Protein AF-0000000083161778 (afdb_homodimer)

Solvent-accessible surface area (backbone atoms only — not comparable to full-atom values): 41349 Å² total; per-residue (Å²): 127,77,67,66,51,79,46,62,70,55,43,25,50,38,30,40,52,41,20,51,52,31,41,51,51,21,52,34,38,75,70,70,42,76,76,48,74,65,56,47,50,51,50,52,50,43,48,52,53,34,48,61,62,67,55,49,51,69,53,53,50,52,50,44,51,42,46,53,53,50,50,42,41,52,54,48,35,46,75,48,40,48,48,50,68,43,47,92,56,40,64,42,44,40,62,58,49,14,57,76,52,67,35,34,40,64,42,52,42,56,49,48,31,37,33,34,37,65,58,36,28,42,65,52,78,83,53,23,39,23,56,33,84,56,38,52,58,48,39,45,94,43,32,65,37,21,39,52,47,34,46,59,72,54,46,47,57,30,50,70,32,41,64,60,48,35,69,71,71,39,56,51,65,50,53,47,64,42,59,15,47,44,21,44,49,70,74,41,30,86,37,39,62,68,61,54,41,69,74,34,59,70,61,41,51,28,44,55,42,19,48,54,56,56,50,70,62,53,78,70,64,86,38,67,84,67,63,71,50,36,69,52,49,72,74,37,85,82,50,40,45,40,35,31,45,58,36,68,79,30,62,45,61,51,49,46,28,67,75,36,70,70,42,58,50,64,42,21,34,41,26,20,44,56,71,50,45,55,50,44,70,68,48,90,50,78,57,68,55,24,43,76,43,67,43,56,67,88,39,77,48,84,72,62,45,25,45,27,37,31,40,52,74,54,59,44,55,32,24,64,68,56,38,24,53,33,44,33,27,47,52,72,21,44,38,90,81,18,31,39,36,38,33,38,60,50,42,55,77,68,30,49,54,65,59,28,50,50,26,54,59,27,34,34,52,3,13,33,68,37,34,64,67,53,51,48,49,39,34,44,75,31,50,29,34,76,77,45,76,29,61,36,92,81,40,72,32,29,38,35,34,26,31,70,98,138,72,53,69,59,77,45,62,67,53,50,24,52,50,32,42,53,49,19,49,52,32,41,52,53,20,52,41,37,73,72,67,46,77,72,50,73,66,50,46,50,50,50,53,50,48,52,52,51,48,46,57,72,66,55,48,50,70,50,53,50,52,49,45,51,42,44,52,54,51,49,41,42,51,53,48,34,47,74,48,40,47,49,49,67,44,48,92,58,58,64,43,44,40,62,60,50,15,59,76,51,66,33,35,42,66,44,53,42,56,49,49,31,37,33,34,39,67,60,35,27,41,65,53,76,83,54,23,39,24,59,26,73,57,37,52,58,47,41,46,94,43,33,66,38,21,38,53,48,36,45,58,71,54,45,47,57,29,50,69,33,42,65,60,47,36,69,73,71,40,56,51,64,49,52,44,61,42,60,15,46,44,20,45,50,71,72,40,31,86,36,38,62,68,63,54,42,68,74,33,59,70,61,42,49,29,45,56,42,18,47,55,57,56,50,71,61,53,79,70,65,87,36,68,85,67,64,71,51,36,70,53,48,72,74,38,84,81,50,40,44,41,35,31,45,57,36,70,78,29,61,45,61,49,48,47,28,66,74,34,68,70,43,60,51,64,42,22,32,40,26,22,45,56,69,49,46,56,50,45,69,68,50,88,50,78,58,68,54,22,42,77,43,64,43,56,67,87,38,77,48,83,71,62,45,25,45,27,38,33,40,51,74,53,60,43,54,33,24,65,70,56,38,22,53,32,46,31,27,48,52,72,20,44,39,88,82,19,32,41,37,39,35,38,60,49,40,56,78,68,30,50,53,66,58,27,49,50,23,55,59,27,34,34,52,2,13,34,68,35,35,66,68,52,50,49,48,38,35,45,75,30,48,29,35,76,78,44,74,29,62,36,94,80,39,73,32,27,38,37,33,28,31,70,98

Organism: NCBI:txid41062

Nearest PDB structures (foldseek):
  7ww0-assembly1_A  TM=9.036E-01  e=4.838E-60  Aspergillus carbonarius ITEM 5010
  7wvs-assembly1_A  TM=8.943E-01  e=3.086E-59  Aspergillus carbonarius ITEM 5010
  7y3h-assembly1_A  TM=9.626E-01  e=9.425E-53  Apiospora montagnei NRRL 25634
  8gx4-assembly1_A  TM=9.604E-01  e=1.095E-51  Apiospora montagnei NRRL 25634
  8gzi-assembly1_A  TM=9.536E-01  e=8.111E-50  Apiospora montagnei NRRL 25634

Sequence (810 aa):
MGSYVETTPNVADKLELLAAKLMESAKKLREGISPSPQEHEELVITLKSTIDAVNLPRDDLADMQMGFVKAAAIRLLIKWKVFENMPDKGTIPYNELASKVGGDVVIITRLCWLLVATGFLVQEGTDRVGHTARTRPFASVNPLSAWWLMGYDEYVPILLAMPRYYDTYGIKEPTGRLHTIKAFAEGEPELTVAQIMSKHPERTANMMLSMSAMASQYPHTGFYDFSWVVPRASESVDRPLIVDVGGAKGWTLQAICKEVPGIPISRCVLEDLPGVIQMVKTVGDDIRSAKLVAMDFHKEQPVKGALVYMIRRCLRDFGDDECVSILKHVVDAMAPDSKLLIADTVTSNPPSWFPAMLDFFLSTIGGKERTEENFRDIAARAGLKVTGVHYSDKAEFAMIECGKAMGSYVETTPNVADKLELLAAKLMESAKKLREGISPSPQEHEELVITLKSTIDAVNLPRDDLADMQMGFVKAAAIRLLIKWKVFENMPDKGTIPYNELASKVGGDVVIITRLCWLLVATGFLVQEGTDRVGHTARTRPFASVNPLSAWWLMGYDEYVPILLAMPRYYDTYGIKEPTGRLHTIKAFAEGEPELTVAQIMSKHPERTANMMLSMSAMASQYPHTGFYDFSWVVPRASESVDRPLIVDVGGAKGWTLQAICKEVPGIPISRCVLEDLPGVIQMVKTVGDDIRSAKLVAMDFHKEQPVKGALVYMIRRCLRDFGDDECVSILKHVVDAMAPDSKLLIADTVTSNPPSWFPAMLDFFLSTIGGKERTEENFRDIAARAGLKVTGVHYSDKAEFAMIECGKA

Foldseek 3Di:
DDPPLVPPVNLVVLVVVLVVLVVVCVVCVVVVHHDDPVSVVVSVVSVVVNCVNPDDPVRVVVVVVLVVLLLVLLLVCLVLLLLLPADPDDKDFLVVSCVVSVHDSVVSVVSVVSCCVVVQWPDDDDGIIHGDPNCNVSSDDALVVLLSCCCVVQVPLLVVCVVVLCVVVNPDQQADQFQFSSCVSVVRRGDGPVVVVVVPVVNVVSVVRNVVVVVVLDDLDDQDDPQVLLVVCVVDVQAQAEEEAQCQLCPSVVVNCVVHVSRDQLSYEYEEAPVSLVVSCVVPDPNVSHHYYHDDLLDADPRAAYQEYEYEAPQQLGDLVSSLSSLLSVQVRHDQNHKYKYKDQAADVVGDDPQVVVQVSSSSRNGGHHHPVSVQVSQVSNQKHFDDWGADPSDSMIITMIGGD/DDDPPVPPVNLVVLVVVLVVLVVVVVVCVVVVHDDDPVNVVVNVVSVVVVCVSPDDPVRVVVVVVLVVLLLVLLLVCLVLLLLLPADPDDKDFLVVSCVVSVHDSVVSVVSQVSCCVVVQWPDDDDGIIHGDPNCNVSNDDALVVLLSCCCVVQPPLLVVCVVVLCVVVNPDQQADQFQFSSCVSVVRRGDGPVVVVVVPVVNVVSVVRNVVVVVVLDDLDDQDDPQVLLVVCVVDVQAQAEEEAQCQLCPSVVVNCVVHVSRDQLSYEYEEAPVSLVVSCVPPDPNVSHHYYHDDLLDADPRAAYQEYEYEAPQQLGDLVSSLSSLLSVQVRHDQNHKYKYKDQAADVVGDDVQVVVQVSSSSRNGGHHHPVSVQVSQVSNQKHFPDWGADPSDSMIITMIGGD

Secondary structure (DSSP, 8-state):
-------HHHHHHHHHHHHHHHHHHHHHHHTTPPPPHHHHHHHHHHHHHHHHHH--HHHHHHHHHHHHHHHHHHHHHHHTTTGGGS-SSS-EEHHHHHHHHT--HHHHHHHHHHHHHTTSEEEETTTEEEE-TTTGGGGS-SHHHHHHHIIIIIIHHHHHHHHHHHHHH-S----SSSS-HHHHHTT-TTS-HHHHHHT-HHHHHHHHHHHHHHHTTS-SSSSS--TTHHHHHHH-SSS--EEEET-TT-HHHHHHHHHSTTS-GGGEEEEE-HHHHHHHHHS-SGGGGSEEEE--TTS---S-S-SEEEEES-GGGS-HHHHHHHHHHHHHH--TT-EEEEEE-EE-SS--HHHHHHHHHHHTTT---EEHHHHHHHHHHTTEEEEEEEE-SSSS-EEEEEEE-/-------HHHHHHHHHHHHHHHHHHHHHHHTT-PPPHHHHHHHHHHHHHHHHHH--HHHHHHHHHHHHHHHHHHHHHHHTTTGGGS-SSS-EEHHHHHHHHT--HHHHHHHHHHHHHTTSEEEETTTEEEE-TTTGGGGS-SHHHHHHHIIIIIIHHHHHHHHHHHHHH-S----SSSS-HHHHHTT-TTS-HHHHHHT-HHHHHHHHHHHHHHHTTS-SSSSS--TTHHHHHTT-SSS--EEEET-TT-HHHHHHHHHSTTS-GGGEEEEE-HHHHHHHHHS-SGGGGSEEEE--TTS---S-S-SEEEEES-GGGS-HHHHHHHHHHHHHH--TT-EEEEEE-B--SS--HHHHHHHHHHHTTT---B-HHHHHHHHHHTTEEEEEEEE-SSSS-EEEEEEE-

Structure (mmCIF, N/CA/C/O backbone):
data_AF-0000000083161778-model_v1
#
loop_
_entity.id
_entity.type
_entity.pdbx_description
1 polymer 'S-adenosyl-L-methionine-dependent methyltransferase'
#
loop_
_atom_site.group_PDB
_atom_site.id
_atom_site.type_symbol
_atom_site.label_atom_id
_atom_site.label_alt_id
_atom_site.label_comp_id
_atom_site.label_asym_id
_atom_site.label_entity_id
_atom_site.label_seq_id
_atom_site.pdbx_PDB_ins_code
_atom_site.Cartn_x
_atom_site.Cartn_y
_atom_site.Cartn_z
_atom_site.occupancy
_atom_site.B_iso_or_equiv
_atom_site.auth_seq_id
_atom_site.auth_comp_id
_atom_site.auth_asym_id
_atom_site.auth_atom_id
_atom_site.pdbx_PDB_model_num
ATOM 1 N N . MET A 1 1 ? 34.562 0.541 7.395 1 19.47 1 MET A N 1
ATOM 2 C CA . MET A 1 1 ? 33.625 0.571 6.281 1 19.47 1 MET A CA 1
ATOM 3 C C . MET A 1 1 ? 32.25 0.044 6.711 1 19.47 1 MET A C 1
ATOM 5 O O . MET A 1 1 ? 31.938 -1.121 6.473 1 19.47 1 MET A O 1
ATOM 9 N N . GLY A 1 2 ? 31.656 0.359 7.863 1 25.8 2 GLY A N 1
ATOM 10 C CA . GLY A 1 2 ? 30.844 -0.408 8.797 1 25.8 2 GLY A CA 1
ATOM 11 C C . GLY A 1 2 ? 29.391 -0.505 8.383 1 25.8 2 GLY A C 1
ATOM 12 O O . GLY A 1 2 ? 28.719 0.514 8.18 1 25.8 2 GLY A O 1
ATOM 13 N N . SER A 1 3 ? 28.922 -1.41 7.453 1 32.25 3 SER A N 1
ATOM 14 C CA . SER A 1 3 ? 27.625 -1.861 6.945 1 32.25 3 SER A CA 1
ATOM 15 C C . SER A 1 3 ? 26.547 -1.769 8.016 1 32.25 3 SER A C 1
ATOM 17 O O . SER A 1 3 ? 26.688 -2.344 9.094 1 32.25 3 SER A O 1
ATOM 19 N N . TYR A 1 4 ? 25.922 -0.671 8.18 1 34.38 4 TYR A N 1
ATOM 20 C CA . TYR A 1 4 ? 24.969 -0.568 9.266 1 34.38 4 TYR A CA 1
ATOM 21 C C . TYR A 1 4 ? 23.953 -1.704 9.211 1 34.38 4 TYR A C 1
ATOM 23 O O . TYR A 1 4 ? 22.891 -1.567 8.586 1 34.38 4 TYR A O 1
ATOM 31 N N . VAL A 1 5 ? 24.344 -2.871 8.703 1 44.78 5 VAL A N 1
ATOM 32 C CA . VAL A 1 5 ? 23.516 -4.035 9.008 1 44.78 5 VAL A CA 1
ATOM 33 C C . VAL A 1 5 ? 23.203 -4.07 10.508 1 44.78 5 VAL A C 1
ATOM 35 O O . VAL A 1 5 ? 24.109 -3.947 11.336 1 44.78 5 VAL A O 1
ATOM 38 N N . GLU A 1 6 ? 21.969 -3.715 10.789 1 55.66 6 GLU A N 1
ATOM 39 C CA . GLU A 1 6 ? 21.703 -3.896 12.211 1 55.66 6 GLU A CA 1
ATOM 40 C C . GLU A 1 6 ? 22.422 -5.133 12.75 1 55.66 6 GLU A C 1
ATOM 42 O O . GLU A 1 6 ? 22.328 -6.211 12.156 1 55.66 6 GLU A O 1
ATOM 47 N N . THR A 1 7 ? 23.312 -4.867 13.57 1 58.06 7 THR A N 1
ATOM 48 C CA . THR A 1 7 ? 24.094 -5.961 14.148 1 58.06 7 THR A CA 1
ATOM 49 C C . THR A 1 7 ? 23.172 -6.957 14.852 1 58.06 7 THR A C 1
ATOM 51 O O . THR A 1 7 ? 22.094 -6.602 15.305 1 58.06 7 THR A O 1
ATOM 54 N N . THR A 1 8 ? 23.453 -8.141 14.688 1 61.81 8 THR A N 1
ATOM 55 C CA . THR A 1 8 ? 22.734 -9.242 15.32 1 61.81 8 THR A CA 1
ATOM 56 C C . THR A 1 8 ? 22.375 -8.891 16.766 1 61.81 8 THR A C 1
ATOM 58 O O . THR A 1 8 ? 21.234 -9.109 17.188 1 61.81 8 THR A O 1
ATOM 61 N N . PRO A 1 9 ? 23.266 -8.242 17.5 1 67.81 9 PRO A N 1
ATOM 62 C CA . PRO A 1 9 ? 22.891 -7.891 18.875 1 67.81 9 PRO A CA 1
ATOM 63 C C . PRO A 1 9 ? 21.766 -6.844 18.938 1 67.81 9 PRO A C 1
ATOM 65 O O . PRO A 1 9 ? 20.891 -6.914 19.797 1 67.81 9 PRO A O 1
ATOM 68 N N . ASN A 1 10 ? 21.719 -6.105 17.969 1 82.06 10 ASN A N 1
ATOM 69 C CA . ASN A 1 10 ? 20.703 -5.062 17.953 1 82.06 10 ASN A CA 1
ATOM 70 C C . ASN A 1 10 ? 19.328 -5.629 17.609 1 82.06 10 ASN A C 1
ATOM 72 O O . ASN A 1 10 ? 18.328 -5.246 18.234 1 82.06 10 ASN A O 1
ATOM 76 N N . VAL A 1 11 ? 19.359 -6.633 16.844 1 87.75 11 VAL A N 1
ATOM 77 C CA . VAL A 1 11 ? 18.094 -7.242 16.484 1 87.75 11 VAL A CA 1
ATOM 78 C C . VAL A 1 11 ? 17.516 -8.016 17.656 1 87.75 11 VAL A C 1
ATOM 80 O O . VAL A 1 11 ? 16.328 -7.906 17.969 1 87.75 11 VAL A O 1
ATOM 83 N N . ALA A 1 12 ? 18.375 -8.711 18.375 1 92.12 12 ALA A N 1
ATOM 84 C CA . ALA A 1 12 ? 17.938 -9.461 19.547 1 92.12 12 ALA A CA 1
ATOM 85 C C . ALA A 1 12 ? 17.344 -8.523 20.609 1 92.12 12 ALA A C 1
ATOM 87 O O . ALA A 1 12 ? 16.328 -8.836 21.219 1 92.12 12 ALA A O 1
ATOM 88 N N . ASP A 1 13 ? 18 -7.422 20.797 1 93.25 13 ASP A N 1
ATOM 89 C CA . ASP A 1 13 ? 17.516 -6.434 21.766 1 93.25 13 ASP A CA 1
ATOM 90 C C . ASP A 1 13 ? 16.109 -5.957 21.391 1 93.25 13 ASP A C 1
ATOM 92 O O . ASP A 1 13 ? 15.25 -5.812 22.266 1 93.25 13 ASP A O 1
ATOM 96 N N . LYS A 1 14 ? 15.906 -5.723 20.156 1 92.31 14 LYS A N 1
ATOM 97 C CA . LYS A 1 14 ? 14.617 -5.227 19.688 1 92.31 14 LYS A CA 1
ATOM 98 C C . LYS A 1 14 ? 13.531 -6.293 19.828 1 92.31 14 LYS A C 1
ATOM 100 O O . LYS A 1 14 ? 12.391 -5.98 20.156 1 92.31 14 LYS A O 1
ATOM 105 N N . LEU A 1 15 ? 13.883 -7.473 19.562 1 93.94 15 LEU A N 1
ATOM 106 C CA . LEU A 1 15 ? 12.93 -8.57 19.734 1 93.94 15 LEU A CA 1
ATOM 107 C C . LEU A 1 15 ? 12.523 -8.711 21.188 1 93.94 15 LEU A C 1
ATOM 109 O O . LEU A 1 15 ? 11.344 -8.875 21.5 1 93.94 15 LEU A O 1
ATOM 113 N N . GLU A 1 16 ? 13.508 -8.641 22.062 1 95.12 16 GLU A N 1
ATOM 114 C CA . GLU A 1 16 ? 13.25 -8.766 23.484 1 95.12 16 GLU A CA 1
ATOM 115 C C . GLU A 1 16 ? 12.414 -7.602 24 1 95.12 16 GLU A C 1
ATOM 117 O O . GLU A 1 16 ? 11.539 -7.785 24.844 1 95.12 16 GLU A O 1
ATOM 122 N N . LEU A 1 17 ? 12.773 -6.484 23.516 1 93.94 17 LEU A N 1
ATOM 123 C CA . LEU A 1 17 ? 12 -5.316 23.922 1 93.94 17 LEU A CA 1
ATOM 124 C C . LEU A 1 17 ? 10.539 -5.449 23.5 1 93.94 17 LEU A C 1
ATOM 126 O O . LEU A 1 17 ? 9.641 -5.16 24.297 1 93.94 17 LEU A O 1
ATOM 130 N N . LEU A 1 18 ? 10.32 -5.812 22.281 1 93.88 18 LEU A N 1
ATOM 131 C CA . LEU A 1 18 ? 8.953 -6.016 21.812 1 93.88 18 LEU A CA 1
ATOM 132 C C . LEU A 1 18 ? 8.25 -7.094 22.625 1 93.88 18 LEU A C 1
ATOM 134 O O . LEU A 1 18 ? 7.086 -6.93 23 1 93.88 18 LEU A O 1
ATOM 138 N N . ALA A 1 19 ? 8.961 -8.164 22.891 1 95.88 19 ALA A N 1
ATOM 139 C CA . ALA A 1 19 ? 8.383 -9.242 23.688 1 95.88 19 ALA A CA 1
ATOM 140 C C . ALA A 1 19 ? 7.961 -8.734 25.062 1 95.88 19 ALA A C 1
ATOM 142 O O . ALA A 1 19 ? 6.879 -9.07 25.547 1 95.88 19 ALA A O 1
ATOM 143 N N . ALA A 1 20 ? 8.781 -7.973 25.656 1 95 20 ALA A N 1
ATOM 144 C CA . ALA A 1 20 ? 8.492 -7.426 26.969 1 95 20 ALA A CA 1
ATOM 145 C C . ALA A 1 20 ? 7.246 -6.539 26.938 1 95 20 ALA A C 1
ATOM 147 O O . ALA A 1 20 ? 6.41 -6.594 27.844 1 95 20 ALA A O 1
ATOM 148 N N . LYS A 1 21 ? 7.152 -5.727 25.938 1 93.94 21 LYS A N 1
ATOM 149 C CA . LYS A 1 21 ? 6 -4.844 25.797 1 93.94 21 LYS A CA 1
ATOM 150 C C . LYS A 1 21 ? 4.715 -5.641 25.578 1 93.94 21 LYS A C 1
ATOM 152 O O . LYS A 1 21 ? 3.648 -5.25 26.062 1 93.94 21 LYS A O 1
ATOM 157 N N . LEU A 1 22 ? 4.812 -6.664 24.812 1 94.12 22 LEU A N 1
ATOM 158 C CA . LEU A 1 22 ? 3.658 -7.52 24.578 1 94.12 22 LEU A CA 1
ATOM 159 C C . LEU A 1 22 ? 3.197 -8.18 25.875 1 94.12 22 LEU A C 1
ATOM 161 O O . LEU A 1 22 ? 1.995 -8.25 26.141 1 94.12 22 LEU A O 1
ATOM 165 N N . MET A 1 23 ? 4.16 -8.609 26.672 1 94.56 23 MET A N 1
ATOM 166 C CA . MET A 1 23 ? 3.836 -9.25 27.953 1 94.56 23 MET A CA 1
ATOM 167 C C . MET A 1 23 ? 3.176 -8.258 28.906 1 94.56 23 MET A C 1
ATOM 169 O O . MET A 1 23 ? 2.234 -8.609 29.609 1 94.56 23 MET A O 1
ATOM 173 N N . GLU A 1 24 ? 3.709 -7.09 28.906 1 93.5 24 GLU A N 1
ATOM 174 C CA . GLU A 1 24 ? 3.119 -6.043 29.734 1 93.5 24 GLU A CA 1
ATOM 175 C C . GLU A 1 24 ? 1.68 -5.754 29.328 1 93.5 24 GLU A C 1
ATOM 177 O O . GLU A 1 24 ? 0.799 -5.605 30.172 1 93.5 24 GLU A O 1
ATOM 182 N N . SER A 1 25 ? 1.496 -5.656 28.047 1 90.94 25 SER A N 1
ATOM 183 C CA . SER A 1 25 ? 0.155 -5.402 27.531 1 90.94 25 SER A CA 1
ATOM 184 C C . SER A 1 25 ? -0.794 -6.543 27.875 1 90.94 25 SER A C 1
ATOM 186 O O . SER A 1 25 ? -1.951 -6.312 28.234 1 90.94 25 SER A O 1
ATOM 188 N N . ALA A 1 26 ? -0.318 -7.75 27.75 1 92.25 26 ALA A N 1
ATOM 189 C CA . ALA A 1 26 ? -1.126 -8.922 28.078 1 92.25 26 ALA A CA 1
ATOM 190 C C . ALA A 1 26 ? -1.523 -8.914 29.547 1 92.25 26 ALA A C 1
ATOM 192 O O . ALA A 1 26 ? -2.664 -9.227 29.891 1 92.25 26 ALA A O 1
ATOM 193 N N . LYS A 1 27 ? -0.615 -8.594 30.375 1 92.62 27 LYS A N 1
ATOM 194 C CA . LYS A 1 27 ? -0.872 -8.531 31.812 1 92.62 27 LYS A CA 1
ATOM 195 C C . LYS A 1 27 ? -1.957 -7.512 32.125 1 92.62 27 LYS A C 1
ATOM 197 O O . LYS A 1 27 ? -2.863 -7.785 32.938 1 92.62 27 LYS A O 1
ATOM 202 N N . LYS A 1 28 ? -1.846 -6.379 31.547 1 91 28 LYS A N 1
ATOM 203 C CA . LYS A 1 28 ? -2.84 -5.336 31.766 1 91 28 LYS A CA 1
ATOM 204 C C . LYS A 1 28 ? -4.223 -5.781 31.297 1 91 28 LYS A C 1
ATOM 206 O O . LYS A 1 28 ? -5.223 -5.543 31.984 1 91 28 LYS A O 1
ATOM 211 N N . LEU A 1 29 ? -4.254 -6.395 30.203 1 88.5 29 LEU A N 1
ATOM 212 C CA . LEU A 1 29 ? -5.523 -6.875 29.672 1 88.5 29 LEU A CA 1
ATOM 213 C C . LEU A 1 29 ? -6.156 -7.895 30.609 1 88.5 29 LEU A C 1
ATOM 215 O O . LEU A 1 29 ? -7.375 -7.902 30.797 1 88.5 29 LEU A O 1
ATOM 219 N N . ARG A 1 30 ? -5.367 -8.711 31.141 1 90.25 30 ARG A N 1
ATOM 220 C CA . ARG A 1 30 ? -5.871 -9.727 32.062 1 90.25 30 ARG A CA 1
ATOM 221 C C . ARG A 1 30 ? -6.398 -9.086 33.344 1 90.25 30 ARG A C 1
ATOM 223 O O . ARG A 1 30 ? -7.309 -9.625 33.969 1 90.25 30 ARG A O 1
ATOM 230 N N . GLU A 1 31 ? -5.887 -7.918 33.625 1 91.06 31 GLU A N 1
ATOM 231 C CA . GLU A 1 31 ? -6.34 -7.18 34.812 1 91.06 31 GLU A CA 1
ATOM 232 C C . GLU A 1 31 ? -7.535 -6.293 34.469 1 91.06 31 GLU A C 1
ATOM 234 O O . GLU A 1 31 ? -8.016 -5.543 35.312 1 91.06 31 GLU A O 1
ATOM 239 N N . GLY A 1 32 ? -7.887 -6.297 33.25 1 86.31 32 GLY A N 1
ATOM 240 C CA . GLY A 1 32 ? -9.047 -5.523 32.812 1 86.31 32 GLY A CA 1
ATOM 241 C C . GLY A 1 32 ? -8.719 -4.078 32.5 1 86.31 32 GLY A C 1
ATOM 242 O O . GLY A 1 32 ? -9.602 -3.217 32.531 1 86.31 32 GLY A O 1
ATOM 243 N N . ILE A 1 33 ? -7.477 -3.84 32.375 1 86.56 33 ILE A N 1
ATOM 244 C CA . ILE A 1 33 ? -7.043 -2.475 32.094 1 86.56 33 ILE A CA 1
ATOM 245 C C . ILE A 1 33 ? -6.777 -2.307 30.609 1 86.56 33 ILE A C 1
ATOM 247 O O . ILE A 1 33 ? -5.938 -3.006 30.047 1 86.56 33 ILE A O 1
ATOM 251 N N . SER A 1 34 ? -7.488 -1.382 30 1 83.44 34 SER A N 1
ATOM 252 C CA . SER A 1 34 ? -7.234 -1.064 28.594 1 83.44 34 SER A CA 1
ATOM 253 C C . SER A 1 34 ? -6.008 -0.169 28.438 1 83.44 34 SER A C 1
ATOM 255 O O . SER A 1 34 ? -5.793 0.736 29.25 1 83.44 34 SER A O 1
ATOM 257 N N . PRO A 1 35 ? -5.258 -0.498 27.453 1 84.5 35 PRO A N 1
ATOM 258 C CA . PRO A 1 35 ? -4.109 0.387 27.234 1 84.5 35 PRO A CA 1
ATOM 259 C C . PRO A 1 35 ? -4.523 1.823 26.922 1 84.5 35 PRO A C 1
ATOM 261 O O . PRO A 1 35 ? -5.523 2.047 26.234 1 84.5 35 PRO A O 1
ATOM 264 N N . SER A 1 36 ? -3.777 2.764 27.516 1 85.19 36 SER A N 1
ATOM 265 C CA . SER A 1 36 ? -3.957 4.164 27.141 1 85.19 36 SER A CA 1
ATOM 266 C C . SER A 1 36 ? -3.535 4.406 25.703 1 85.19 36 SER A C 1
ATOM 268 O O . SER A 1 36 ? -2.83 3.588 25.109 1 85.19 36 SER A O 1
ATOM 270 N N . PRO A 1 37 ? -3.99 5.477 25.094 1 82.62 37 PRO A N 1
ATOM 271 C CA . PRO A 1 37 ? -3.547 5.816 23.734 1 82.62 37 PRO A CA 1
ATOM 272 C C . PRO A 1 37 ? -2.027 5.914 23.625 1 82.62 37 PRO A C 1
ATOM 274 O O . PRO A 1 37 ? -1.452 5.504 22.609 1 82.62 37 PRO A O 1
ATOM 277 N N . GLN A 1 38 ? -1.43 6.398 24.609 1 83.12 38 GLN A N 1
ATOM 278 C CA . GLN A 1 38 ? 0.022 6.543 24.609 1 83.12 38 GLN A CA 1
ATOM 279 C C . GLN A 1 38 ? 0.71 5.18 24.656 1 83.12 38 GLN A C 1
ATOM 281 O O . GLN A 1 38 ? 1.701 4.957 23.953 1 83.12 38 GLN A O 1
ATOM 286 N N . GLU A 1 39 ? 0.166 4.379 25.5 1 86.38 39 GLU A N 1
ATOM 287 C CA . GLU A 1 39 ? 0.72 3.031 25.609 1 86.38 39 GLU A CA 1
ATOM 288 C C . GLU A 1 39 ? 0.564 2.27 24.297 1 86.38 39 GLU A C 1
ATOM 290 O O . GLU A 1 39 ? 1.472 1.546 23.875 1 86.38 39 GLU A O 1
ATOM 295 N N . HIS A 1 40 ? -0.587 2.461 23.719 1 89.94 40 HIS A N 1
ATOM 296 C CA . HIS A 1 40 ? -0.83 1.83 22.422 1 89.94 40 HIS A CA 1
ATOM 297 C C . HIS A 1 40 ? 0.155 2.332 21.375 1 89.94 40 HIS A C 1
ATOM 299 O O . HIS A 1 40 ? 0.742 1.538 20.625 1 89.94 40 HIS A O 1
ATOM 305 N N . GLU A 1 41 ? 0.324 3.586 21.312 1 87.19 41 GLU A N 1
ATOM 306 C CA . GLU A 1 41 ? 1.229 4.188 20.344 1 87.19 41 GLU A CA 1
ATOM 307 C C . GLU A 1 41 ? 2.656 3.682 20.531 1 87.19 41 GLU A C 1
ATOM 309 O O . GLU A 1 41 ? 3.357 3.41 19.547 1 87.19 41 GLU A O 1
ATOM 314 N N . GLU A 1 42 ? 3.076 3.592 21.719 1 87.62 42 GLU A N 1
ATOM 315 C CA . GLU A 1 42 ? 4.422 3.109 22.016 1 87.62 42 GLU A CA 1
ATOM 316 C C . GLU A 1 42 ? 4.602 1.664 21.562 1 87.62 42 GLU A C 1
ATOM 318 O O . GLU A 1 42 ? 5.66 1.294 21.062 1 87.62 42 GLU A O 1
ATOM 323 N N . LEU A 1 43 ? 3.605 0.909 21.828 1 91.81 43 LEU A N 1
ATOM 324 C CA . LEU A 1 43 ? 3.637 -0.488 21.406 1 91.81 43 LEU A CA 1
ATOM 325 C C . LEU A 1 43 ? 3.717 -0.595 19.891 1 91.81 43 LEU A C 1
ATOM 327 O O . LEU A 1 43 ? 4.504 -1.382 19.359 1 91.81 43 LEU A O 1
ATOM 331 N N . VAL A 1 44 ? 2.926 0.203 19.188 1 92.06 44 VAL A N 1
ATOM 332 C CA . VAL A 1 44 ? 2.908 0.21 17.734 1 92.06 44 VAL A CA 1
ATOM 333 C C . VAL A 1 44 ? 4.273 0.645 17.203 1 92.06 44 VAL A C 1
ATOM 335 O O . VAL A 1 44 ? 4.793 0.053 16.25 1 92.06 44 VAL A O 1
ATOM 338 N N . ILE A 1 45 ? 4.879 1.605 17.812 1 87.94 45 ILE A N 1
ATOM 339 C CA . ILE A 1 45 ? 6.18 2.109 17.391 1 87.94 45 ILE A CA 1
ATOM 340 C C . ILE A 1 45 ? 7.242 1.028 17.594 1 87.94 45 ILE A C 1
ATOM 342 O O . ILE A 1 45 ? 8.094 0.819 16.719 1 87.94 45 ILE A O 1
ATOM 346 N N . THR A 1 46 ? 7.168 0.348 18.734 1 90.44 46 THR A N 1
ATOM 347 C CA . THR A 1 46 ? 8.109 -0.728 19.016 1 90.44 46 THR A CA 1
ATOM 348 C C . THR A 1 46 ? 7.973 -1.853 18 1 90.44 46 THR A C 1
ATOM 350 O O . THR A 1 46 ? 8.977 -2.398 17.531 1 90.44 46 THR A O 1
ATOM 353 N N . LEU A 1 47 ? 6.773 -2.162 17.719 1 92.94 47 LEU A N 1
ATOM 354 C CA . LEU A 1 47 ? 6.488 -3.189 16.734 1 92.94 47 LEU A CA 1
ATOM 355 C C . LEU A 1 47 ? 7.062 -2.803 15.367 1 92.94 47 LEU A C 1
ATOM 357 O O . LEU A 1 47 ? 7.73 -3.611 14.719 1 92.94 47 LEU A O 1
ATOM 361 N N . LYS A 1 48 ? 6.867 -1.59 14.938 1 88.75 48 LYS A N 1
ATOM 362 C CA . LYS A 1 48 ? 7.383 -1.115 13.664 1 88.75 48 LYS A CA 1
ATOM 363 C C . LYS A 1 48 ? 8.906 -1.136 13.641 1 88.75 48 LYS A C 1
ATOM 365 O O . LYS A 1 48 ? 9.516 -1.512 12.633 1 88.75 48 LYS A O 1
ATOM 370 N N . SER A 1 49 ? 9.453 -0.716 14.703 1 87.31 49 SER A N 1
ATOM 371 C CA . SER A 1 49 ? 10.906 -0.723 14.812 1 87.31 49 SER A CA 1
ATOM 372 C C . SER A 1 49 ? 11.461 -2.139 14.711 1 87.31 49 SER A C 1
ATOM 374 O O . SER A 1 49 ? 12.531 -2.352 14.133 1 87.31 49 SER A O 1
ATOM 376 N N . THR A 1 50 ? 10.812 -3.094 15.305 1 91.19 50 THR A N 1
ATOM 377 C CA . THR A 1 50 ? 11.234 -4.488 15.258 1 91.19 50 THR A CA 1
ATOM 378 C C . THR A 1 50 ? 11.125 -5.043 13.844 1 91.19 50 THR A C 1
ATOM 380 O O . THR A 1 50 ? 12.023 -5.746 13.375 1 91.19 50 THR A O 1
ATOM 383 N N . ILE A 1 51 ? 10.078 -4.707 13.172 1 90.44 51 ILE A N 1
ATOM 384 C CA . ILE A 1 51 ? 9.891 -5.121 11.781 1 90.44 51 ILE A CA 1
ATOM 385 C C . ILE A 1 51 ? 11.023 -4.57 10.922 1 90.44 51 ILE A C 1
ATOM 387 O O . ILE A 1 51 ? 11.602 -5.293 10.109 1 90.44 51 ILE A O 1
ATOM 391 N N . ASP A 1 52 ? 11.352 -3.324 11.148 1 85.06 52 ASP A N 1
ATOM 392 C CA . ASP A 1 52 ? 12.43 -2.678 10.406 1 85.06 52 ASP A CA 1
ATOM 393 C C . ASP A 1 52 ? 13.75 -3.418 10.602 1 85.06 52 ASP A C 1
ATOM 395 O O . ASP A 1 52 ? 14.578 -3.471 9.688 1 85.06 52 ASP A O 1
ATOM 399 N N . ALA A 1 53 ? 13.891 -3.953 11.75 1 86.31 53 ALA A N 1
ATOM 400 C CA . ALA A 1 53 ? 15.148 -4.617 12.086 1 86.31 53 ALA A CA 1
ATOM 401 C C . ALA A 1 53 ? 15.195 -6.031 11.508 1 86.31 53 ALA A C 1
ATOM 403 O O . ALA A 1 53 ? 16.266 -6.547 11.203 1 86.31 53 ALA A O 1
ATOM 404 N N . VAL A 1 54 ? 14.07 -6.609 11.32 1 89.25 54 VAL A N 1
ATOM 405 C CA . VAL A 1 54 ? 14.008 -8.031 10.992 1 89.25 54 VAL A CA 1
ATOM 406 C C . VAL A 1 54 ? 13.859 -8.211 9.484 1 89.25 54 VAL A C 1
ATOM 408 O O . VAL A 1 54 ? 14.422 -9.141 8.906 1 89.25 54 VAL A O 1
ATOM 411 N N . ASN A 1 55 ? 13.102 -7.371 8.82 1 90.5 55 ASN A N 1
ATOM 412 C CA . ASN A 1 55 ? 12.711 -7.551 7.426 1 90.5 55 ASN A CA 1
ATOM 413 C C . ASN A 1 55 ? 13.922 -7.473 6.496 1 90.5 55 ASN A C 1
ATOM 415 O O . ASN A 1 55 ? 14.812 -6.645 6.699 1 90.5 55 ASN A O 1
ATOM 419 N N . LEU A 1 56 ? 13.898 -8.344 5.582 1 88 56 LEU A N 1
ATOM 420 C CA . LEU A 1 56 ? 14.766 -8.258 4.414 1 88 56 LEU A CA 1
ATOM 421 C C . LEU A 1 56 ? 14.07 -7.496 3.283 1 88 56 LEU A C 1
ATOM 423 O O . LEU A 1 56 ? 12.852 -7.332 3.295 1 88 56 LEU A O 1
ATOM 427 N N . PRO A 1 57 ? 14.852 -7.07 2.355 1 87.38 57 PRO A N 1
ATOM 428 C CA . PRO A 1 57 ? 14.25 -6.312 1.257 1 87.38 57 PRO A CA 1
ATOM 429 C C . PRO A 1 57 ? 13.086 -7.051 0.6 1 87.38 57 PRO A C 1
ATOM 431 O O . PRO A 1 57 ? 12.07 -6.434 0.257 1 87.38 57 PRO A O 1
ATOM 434 N N . ARG A 1 58 ? 13.195 -8.336 0.458 1 87.44 58 ARG A N 1
ATOM 435 C CA . ARG A 1 58 ? 12.125 -9.117 -0.161 1 87.44 58 ARG A CA 1
ATOM 436 C C . ARG A 1 58 ? 10.852 -9.055 0.671 1 87.44 58 ARG A C 1
ATOM 438 O O . ARG A 1 58 ? 9.75 -9.062 0.125 1 87.44 58 ARG A O 1
ATOM 445 N N . ASP A 1 59 ? 10.984 -9 2.01 1 91.19 59 ASP A N 1
ATOM 446 C CA . ASP A 1 59 ? 9.828 -8.898 2.896 1 91.19 59 ASP A CA 1
ATOM 447 C C . ASP A 1 59 ? 9.117 -7.555 2.727 1 91.19 59 ASP A C 1
ATOM 449 O O . ASP A 1 59 ? 7.891 -7.496 2.688 1 91.19 59 ASP A O 1
ATOM 453 N N . ASP A 1 60 ? 9.922 -6.512 2.57 1 91 60 ASP A N 1
ATOM 454 C CA . ASP A 1 60 ? 9.359 -5.176 2.385 1 91 60 ASP A CA 1
ATOM 455 C C . ASP A 1 60 ? 8.586 -5.082 1.073 1 91 60 ASP A C 1
ATOM 457 O O . ASP A 1 60 ? 7.539 -4.438 1.01 1 91 60 ASP A O 1
ATOM 461 N N . LEU A 1 61 ? 9.125 -5.703 0.125 1 89.88 61 LEU A N 1
ATOM 462 C CA . LEU A 1 61 ? 8.469 -5.707 -1.178 1 89.88 61 LEU A CA 1
ATOM 463 C C . LEU A 1 61 ? 7.141 -6.457 -1.114 1 89.88 61 LEU A C 1
ATOM 465 O O . LEU A 1 61 ? 6.137 -6.004 -1.667 1 89.88 61 LEU A O 1
ATOM 469 N N . ALA A 1 62 ? 7.18 -7.598 -0.509 1 90.81 62 ALA A N 1
ATOM 470 C CA . ALA A 1 62 ? 5.953 -8.375 -0.355 1 90.81 62 ALA A CA 1
ATOM 471 C C . ALA A 1 62 ? 4.902 -7.602 0.432 1 90.81 62 ALA A C 1
ATOM 473 O O . ALA A 1 62 ? 3.721 -7.621 0.085 1 90.81 62 ALA A O 1
ATOM 474 N N . ASP A 1 63 ? 5.348 -6.902 1.43 1 91.75 63 ASP A N 1
ATOM 475 C CA . ASP A 1 63 ? 4.434 -6.102 2.24 1 91.75 63 ASP A CA 1
ATOM 476 C C . ASP A 1 63 ? 3.82 -4.969 1.421 1 91.75 63 ASP A C 1
ATOM 478 O O . ASP A 1 63 ? 2.637 -4.664 1.567 1 91.75 63 ASP A O 1
ATOM 482 N N . MET A 1 64 ? 4.633 -4.371 0.664 1 90.88 64 MET A N 1
ATOM 483 C CA . MET A 1 64 ? 4.148 -3.285 -0.187 1 90.88 64 MET A CA 1
ATOM 484 C C . MET A 1 64 ? 3.096 -3.791 -1.167 1 90.88 64 MET A C 1
ATOM 486 O O . MET A 1 64 ? 2.035 -3.184 -1.312 1 90.88 64 MET A O 1
ATOM 490 N N . GLN A 1 65 ? 3.404 -4.863 -1.8 1 92.62 65 GLN A N 1
ATOM 491 C CA . GLN A 1 65 ? 2.477 -5.434 -2.773 1 92.62 65 GLN A CA 1
ATOM 492 C C . GLN A 1 65 ? 1.174 -5.859 -2.107 1 92.62 65 GLN A C 1
ATOM 494 O O . GLN A 1 65 ? 0.091 -5.656 -2.66 1 92.62 65 GLN A O 1
ATOM 499 N N . MET A 1 66 ? 1.325 -6.453 -0.938 1 93.94 66 MET A N 1
ATOM 500 C CA . MET A 1 66 ? 0.124 -6.82 -0.195 1 93.94 66 MET A CA 1
ATOM 501 C C . MET A 1 66 ? -0.704 -5.59 0.151 1 93.94 66 MET A C 1
ATOM 503 O O . MET A 1 66 ? -1.934 -5.625 0.094 1 93.94 66 MET A O 1
ATOM 507 N N . GLY A 1 67 ? -0.017 -4.57 0.535 1 92.75 67 GLY A N 1
ATOM 508 C CA . GLY A 1 67 ? -0.722 -3.332 0.83 1 92.75 67 GLY A CA 1
ATOM 509 C C . GLY A 1 67 ? -1.574 -2.842 -0.325 1 92.75 67 GLY A C 1
ATOM 510 O O . GLY A 1 67 ? -2.701 -2.387 -0.122 1 92.75 67 GLY A O 1
ATOM 511 N N . PHE A 1 68 ? -1.104 -2.975 -1.531 1 93.56 68 PHE A N 1
ATOM 512 C CA . PHE A 1 68 ? -1.821 -2.527 -2.721 1 93.56 68 PHE A CA 1
ATOM 513 C C . PHE A 1 68 ? -3.066 -3.375 -2.953 1 93.56 68 PHE A C 1
ATOM 515 O O . PHE A 1 68 ? -4.156 -2.842 -3.164 1 93.56 68 PHE A O 1
ATOM 522 N N . VAL A 1 69 ? -2.857 -4.633 -2.896 1 96 69 VAL A N 1
ATOM 523 C CA . VAL A 1 69 ? -3.982 -5.496 -3.238 1 96 69 VAL A CA 1
ATOM 524 C C . VAL A 1 69 ? -5.031 -5.445 -2.129 1 96 69 VAL A C 1
ATOM 526 O O . VAL A 1 69 ? -6.23 -5.523 -2.398 1 96 69 VAL A O 1
ATOM 529 N N . LYS A 1 70 ? -4.594 -5.348 -0.898 1 95.44 70 LYS A N 1
ATOM 530 C CA . LYS A 1 70 ? -5.523 -5.227 0.22 1 95.44 70 LYS A CA 1
ATOM 531 C C . LYS A 1 70 ? -6.352 -3.951 0.11 1 95.44 70 LYS A C 1
ATOM 533 O O . LYS A 1 70 ? -7.559 -3.965 0.36 1 95.44 70 LYS A O 1
ATOM 538 N N . ALA A 1 71 ? -5.703 -2.891 -0.258 1 95.06 71 ALA A N 1
ATOM 539 C CA . ALA A 1 71 ? -6.402 -1.62 -0.426 1 95.06 71 ALA A CA 1
ATOM 540 C C . ALA A 1 71 ? -7.469 -1.722 -1.512 1 95.06 71 ALA A C 1
ATOM 542 O O . ALA A 1 71 ? -8.594 -1.244 -1.333 1 95.06 71 ALA A O 1
ATOM 543 N N . ALA A 1 72 ? -7.137 -2.324 -2.602 1 96.81 72 ALA A N 1
ATOM 544 C CA . ALA A 1 72 ? -8.078 -2.496 -3.703 1 96.81 72 ALA A CA 1
ATOM 545 C C . ALA A 1 72 ? -9.258 -3.377 -3.285 1 96.81 72 ALA A C 1
ATOM 547 O O . ALA A 1 72 ? -10.406 -3.08 -3.609 1 96.81 72 ALA A O 1
ATOM 548 N N . ALA A 1 73 ? -8.945 -4.441 -2.568 1 97.75 73 ALA A N 1
ATOM 549 C CA . ALA A 1 73 ? -9.992 -5.348 -2.107 1 97.75 73 ALA A CA 1
ATOM 550 C C . ALA A 1 73 ? -10.969 -4.633 -1.176 1 97.75 73 ALA A C 1
ATOM 552 O O . ALA A 1 73 ? -12.18 -4.73 -1.347 1 97.75 73 ALA A O 1
ATOM 553 N N . ILE A 1 74 ? -10.461 -3.926 -0.226 1 97.06 74 ILE A N 1
ATOM 554 C CA . ILE A 1 74 ? -11.297 -3.219 0.74 1 97.06 74 ILE A CA 1
ATOM 555 C C . ILE A 1 74 ? -12.156 -2.184 0.019 1 97.06 74 ILE A C 1
ATOM 557 O O . ILE A 1 74 ? -13.352 -2.055 0.301 1 97.06 74 ILE A O 1
ATOM 561 N N 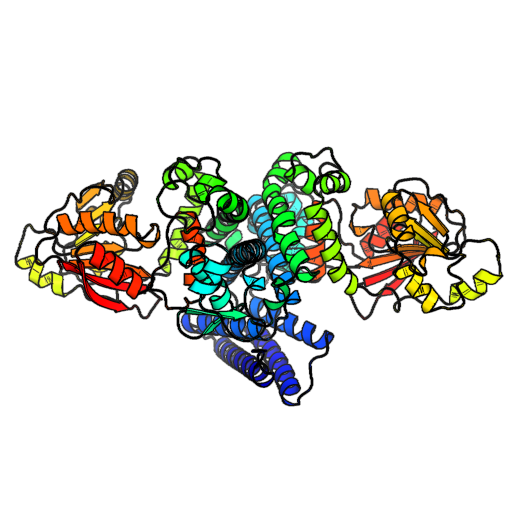. ARG A 1 75 ? -11.531 -1.46 -0.915 1 96.62 75 ARG A N 1
ATOM 562 C CA . ARG A 1 75 ? -12.281 -0.459 -1.67 1 96.62 75 ARG A CA 1
ATOM 563 C C . ARG A 1 75 ? -13.469 -1.091 -2.393 1 96.62 75 ARG A C 1
ATOM 565 O O . ARG A 1 75 ? -14.562 -0.532 -2.4 1 96.62 75 ARG A O 1
ATOM 572 N N . LEU A 1 76 ? -13.281 -2.193 -3.029 1 97.75 76 LEU A N 1
ATOM 573 C CA . LEU A 1 76 ? -14.344 -2.889 -3.752 1 97.75 76 LEU A CA 1
ATOM 574 C C . LEU A 1 76 ? -15.414 -3.387 -2.791 1 97.75 76 LEU A C 1
ATOM 576 O O . LEU A 1 76 ? -16.609 -3.244 -3.061 1 97.75 76 LEU A O 1
ATOM 580 N N . LEU A 1 77 ? -14.984 -3.949 -1.681 1 98.25 77 LEU A N 1
ATOM 581 C CA . LEU A 1 77 ? -15.922 -4.551 -0.735 1 98.25 77 LEU A CA 1
ATOM 582 C C . LEU A 1 77 ? -16.766 -3.479 -0.048 1 98.25 77 LEU A C 1
ATOM 584 O O . LEU A 1 77 ? -17.922 -3.717 0.291 1 98.25 77 LEU A O 1
ATOM 588 N N . ILE A 1 78 ? -16.188 -2.307 0.16 1 96.5 78 ILE A N 1
ATOM 589 C CA . ILE A 1 78 ? -16.984 -1.174 0.634 1 96.5 78 ILE A CA 1
ATOM 590 C C . ILE A 1 78 ? -18.016 -0.787 -0.421 1 96.5 78 ILE A C 1
ATOM 592 O O . ILE A 1 78 ? -19.203 -0.652 -0.115 1 96.5 78 ILE A O 1
ATOM 596 N N . LYS A 1 79 ? -17.562 -0.624 -1.646 1 95.62 79 LYS A N 1
ATOM 597 C CA . LYS A 1 79 ? -18.422 -0.216 -2.75 1 95.62 79 LYS A CA 1
ATOM 598 C C . LYS A 1 79 ? -19.594 -1.185 -2.918 1 95.62 79 LYS A C 1
ATOM 600 O O . LYS A 1 79 ? -20.719 -0.765 -3.191 1 95.62 79 LYS A O 1
ATOM 605 N N . TRP A 1 80 ? -19.312 -2.443 -2.732 1 97.88 80 TRP A N 1
ATOM 606 C CA . TRP A 1 80 ? -20.312 -3.484 -2.963 1 97.88 80 TRP A CA 1
ATOM 607 C C . TRP A 1 80 ? -21.141 -3.723 -1.712 1 97.88 80 TRP A C 1
ATOM 609 O O . TRP A 1 80 ? -22 -4.605 -1.694 1 97.88 80 TRP A O 1
ATOM 619 N N . LYS A 1 81 ? -20.844 -3.029 -0.607 1 97.56 81 LYS A N 1
ATOM 620 C CA . LYS A 1 81 ? -21.562 -3.104 0.66 1 97.56 81 LYS A CA 1
ATOM 621 C C . LYS A 1 81 ? -21.438 -4.492 1.284 1 97.56 81 LYS A C 1
ATOM 623 O O . LYS A 1 81 ? -22.375 -4.992 1.896 1 97.56 81 LYS A O 1
ATOM 628 N N . VAL A 1 82 ? -20.328 -5.086 1.03 1 98.56 82 VAL A N 1
ATOM 629 C CA . VAL A 1 82 ? -20.078 -6.414 1.589 1 98.56 82 VAL A CA 1
ATOM 630 C C . VAL A 1 82 ? -19.969 -6.32 3.109 1 98.56 82 VAL A C 1
ATOM 632 O O . VAL A 1 82 ? -20.609 -7.098 3.832 1 98.56 82 VAL A O 1
ATOM 635 N N . PHE A 1 83 ? -19.203 -5.363 3.607 1 98.12 83 PHE A N 1
ATOM 636 C CA . PHE A 1 83 ? -19.016 -5.211 5.043 1 98.12 83 PHE A CA 1
ATOM 637 C C . PHE A 1 83 ? -20.344 -4.898 5.734 1 98.12 83 PHE A C 1
ATOM 639 O O . PHE A 1 83 ? -20.609 -5.406 6.82 1 98.12 83 PHE A O 1
ATOM 646 N N . GLU A 1 84 ? -21.125 -4.109 5.078 1 97.25 84 GLU A N 1
ATOM 647 C CA . GLU A 1 84 ? -22.438 -3.721 5.613 1 97.25 84 GLU A CA 1
ATOM 648 C C . GLU A 1 84 ? -23.359 -4.926 5.73 1 97.25 84 GLU A C 1
ATOM 650 O O . GLU A 1 84 ? -24.25 -4.957 6.594 1 97.25 84 GLU A O 1
ATOM 655 N N . ASN A 1 85 ? -23.219 -5.848 4.891 1 98.19 85 ASN A N 1
ATOM 656 C CA . ASN A 1 85 ? -24.141 -6.98 4.832 1 98.19 85 ASN A CA 1
ATOM 657 C C . ASN A 1 85 ? -23.609 -8.164 5.637 1 98.19 85 ASN A C 1
ATOM 659 O O . ASN A 1 85 ? -24.234 -9.234 5.648 1 98.19 85 ASN A O 1
ATOM 663 N N . MET A 1 86 ? -22.469 -8 6.277 1 97.75 86 MET A N 1
ATOM 664 C CA . MET A 1 86 ? -22 -8.977 7.262 1 97.75 86 MET A CA 1
ATOM 665 C C . MET A 1 86 ? -22.594 -8.695 8.633 1 97.75 86 MET A C 1
ATOM 667 O O . MET A 1 86 ? -22.828 -7.535 8.992 1 97.75 86 MET A O 1
ATOM 671 N N . PRO A 1 87 ? -22.844 -9.711 9.336 1 96.5 87 PRO A N 1
ATOM 672 C CA . PRO A 1 87 ? -23.391 -9.461 10.68 1 96.5 87 PRO A CA 1
ATOM 673 C C . PRO A 1 87 ? -22.359 -8.828 11.617 1 96.5 87 PRO A C 1
ATOM 675 O O . PRO A 1 87 ? -21.172 -9.102 11.508 1 96.5 87 PRO A O 1
ATOM 678 N N . ASP A 1 88 ? -22.828 -8.062 12.539 1 91.88 88 ASP A N 1
ATOM 679 C CA . ASP A 1 88 ? -21.969 -7.426 13.531 1 91.88 88 ASP A CA 1
ATOM 680 C C . ASP A 1 88 ? -21.234 -8.469 14.375 1 91.88 88 ASP A C 1
ATOM 682 O O . ASP A 1 88 ? -20.062 -8.289 14.703 1 91.88 88 ASP A O 1
ATOM 686 N N . LYS A 1 89 ? -22.094 -9.453 14.719 1 91.31 89 LYS A N 1
ATOM 687 C CA . LYS A 1 89 ? -21.547 -10.586 15.461 1 91.31 89 LYS A CA 1
ATOM 688 C C . LYS A 1 89 ? -21.781 -11.898 14.719 1 91.31 89 LYS A C 1
ATOM 690 O O . LYS A 1 89 ? -22.859 -12.102 14.148 1 91.31 89 LYS A O 1
ATOM 695 N N . GLY A 1 90 ? -20.75 -12.688 14.633 1 95.12 90 GLY A N 1
ATOM 696 C CA . GLY A 1 90 ? -20.875 -13.969 13.969 1 95.12 90 GLY A CA 1
ATOM 697 C C . GLY A 1 90 ? -20.422 -13.938 12.516 1 95.12 90 GLY A C 1
ATOM 698 O O . GLY A 1 90 ? -19.641 -13.078 12.125 1 95.12 90 GLY A O 1
ATOM 699 N N . THR A 1 91 ? -20.828 -15.023 11.781 1 97.81 91 THR A N 1
ATOM 700 C CA . THR A 1 91 ? -20.359 -15.203 10.414 1 97.81 91 THR A CA 1
ATOM 701 C C . THR A 1 91 ? -21.547 -15.398 9.461 1 97.81 91 THR A C 1
ATOM 703 O O . THR A 1 91 ? -22.672 -15.586 9.906 1 97.81 91 THR A O 1
ATOM 706 N N . ILE A 1 92 ? -21.359 -15.266 8.25 1 98.56 92 ILE A N 1
ATOM 707 C CA . ILE A 1 92 ? -22.312 -15.477 7.176 1 98.56 92 ILE A CA 1
ATOM 708 C C . ILE A 1 92 ? -21.688 -16.328 6.074 1 98.56 92 ILE A C 1
ATOM 710 O O . ILE A 1 92 ? -20.516 -16.172 5.75 1 98.56 92 ILE A O 1
ATOM 714 N N . PRO A 1 93 ? -22.469 -17.234 5.496 1 98.75 93 PRO A N 1
ATOM 715 C CA . PRO A 1 93 ? -21.922 -18 4.363 1 98.75 93 PRO A CA 1
ATOM 716 C C . PRO A 1 93 ? -21.609 -17.109 3.158 1 98.75 93 PRO A C 1
ATOM 718 O O . PRO A 1 93 ? -22.359 -16.188 2.859 1 98.75 93 PRO A O 1
ATOM 721 N N . TYR A 1 94 ? -20.578 -17.438 2.438 1 98.44 94 TYR A N 1
ATOM 722 C CA . TYR A 1 94 ? -20.188 -16.672 1.266 1 98.44 94 TYR A CA 1
ATOM 723 C C . TYR A 1 94 ? -21.328 -16.609 0.251 1 98.44 94 TYR A C 1
ATOM 725 O O . TYR A 1 94 ? -21.547 -15.562 -0.374 1 98.44 94 TYR A O 1
ATOM 733 N N . ASN A 1 95 ? -22.031 -17.703 0.081 1 98.38 95 ASN A N 1
ATOM 734 C CA . ASN A 1 95 ? -23.109 -17.734 -0.906 1 98.38 95 ASN A CA 1
ATOM 735 C C . ASN A 1 95 ? -24.219 -16.766 -0.546 1 98.38 95 ASN A C 1
ATOM 737 O O . ASN A 1 95 ? -24.766 -16.078 -1.418 1 98.38 95 ASN A O 1
ATOM 741 N N . GLU A 1 96 ? -24.594 -16.703 0.663 1 98.62 96 GLU A N 1
ATOM 742 C CA . GLU A 1 96 ? -25.609 -15.773 1.117 1 98.62 96 GLU A CA 1
ATOM 743 C C . GLU A 1 96 ? -25.141 -14.328 0.984 1 98.62 96 GLU A C 1
ATOM 745 O O . GLU A 1 96 ? -25.891 -13.453 0.534 1 98.62 96 GLU A O 1
ATOM 750 N N . LEU A 1 97 ? -23.938 -14.102 1.398 1 98.62 97 LEU A N 1
ATOM 751 C CA . LEU A 1 97 ? -23.344 -12.773 1.305 1 98.62 97 LEU A CA 1
ATOM 752 C C . LEU A 1 97 ? -23.297 -12.297 -0.143 1 98.62 97 LEU A C 1
ATOM 754 O O . LEU A 1 97 ? -23.672 -11.156 -0.434 1 98.62 97 LEU A O 1
ATOM 758 N N . ALA A 1 98 ? -22.859 -13.172 -1.042 1 98.5 98 ALA A N 1
ATOM 759 C CA . ALA A 1 98 ? -22.797 -12.852 -2.465 1 98.5 98 ALA A CA 1
ATOM 760 C C . ALA A 1 98 ? -24.172 -12.5 -3.012 1 98.5 98 ALA A C 1
ATOM 762 O O . ALA A 1 98 ? -24.312 -11.547 -3.779 1 98.5 98 ALA A O 1
ATOM 763 N N . SER A 1 99 ? -25.141 -13.234 -2.572 1 98.25 99 SER A N 1
ATOM 764 C CA . SER A 1 99 ? -26.516 -12.984 -3.006 1 98.25 99 SER A CA 1
ATOM 765 C C . SER A 1 99 ? -27 -11.625 -2.527 1 98.25 99 SER A C 1
ATOM 767 O O . SER A 1 99 ? -27.656 -10.891 -3.279 1 98.25 99 SER A O 1
ATOM 769 N N . LYS A 1 100 ? -26.703 -11.281 -1.364 1 98.12 100 LYS A N 1
ATOM 770 C CA . LYS A 1 100 ? -27.156 -10.016 -0.779 1 98.12 100 LYS A CA 1
ATOM 771 C C . LYS A 1 100 ? -26.578 -8.828 -1.539 1 98.12 100 LYS A C 1
ATOM 773 O O . LYS A 1 100 ? -27.219 -7.781 -1.64 1 98.12 100 LYS A O 1
ATOM 778 N N . VAL A 1 101 ? -25.375 -9.039 -2.068 1 97.75 101 VAL A N 1
ATOM 779 C CA . VAL A 1 101 ? -24.734 -7.875 -2.668 1 97.75 101 VAL A CA 1
ATOM 780 C C . VAL A 1 101 ? -24.812 -7.969 -4.191 1 97.75 101 VAL A C 1
ATOM 782 O O . VAL A 1 101 ? -24.281 -7.105 -4.898 1 97.75 101 VAL A O 1
ATOM 785 N N . GLY A 1 102 ? -25.406 -9.031 -4.684 1 97.56 102 GLY A N 1
ATOM 786 C CA . GLY A 1 102 ? -25.609 -9.188 -6.117 1 97.56 102 GLY A CA 1
ATOM 787 C C . GLY A 1 102 ? -24.328 -9.547 -6.863 1 97.56 102 GLY A C 1
ATOM 788 O O . GLY A 1 102 ? -24.109 -9.07 -7.98 1 97.56 102 GLY A O 1
ATOM 789 N N . GLY A 1 103 ? -23.469 -10.305 -6.266 1 97.5 103 GLY A N 1
ATOM 790 C CA . GLY A 1 103 ? -22.219 -10.703 -6.898 1 97.5 103 GLY A CA 1
ATOM 791 C C . GLY A 1 103 ? -22.047 -12.211 -6.957 1 97.5 103 GLY A C 1
ATOM 792 O O . GLY A 1 103 ? -22.766 -12.953 -6.305 1 97.5 103 GLY A O 1
ATOM 793 N N . ASP A 1 104 ? -21.047 -12.617 -7.738 1 96.44 104 ASP A N 1
ATOM 794 C CA . ASP A 1 104 ? -20.656 -14.023 -7.797 1 96.44 104 ASP A CA 1
ATOM 795 C C . ASP A 1 104 ? -19.984 -14.453 -6.5 1 96.44 104 ASP A C 1
ATOM 797 O O . ASP A 1 104 ? -19.125 -13.75 -5.973 1 96.44 104 ASP A O 1
ATOM 801 N N . VAL A 1 105 ? -20.359 -15.625 -6.047 1 97.44 105 VAL A N 1
ATOM 802 C CA . VAL A 1 105 ? -19.828 -16.141 -4.797 1 97.44 105 VAL A CA 1
ATOM 803 C C . VAL A 1 105 ? -18.312 -16.328 -4.926 1 97.44 105 VAL A C 1
ATOM 805 O O . VAL A 1 105 ? -17.562 -16.109 -3.963 1 97.44 105 VAL A O 1
ATOM 808 N N . VAL A 1 106 ? -17.812 -16.609 -6.082 1 95.62 106 VAL A N 1
ATOM 809 C CA . VAL A 1 106 ? -16.391 -16.922 -6.289 1 95.62 106 VAL A CA 1
ATOM 810 C C . VAL A 1 106 ? -15.555 -15.664 -6.043 1 95.62 106 VAL A C 1
ATOM 812 O O . VAL A 1 106 ? -14.578 -15.703 -5.293 1 95.62 106 VAL A O 1
ATOM 815 N N . ILE A 1 107 ? -15.969 -14.562 -6.66 1 96.5 107 ILE A N 1
ATOM 816 C CA . ILE A 1 107 ? -15.164 -13.352 -6.559 1 96.5 107 ILE A CA 1
ATOM 817 C C . ILE A 1 107 ? -15.289 -12.766 -5.152 1 96.5 107 ILE A C 1
ATOM 819 O O . ILE A 1 107 ? -14.312 -12.25 -4.602 1 96.5 107 ILE A O 1
ATOM 823 N N . ILE A 1 108 ? -16.453 -12.82 -4.516 1 98.06 108 ILE A N 1
ATOM 824 C CA . ILE A 1 108 ? -16.641 -12.352 -3.146 1 98.06 108 ILE A CA 1
ATOM 825 C C . ILE A 1 108 ? -15.758 -13.156 -2.199 1 98.06 108 ILE A C 1
ATOM 827 O O . ILE A 1 108 ? -15.078 -12.586 -1.344 1 98.06 108 ILE A O 1
ATOM 831 N N . THR A 1 109 ? -15.742 -14.438 -2.422 1 97.88 109 THR A N 1
ATOM 832 C CA . THR A 1 109 ? -14.938 -15.328 -1.587 1 97.88 109 THR A CA 1
ATOM 833 C C . THR A 1 109 ? -13.453 -15.008 -1.733 1 97.88 109 THR A C 1
ATOM 835 O O . THR A 1 109 ? -12.742 -14.891 -0.736 1 97.88 109 THR A O 1
ATOM 838 N N . ARG A 1 110 ? -12.977 -14.875 -2.922 1 97.06 110 ARG A N 1
ATOM 839 C CA . ARG A 1 110 ? -11.555 -14.656 -3.197 1 97.06 110 ARG A CA 1
ATOM 840 C C . ARG A 1 110 ? -11.078 -13.336 -2.6 1 97.06 110 ARG A C 1
ATOM 842 O O . ARG A 1 110 ? -9.977 -13.25 -2.059 1 97.06 110 ARG A O 1
ATOM 849 N N . LEU A 1 111 ? -11.914 -12.297 -2.684 1 97.81 111 LEU A N 1
ATOM 850 C CA . LEU A 1 111 ? -11.555 -11.023 -2.078 1 97.81 111 LEU A CA 1
ATOM 851 C C . LEU A 1 111 ? -11.555 -11.125 -0.556 1 97.81 111 LEU A C 1
ATOM 853 O O . LEU A 1 111 ? -10.664 -10.586 0.107 1 97.81 111 LEU A O 1
ATOM 857 N N . CYS A 1 112 ? -12.547 -11.82 -0.021 1 98.44 112 CYS A N 1
ATOM 858 C CA . CYS A 1 112 ? -12.602 -12.008 1.424 1 98.44 112 CYS A CA 1
ATOM 859 C C . CYS A 1 112 ? -11.422 -12.852 1.908 1 98.44 112 CYS A C 1
ATOM 861 O O . CYS A 1 112 ? -10.906 -12.641 3.006 1 98.44 112 CYS A O 1
ATOM 863 N N . TRP A 1 113 ? -11.008 -13.82 1.095 1 98 113 TRP A N 1
ATOM 864 C CA . TRP A 1 113 ? -9.867 -14.672 1.422 1 98 113 TRP A CA 1
ATOM 865 C C . TRP A 1 113 ? -8.609 -13.844 1.643 1 98 113 TRP A C 1
ATOM 867 O O . TRP A 1 113 ? -7.797 -14.156 2.518 1 98 113 TRP A O 1
ATOM 877 N N . LEU A 1 114 ? -8.438 -12.852 0.812 1 97.31 114 LEU A N 1
ATOM 878 C CA . LEU A 1 114 ? -7.297 -11.961 0.991 1 97.31 114 LEU A CA 1
ATOM 879 C C . LEU A 1 114 ? -7.336 -11.297 2.365 1 97.31 114 LEU A C 1
ATOM 881 O O . LEU A 1 114 ? -6.305 -11.188 3.035 1 97.31 114 LEU A O 1
ATOM 885 N N . LEU A 1 115 ? -8.516 -10.867 2.791 1 97.31 115 LEU A N 1
ATOM 886 C CA . LEU A 1 115 ? -8.664 -10.188 4.074 1 97.31 115 LEU A CA 1
ATOM 887 C C . LEU A 1 115 ? -8.578 -11.18 5.227 1 97.31 115 LEU A C 1
ATOM 889 O O . LEU A 1 115 ? -8.102 -10.836 6.312 1 97.31 115 LEU A O 1
ATOM 893 N N . VAL A 1 116 ? -9.008 -12.414 4.996 1 96.5 116 VAL A N 1
ATOM 894 C CA . VAL A 1 116 ? -8.828 -13.453 6.008 1 96.5 116 VAL A CA 1
ATOM 895 C C . VAL A 1 116 ? -7.344 -13.742 6.191 1 96.5 116 VAL A C 1
ATOM 897 O O . VAL A 1 116 ? -6.855 -13.812 7.324 1 96.5 116 VAL A O 1
ATOM 900 N N . ALA A 1 117 ? -6.613 -13.828 5.09 1 94.38 117 ALA A N 1
ATOM 901 C CA . ALA A 1 117 ? -5.188 -14.148 5.109 1 94.38 117 ALA A CA 1
ATOM 902 C C . ALA A 1 117 ? -4.395 -13.047 5.809 1 94.38 117 ALA A C 1
ATOM 904 O O . ALA A 1 117 ? -3.273 -13.281 6.27 1 94.38 117 ALA A O 1
ATOM 905 N N . THR A 1 118 ? -4.934 -11.852 5.891 1 93.44 118 THR A N 1
ATOM 906 C CA . THR A 1 118 ? -4.219 -10.727 6.488 1 93.44 118 THR A CA 1
ATOM 907 C C . THR A 1 118 ? -4.832 -10.352 7.836 1 93.44 118 THR A C 1
ATOM 909 O O . THR A 1 118 ? -4.59 -9.258 8.344 1 93.44 118 THR A O 1
ATOM 912 N N . GLY A 1 119 ? -5.793 -11.133 8.305 1 91.62 119 GLY A N 1
ATOM 913 C CA . GLY A 1 119 ? -6.324 -10.977 9.648 1 91.62 119 GLY A CA 1
ATOM 914 C C . GLY A 1 119 ? -7.422 -9.93 9.734 1 91.62 119 GLY A C 1
ATOM 915 O O . GLY A 1 119 ? -7.84 -9.547 10.828 1 91.62 119 GLY A O 1
ATOM 916 N N . PHE A 1 120 ? -7.883 -9.438 8.656 1 94.81 120 PHE A N 1
ATOM 917 C CA . PHE A 1 120 ? -8.914 -8.406 8.656 1 94.81 120 PHE A CA 1
ATOM 918 C C . PHE A 1 120 ? -10.297 -9.023 8.812 1 94.81 120 PHE A C 1
ATOM 920 O O . PHE A 1 120 ? -11.203 -8.406 9.375 1 94.81 120 PHE A O 1
ATOM 927 N N . LEU A 1 121 ? -10.453 -10.18 8.25 1 96.62 121 LEU A N 1
ATOM 928 C CA . LEU A 1 121 ? -11.664 -10.984 8.422 1 96.62 121 LEU A CA 1
ATOM 929 C C . LEU A 1 121 ? -11.336 -12.344 9.031 1 96.62 121 LEU A C 1
ATOM 931 O O . LEU A 1 121 ? -10.164 -12.719 9.125 1 96.62 121 LEU A O 1
ATOM 935 N N . VAL A 1 122 ? -12.359 -12.992 9.477 1 95.38 122 VAL A N 1
ATOM 936 C CA . VAL A 1 122 ? -12.195 -14.352 9.977 1 95.38 122 VAL A CA 1
ATOM 937 C C . VAL A 1 122 ? -13.094 -15.297 9.188 1 95.38 122 VAL A C 1
ATOM 939 O O . VAL A 1 122 ? -14.195 -14.922 8.773 1 95.38 122 VAL A O 1
ATOM 942 N N . GLN A 1 123 ? -12.578 -16.391 8.898 1 97.31 123 GLN A N 1
ATOM 943 C CA . GLN A 1 123 ? -13.375 -17.422 8.266 1 97.31 123 GLN A CA 1
ATOM 944 C C . GLN A 1 123 ? -13.641 -18.578 9.234 1 97.31 123 GLN A C 1
ATOM 946 O O . GLN A 1 123 ? -12.727 -19.047 9.922 1 97.31 123 GLN A O 1
ATOM 951 N N . GLU A 1 124 ? -14.852 -18.922 9.43 1 96.88 124 GLU A N 1
ATOM 952 C CA . GLU A 1 124 ? -15.266 -20.109 10.156 1 96.88 124 GLU A CA 1
ATOM 953 C C . GLU A 1 124 ? -15.562 -21.266 9.211 1 96.88 124 GLU A C 1
ATOM 955 O O . GLU A 1 124 ? -16.359 -21.125 8.273 1 96.88 124 GLU A O 1
ATOM 960 N N . GLY A 1 125 ? -14.93 -22.344 9.531 1 95.38 125 GLY A N 1
ATOM 961 C CA . GLY A 1 125 ? -15.078 -23.453 8.594 1 95.38 125 GLY A CA 1
ATOM 962 C C . GLY A 1 125 ? -14.5 -23.141 7.219 1 95.38 125 GLY A C 1
ATOM 963 O O . GLY A 1 125 ? -13.43 -22.547 7.109 1 95.38 125 GLY A O 1
ATOM 964 N N . THR A 1 126 ? -15.234 -23.609 6.207 1 94.75 126 THR A N 1
ATOM 965 C CA . THR A 1 126 ? -14.68 -23.469 4.867 1 94.75 126 THR A CA 1
ATOM 966 C C . THR A 1 126 ? -15.453 -22.438 4.066 1 94.75 126 THR A C 1
ATOM 968 O O . THR A 1 126 ? -15.047 -22.062 2.965 1 94.75 126 THR A O 1
ATOM 971 N N . ASP A 1 127 ? -16.531 -21.891 4.691 1 96.88 127 ASP A N 1
ATOM 972 C CA . ASP A 1 127 ? -17.344 -21.141 3.754 1 96.88 127 ASP A CA 1
ATOM 973 C C . ASP A 1 127 ? -18.094 -20 4.465 1 96.88 127 ASP A C 1
ATOM 975 O O . ASP A 1 127 ? -19.094 -19.5 3.961 1 96.88 127 ASP A O 1
ATOM 979 N N . ARG A 1 128 ? -17.688 -19.656 5.668 1 98.31 128 ARG A N 1
ATOM 980 C CA . ARG A 1 128 ? -18.344 -18.578 6.383 1 98.31 128 ARG A CA 1
ATOM 981 C C . ARG A 1 128 ? -17.359 -17.484 6.758 1 98.31 128 ARG A C 1
ATOM 983 O O . ARG A 1 128 ? -16.219 -17.781 7.148 1 98.31 128 ARG A O 1
ATOM 990 N N . VAL A 1 129 ? -17.828 -16.281 6.715 1 98.25 129 VAL A N 1
ATOM 991 C CA . VAL A 1 129 ? -16.906 -15.164 6.945 1 98.25 129 VAL A CA 1
ATOM 992 C C . VAL A 1 129 ? -17.547 -14.156 7.898 1 98.25 129 VAL A C 1
ATOM 994 O O . VAL A 1 129 ? -18.766 -14.039 7.953 1 98.25 129 VAL A O 1
ATOM 997 N N . GLY A 1 130 ? -16.703 -13.539 8.703 1 97.81 130 GLY A N 1
ATOM 998 C CA . GLY A 1 130 ? -17.172 -12.516 9.625 1 97.81 130 GLY A CA 1
ATOM 999 C C . GLY A 1 130 ? -16.172 -11.406 9.844 1 97.81 130 GLY A C 1
ATOM 1000 O O . GLY A 1 130 ? -15.016 -11.5 9.406 1 97.81 130 GLY A O 1
ATOM 1001 N N . HIS A 1 131 ? -16.688 -10.367 10.562 1 95.94 131 HIS A N 1
ATOM 1002 C CA . HIS A 1 131 ? -15.883 -9.195 10.875 1 95.94 131 HIS A CA 1
ATOM 1003 C C . HIS A 1 131 ? -14.852 -9.5 11.953 1 95.94 131 HIS A C 1
ATOM 1005 O O . HIS A 1 131 ? -15.07 -10.383 12.797 1 95.94 131 HIS A O 1
ATOM 1011 N N . THR A 1 132 ? -13.711 -8.883 11.867 1 91.44 132 THR A N 1
ATOM 1012 C CA . THR A 1 132 ? -12.906 -8.586 13.047 1 91.44 132 THR A CA 1
ATOM 1013 C C . THR A 1 132 ? -13.07 -7.121 13.453 1 91.44 132 THR A C 1
ATOM 1015 O O . THR A 1 132 ? -13.789 -6.367 12.805 1 91.44 132 THR A O 1
ATOM 1018 N N . ALA A 1 133 ? -12.438 -6.707 14.516 1 87.75 133 ALA A N 1
ATOM 1019 C CA . ALA A 1 133 ? -12.492 -5.316 14.953 1 87.75 133 ALA A CA 1
ATOM 1020 C C . ALA A 1 133 ? -11.914 -4.387 13.883 1 87.75 133 ALA A C 1
ATOM 1022 O O . ALA A 1 133 ? -12.273 -3.207 13.82 1 87.75 133 ALA A O 1
ATOM 1023 N N . ARG A 1 134 ? -11.18 -4.91 13.008 1 90.56 134 ARG A N 1
ATOM 1024 C CA . ARG A 1 134 ? -10.438 -4.125 12.023 1 90.56 134 ARG A CA 1
ATOM 1025 C C . ARG A 1 134 ? -11.312 -3.785 10.82 1 90.56 134 ARG A C 1
ATOM 1027 O O . ARG A 1 134 ? -11.031 -2.834 10.094 1 90.56 134 ARG A O 1
ATOM 1034 N N . THR A 1 135 ? -12.359 -4.527 10.594 1 94.12 135 THR A N 1
ATOM 1035 C CA . THR A 1 135 ? -13.164 -4.266 9.406 1 94.12 135 THR A CA 1
ATOM 1036 C C . THR A 1 135 ? -14.531 -3.693 9.781 1 94.12 135 THR A C 1
ATOM 1038 O O . THR A 1 135 ? -15.258 -3.195 8.93 1 94.12 135 THR A O 1
ATOM 1041 N N . ARG A 1 136 ? -14.891 -3.66 11.023 1 92 136 ARG A N 1
ATOM 1042 C CA . ARG A 1 136 ? -16.188 -3.168 11.477 1 92 136 ARG A CA 1
ATOM 1043 C C . ARG A 1 136 ? -16.406 -1.725 11.039 1 92 136 ARG A C 1
ATOM 1045 O O . ARG A 1 136 ? -17.5 -1.361 10.617 1 92 136 ARG A O 1
ATOM 1052 N N . PRO A 1 137 ? -15.383 -0.951 11.078 1 90.81 137 PRO A N 1
ATOM 1053 C CA . PRO A 1 137 ? -15.594 0.444 10.688 1 90.81 137 PRO A CA 1
ATOM 1054 C C . PRO A 1 137 ? -15.977 0.589 9.219 1 90.81 137 PRO A C 1
ATOM 1056 O O . PRO A 1 137 ? -16.516 1.621 8.812 1 90.81 137 PRO A O 1
ATOM 1059 N N . PHE A 1 138 ? -15.766 -0.406 8.43 1 93.94 138 PHE A N 1
ATOM 1060 C CA . PHE A 1 138 ? -16.047 -0.295 7 1 93.94 138 PHE A CA 1
ATOM 1061 C C . PHE A 1 138 ? -17.5 -0.603 6.703 1 93.94 138 PHE A C 1
ATOM 1063 O O . PHE A 1 138 ? -17.969 -0.421 5.574 1 93.94 138 PHE A O 1
ATOM 1070 N N . ALA A 1 139 ? -18.266 -1.019 7.719 1 95.44 139 ALA A N 1
ATOM 1071 C CA . ALA A 1 139 ? -19.672 -1.402 7.539 1 95.44 139 ALA A CA 1
ATOM 1072 C C . ALA A 1 139 ? -20.578 -0.179 7.555 1 95.44 139 ALA A C 1
ATOM 1074 O O . ALA A 1 139 ? -21.797 -0.307 7.461 1 95.44 139 ALA A O 1
ATOM 1075 N N . SER A 1 140 ? -19.984 1.017 7.684 1 92.94 140 SER A N 1
ATOM 1076 C CA . SER A 1 140 ? -20.75 2.252 7.652 1 92.94 140 SER A CA 1
ATOM 1077 C C . SER A 1 140 ? -19.906 3.428 7.191 1 92.94 140 SER A C 1
ATOM 1079 O O . SER A 1 140 ? -18.672 3.34 7.172 1 92.94 140 SER A O 1
ATOM 1081 N N . VAL A 1 141 ? -20.641 4.445 6.828 1 89.94 141 VAL A N 1
ATOM 1082 C CA . VAL A 1 141 ? -19.953 5.68 6.469 1 89.94 141 VAL A CA 1
ATOM 1083 C C . VAL A 1 141 ? -19.5 6.406 7.73 1 89.94 141 VAL A C 1
ATOM 1085 O O . VAL A 1 141 ? -20.312 6.762 8.586 1 89.94 141 VAL A O 1
ATOM 1088 N N . ASN A 1 142 ? -18.266 6.547 7.902 1 90.62 142 ASN A N 1
ATOM 1089 C CA . ASN A 1 142 ? -17.641 7.23 9.031 1 90.62 142 ASN A CA 1
ATOM 1090 C C . ASN A 1 142 ? -16.266 7.77 8.656 1 90.62 142 ASN A C 1
ATOM 1092 O O . ASN A 1 142 ? -15.766 7.516 7.559 1 90.62 142 ASN A O 1
ATOM 1096 N N . PRO A 1 143 ? -15.602 8.5 9.477 1 87.12 143 PRO A N 1
ATOM 1097 C CA . PRO A 1 143 ? -14.328 9.133 9.133 1 87.12 143 PRO A CA 1
ATOM 1098 C C . PRO A 1 143 ? -13.258 8.117 8.734 1 87.12 143 PRO A C 1
ATOM 1100 O O . PRO A 1 143 ? -12.438 8.398 7.852 1 87.12 143 PRO A O 1
ATOM 1103 N N . LEU A 1 144 ? -13.305 7.008 9.289 1 88.31 144 LEU A N 1
ATOM 1104 C CA . LEU A 1 144 ? -12.281 6.008 8.992 1 88.31 144 LEU A CA 1
ATOM 1105 C C . LEU A 1 144 ? -12.492 5.414 7.602 1 88.31 144 LEU A C 1
ATOM 1107 O O . LEU A 1 144 ? -11.547 5.273 6.828 1 88.31 144 LEU A O 1
ATOM 1111 N N . SER A 1 145 ? -13.727 5.02 7.324 1 91.69 145 SER A N 1
ATOM 1112 C CA . SER A 1 145 ? -14.016 4.496 5.992 1 91.69 145 SER A CA 1
ATOM 1113 C C . SER A 1 145 ? -13.773 5.551 4.918 1 91.69 145 SER A C 1
ATOM 1115 O O . SER A 1 145 ? -13.281 5.234 3.832 1 91.69 145 SER A O 1
ATOM 1117 N N . ALA A 1 146 ? -14.062 6.789 5.242 1 91.44 146 ALA A N 1
ATOM 1118 C CA . ALA A 1 146 ? -13.812 7.887 4.316 1 91.44 146 ALA A CA 1
ATOM 1119 C C . ALA A 1 146 ? -12.312 8.07 4.074 1 91.44 146 ALA A C 1
ATOM 1121 O O . ALA A 1 146 ? -11.891 8.391 2.961 1 91.44 146 ALA A O 1
ATOM 1122 N N . TRP A 1 147 ? -11.562 7.918 5.102 1 90.12 147 TRP A N 1
ATOM 1123 C CA . TRP A 1 147 ? -10.117 8.039 4.988 1 90.12 147 TRP A CA 1
ATOM 1124 C C . TRP A 1 147 ? -9.547 6.961 4.078 1 90.12 147 TRP A C 1
ATOM 1126 O O . TRP A 1 147 ? -8.617 7.215 3.309 1 90.12 147 TRP A O 1
ATOM 1136 N N . TRP A 1 148 ? -10.109 5.777 4.168 1 89.88 148 TRP A N 1
ATOM 1137 C CA . TRP A 1 148 ? -9.695 4.695 3.279 1 89.88 148 TRP A CA 1
ATOM 1138 C C . TRP A 1 148 ? -9.992 5.047 1.825 1 89.88 148 TRP A C 1
ATOM 1140 O O . TRP A 1 148 ? -9.148 4.855 0.949 1 89.88 148 TRP A O 1
ATOM 1150 N N . LEU A 1 149 ? -11.148 5.574 1.607 1 91.88 149 LEU A N 1
ATOM 1151 C CA . LEU A 1 149 ? -11.578 5.914 0.256 1 91.88 149 LEU A CA 1
ATOM 1152 C C . LEU A 1 149 ? -10.75 7.066 -0.306 1 91.88 149 LEU A C 1
ATOM 1154 O O . LEU A 1 149 ? -10.406 7.066 -1.488 1 91.88 149 LEU A O 1
ATOM 1158 N N . MET A 1 150 ? -10.453 7.973 0.538 1 90.44 150 MET A N 1
ATOM 1159 C CA . MET A 1 150 ? -9.609 9.086 0.124 1 90.44 150 MET A CA 1
ATOM 1160 C C . MET A 1 150 ? -8.227 8.602 -0.307 1 90.44 150 MET A C 1
ATOM 1162 O O . MET A 1 150 ? -7.691 9.055 -1.319 1 90.44 150 MET A O 1
ATOM 1166 N N . GLY A 1 151 ? -7.684 7.727 0.516 1 90 151 GLY A N 1
ATOM 1167 C CA . GLY A 1 151 ? -6.383 7.168 0.187 1 90 151 GLY A CA 1
ATOM 1168 C C . GLY A 1 151 ? -6.344 6.508 -1.177 1 90 151 GLY A C 1
ATOM 1169 O O . GLY A 1 151 ? -5.449 6.773 -1.979 1 90 151 GLY A O 1
ATOM 1170 N N . TYR A 1 152 ? -7.34 5.742 -1.468 1 91.44 152 TYR A N 1
ATOM 1171 C CA . TYR A 1 152 ? -7.371 4.953 -2.691 1 91.44 152 TYR A CA 1
ATOM 1172 C C . TYR A 1 152 ? -7.785 5.805 -3.883 1 91.44 152 TYR A C 1
ATOM 1174 O O . TYR A 1 152 ? -7.109 5.816 -4.914 1 91.44 152 TYR A O 1
ATOM 1182 N N . ASP A 1 153 ? -8.859 6.586 -3.732 1 91.12 153 ASP A N 1
ATOM 1183 C CA . ASP A 1 153 ? -9.484 7.273 -4.855 1 91.12 153 ASP A CA 1
ATOM 1184 C C . ASP A 1 153 ? -8.797 8.609 -5.141 1 91.12 153 ASP A C 1
ATOM 1186 O O . ASP A 1 153 ? -8.797 9.078 -6.277 1 91.12 153 ASP A O 1
ATOM 1190 N N . GLU A 1 154 ? -8.242 9.18 -4.129 1 89.62 154 GLU A N 1
ATOM 1191 C CA . GLU A 1 154 ? -7.68 10.516 -4.293 1 89.62 154 GLU A CA 1
ATOM 1192 C C . GLU A 1 154 ? -6.16 10.469 -4.402 1 89.62 154 GLU A C 1
ATOM 1194 O O . GLU A 1 154 ? -5.578 11.023 -5.336 1 89.62 154 GLU A O 1
ATOM 1199 N N . TYR A 1 155 ? -5.52 9.773 -3.559 1 92 155 TYR A N 1
ATOM 1200 C CA . TYR A 1 155 ? -4.07 9.914 -3.441 1 92 155 TYR A CA 1
ATOM 1201 C C . TYR A 1 155 ? -3.352 8.992 -4.418 1 92 155 TYR A C 1
ATOM 1203 O O . TYR A 1 155 ? -2.357 9.383 -5.035 1 92 155 TYR A O 1
ATOM 1211 N N . VAL A 1 156 ? -3.807 7.793 -4.625 1 94.31 156 VAL A N 1
ATOM 1212 C CA . VAL A 1 156 ? -3.072 6.82 -5.43 1 94.31 156 VAL A CA 1
ATOM 1213 C C . VAL A 1 156 ? -2.939 7.328 -6.863 1 94.31 156 VAL A C 1
ATOM 1215 O O . VAL A 1 156 ? -1.852 7.293 -7.441 1 94.31 156 VAL A O 1
ATOM 1218 N N . PRO A 1 157 ? -4.008 7.91 -7.492 1 94.25 157 PRO A N 1
ATOM 1219 C CA . PRO A 1 157 ? -3.832 8.438 -8.852 1 94.25 157 PRO A CA 1
ATOM 1220 C C . PRO A 1 157 ? -2.793 9.555 -8.922 1 94.25 157 PRO A C 1
ATOM 1222 O O . PRO A 1 157 ? -2.057 9.648 -9.906 1 94.25 157 PRO A O 1
ATOM 1225 N N . ILE A 1 158 ? -2.719 10.336 -7.926 1 96.19 158 ILE A N 1
ATOM 1226 C CA . ILE A 1 158 ? -1.766 11.445 -7.883 1 96.19 158 ILE A CA 1
ATOM 1227 C C . ILE A 1 158 ? -0.344 10.891 -7.805 1 96.19 158 ILE A C 1
ATOM 1229 O O . ILE A 1 158 ? 0.55 11.359 -8.516 1 96.19 158 ILE A O 1
ATOM 1233 N N . LEU A 1 159 ? -0.149 9.898 -6.977 1 95.81 159 LEU A N 1
ATOM 1234 C CA . LEU A 1 159 ? 1.161 9.289 -6.789 1 95.81 159 LEU A CA 1
ATOM 1235 C C . LEU A 1 159 ? 1.646 8.641 -8.078 1 95.81 159 LEU A C 1
ATOM 1237 O O . LEU A 1 159 ? 2.824 8.742 -8.43 1 95.81 159 LEU A O 1
ATOM 1241 N N . LEU A 1 160 ? 0.741 8.07 -8.844 1 95 160 LEU A N 1
ATOM 1242 C CA . LEU A 1 160 ? 1.069 7.406 -10.102 1 95 160 LEU A CA 1
ATOM 1243 C C . LEU A 1 160 ? 1.481 8.43 -11.156 1 95 160 LEU A C 1
ATOM 1245 O O . LEU A 1 160 ? 2.221 8.102 -12.086 1 95 160 LEU A O 1
ATOM 1249 N N . ALA A 1 161 ? 1.046 9.656 -11.023 1 96.38 161 ALA A N 1
ATOM 1250 C CA . ALA A 1 161 ? 1.326 10.695 -12.008 1 96.38 161 ALA A CA 1
ATOM 1251 C C . ALA A 1 161 ? 2.684 11.344 -11.75 1 96.38 161 ALA A C 1
ATOM 1253 O O . ALA A 1 161 ? 3.211 12.055 -12.609 1 96.38 161 ALA A O 1
ATOM 1254 N N . MET A 1 162 ? 3.311 11.062 -10.688 1 97.38 162 MET A N 1
ATOM 1255 C CA . MET A 1 162 ? 4.477 11.805 -10.211 1 97.38 162 MET A CA 1
ATOM 1256 C C . MET A 1 162 ? 5.648 11.641 -11.18 1 97.38 162 MET A C 1
ATOM 1258 O O . MET A 1 162 ? 6.32 12.625 -11.516 1 97.38 162 MET A O 1
ATOM 1262 N N . PRO A 1 163 ? 5.934 10.398 -11.625 1 96.31 163 PRO A N 1
ATOM 1263 C CA . PRO A 1 163 ? 7.051 10.305 -12.562 1 96.31 163 PRO A CA 1
ATOM 1264 C C . PRO A 1 163 ? 6.863 11.188 -13.789 1 96.31 163 PRO A C 1
ATOM 1266 O O . PRO A 1 163 ? 7.793 11.891 -14.203 1 96.31 163 PRO A O 1
ATOM 1269 N N . ARG A 1 164 ? 5.703 11.219 -14.336 1 96.25 164 ARG A N 1
ATOM 1270 C CA . ARG A 1 164 ? 5.422 12.055 -15.5 1 96.25 164 ARG A CA 1
ATOM 1271 C C . ARG A 1 164 ? 5.453 13.531 -15.133 1 96.25 164 ARG A C 1
ATOM 1273 O O . ARG A 1 164 ? 5.883 14.367 -15.93 1 96.25 164 ARG A O 1
ATOM 1280 N N . TYR A 1 165 ? 4.953 13.828 -13.992 1 97.81 165 TYR A N 1
ATOM 1281 C CA . TYR A 1 165 ? 4.992 15.203 -13.508 1 97.81 165 TYR A CA 1
ATOM 1282 C C . TYR A 1 165 ? 6.418 15.734 -13.484 1 97.81 165 TYR A C 1
ATOM 1284 O O . TYR A 1 165 ? 6.695 16.812 -14.016 1 97.81 165 TYR A O 1
ATOM 1292 N N . TYR A 1 166 ? 7.328 14.961 -12.93 1 97.75 166 TYR A N 1
ATOM 1293 C CA . TYR A 1 166 ? 8.695 15.43 -12.766 1 97.75 166 TYR A CA 1
ATOM 1294 C C . TYR A 1 166 ? 9.461 15.359 -14.078 1 97.75 166 TYR A C 1
ATOM 1296 O O . TYR A 1 166 ? 10.469 16.047 -14.258 1 97.75 166 TYR A O 1
ATOM 1304 N N . ASP A 1 167 ? 8.984 14.5 -15.008 1 97.38 167 ASP A N 1
ATOM 1305 C CA . ASP A 1 167 ? 9.508 14.562 -16.375 1 97.38 167 ASP A CA 1
ATOM 1306 C C . ASP A 1 167 ? 9.164 15.898 -17.031 1 97.38 167 ASP A C 1
ATOM 1308 O O . ASP A 1 167 ? 9.953 16.438 -17.812 1 97.38 167 ASP A O 1
ATOM 1312 N N . THR A 1 168 ? 8.016 16.375 -16.703 1 97.06 168 THR A N 1
ATOM 1313 C CA . THR A 1 168 ? 7.469 17.562 -17.344 1 97.06 168 THR A CA 1
ATOM 1314 C C . THR A 1 168 ? 8.031 18.828 -16.688 1 97.06 168 THR A C 1
ATOM 1316 O O . THR A 1 168 ? 8.391 19.781 -17.391 1 97.06 168 THR A O 1
ATOM 1319 N N . TYR A 1 169 ? 8.148 18.828 -15.398 1 96.19 169 TYR A N 1
ATOM 1320 C CA . TYR A 1 169 ? 8.445 20.078 -14.703 1 96.19 169 TYR A CA 1
ATOM 1321 C C . TYR A 1 169 ? 9.82 20.016 -14.047 1 96.19 169 TYR A C 1
ATOM 1323 O O . TYR A 1 169 ? 10.281 21 -13.461 1 96.19 169 TYR A O 1
ATOM 1331 N N . GLY A 1 170 ? 10.523 18.875 -14.148 1 96.69 170 GLY A N 1
ATOM 1332 C CA . GLY A 1 170 ? 11.859 18.719 -13.578 1 96.69 170 GLY A CA 1
ATOM 1333 C C . GLY A 1 170 ? 11.844 18.281 -12.133 1 96.69 170 GLY A C 1
ATOM 1334 O O . GLY A 1 170 ? 10.789 18.25 -11.492 1 96.69 170 GLY A O 1
ATOM 1335 N N . ILE A 1 171 ? 12.984 17.875 -11.609 1 97.62 171 ILE A N 1
ATOM 1336 C CA . ILE A 1 171 ? 13.141 17.422 -10.234 1 97.62 171 ILE A CA 1
ATOM 1337 C C . ILE A 1 171 ? 13.25 18.625 -9.305 1 97.62 171 ILE A C 1
ATOM 1339 O O . ILE A 1 171 ? 14.32 18.906 -8.75 1 97.62 171 ILE A O 1
ATOM 1343 N N . LYS A 1 172 ? 12.086 19.266 -9.18 1 96.12 172 LYS A N 1
ATOM 1344 C CA . LYS A 1 172 ? 11.984 20.484 -8.383 1 96.12 172 LYS A CA 1
ATOM 1345 C C . LYS A 1 172 ? 10.828 20.406 -7.391 1 96.12 172 LYS A C 1
ATOM 1347 O O . LYS A 1 172 ? 9.836 19.719 -7.645 1 96.12 172 LYS A O 1
ATOM 1352 N N . GLU A 1 173 ? 10.992 21.094 -6.293 1 94.56 173 GLU A N 1
ATOM 1353 C CA . GLU A 1 173 ? 9.891 21.172 -5.336 1 94.56 173 GLU A CA 1
ATOM 1354 C C . GLU A 1 173 ? 8.648 21.781 -5.98 1 94.56 173 GLU A C 1
ATOM 1356 O O . GLU A 1 173 ? 8.719 22.844 -6.602 1 94.56 173 GLU A O 1
ATOM 1361 N N . PRO A 1 174 ? 7.598 21.031 -5.914 1 91.19 174 PRO A N 1
ATOM 1362 C CA . PRO A 1 174 ? 6.359 21.672 -6.371 1 91.19 174 PRO A CA 1
ATOM 1363 C C . PRO A 1 174 ? 5.871 22.766 -5.434 1 91.19 174 PRO A C 1
ATOM 1365 O O . PRO A 1 174 ? 5.648 22.516 -4.246 1 91.19 174 PRO A O 1
ATOM 1368 N N . THR A 1 175 ? 5.977 23.969 -5.945 1 86.88 175 THR A N 1
ATOM 1369 C CA . THR A 1 175 ? 5.551 25.094 -5.125 1 86.88 175 THR A CA 1
ATOM 1370 C C . THR A 1 175 ? 4.449 25.891 -5.82 1 86.88 175 THR A C 1
ATOM 1372 O O . THR A 1 175 ? 4.281 25.781 -7.039 1 86.88 175 THR A O 1
ATOM 1375 N N . GLY A 1 176 ? 3.549 26.453 -5.086 1 85.19 176 GLY A N 1
ATOM 1376 C CA . GLY A 1 176 ? 2.504 27.297 -5.645 1 85.19 176 GLY A CA 1
ATOM 1377 C C . GLY A 1 176 ? 1.144 26.625 -5.668 1 85.19 176 GLY A C 1
ATOM 1378 O O . GLY A 1 176 ? 1.02 25.438 -5.32 1 85.19 176 GLY A O 1
ATOM 1379 N N . ARG A 1 177 ? 0.197 27.297 -6.156 1 90.88 177 ARG A N 1
ATOM 1380 C CA . ARG A 1 177 ? -1.188 26.844 -6.117 1 90.88 177 ARG A CA 1
ATOM 1381 C C . ARG A 1 177 ? -1.6 26.234 -7.449 1 90.88 177 ARG A C 1
ATOM 1383 O O . ARG A 1 177 ? -2.637 25.562 -7.543 1 90.88 177 ARG A O 1
ATOM 1390 N N . LEU A 1 178 ? -0.691 26.5 -8.453 1 93.56 178 LEU A N 1
ATOM 1391 C CA . LEU A 1 178 ? -0.941 25.969 -9.789 1 93.56 178 LEU A CA 1
ATOM 1392 C C . LEU A 1 178 ? 0.128 24.938 -10.18 1 93.56 178 LEU A C 1
ATOM 1394 O O . LEU A 1 178 ? 1.16 24.844 -9.508 1 93.56 178 LEU A O 1
ATOM 1398 N N . HIS A 1 179 ? -0.185 24.172 -11.227 1 95.62 179 HIS A N 1
ATOM 1399 C CA . HIS A 1 179 ? 0.734 23.156 -11.711 1 95.62 179 HIS A CA 1
ATOM 1400 C C . HIS A 1 179 ? 1.179 22.219 -10.586 1 95.62 179 HIS A C 1
ATOM 1402 O O . HIS A 1 179 ? 2.346 21.828 -10.523 1 95.62 179 HIS A O 1
ATOM 1408 N N . THR A 1 180 ? 0.242 22.031 -9.672 1 96.75 180 THR A N 1
ATOM 1409 C CA . THR A 1 180 ? 0.512 21.047 -8.625 1 96.75 180 THR A CA 1
ATOM 1410 C C . THR A 1 180 ? 0.491 19.641 -9.188 1 96.75 180 THR A C 1
ATOM 1412 O O . THR A 1 180 ? -0.01 19.406 -10.289 1 96.75 180 THR A O 1
ATOM 1415 N N . ILE A 1 181 ? 1.036 18.703 -8.461 1 97.5 181 ILE A N 1
ATOM 1416 C CA . ILE A 1 181 ? 1.015 17.312 -8.891 1 97.5 181 ILE A CA 1
ATOM 1417 C C . ILE A 1 181 ? -0.43 16.828 -9.016 1 97.5 181 ILE A C 1
ATOM 1419 O O . ILE A 1 181 ? -0.772 16.109 -9.969 1 97.5 181 ILE A O 1
ATOM 1423 N N . LYS A 1 182 ? -1.275 17.234 -8.086 1 96.69 182 LYS A N 1
ATOM 1424 C CA . LYS A 1 182 ? -2.693 16.891 -8.117 1 96.69 182 LYS A CA 1
ATOM 1425 C C . LYS A 1 182 ? -3.359 17.422 -9.383 1 96.69 182 LYS A C 1
ATOM 1427 O O . LYS A 1 182 ? -4.051 16.688 -10.086 1 96.69 182 LYS A O 1
ATOM 1432 N N . ALA A 1 183 ? -3.143 18.688 -9.68 1 96.88 183 ALA A N 1
ATOM 1433 C CA . ALA A 1 183 ? -3.754 19.297 -10.852 1 96.88 183 ALA A CA 1
ATOM 1434 C C . ALA A 1 183 ? -3.26 18.625 -12.133 1 96.88 183 ALA A C 1
ATOM 1436 O O . ALA A 1 183 ? -4.039 18.406 -13.062 1 96.88 183 ALA A O 1
ATOM 1437 N N . PHE A 1 184 ? -2.01 18.359 -12.156 1 97.44 184 PHE A N 1
ATOM 1438 C CA . PHE A 1 184 ? -1.409 17.656 -13.289 1 97.44 184 PHE A CA 1
ATOM 1439 C C . PHE A 1 184 ? -2.037 16.281 -13.477 1 97.44 184 PHE A C 1
ATOM 1441 O O . PHE A 1 184 ? -2.385 15.898 -14.594 1 97.44 184 PHE A O 1
ATOM 1448 N N . ALA A 1 185 ? -2.172 15.562 -12.359 1 96.38 185 ALA A N 1
ATOM 1449 C CA . ALA A 1 185 ? -2.744 14.219 -12.391 1 96.38 185 ALA A CA 1
ATOM 1450 C C . ALA A 1 185 ? -4.172 14.242 -12.922 1 96.38 185 ALA A C 1
ATOM 1452 O O . ALA A 1 185 ? -4.613 13.297 -13.578 1 96.38 185 ALA A O 1
ATOM 1453 N N . GLU A 1 186 ? -4.859 15.336 -12.664 1 95.44 186 GLU A N 1
ATOM 1454 C CA . GLU A 1 186 ? -6.254 15.484 -13.078 1 95.44 186 GLU A CA 1
ATOM 1455 C C . GLU A 1 186 ? -6.348 16 -14.508 1 95.44 186 GLU A C 1
ATOM 1457 O O . GLU A 1 186 ? -7.441 16.094 -15.07 1 95.44 186 GLU A O 1
ATOM 1462 N N . GLY A 1 187 ? -5.207 16.375 -15.102 1 95.94 187 GLY A N 1
ATOM 1463 C CA . GLY A 1 187 ? -5.172 16.875 -16.469 1 95.94 187 GLY A CA 1
ATOM 1464 C C . GLY A 1 187 ? -5.555 18.328 -16.578 1 95.94 187 GLY A C 1
ATOM 1465 O O . GLY A 1 187 ? -5.922 18.812 -17.656 1 95.94 187 GLY A O 1
ATOM 1466 N N . GLU A 1 188 ? -5.523 19.031 -15.445 1 96.44 188 GLU A N 1
ATOM 1467 C CA . GLU A 1 188 ? -5.898 20.438 -15.391 1 96.44 188 GLU A CA 1
ATOM 1468 C C . GLU A 1 188 ? -4.879 21.25 -14.594 1 96.44 188 GLU A C 1
ATOM 1470 O O . GLU A 1 188 ? -5.234 21.906 -13.617 1 96.44 188 GLU A O 1
ATOM 1475 N N . PRO A 1 189 ? -3.646 21.25 -15.062 1 95.19 189 PRO A N 1
ATOM 1476 C CA . PRO A 1 189 ? -2.559 21.859 -14.289 1 95.19 189 PRO A CA 1
ATOM 1477 C C . PRO A 1 189 ? -2.775 23.344 -14.023 1 95.19 189 PRO A C 1
ATOM 1479 O O . PRO A 1 189 ? -2.141 23.906 -13.133 1 95.19 189 PRO A O 1
ATOM 1482 N N . GLU A 1 190 ? -3.691 24 -14.75 1 95.69 190 GLU A N 1
ATOM 1483 C CA . GLU A 1 190 ? -3.906 25.438 -14.633 1 95.69 190 GLU A CA 1
ATOM 1484 C C . GLU A 1 190 ? -4.941 25.75 -13.555 1 95.69 190 GLU A C 1
ATOM 1486 O O . GLU A 1 190 ? -5.207 26.922 -13.266 1 95.69 190 GLU A O 1
ATOM 1491 N N . LEU A 1 191 ? -5.5 24.766 -12.938 1 95.62 191 LEU A N 1
ATOM 1492 C CA . LEU A 1 191 ? -6.496 24.969 -11.891 1 95.62 191 LEU A CA 1
ATOM 1493 C C . LEU A 1 191 ? -5.883 24.766 -10.508 1 95.62 191 LEU A C 1
ATOM 1495 O O . LEU A 1 191 ? -4.93 24 -10.359 1 95.62 191 LEU A O 1
ATOM 1499 N N . THR A 1 192 ? -6.469 25.438 -9.539 1 92.62 192 THR A N 1
ATOM 1500 C CA . THR A 1 192 ? -6.105 25.172 -8.148 1 92.62 192 THR A CA 1
ATOM 1501 C C . THR A 1 192 ? -6.723 23.875 -7.656 1 92.62 192 THR A C 1
ATOM 1503 O O . THR A 1 192 ? -7.668 23.359 -8.258 1 92.62 192 THR A O 1
ATOM 1506 N N . VAL A 1 193 ? -6.195 23.375 -6.594 1 92 193 VAL A N 1
ATOM 1507 C CA . VAL A 1 193 ? -6.703 22.141 -5.992 1 92 193 VAL A CA 1
ATOM 1508 C C . VAL A 1 193 ? -8.156 22.328 -5.578 1 92 193 VAL A C 1
ATOM 1510 O O . VAL A 1 193 ? -8.984 21.438 -5.773 1 92 193 VAL A O 1
ATOM 1513 N N . ALA A 1 194 ? -8.461 23.484 -5 1 86.5 194 ALA A N 1
ATOM 1514 C CA . ALA A 1 194 ? -9.828 23.766 -4.574 1 86.5 194 ALA A CA 1
ATOM 1515 C C . ALA A 1 194 ? -10.789 23.734 -5.758 1 86.5 194 ALA A C 1
ATOM 1517 O O . ALA A 1 194 ? -11.898 23.219 -5.641 1 86.5 194 ALA A O 1
ATOM 1518 N N . GLN A 1 195 ? -10.398 24.297 -6.855 1 89.31 195 GLN A N 1
ATOM 1519 C CA . GLN A 1 195 ? -11.219 24.297 -8.062 1 89.31 195 GLN A CA 1
ATOM 1520 C C . GLN A 1 195 ? -11.453 22.875 -8.562 1 89.31 195 GLN A C 1
ATOM 1522 O O . GLN A 1 195 ? -12.562 22.531 -8.984 1 89.31 195 GLN A O 1
ATOM 1527 N N . ILE A 1 196 ? -10.469 22.078 -8.477 1 92.88 196 ILE A N 1
ATOM 1528 C CA . ILE A 1 196 ? -10.562 20.703 -8.938 1 92.88 196 ILE A CA 1
ATOM 1529 C C . ILE A 1 196 ? -11.508 19.922 -8.023 1 92.88 196 ILE A C 1
ATOM 1531 O O . ILE A 1 196 ? -12.375 19.188 -8.508 1 92.88 196 ILE A O 1
ATOM 1535 N N . MET A 1 197 ? -11.336 20.094 -6.75 1 88.31 197 MET A N 1
ATOM 1536 C CA . MET A 1 197 ? -12.164 19.375 -5.789 1 88.31 197 MET A CA 1
ATOM 1537 C C . MET A 1 197 ? -13.633 19.766 -5.934 1 88.31 197 MET A C 1
ATOM 1539 O O . MET A 1 197 ? -14.523 18.938 -5.73 1 88.31 197 MET A O 1
ATOM 1543 N N . SER A 1 198 ? -13.914 20.969 -6.266 1 87.19 198 SER A N 1
ATOM 1544 C CA . SER A 1 198 ? -15.281 21.438 -6.434 1 87.19 198 SER A CA 1
ATOM 1545 C C . SER A 1 198 ? -15.984 20.719 -7.574 1 87.19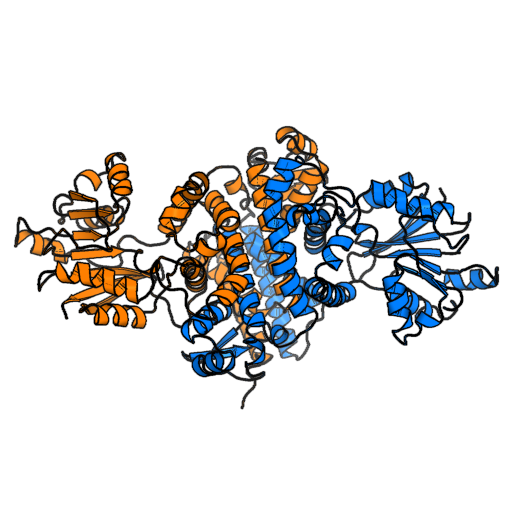 198 SER A C 1
ATOM 1547 O O . SER A 1 198 ? -17.219 20.641 -7.609 1 87.19 198 SER A O 1
ATOM 1549 N N . LYS A 1 199 ? -15.25 20.156 -8.438 1 91 199 LYS A N 1
ATOM 1550 C CA . LYS A 1 199 ? -15.797 19.406 -9.562 1 91 199 LYS A CA 1
ATOM 1551 C C . LYS A 1 199 ? -16.172 17.984 -9.141 1 91 199 LYS A C 1
ATOM 1553 O O . LYS A 1 199 ? -16.891 17.281 -9.867 1 91 199 LYS A O 1
ATOM 1558 N N . HIS A 1 200 ? -15.727 17.578 -7.98 1 89.5 200 HIS A N 1
ATOM 1559 C CA . HIS A 1 200 ? -15.938 16.219 -7.512 1 89.5 200 HIS A CA 1
ATOM 1560 C C . HIS A 1 200 ? -16.562 16.203 -6.125 1 89.5 200 HIS A C 1
ATOM 1562 O O . HIS A 1 200 ? -15.906 15.867 -5.137 1 89.5 200 HIS A O 1
ATOM 1568 N N . PRO A 1 201 ? -17.812 16.375 -6.016 1 87.25 201 PRO A N 1
ATOM 1569 C CA . PRO A 1 201 ? -18.484 16.531 -4.723 1 87.25 201 PRO A CA 1
ATOM 1570 C C . PRO A 1 201 ? -18.344 15.305 -3.832 1 87.25 201 PRO A C 1
ATOM 1572 O O . PRO A 1 201 ? -18.172 15.43 -2.617 1 87.25 201 PRO A O 1
ATOM 1575 N N . GLU A 1 202 ? -18.469 14.117 -4.445 1 85.56 202 GLU A N 1
ATOM 1576 C CA . GLU A 1 202 ? -18.359 12.898 -3.648 1 85.56 202 GLU A CA 1
ATOM 1577 C C . GLU A 1 202 ? -16.984 12.766 -3.023 1 85.56 202 GLU A C 1
ATOM 1579 O O . GLU A 1 202 ? -16.859 12.43 -1.845 1 85.56 202 GLU A O 1
ATOM 1584 N N . ARG A 1 203 ? -15.977 13.016 -3.816 1 86.25 203 ARG A N 1
ATOM 1585 C CA . ARG A 1 203 ? -14.609 12.969 -3.312 1 86.25 203 ARG A CA 1
ATOM 1586 C C . ARG A 1 203 ? -14.383 14.031 -2.24 1 86.25 203 ARG A C 1
ATOM 1588 O O . ARG A 1 203 ? -13.703 13.773 -1.243 1 86.25 203 ARG A O 1
ATOM 1595 N N . THR A 1 204 ? -14.945 15.156 -2.457 1 84.12 204 THR A N 1
ATOM 1596 C CA . THR A 1 204 ? -14.828 16.25 -1.502 1 84.12 204 THR A CA 1
ATOM 1597 C C . THR A 1 204 ? -15.492 15.891 -0.177 1 84.12 204 THR A C 1
ATOM 1599 O O . THR A 1 204 ? -14.953 16.172 0.894 1 84.12 204 THR A O 1
ATOM 1602 N N . ALA A 1 205 ? -16.625 15.266 -0.278 1 83.19 205 ALA A N 1
ATOM 1603 C CA . ALA A 1 205 ? -17.344 14.844 0.921 1 83.19 205 ALA A CA 1
ATOM 1604 C C . ALA A 1 205 ? -16.531 13.844 1.726 1 83.19 205 ALA A C 1
ATOM 1606 O O . ALA A 1 205 ? -16.453 13.93 2.953 1 83.19 205 ALA A O 1
ATOM 1607 N N . ASN A 1 206 ? -15.922 12.906 1.058 1 85.88 206 ASN A N 1
ATOM 1608 C CA . ASN A 1 206 ? -15.078 11.93 1.73 1 85.88 206 ASN A CA 1
ATOM 1609 C C . ASN A 1 206 ? -13.867 12.586 2.387 1 85.88 206 ASN A C 1
ATOM 1611 O O . ASN A 1 206 ? -13.477 12.211 3.492 1 85.88 206 ASN A O 1
ATOM 1615 N N . MET A 1 207 ? -13.328 13.492 1.672 1 84.56 207 MET A N 1
ATOM 1616 C CA . MET A 1 207 ? -12.164 14.195 2.211 1 84.56 207 MET A CA 1
ATOM 1617 C C . MET A 1 207 ? -12.539 14.961 3.479 1 84.56 207 MET A C 1
ATOM 1619 O O . MET A 1 207 ? -11.82 14.891 4.48 1 84.56 207 MET A O 1
ATOM 1623 N N . MET A 1 208 ? -13.633 15.633 3.457 1 79.19 208 MET A N 1
ATOM 1624 C CA . MET A 1 208 ? -14.086 16.422 4.602 1 79.19 208 MET A CA 1
ATOM 1625 C C . MET A 1 208 ? -14.367 15.523 5.801 1 79.19 208 MET A C 1
ATOM 1627 O O . MET A 1 208 ? -13.992 15.852 6.926 1 79.19 208 MET A O 1
ATOM 1631 N N . LEU A 1 209 ? -14.992 14.406 5.52 1 82.44 209 LEU A N 1
ATOM 1632 C CA . LEU A 1 209 ? -15.305 13.461 6.582 1 82.44 209 LEU A CA 1
ATOM 1633 C C . LEU A 1 209 ? -14.023 12.852 7.156 1 82.44 209 LEU A C 1
ATOM 1635 O O . LEU A 1 209 ? -13.922 12.656 8.367 1 82.44 209 LEU A O 1
ATOM 1639 N N . SER A 1 210 ? -13.133 12.57 6.297 1 84.44 210 SER A N 1
ATOM 1640 C CA . SER A 1 210 ? -11.852 11.992 6.711 1 84.44 210 SER A CA 1
ATOM 1641 C C . SER A 1 210 ? -11.055 12.977 7.566 1 84.44 210 SER A C 1
ATOM 1643 O O . SER A 1 210 ? -10.461 12.586 8.57 1 84.44 210 SER A O 1
ATOM 1645 N N . MET A 1 211 ? -11.008 14.18 7.164 1 79 211 MET A N 1
ATOM 1646 C CA . MET A 1 211 ? -10.219 15.195 7.852 1 79 211 MET A CA 1
ATOM 1647 C C . MET A 1 211 ? -10.75 15.445 9.258 1 79 211 MET A C 1
ATOM 1649 O O . MET A 1 211 ? -10 15.844 10.148 1 79 211 MET A O 1
ATOM 1653 N N . SER A 1 212 ? -11.984 15.164 9.445 1 72.62 212 SER A N 1
ATOM 1654 C CA . SER A 1 212 ? -12.539 15.273 10.789 1 72.62 212 SER A CA 1
ATOM 1655 C C . SER A 1 212 ? -11.867 14.297 11.75 1 72.62 212 SER A C 1
ATOM 1657 O O . SER A 1 212 ? -11.602 14.633 12.906 1 72.62 212 SER A O 1
ATOM 1659 N N . ALA A 1 213 ? -11.578 13.125 11.25 1 69.88 213 ALA A N 1
ATOM 1660 C CA . ALA A 1 213 ? -10.875 12.117 12.047 1 69.88 213 ALA A CA 1
ATOM 1661 C C . ALA A 1 213 ? -9.445 12.555 12.344 1 69.88 213 ALA A C 1
ATOM 1663 O O . ALA A 1 213 ? -8.953 12.359 13.461 1 69.88 213 ALA A O 1
ATOM 1664 N N . MET A 1 214 ? -8.867 13.18 11.391 1 72.5 214 MET A N 1
ATOM 1665 C CA . MET A 1 214 ? -7.469 13.594 11.547 1 72.5 214 MET A CA 1
ATOM 1666 C C . MET A 1 214 ? -7.355 14.805 12.461 1 72.5 214 MET A C 1
ATOM 1668 O O . MET A 1 214 ? -6.402 14.914 13.234 1 72.5 214 MET A O 1
ATOM 1672 N N . ALA A 1 215 ? -8.328 15.617 12.344 1 67.19 215 ALA A N 1
ATOM 1673 C CA . ALA A 1 215 ? -8.312 16.859 13.117 1 67.19 215 ALA A CA 1
ATOM 1674 C C . ALA A 1 215 ? -8.352 16.562 14.617 1 67.19 215 ALA A C 1
ATOM 1676 O O . ALA A 1 215 ? -7.758 17.297 15.414 1 67.19 215 ALA A O 1
ATOM 1677 N N . SER A 1 216 ? -8.906 15.477 14.93 1 68.31 216 SER A N 1
ATOM 1678 C CA . SER A 1 216 ? -9.055 15.148 16.344 1 68.31 216 SER A CA 1
ATOM 1679 C C . SER A 1 216 ? -7.723 14.766 16.969 1 68.31 216 SER A C 1
ATOM 1681 O O . SER A 1 216 ? -7.586 14.742 18.188 1 68.31 216 SER A O 1
ATOM 1683 N N . GLN A 1 217 ? -6.805 14.688 16.109 1 74.25 217 GLN A N 1
ATOM 1684 C CA . GLN A 1 217 ? -5.496 14.281 16.594 1 74.25 217 GLN A CA 1
ATOM 1685 C C . GLN A 1 217 ? -4.684 15.484 17.062 1 74.25 217 GLN A C 1
ATOM 1687 O O . GLN A 1 217 ? -3.695 15.328 17.781 1 74.25 217 GLN A O 1
ATOM 1692 N N . TYR A 1 218 ? -5.113 16.688 16.719 1 86.19 218 TYR A N 1
ATOM 1693 C CA . TYR A 1 218 ? -4.383 17.891 17.078 1 86.19 218 TYR A CA 1
ATOM 1694 C C . TYR A 1 218 ? -5.137 18.688 18.141 1 86.19 218 TYR A C 1
ATOM 1696 O O . TYR A 1 218 ? -6.332 18.953 17.984 1 86.19 218 TYR A O 1
ATOM 1704 N N . PRO A 1 219 ? -4.461 19 19.203 1 89.75 219 PRO A N 1
ATOM 1705 C CA . PRO A 1 219 ? -5.133 19.75 20.266 1 89.75 219 PRO A CA 1
ATOM 1706 C C . PRO A 1 219 ? -5.527 21.156 19.844 1 89.75 219 PRO A C 1
ATOM 1708 O O . PRO A 1 219 ? -4.785 21.812 19.125 1 89.75 219 PRO A O 1
ATOM 1711 N N . HIS A 1 220 ? -6.648 21.578 20.344 1 91.06 220 HIS A N 1
ATOM 1712 C CA . HIS A 1 220 ? -7.117 22.938 20.109 1 91.06 220 HIS A CA 1
ATOM 1713 C C . HIS A 1 220 ? -6.5 23.906 21.109 1 91.06 220 HIS A C 1
ATOM 1715 O O . HIS A 1 220 ? -6.23 25.062 20.766 1 91.06 220 HIS A O 1
ATOM 1721 N N . THR A 1 221 ? -6.402 23.453 22.312 1 93.5 221 THR A N 1
ATOM 1722 C CA . THR A 1 221 ? -5.855 24.266 23.391 1 93.5 221 THR A CA 1
ATOM 1723 C C . THR A 1 221 ? -4.949 23.438 24.297 1 93.5 221 THR A C 1
ATOM 1725 O O . THR A 1 221 ? -4.652 22.281 24 1 93.5 221 THR A O 1
ATOM 1728 N N . GLY A 1 222 ? -4.383 24.094 25.25 1 92.81 222 GLY A N 1
ATOM 1729 C CA . GLY A 1 222 ? -3.621 23.375 26.266 1 92.81 222 GLY A CA 1
ATOM 1730 C C . GLY A 1 222 ? -2.119 23.5 26.078 1 92.81 222 GLY A C 1
ATOM 1731 O O . GLY A 1 222 ? -1.346 23.031 26.906 1 92.81 222 GLY A O 1
ATOM 1732 N N . PHE A 1 223 ? -1.679 24.125 25.031 1 95.31 223 PHE A N 1
ATOM 1733 C CA . PHE A 1 223 ? -0.245 24.234 24.781 1 95.31 223 PHE A CA 1
ATOM 1734 C C . PHE A 1 223 ? 0.173 25.688 24.578 1 95.31 223 PHE A C 1
ATOM 1736 O O . PHE A 1 223 ? 1.335 25.969 24.281 1 95.31 223 PHE A O 1
ATOM 1743 N N . TYR A 1 224 ? -0.707 26.547 24.766 1 96.94 224 TYR A N 1
ATOM 1744 C CA . TYR A 1 224 ? -0.467 27.984 24.812 1 96.94 224 TYR A CA 1
ATOM 1745 C C . TYR A 1 224 ? -1.416 28.672 25.781 1 96.94 224 TYR A C 1
ATOM 1747 O O . TYR A 1 224 ? -2.607 28.359 25.828 1 96.94 224 TYR A O 1
ATOM 1755 N N . ASP A 1 225 ? -0.941 29.547 26.578 1 96.81 225 ASP A N 1
ATOM 1756 C CA . ASP A 1 225 ? -1.735 30.25 27.578 1 96.81 225 ASP A CA 1
ATOM 1757 C C . ASP A 1 225 ? -2.291 31.547 27.031 1 96.81 225 ASP A C 1
ATOM 1759 O O . ASP A 1 225 ? -1.544 32.5 26.828 1 96.81 225 ASP A O 1
ATOM 1763 N N . PHE A 1 226 ? -3.602 31.609 26.875 1 97.38 226 PHE A N 1
ATOM 1764 C CA . PHE A 1 226 ? -4.262 32.781 26.312 1 97.38 226 PHE A CA 1
ATOM 1765 C C . PHE A 1 226 ? -4.73 33.719 27.438 1 97.38 226 PHE A C 1
ATOM 1767 O O . PHE A 1 226 ? -5.328 34.75 27.156 1 97.38 226 PHE A O 1
ATOM 1774 N N . SER A 1 227 ? -4.43 33.438 28.656 1 96.12 227 SER A N 1
ATOM 1775 C CA . SER A 1 227 ? -4.977 34.188 29.781 1 96.12 227 SER A CA 1
ATOM 1776 C C . SER A 1 227 ? -4.52 35.656 29.75 1 96.12 227 SER A C 1
ATOM 1778 O O . SER A 1 227 ? -5.199 36.531 30.266 1 96.12 227 SER A O 1
ATOM 1780 N N . TRP A 1 228 ? -3.438 35.938 29.125 1 95.31 228 TRP A N 1
ATOM 1781 C CA . TRP A 1 228 ? -2.895 37.281 29.062 1 95.31 228 TRP A CA 1
ATOM 1782 C C . TRP A 1 228 ? -3.799 38.188 28.25 1 95.31 228 TRP A C 1
ATOM 1784 O O . TRP A 1 228 ? -3.695 39.406 28.344 1 95.31 228 TRP A O 1
ATOM 1794 N N . VAL A 1 229 ? -4.703 37.625 27.469 1 96.31 229 VAL A N 1
ATOM 1795 C CA . VAL A 1 229 ? -5.602 38.406 26.609 1 96.31 229 VAL A CA 1
ATOM 1796 C C . VAL A 1 229 ? -6.641 39.125 27.469 1 96.31 229 VAL A C 1
ATOM 1798 O O . VAL A 1 229 ? -7.098 40.219 27.125 1 96.31 229 VAL A O 1
ATOM 1801 N N . VAL A 1 230 ? -6.961 38.562 28.609 1 95 230 VAL A N 1
ATOM 1802 C CA . VAL A 1 230 ? -8.07 39.031 29.438 1 95 230 VAL A CA 1
ATOM 1803 C C . VAL A 1 230 ? -7.793 40.438 29.938 1 95 230 VAL A C 1
ATOM 1805 O O . VAL A 1 230 ? -8.609 41.344 29.75 1 95 230 VAL A O 1
ATOM 1808 N N . PRO A 1 231 ? -6.699 40.688 30.547 1 94.31 231 PRO A N 1
ATOM 1809 C CA . PRO A 1 231 ? -6.453 42.062 31 1 94.31 231 PRO A CA 1
ATOM 1810 C C . PRO A 1 231 ? -6.34 43.031 29.844 1 94.31 231 PRO A C 1
ATOM 1812 O O . PRO A 1 231 ? -6.688 44.219 30 1 94.31 231 PRO A O 1
ATOM 1815 N N . ARG A 1 232 ? -5.953 42.594 28.719 1 93.31 232 ARG A N 1
ATOM 1816 C CA . ARG A 1 232 ? -5.812 43.469 27.547 1 93.31 232 ARG A CA 1
ATOM 1817 C C . ARG A 1 232 ? -7.176 43.812 26.953 1 93.31 232 ARG A C 1
ATOM 1819 O O . ARG A 1 232 ? -7.332 44.875 26.328 1 93.31 232 ARG A O 1
ATOM 1826 N N . ALA A 1 233 ? -8.047 42.938 27.094 1 89.88 233 ALA A N 1
ATOM 1827 C CA . ALA A 1 233 ? -9.406 43.188 26.609 1 89.88 233 ALA A CA 1
ATOM 1828 C C . ALA A 1 233 ? -10.039 44.375 27.281 1 89.88 233 ALA A C 1
ATOM 1830 O O . ALA A 1 233 ? -10.828 45.094 26.656 1 89.88 233 ALA A O 1
ATOM 1831 N N . SER A 1 234 ? -9.656 44.594 28.469 1 87.19 234 SER A N 1
ATOM 1832 C CA . SER A 1 234 ? -10.234 45.688 29.234 1 87.19 234 SER A CA 1
ATOM 1833 C C . SER A 1 234 ? -9.609 47.031 28.859 1 87.19 234 SER A C 1
ATOM 1835 O O . SER A 1 234 ? -10.188 48.094 29.109 1 87.19 234 SER A O 1
ATOM 1837 N N . GLU A 1 235 ? -8.5 46.969 28.281 1 88.81 235 GLU A N 1
ATOM 1838 C CA . GLU A 1 235 ? -7.785 48.156 27.922 1 88.81 235 GLU A CA 1
ATOM 1839 C C . GLU A 1 235 ? -8.422 48.844 26.703 1 88.81 235 GLU A C 1
ATOM 1841 O O . GLU A 1 235 ? -8.328 50.062 26.547 1 88.81 235 GLU A O 1
ATOM 1846 N N . SER A 1 236 ? -8.938 48.031 25.859 1 85.06 236 SER A N 1
ATOM 1847 C CA . SER A 1 236 ? -9.594 48.562 24.656 1 85.06 236 SER A CA 1
ATOM 1848 C C . SER A 1 236 ? -10.914 47.844 24.406 1 85.06 236 SER A C 1
ATOM 1850 O O . SER A 1 236 ? -10.93 46.688 24 1 85.06 236 SER A O 1
ATOM 1852 N N . VAL A 1 237 ? -11.93 48.562 24.453 1 83.5 237 VAL A N 1
ATOM 1853 C CA . VAL A 1 237 ? -13.25 47.969 24.422 1 83.5 237 VAL A CA 1
ATOM 1854 C C . VAL A 1 237 ? -13.609 47.594 22.984 1 83.5 237 VAL A C 1
ATOM 1856 O O . VAL A 1 237 ? -14.32 46.594 22.75 1 83.5 237 VAL A O 1
ATOM 1859 N N . ASP A 1 238 ? -13.094 48.188 22.062 1 89.12 238 ASP A N 1
ATOM 1860 C CA . ASP A 1 238 ? -13.555 48 20.703 1 89.12 238 ASP A CA 1
ATOM 1861 C C . ASP A 1 238 ? -12.555 47.156 19.906 1 89.12 238 ASP A C 1
ATOM 1863 O O . ASP A 1 238 ? -12.859 46.688 18.812 1 89.12 238 ASP A O 1
ATOM 1867 N N . ARG A 1 239 ? -11.352 46.844 20.422 1 94.69 239 ARG A N 1
ATOM 1868 C CA . ARG A 1 239 ? -10.297 46.094 19.734 1 94.69 239 ARG A CA 1
ATOM 1869 C C . ARG A 1 239 ? -10.656 44.625 19.594 1 94.69 239 ARG A C 1
ATOM 1871 O O . ARG A 1 239 ? -11.008 43.969 20.594 1 94.69 239 ARG A O 1
ATOM 1878 N N . PRO A 1 240 ? -10.688 44.188 18.375 1 97.38 240 PRO A N 1
ATOM 1879 C CA . PRO A 1 240 ? -10.844 42.75 18.266 1 97.38 240 PRO A CA 1
ATOM 1880 C C . PRO A 1 240 ? -9.789 41.969 19.062 1 97.38 240 PRO A C 1
ATOM 1882 O O . PRO A 1 240 ? -8.617 42.375 19.078 1 97.38 240 PRO A O 1
ATOM 1885 N N . LEU A 1 241 ? -10.141 40.969 19.703 1 97.81 241 LEU A N 1
ATOM 1886 C CA . LEU A 1 241 ? -9.227 40.25 20.609 1 97.81 241 LEU A CA 1
ATOM 1887 C C . LEU A 1 241 ? -8.477 39.156 19.859 1 97.81 241 LEU A C 1
ATOM 1889 O O . LEU A 1 241 ? -7.246 39.125 19.844 1 97.81 241 LEU A O 1
ATOM 1893 N N . ILE A 1 242 ? -9.203 38.188 19.234 1 98.44 242 ILE A N 1
ATOM 1894 C CA . ILE A 1 242 ? -8.594 37.094 18.5 1 98.44 242 ILE A CA 1
ATOM 1895 C C . ILE A 1 242 ? -9.234 36.969 17.109 1 98.44 242 ILE A C 1
ATOM 1897 O O . ILE A 1 242 ? -10.453 36.844 17 1 98.44 242 ILE A O 1
ATOM 1901 N N . VAL A 1 243 ? -8.461 37.125 16.125 1 98.69 243 VAL A N 1
ATOM 1902 C CA . VAL A 1 243 ? -8.875 36.844 14.758 1 98.69 243 VAL A CA 1
ATOM 1903 C C . VAL A 1 243 ? -8.375 35.469 14.328 1 98.69 243 VAL A C 1
ATOM 1905 O O . VAL A 1 243 ? -7.172 35.25 14.172 1 98.69 243 VAL A O 1
ATOM 1908 N N . ASP A 1 244 ? -9.242 34.531 14.188 1 98.38 244 ASP A N 1
ATOM 1909 C CA . ASP A 1 244 ? -8.938 33.188 13.711 1 98.38 244 ASP A CA 1
ATOM 1910 C C . ASP A 1 244 ? -9 33.125 12.188 1 98.38 244 ASP A C 1
ATOM 1912 O O . ASP A 1 244 ? -10.07 32.906 11.609 1 98.38 244 ASP A O 1
ATOM 1916 N N . VAL A 1 245 ? -7.84 33.219 11.586 1 98.38 245 VAL A N 1
ATOM 1917 C CA . VAL A 1 245 ? -7.723 33.281 10.141 1 98.38 245 VAL A CA 1
ATOM 1918 C C . VAL A 1 245 ? -7.77 31.891 9.547 1 98.38 245 VAL A C 1
ATOM 1920 O O . VAL A 1 245 ? -6.91 31.047 9.844 1 98.38 245 VAL A O 1
ATOM 1923 N N . GLY A 1 246 ? -8.742 31.641 8.664 1 96.19 246 GLY A N 1
ATOM 1924 C CA . GLY A 1 246 ? -8.922 30.297 8.141 1 96.19 246 GLY A CA 1
ATOM 1925 C C . GLY A 1 246 ? -9.398 29.312 9.188 1 96.19 246 GLY A C 1
ATOM 1926 O O . GLY A 1 246 ? -8.906 28.188 9.25 1 96.19 246 GLY A O 1
ATOM 1927 N N . GLY A 1 247 ? -10.328 29.703 10 1 94 247 GLY A N 1
ATOM 1928 C CA . GLY A 1 247 ? -10.672 28.969 11.203 1 94 247 GLY A CA 1
ATOM 1929 C C . GLY A 1 247 ? -11.742 27.922 10.969 1 94 247 GLY A C 1
ATOM 1930 O O . GLY A 1 247 ? -12.133 27.203 11.898 1 94 247 GLY A O 1
ATOM 1931 N N . ALA A 1 248 ? -12.203 27.828 9.742 1 89.19 248 ALA A N 1
ATOM 1932 C CA . ALA A 1 248 ? -13.219 26.859 9.359 1 89.19 248 ALA A CA 1
ATOM 1933 C C . ALA A 1 248 ? -14.453 26.969 10.266 1 89.19 248 ALA A C 1
ATOM 1935 O O . ALA A 1 248 ? -15.086 28.016 10.344 1 89.19 248 ALA A O 1
ATOM 1936 N N . LYS A 1 249 ? -14.734 25.875 11.125 1 86.31 249 LYS A N 1
ATOM 1937 C CA . LYS A 1 249 ? -15.945 25.859 11.938 1 86.31 249 LYS A CA 1
ATOM 1938 C C . LYS A 1 249 ? -15.742 26.594 13.25 1 86.31 249 LYS A C 1
ATOM 1940 O O . LYS A 1 249 ? -16.688 26.766 14.031 1 86.31 249 LYS A O 1
ATOM 1945 N N . GLY A 1 250 ? -14.57 27.016 13.484 1 91.31 250 GLY A N 1
ATOM 1946 C CA . GLY A 1 250 ? -14.281 27.828 14.648 1 91.31 250 GLY A CA 1
ATOM 1947 C C . GLY A 1 250 ? -14.102 27.016 15.922 1 91.31 250 GLY A C 1
ATOM 1948 O O . GLY A 1 250 ? -14.258 27.547 17.031 1 91.31 250 GLY A O 1
ATOM 1949 N N . TRP A 1 251 ? -13.773 25.797 15.797 1 88.5 251 TRP A N 1
ATOM 1950 C CA . TRP A 1 251 ? -13.625 24.922 16.953 1 88.5 251 TRP A CA 1
ATOM 1951 C C . TRP A 1 251 ? -12.516 25.406 17.875 1 88.5 251 TRP A C 1
ATOM 1953 O O . TRP A 1 251 ? -12.664 25.422 19.094 1 88.5 251 TRP A O 1
ATOM 1963 N N . THR A 1 252 ? -11.453 25.828 17.312 1 93.62 252 THR A N 1
ATOM 1964 C CA . THR A 1 252 ? -10.32 26.281 18.109 1 93.62 252 THR A CA 1
ATOM 1965 C C . THR A 1 252 ? -10.656 27.578 18.844 1 93.62 252 THR A C 1
ATOM 1967 O O . THR A 1 252 ? -10.344 27.719 20.031 1 93.62 252 THR A O 1
ATOM 1970 N N . LEU A 1 253 ? -11.281 28.453 18.156 1 95.25 253 LEU A N 1
ATOM 1971 C CA . LEU A 1 253 ? -11.68 29.719 18.781 1 95.25 253 LEU A CA 1
ATOM 1972 C C . LEU A 1 253 ? -12.633 29.469 19.938 1 95.25 253 LEU A C 1
ATOM 1974 O O . LEU A 1 253 ? -12.477 30.078 21.016 1 95.25 253 LEU A O 1
ATOM 1978 N N . GLN A 1 254 ? -13.578 28.609 19.719 1 93.75 254 GLN A N 1
ATOM 1979 C CA . GLN A 1 254 ? -14.523 28.25 20.766 1 93.75 254 GLN A CA 1
ATOM 1980 C C . GLN A 1 254 ? -13.812 27.625 21.969 1 93.75 254 GLN A C 1
ATOM 1982 O O . GLN A 1 254 ? -14.109 27.938 23.109 1 93.75 254 GLN A O 1
ATOM 1987 N N . ALA A 1 255 ? -12.914 26.734 21.672 1 93.56 255 ALA A N 1
ATOM 1988 C CA . ALA A 1 255 ? -12.164 26.047 22.719 1 93.56 255 ALA A CA 1
ATOM 1989 C C . ALA A 1 255 ? -11.344 27.031 23.547 1 93.56 255 ALA A C 1
ATOM 1991 O O . ALA A 1 255 ? -11.258 26.906 24.766 1 93.56 255 ALA A O 1
ATOM 1992 N N . ILE A 1 256 ? -10.758 28.016 22.922 1 96.44 256 ILE A N 1
ATOM 1993 C CA . ILE A 1 256 ? -9.953 29.031 23.609 1 96.44 256 ILE A CA 1
ATOM 1994 C C . ILE A 1 256 ? -10.844 29.859 24.547 1 96.44 256 ILE A C 1
ATOM 1996 O O . ILE A 1 256 ? -10.5 30.062 25.703 1 96.44 256 ILE A O 1
ATOM 2000 N N . CYS A 1 257 ? -11.961 30.266 24.031 1 95.19 257 CYS A N 1
ATOM 2001 C CA . CYS A 1 257 ? -12.867 31.094 24.828 1 95.19 257 CYS A CA 1
ATOM 2002 C C . CYS A 1 257 ? -13.445 30.297 26 1 95.19 257 CYS A C 1
ATOM 2004 O O . CYS A 1 257 ? -13.703 30.859 27.062 1 95.19 257 CYS A O 1
ATOM 2006 N N . LYS A 1 258 ? -13.664 29.062 25.797 1 94.25 258 LYS A N 1
ATOM 2007 C CA . LYS A 1 258 ? -14.133 28.188 26.875 1 94.25 258 LYS A CA 1
ATOM 2008 C C . LYS A 1 258 ? 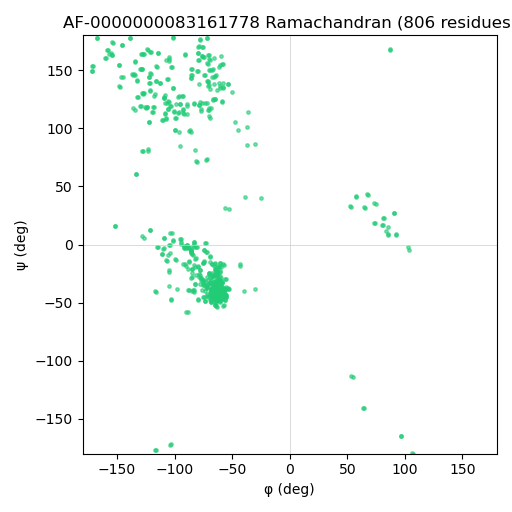-13.055 28.016 27.938 1 94.25 258 LYS A C 1
ATOM 2010 O O . LYS A 1 258 ? -13.359 27.984 29.125 1 94.25 258 LYS A O 1
ATOM 2015 N N . GLU A 1 259 ? -11.883 27.891 27.5 1 95.44 259 GLU A N 1
ATOM 2016 C CA . GLU A 1 259 ? -10.758 27.688 28.406 1 95.44 259 GLU A CA 1
ATOM 2017 C C . GLU A 1 259 ? -10.438 28.953 29.188 1 95.44 259 GLU A C 1
ATOM 2019 O O . GLU A 1 259 ? -9.992 28.891 30.344 1 95.44 259 GLU A O 1
ATOM 2024 N N . VAL A 1 260 ? -10.641 30.109 28.531 1 95.75 260 VAL A N 1
ATOM 2025 C CA . VAL A 1 260 ? -10.383 31.406 29.141 1 95.75 260 VAL A CA 1
ATOM 2026 C C . VAL A 1 260 ? -11.648 32.25 29.109 1 95.75 260 VAL A C 1
ATOM 2028 O O . VAL A 1 260 ? -11.766 33.188 28.312 1 95.75 260 VAL A O 1
ATOM 2031 N N . PRO A 1 261 ? -12.555 32.062 30.047 1 91.25 261 PRO A N 1
ATOM 2032 C CA . PRO A 1 261 ? -13.859 32.719 30.016 1 91.25 261 PRO A CA 1
ATOM 2033 C C . PRO A 1 261 ? -13.758 34.219 29.984 1 91.25 261 PRO A C 1
ATOM 2035 O O . PRO A 1 261 ? -14.703 34.906 29.562 1 91.25 261 PRO A O 1
ATOM 2038 N N . GLY A 1 262 ? -12.758 34.781 30.281 1 91.69 262 GLY A N 1
ATOM 2039 C CA . GLY A 1 262 ? -12.586 36.219 30.234 1 91.69 262 GLY A CA 1
ATOM 2040 C C . GLY A 1 262 ? -12.43 36.75 28.828 1 91.69 262 GLY A C 1
ATOM 2041 O O . GLY A 1 262 ? -12.5 37.969 28.609 1 91.69 262 GLY A O 1
ATOM 2042 N N . ILE A 1 263 ? -12.367 35.906 27.859 1 94.62 263 ILE A N 1
ATOM 2043 C CA . ILE A 1 263 ? -12.312 36.312 26.469 1 94.62 263 ILE A CA 1
ATOM 2044 C C . ILE A 1 263 ? -13.703 36.188 25.844 1 94.62 263 ILE A C 1
ATOM 2046 O O . ILE A 1 263 ? -14.102 35.094 25.406 1 94.62 263 ILE A O 1
ATOM 2050 N N . PRO A 1 264 ? -14.414 37.281 25.75 1 93 264 PRO A N 1
ATOM 2051 C CA . PRO A 1 264 ? -15.742 37.188 25.141 1 93 264 PRO A CA 1
ATOM 2052 C C . PRO A 1 264 ? -15.68 36.844 23.656 1 93 264 PRO A C 1
ATOM 2054 O O . PRO A 1 264 ? -15.047 37.594 22.891 1 93 264 PRO A O 1
ATOM 2057 N N . ILE A 1 265 ? -16.344 35.812 23.203 1 94.75 265 ILE A N 1
ATOM 2058 C CA . ILE A 1 265 ? -16.297 35.344 21.828 1 94.75 265 ILE A CA 1
ATOM 2059 C C . ILE A 1 265 ? -16.875 36.406 20.906 1 94.75 265 ILE A C 1
ATOM 2061 O O . ILE A 1 265 ? -16.516 36.469 19.719 1 94.75 265 ILE A O 1
ATOM 2065 N N . SER A 1 266 ? -17.703 37.312 21.422 1 94.25 266 SER A N 1
ATOM 2066 C CA . SER A 1 266 ? -18.312 38.406 20.641 1 94.25 266 SER A CA 1
ATOM 2067 C C . SER A 1 266 ? -17.25 39.406 20.188 1 94.25 266 SER A C 1
ATOM 2069 O O . SER A 1 266 ? -17.484 40.188 19.266 1 94.25 266 SER A O 1
ATOM 2071 N N . ARG A 1 267 ? -16.125 39.344 20.812 1 96.25 267 ARG A N 1
ATOM 2072 C CA . ARG A 1 267 ? -15.031 40.25 20.422 1 96.25 267 ARG A CA 1
ATOM 2073 C C . ARG A 1 267 ? -13.977 39.5 19.625 1 96.25 267 ARG A C 1
ATOM 2075 O O . ARG A 1 267 ? -12.883 40 19.391 1 96.25 267 ARG A O 1
ATOM 2082 N N . CYS A 1 268 ? -14.273 38.312 19.25 1 97.62 268 CYS A N 1
ATOM 2083 C CA . CYS A 1 268 ? -13.414 37.531 18.391 1 97.62 268 CYS A CA 1
ATOM 2084 C C . CYS A 1 268 ? -13.977 37.469 16.969 1 97.62 268 CYS A C 1
ATOM 2086 O O . CYS A 1 268 ? -15.125 37.812 16.734 1 97.62 268 CYS A O 1
ATOM 2088 N N . VAL A 1 269 ? -13.109 37.125 16.094 1 98.12 269 VAL A N 1
ATOM 2089 C CA . VAL A 1 269 ? -13.469 37.094 14.688 1 98.12 269 VAL A CA 1
ATOM 2090 C C . VAL A 1 269 ? -13.109 35.75 14.086 1 98.12 269 VAL A C 1
ATOM 2092 O O . VAL A 1 269 ? -12.023 35.219 14.344 1 98.12 269 VAL A O 1
ATOM 2095 N N . LEU A 1 270 ? -14.016 35.125 13.398 1 97.44 270 LEU A N 1
ATOM 2096 C CA . LEU A 1 270 ? -13.758 33.938 12.586 1 97.44 270 LEU A CA 1
ATOM 2097 C C . LEU A 1 270 ? -13.711 34.281 11.102 1 97.44 270 LEU A C 1
ATOM 2099 O O . LEU A 1 270 ? -14.68 34.844 10.562 1 97.44 270 LEU A O 1
ATOM 2103 N N . GLU A 1 271 ? -12.594 34.031 10.523 1 97.94 271 GLU A N 1
ATOM 2104 C CA . GLU A 1 271 ? -12.422 34.312 9.102 1 97.94 271 GLU A CA 1
ATOM 2105 C C . GLU A 1 271 ? -12.266 33.031 8.297 1 97.94 271 GLU A C 1
ATOM 2107 O O . GLU A 1 271 ? -11.578 32.094 8.727 1 97.94 271 GLU A O 1
ATOM 2112 N N . ASP A 1 272 ? -12.859 32.938 7.172 1 95.56 272 ASP A N 1
ATOM 2113 C CA . ASP A 1 272 ? -12.672 31.859 6.188 1 95.56 272 ASP A CA 1
ATOM 2114 C C . ASP A 1 272 ? -13.312 32.25 4.852 1 95.56 272 ASP A C 1
ATOM 2116 O O . ASP A 1 272 ? -13.844 33.344 4.699 1 95.56 272 ASP A O 1
ATOM 2120 N N . LEU A 1 273 ? -13.156 31.375 3.877 1 92.75 273 LEU A N 1
ATOM 2121 C CA . LEU A 1 273 ? -13.758 31.609 2.566 1 92.75 273 LEU A CA 1
ATOM 2122 C C . LEU A 1 273 ? -15.266 31.766 2.678 1 92.75 273 LEU A C 1
ATOM 2124 O O . LEU A 1 273 ? -15.883 31.25 3.615 1 92.75 273 LEU A O 1
ATOM 2128 N N . PRO A 1 274 ? -15.914 32.469 1.707 1 93.06 274 PRO A N 1
ATOM 2129 C CA . PRO A 1 274 ? -17.344 32.75 1.765 1 93.06 274 PRO A CA 1
ATOM 2130 C C . PRO A 1 274 ? -18.203 31.5 1.924 1 93.06 274 PRO A C 1
ATOM 2132 O O . PRO A 1 274 ? -19.156 31.5 2.715 1 93.06 274 PRO A O 1
ATOM 2135 N N . GLY A 1 275 ? -17.875 30.531 1.208 1 86.88 275 GLY A N 1
ATOM 2136 C CA . GLY A 1 275 ? -18.641 29.297 1.3 1 86.88 275 GLY A CA 1
ATOM 2137 C C . GLY A 1 275 ? -18.594 28.672 2.68 1 86.88 275 GLY A C 1
ATOM 2138 O O . GLY A 1 275 ? -19.609 28.125 3.154 1 86.88 275 GLY A O 1
ATOM 2139 N N . VAL A 1 276 ? -17.5 28.734 3.332 1 87.12 276 VAL A N 1
ATOM 2140 C CA . VAL A 1 276 ? -17.328 28.156 4.668 1 87.12 276 VAL A CA 1
ATOM 2141 C C . VAL A 1 276 ? -18.094 28.984 5.688 1 87.12 276 VAL A C 1
ATOM 2143 O O . VAL A 1 276 ? -18.781 28.438 6.562 1 87.12 276 VAL A O 1
ATOM 2146 N N . ILE A 1 277 ? -18.031 30.266 5.594 1 92.31 277 ILE A N 1
ATOM 2147 C CA . ILE A 1 277 ? -18.719 31.156 6.516 1 92.31 277 ILE A CA 1
ATOM 2148 C C . ILE A 1 277 ? -20.234 30.953 6.398 1 92.31 277 ILE A C 1
ATOM 2150 O O . ILE A 1 277 ? -20.938 30.953 7.402 1 92.31 277 ILE A O 1
ATOM 2154 N N . GLN A 1 278 ? -20.672 30.766 5.168 1 89.88 278 GLN A N 1
ATOM 2155 C CA . GLN A 1 278 ? -22.094 30.484 4.965 1 89.88 278 GLN A CA 1
ATOM 2156 C C . GLN A 1 278 ? -22.516 29.188 5.664 1 89.88 278 GLN A C 1
ATOM 2158 O O . GLN A 1 278 ? -23.578 29.125 6.277 1 89.88 278 GLN A O 1
ATOM 2163 N N . MET A 1 279 ? -21.656 28.266 5.543 1 84 279 MET A N 1
ATOM 2164 C CA . MET A 1 279 ? -21.922 26.984 6.203 1 84 279 MET A CA 1
ATOM 2165 C C . MET A 1 279 ? -21.953 27.156 7.719 1 84 279 MET A C 1
ATOM 2167 O O . MET A 1 279 ? -22.828 26.594 8.391 1 84 279 MET A O 1
ATOM 2171 N N . VAL A 1 280 ? -21.047 27.828 8.312 1 87.44 280 VAL A N 1
ATOM 2172 C CA . VAL A 1 280 ? -20.938 28.062 9.75 1 87.44 280 VAL A CA 1
ATOM 2173 C C . VAL A 1 280 ? -22.203 28.766 10.258 1 87.44 280 VAL A C 1
ATOM 2175 O O . VAL A 1 280 ? -22.688 28.469 11.352 1 87.44 280 VAL A O 1
ATOM 2178 N N . LYS A 1 281 ? -22.719 29.609 9.477 1 87.75 281 LYS A N 1
ATOM 2179 C CA . LYS A 1 281 ? -23.922 30.344 9.852 1 87.75 281 LYS A CA 1
ATOM 2180 C C . LYS A 1 281 ? -25.125 29.422 9.984 1 87.75 281 LYS A C 1
ATOM 2182 O O . LYS A 1 281 ? -26.047 29.703 10.758 1 87.75 281 LYS A O 1
ATOM 2187 N N . THR A 1 282 ? -24.984 28.391 9.258 1 82.56 282 THR A N 1
ATOM 2188 C CA . THR A 1 282 ? -26.125 27.484 9.234 1 82.56 282 THR A CA 1
ATOM 2189 C C . THR A 1 282 ? -26 26.438 10.352 1 82.56 282 THR A C 1
ATOM 2191 O O . THR A 1 282 ? -26.984 25.812 10.742 1 82.56 282 THR A O 1
ATOM 2194 N N . VAL A 1 283 ? -24.766 26.328 10.828 1 73.06 283 VAL A N 1
ATOM 2195 C CA . VAL A 1 283 ? -24.562 25.281 11.828 1 73.06 283 VAL A CA 1
ATOM 2196 C C . VAL A 1 283 ? -24.656 25.875 13.234 1 73.06 283 VAL A C 1
ATOM 2198 O O . VAL A 1 283 ? -24.297 27.031 13.445 1 73.06 283 VAL A O 1
ATOM 2201 N N . GLY A 1 284 ? -25.734 25.875 14.023 1 61.62 284 GLY A N 1
ATOM 2202 C CA . GLY A 1 284 ? -26.219 26.375 15.297 1 61.62 284 GLY A CA 1
ATOM 2203 C C . GLY A 1 284 ? -25.156 26.328 16.391 1 61.62 284 GLY A C 1
ATOM 2204 O O . GLY A 1 284 ? -25.484 26.359 17.578 1 61.62 284 GLY A O 1
ATOM 2205 N N . ASP A 1 285 ? -23.953 26.641 16.141 1 67.69 285 ASP A N 1
ATOM 2206 C CA . ASP A 1 285 ? -23.031 26.484 17.266 1 67.69 285 ASP A CA 1
ATOM 2207 C C . ASP A 1 285 ? -22.625 27.844 17.828 1 67.69 285 ASP A C 1
ATOM 2209 O O . ASP A 1 285 ? -22.969 28.875 17.266 1 67.69 285 ASP A O 1
ATOM 2213 N N . ASP A 1 286 ? -22.172 28.016 19 1 76.31 286 ASP A N 1
ATOM 2214 C CA . ASP A 1 286 ? -21.703 29.188 19.75 1 76.31 286 ASP A CA 1
ATOM 2215 C C . ASP A 1 286 ? -20.828 30.062 18.875 1 76.31 286 ASP A C 1
ATOM 2217 O O . ASP A 1 286 ? -20.719 31.281 19.109 1 76.31 286 ASP A O 1
ATOM 2221 N N . ILE A 1 287 ? -20.344 29.562 17.844 1 82.75 287 ILE A N 1
ATOM 2222 C CA . ILE A 1 287 ? -19.406 30.312 17.016 1 82.75 287 ILE A CA 1
ATOM 2223 C C . ILE A 1 287 ? -20.141 31.469 16.328 1 82.75 287 ILE A C 1
ATOM 2225 O O . ILE A 1 287 ? -19.531 32.438 15.922 1 82.75 287 ILE A O 1
ATOM 2229 N N . ARG A 1 288 ? -21.469 31.469 16.406 1 78.88 288 ARG A N 1
ATOM 2230 C CA . ARG A 1 288 ? -22.297 32.469 15.734 1 78.88 288 ARG A CA 1
ATOM 2231 C C . ARG A 1 288 ? -22.234 33.812 16.469 1 78.88 288 ARG A C 1
ATOM 2233 O O . ARG A 1 288 ? -22.531 34.844 15.875 1 78.88 288 ARG A O 1
ATOM 2240 N N . SER A 1 289 ? -21.766 33.719 17.656 1 90.25 289 SER A N 1
ATOM 2241 C CA . SER A 1 289 ? -21.641 34.938 18.422 1 90.25 289 SER A CA 1
ATOM 2242 C C . SER A 1 289 ? -20.359 35.688 18.078 1 90.25 289 SER A C 1
ATOM 2244 O O . SER A 1 289 ? -20.203 36.844 18.406 1 90.25 289 SER A O 1
ATOM 2246 N N . ALA A 1 290 ? -19.422 35.031 17.5 1 95.25 290 ALA A N 1
ATOM 2247 C CA . ALA A 1 290 ? -18.219 35.688 16.984 1 95.25 290 ALA A CA 1
ATOM 2248 C C . ALA A 1 290 ? -18.531 36.531 15.742 1 95.25 290 ALA A C 1
ATOM 2250 O O . ALA A 1 290 ? -19.578 36.312 15.109 1 95.25 290 ALA A O 1
ATOM 2251 N N . LYS A 1 291 ? -17.766 37.5 15.469 1 96.25 291 LYS A N 1
ATOM 2252 C CA . LYS A 1 291 ? -17.859 38.156 14.18 1 96.25 291 LYS A CA 1
ATOM 2253 C C . LYS A 1 291 ? -17.391 37.25 13.047 1 96.25 291 LYS A C 1
ATOM 2255 O O . LYS A 1 291 ? -16.25 36.812 13.039 1 96.25 291 LYS A O 1
ATOM 2260 N N . LEU A 1 292 ? -18.297 36.938 12.141 1 96.38 292 LEU A N 1
ATOM 2261 C CA . LEU A 1 292 ? -17.984 36.062 11.008 1 96.38 292 LEU A CA 1
ATOM 2262 C C . LEU A 1 292 ? -17.609 36.875 9.781 1 96.38 292 LEU A C 1
ATOM 2264 O O . LEU A 1 292 ? -18.391 37.719 9.328 1 96.38 292 LEU A O 1
ATOM 2268 N N . VAL A 1 293 ? -16.453 36.688 9.266 1 97.5 293 VAL A N 1
ATOM 2269 C CA . VAL A 1 293 ? -15.969 37.469 8.141 1 97.5 293 VAL A CA 1
ATOM 2270 C C . VAL A 1 293 ? -15.562 36.562 6.992 1 97.5 293 VAL A C 1
ATOM 2272 O O . VAL A 1 293 ? -14.656 35.75 7.141 1 97.5 293 VAL A O 1
ATOM 2275 N N . ALA A 1 294 ? -16.219 36.688 5.836 1 96.69 294 ALA A N 1
ATOM 2276 C CA . ALA A 1 294 ? -15.828 35.969 4.621 1 96.69 294 ALA A CA 1
ATOM 2277 C C . ALA A 1 294 ? -14.641 36.656 3.945 1 96.69 294 ALA A C 1
ATOM 2279 O O . ALA A 1 294 ? -14.711 37.844 3.594 1 96.69 294 ALA A O 1
ATOM 2280 N N . MET A 1 295 ? -13.547 35.875 3.824 1 96.5 295 MET A N 1
ATOM 2281 C CA . MET A 1 295 ? -12.359 36.469 3.223 1 96.5 295 MET A CA 1
ATOM 2282 C C . MET A 1 295 ? -11.414 35.375 2.711 1 96.5 295 MET A C 1
ATOM 2284 O O . MET A 1 295 ? -11.586 34.219 3.021 1 96.5 295 MET A O 1
ATOM 2288 N N . ASP A 1 296 ? -10.516 35.75 1.816 1 95 296 ASP A N 1
ATOM 2289 C CA . ASP A 1 296 ? -9.406 34.969 1.298 1 95 296 ASP A CA 1
ATOM 2290 C C . ASP A 1 296 ? -8.07 35.438 1.872 1 95 296 ASP A C 1
ATOM 2292 O O . ASP A 1 296 ? -7.637 36.531 1.61 1 95 296 ASP A O 1
ATOM 2296 N N . PHE A 1 297 ? -7.402 34.562 2.617 1 96.19 297 PHE A N 1
ATOM 2297 C CA . PHE A 1 297 ? -6.223 35.031 3.334 1 96.19 297 PHE A CA 1
ATOM 2298 C C . PHE A 1 297 ? -5.062 35.25 2.375 1 96.19 297 PHE A C 1
ATOM 2300 O O . PHE A 1 297 ? -3.988 35.688 2.785 1 96.19 297 PHE A O 1
ATOM 2307 N N . HIS A 1 298 ? -5.266 35.031 1.093 1 94.75 298 HIS A N 1
ATOM 2308 C CA . HIS A 1 298 ? -4.305 35.438 0.073 1 94.75 298 HIS A CA 1
ATOM 2309 C C . HIS A 1 298 ? -4.496 36.906 -0.316 1 94.75 298 HIS A C 1
ATOM 2311 O O . HIS A 1 298 ? -3.73 37.438 -1.119 1 94.75 298 HIS A O 1
ATOM 2317 N N . LYS A 1 299 ? -5.41 37.469 0.259 1 96.56 299 LYS A N 1
ATOM 2318 C CA . LYS A 1 299 ? -5.703 38.875 0.046 1 96.56 299 LYS A CA 1
ATOM 2319 C C . LYS A 1 299 ? -5.531 39.688 1.335 1 96.56 299 LYS A C 1
ATOM 2321 O O . LYS A 1 299 ? -5.184 39.125 2.377 1 96.56 299 LYS A O 1
ATOM 2326 N N . GLU A 1 300 ? -5.863 40.938 1.168 1 97.81 300 GLU A N 1
ATOM 2327 C CA . GLU A 1 300 ? -5.664 41.844 2.291 1 97.81 300 GLU A CA 1
ATOM 2328 C C . GLU A 1 300 ? -6.484 41.406 3.504 1 97.81 300 GLU A C 1
ATOM 2330 O O . GLU A 1 300 ? -7.645 41.031 3.369 1 97.81 300 GLU A O 1
ATOM 2335 N N . GLN A 1 301 ? -5.867 41.438 4.699 1 98.44 301 GLN A N 1
ATOM 2336 C CA . GLN A 1 301 ? -6.543 41.188 5.969 1 98.44 301 GLN A CA 1
ATOM 2337 C C . GLN A 1 301 ? -7.484 42.344 6.336 1 98.44 301 GLN A C 1
ATOM 2339 O O . GLN A 1 301 ? -7.039 43.438 6.598 1 98.44 301 GLN A O 1
ATOM 2344 N N . PRO A 1 302 ? -8.75 42.031 6.387 1 98.25 302 PRO A N 1
ATOM 2345 C CA . PRO A 1 302 ? -9.719 43.125 6.574 1 98.25 302 PRO A CA 1
ATOM 2346 C C . PRO A 1 302 ? -9.805 43.594 8.023 1 98.25 302 PRO A C 1
ATOM 2348 O O . PRO A 1 302 ? -10.211 44.719 8.281 1 98.25 302 PRO A O 1
ATOM 2351 N N . VAL A 1 303 ? -9.539 42.781 8.977 1 98.44 303 VAL A N 1
ATOM 2352 C CA . VAL A 1 303 ? -9.617 43.156 10.383 1 98.44 303 VAL A CA 1
ATOM 2353 C C . VAL A 1 303 ? -8.273 43.719 10.844 1 98.44 303 VAL A C 1
ATOM 2355 O O . VAL A 1 303 ? -7.262 43 10.828 1 98.44 303 VAL A O 1
ATOM 2358 N N . LYS A 1 304 ? -8.32 44.969 11.305 1 97.88 304 LYS A N 1
ATOM 2359 C CA . LYS A 1 304 ? -7.078 45.656 11.633 1 97.88 304 LYS A CA 1
ATOM 2360 C C . LYS A 1 304 ? -6.898 45.781 13.141 1 97.88 304 LYS A C 1
ATOM 2362 O O . LYS A 1 304 ? -7.879 45.844 13.883 1 97.88 304 LYS A O 1
ATOM 2367 N N . GLY A 1 305 ? -5.617 45.625 13.547 1 97.5 305 GLY A N 1
ATOM 2368 C CA . GLY A 1 305 ? -5.211 46 14.891 1 97.5 305 GLY A CA 1
ATOM 2369 C C . GLY A 1 305 ? -5.691 45.031 15.953 1 97.5 305 GLY A C 1
ATOM 2370 O O . GLY A 1 305 ? -5.805 45.406 17.125 1 97.5 305 GLY A O 1
ATOM 2371 N N . ALA A 1 306 ? -6.055 43.875 15.617 1 98.19 306 ALA A N 1
ATOM 2372 C CA . ALA A 1 306 ? -6.465 42.875 16.609 1 98.19 306 ALA A CA 1
ATOM 2373 C C . ALA A 1 306 ? -5.32 42.562 17.578 1 98.19 306 ALA A C 1
ATOM 2375 O O . ALA A 1 306 ? -4.148 42.781 17.25 1 98.19 306 ALA A O 1
ATOM 2376 N N . LEU A 1 307 ? -5.691 42.125 18.766 1 97.88 307 LEU A N 1
ATOM 2377 C CA . LEU A 1 307 ? -4.676 41.75 19.75 1 97.88 307 LEU A CA 1
ATOM 2378 C C . LEU A 1 307 ? -3.928 40.5 19.297 1 97.88 307 LEU A C 1
ATOM 2380 O O . LEU A 1 307 ? -2.711 40.406 19.469 1 97.88 307 LEU A O 1
ATOM 2384 N N . VAL A 1 308 ? -4.66 39.5 18.781 1 98.5 308 VAL A N 1
ATOM 2385 C CA . VAL A 1 308 ? -4.086 38.219 18.328 1 98.5 308 VAL A CA 1
ATOM 2386 C C . VAL A 1 308 ? -4.629 37.875 16.953 1 98.5 308 VAL A C 1
ATOM 2388 O O . VAL A 1 308 ? -5.836 37.969 16.703 1 98.5 308 VAL A O 1
ATOM 2391 N N . TYR A 1 309 ? -3.781 37.625 16.047 1 98.81 309 TYR A N 1
ATOM 2392 C CA . TYR A 1 309 ? -4.109 36.875 14.844 1 98.81 309 TYR A CA 1
ATOM 2393 C C . TYR A 1 309 ? -3.629 35.438 14.953 1 98.81 309 TYR A C 1
ATOM 2395 O O . TYR A 1 309 ? -2.521 35.156 15.43 1 98.81 309 TYR A O 1
ATOM 2403 N N . MET A 1 310 ? -4.449 34.5 14.586 1 98.81 310 MET A N 1
ATOM 2404 C CA . MET A 1 310 ? -4.086 33.094 14.68 1 98.81 310 MET A CA 1
ATOM 2405 C C . MET A 1 310 ? -4.301 32.375 13.352 1 98.81 310 MET A C 1
ATOM 2407 O O . MET A 1 310 ? -5.332 32.562 12.703 1 98.81 310 MET A O 1
ATOM 2411 N N . ILE A 1 311 ? -3.336 31.688 12.898 1 98.38 311 ILE A N 1
ATOM 2412 C CA . ILE A 1 311 ? -3.422 30.797 11.742 1 98.38 311 ILE A CA 1
ATOM 2413 C C . ILE A 1 311 ? -3.1 29.375 12.164 1 98.38 311 ILE A C 1
ATOM 2415 O O . ILE A 1 311 ? -1.979 29.078 12.594 1 98.38 311 ILE A O 1
ATOM 2419 N N . ARG A 1 312 ? -4.062 28.547 12.078 1 96.5 312 ARG A N 1
ATOM 2420 C CA . ARG A 1 312 ? -3.9 27.188 12.539 1 96.5 312 ARG A CA 1
ATOM 2421 C C . ARG A 1 312 ? -4.074 26.188 11.398 1 96.5 312 ARG A C 1
ATOM 2423 O O . ARG A 1 312 ? -5.125 26.156 10.75 1 96.5 312 ARG A O 1
ATOM 2430 N N . ARG A 1 313 ? -2.982 25.391 11.094 1 93.62 313 ARG A N 1
ATOM 2431 C CA . ARG A 1 313 ? -3.006 24.281 10.141 1 93.62 313 ARG A CA 1
ATOM 2432 C C . ARG A 1 313 ? -3.459 24.75 8.766 1 93.62 313 ARG A C 1
ATOM 2434 O O . ARG A 1 313 ? -4.32 24.125 8.141 1 93.62 313 ARG A O 1
ATOM 2441 N N . CYS A 1 314 ? -2.98 25.906 8.344 1 95.25 314 CYS A N 1
ATOM 2442 C CA . CYS A 1 314 ? -3.252 26.438 7.016 1 95.25 314 CYS A CA 1
ATOM 2443 C C . CYS A 1 314 ? -1.968 26.562 6.203 1 95.25 314 CYS A C 1
ATOM 2445 O O . CYS A 1 314 ? -1.947 26.234 5.016 1 95.25 314 CYS A O 1
ATOM 2447 N N . LEU A 1 315 ? -0.922 26.984 6.859 1 97.19 315 LEU A N 1
ATOM 2448 C CA . LEU A 1 315 ? 0.302 27.328 6.141 1 97.19 315 LEU A CA 1
ATOM 2449 C C . LEU A 1 315 ? 0.93 26.078 5.523 1 97.19 315 LEU A C 1
ATOM 2451 O O . LEU A 1 315 ? 1.606 26.172 4.496 1 97.19 315 LEU A O 1
ATOM 2455 N N . ARG A 1 316 ? 0.708 24.938 6.105 1 95.62 316 ARG A N 1
ATOM 2456 C CA . ARG A 1 316 ? 1.268 23.672 5.625 1 95.62 316 ARG A CA 1
ATOM 2457 C C . ARG A 1 316 ? 0.776 23.359 4.215 1 95.62 316 ARG A C 1
ATOM 2459 O O . ARG A 1 316 ? 1.407 22.594 3.486 1 95.62 316 ARG A O 1
ATOM 2466 N N . ASP A 1 317 ? -0.293 23.953 3.77 1 94.62 317 ASP A N 1
ATOM 2467 C CA . ASP A 1 317 ? -0.892 23.672 2.469 1 94.62 317 ASP A CA 1
ATOM 2468 C C . ASP A 1 317 ? -0.168 24.422 1.356 1 94.62 317 ASP A C 1
ATOM 2470 O O . ASP A 1 317 ? -0.435 24.203 0.173 1 94.62 317 ASP A O 1
ATOM 2474 N N . PHE A 1 318 ? 0.843 25.234 1.771 1 95.88 318 PHE A N 1
ATOM 2475 C CA . PHE A 1 318 ? 1.455 26.125 0.795 1 95.88 318 PHE A CA 1
ATOM 2476 C C . PHE A 1 318 ? 2.975 26.078 0.892 1 95.88 318 PHE A C 1
ATOM 2478 O O . PHE A 1 318 ? 3.523 25.672 1.922 1 95.88 318 PHE A O 1
ATOM 2485 N N . GLY A 1 319 ? 3.6 26.469 -0.209 1 95.19 319 GLY A N 1
ATOM 2486 C CA . GLY A 1 319 ? 5.043 26.656 -0.2 1 95.19 319 GLY A CA 1
ATOM 2487 C C . GLY A 1 319 ? 5.492 27.875 0.567 1 95.19 319 GLY A C 1
ATOM 2488 O O . GLY A 1 319 ? 4.66 28.672 1.013 1 95.19 319 GLY A O 1
ATOM 2489 N N . ASP A 1 320 ? 6.762 28.094 0.656 1 96.56 320 ASP A N 1
ATOM 2490 C CA . ASP A 1 320 ? 7.324 29.125 1.513 1 96.56 320 ASP A CA 1
ATOM 2491 C C . ASP A 1 320 ? 6.953 30.516 1.003 1 96.56 320 ASP A C 1
ATOM 2493 O O . ASP A 1 320 ? 6.574 31.391 1.786 1 96.56 320 ASP A O 1
ATOM 2497 N N . ASP A 1 321 ? 7.062 30.688 -0.27 1 96.31 321 ASP A N 1
ATOM 2498 C CA . ASP A 1 321 ? 6.789 32.031 -0.817 1 96.31 321 ASP A CA 1
ATOM 2499 C C . ASP A 1 321 ? 5.324 32.406 -0.62 1 96.31 321 ASP A C 1
ATOM 2501 O O . ASP A 1 321 ? 5.016 33.562 -0.313 1 96.31 321 ASP A O 1
ATOM 2505 N N . GLU A 1 322 ? 4.469 31.453 -0.8 1 95.38 322 GLU A N 1
ATOM 2506 C CA . GLU A 1 322 ? 3.049 31.703 -0.567 1 95.38 322 GLU A CA 1
ATOM 2507 C C . GLU A 1 322 ? 2.771 31.984 0.908 1 95.38 322 GLU A C 1
ATOM 2509 O O . GLU A 1 322 ? 1.952 32.844 1.241 1 95.38 322 GLU A O 1
ATOM 2514 N N . CYS A 1 323 ? 3.379 31.281 1.771 1 97.69 323 CYS A N 1
ATOM 2515 C CA . CYS A 1 323 ? 3.227 31.484 3.205 1 97.69 323 CYS A CA 1
ATOM 2516 C C . CYS A 1 323 ? 3.672 32.906 3.594 1 97.69 323 CYS A C 1
ATOM 2518 O O . CYS A 1 323 ? 3.002 33.562 4.379 1 97.69 323 CYS A O 1
ATOM 2520 N N . VAL A 1 324 ? 4.793 33.344 3.066 1 98.38 324 VAL A N 1
ATOM 2521 C CA . VAL A 1 324 ? 5.297 34.688 3.336 1 98.38 324 VAL A CA 1
ATOM 2522 C C . VAL A 1 324 ? 4.27 35.719 2.893 1 98.38 324 VAL A C 1
ATOM 2524 O O . VAL A 1 324 ? 4.008 36.688 3.607 1 98.38 324 VAL A O 1
ATOM 2527 N N . SER A 1 325 ? 3.717 35.438 1.711 1 97.75 325 SER A N 1
ATOM 2528 C CA . SER A 1 325 ? 2.701 36.375 1.201 1 97.75 325 SER A CA 1
ATOM 2529 C C . SER A 1 325 ? 1.498 36.438 2.137 1 97.75 325 SER A C 1
ATOM 2531 O O . SER A 1 325 ? 1.003 37.531 2.445 1 97.75 325 SER A O 1
ATOM 2533 N N . ILE A 1 326 ? 1.004 35.312 2.619 1 98 326 ILE A N 1
ATOM 2534 C CA . ILE A 1 326 ? -0.12 35.25 3.545 1 98 326 ILE A CA 1
ATOM 2535 C C . ILE A 1 326 ? 0.224 36 4.832 1 98 326 ILE A C 1
ATOM 2537 O O . ILE A 1 326 ? -0.571 36.781 5.32 1 98 326 ILE A O 1
ATOM 2541 N N . LEU A 1 327 ? 1.391 35.75 5.34 1 98.75 327 LEU A N 1
ATOM 2542 C CA . LEU A 1 327 ? 1.828 36.344 6.598 1 98.75 327 LEU A CA 1
ATOM 2543 C C . LEU A 1 327 ? 1.975 37.875 6.453 1 98.75 327 LEU A C 1
ATOM 2545 O O . LEU A 1 327 ? 1.675 38.625 7.387 1 98.75 327 LEU A O 1
ATOM 2549 N N . LYS A 1 328 ? 2.41 38.344 5.316 1 98.69 328 LYS A N 1
ATOM 2550 C CA . LYS A 1 328 ? 2.562 39.75 5.086 1 98.69 328 LYS A CA 1
ATOM 2551 C C . LYS A 1 328 ? 1.217 40.469 5.164 1 98.69 328 LYS A C 1
ATOM 2553 O O . LYS A 1 328 ? 1.136 41.594 5.656 1 98.69 328 LYS A O 1
ATOM 2558 N N . HIS A 1 329 ? 0.199 39.844 4.617 1 98.56 329 HIS A N 1
ATOM 2559 C CA . HIS A 1 329 ? -1.136 40.406 4.73 1 98.56 329 HIS A CA 1
ATOM 2560 C C . HIS A 1 329 ? -1.545 40.562 6.191 1 98.56 329 HIS A C 1
ATOM 2562 O O . HIS A 1 329 ? -2.188 41.562 6.555 1 98.56 329 HIS A O 1
ATOM 2568 N N . VAL A 1 330 ? -1.178 39.656 7.023 1 98.69 330 VAL A N 1
ATOM 2569 C CA . VAL A 1 330 ? -1.491 39.719 8.445 1 98.69 330 VAL A CA 1
ATOM 2570 C C . VAL A 1 330 ? -0.653 40.812 9.102 1 98.69 330 VAL A C 1
ATOM 2572 O O . VAL A 1 330 ? -1.168 41.594 9.891 1 98.69 330 VAL A O 1
ATOM 2575 N N . VAL A 1 331 ? 0.604 40.875 8.781 1 98.69 331 VAL A N 1
ATOM 2576 C CA . VAL A 1 331 ? 1.521 41.844 9.352 1 98.69 331 VAL A CA 1
ATOM 2577 C C . VAL A 1 331 ? 1.009 43.281 9.062 1 98.69 331 VAL A C 1
ATOM 2579 O O . VAL A 1 331 ? 1.048 44.125 9.938 1 98.69 331 VAL A O 1
ATOM 2582 N N . ASP A 1 332 ? 0.565 43.406 7.859 1 98.38 332 ASP A N 1
ATOM 2583 C CA . ASP A 1 332 ? 0.05 44.719 7.457 1 98.38 332 ASP A CA 1
ATOM 2584 C C . ASP A 1 332 ? -1.134 45.125 8.328 1 98.38 332 ASP A C 1
ATOM 2586 O O . ASP A 1 332 ? -1.387 46.312 8.508 1 98.38 332 ASP A O 1
ATOM 2590 N N . ALA A 1 333 ? -1.861 44.219 8.859 1 98.5 333 ALA A N 1
ATOM 2591 C CA . ALA A 1 333 ? -3.053 44.5 9.656 1 98.5 333 ALA A CA 1
ATOM 2592 C C . ALA A 1 333 ? -2.709 44.594 11.133 1 98.5 333 ALA A C 1
ATOM 2594 O O . ALA A 1 333 ? -3.494 45.125 11.922 1 98.5 333 ALA A O 1
ATOM 2595 N N . MET A 1 334 ? -1.594 44.125 11.578 1 98.38 334 MET A N 1
ATOM 2596 C CA . MET A 1 334 ? -1.181 44.062 12.977 1 98.38 334 MET A CA 1
ATOM 2597 C C . MET A 1 334 ? -0.873 45.469 13.516 1 98.38 334 MET A C 1
ATOM 2599 O O . MET A 1 334 ? -0.302 46.281 12.812 1 98.38 334 MET A O 1
ATOM 2603 N N . ALA A 1 335 ? -1.244 45.719 14.711 1 97.25 335 ALA A N 1
ATOM 2604 C CA . ALA A 1 335 ? -0.723 46.812 15.5 1 97.25 335 ALA A CA 1
ATOM 2605 C C . ALA A 1 335 ? 0.639 46.469 16.094 1 97.25 335 ALA A C 1
ATOM 2607 O O . ALA A 1 335 ? 1.067 45.312 16.062 1 97.25 335 ALA A O 1
ATOM 2608 N N . PRO A 1 336 ? 1.359 47.469 16.578 1 96.56 336 PRO A N 1
ATOM 2609 C CA . PRO A 1 336 ? 2.686 47.219 17.141 1 96.56 336 PRO A CA 1
ATOM 2610 C C . PRO A 1 336 ? 2.658 46.188 18.266 1 96.56 336 PRO A C 1
ATOM 2612 O O . PRO A 1 336 ? 3.627 45.438 18.453 1 96.56 336 PRO A O 1
ATOM 2615 N N . ASP A 1 337 ? 1.54 46.094 19 1 96.06 337 ASP A N 1
ATOM 2616 C CA . ASP A 1 337 ? 1.466 45.219 20.141 1 96.06 337 ASP A CA 1
ATOM 2617 C C . ASP A 1 337 ? 0.703 43.938 19.781 1 96.06 337 ASP A C 1
ATOM 2619 O O . ASP A 1 337 ? 0.442 43.094 20.656 1 96.06 337 ASP A O 1
ATOM 2623 N N . SER A 1 338 ? 0.306 43.781 18.547 1 97.88 338 SER A N 1
ATOM 2624 C CA . SER A 1 338 ? -0.374 42.562 18.094 1 97.88 338 SER A CA 1
ATOM 2625 C C . SER A 1 338 ? 0.564 41.375 18.141 1 97.88 338 SER A C 1
ATOM 2627 O O . SER A 1 338 ? 1.781 41.531 18 1 97.88 338 SER A O 1
ATOM 2629 N N . LYS A 1 339 ? 0.005 40.188 18.344 1 98.19 339 LYS A N 1
ATOM 2630 C CA . LYS A 1 339 ? 0.728 38.906 18.188 1 98.19 339 LYS A CA 1
ATOM 2631 C C . LYS A 1 339 ? 0.122 38.062 17.062 1 98.19 339 LYS A C 1
ATOM 2633 O O . LYS A 1 339 ? -1.093 38.094 16.859 1 98.19 339 LYS A O 1
ATOM 2638 N N . LEU A 1 340 ? 0.967 37.469 16.375 1 98.81 340 LEU A N 1
ATOM 2639 C CA . LEU A 1 340 ? 0.54 36.406 15.461 1 98.81 340 LEU A CA 1
ATOM 2640 C C . LEU A 1 340 ? 0.896 35.031 16 1 98.81 340 LEU A C 1
ATOM 2642 O O . LEU A 1 340 ? 2.053 34.781 16.359 1 98.81 340 LEU A O 1
ATOM 2646 N N . LEU A 1 341 ? -0.078 34.188 16.141 1 98.81 341 LEU A N 1
ATOM 2647 C CA . LEU A 1 341 ? 0.099 32.812 16.609 1 98.81 341 LEU A CA 1
ATOM 2648 C C . LEU A 1 341 ? -0.103 31.828 15.453 1 98.81 341 LEU A C 1
ATOM 2650 O O . LEU A 1 341 ? -1.155 31.828 14.812 1 98.81 341 LEU A O 1
ATOM 2654 N N . ILE A 1 342 ? 0.911 31.047 15.195 1 98.69 342 ILE A N 1
ATOM 2655 C CA . ILE A 1 342 ? 0.835 29.984 14.188 1 98.69 342 ILE A CA 1
ATOM 2656 C C . ILE A 1 342 ? 0.805 28.625 14.875 1 98.69 342 ILE A C 1
ATOM 2658 O O . ILE A 1 342 ? 1.775 28.219 15.523 1 98.69 342 ILE A O 1
ATOM 2662 N N . ALA A 1 343 ? -0.297 27.969 14.766 1 97.38 343 ALA A N 1
ATOM 2663 C CA . ALA A 1 343 ? -0.39 26.594 15.281 1 97.38 343 ALA A CA 1
ATOM 2664 C C . ALA A 1 343 ? -0.252 25.578 14.164 1 97.38 343 ALA A C 1
ATOM 2666 O O . ALA A 1 343 ? -1.098 25.5 13.266 1 97.38 343 ALA A O 1
ATOM 2667 N N . ASP A 1 344 ? 0.783 24.812 14.203 1 96.62 344 ASP A N 1
ATOM 2668 C CA . ASP A 1 344 ? 1.056 23.859 13.141 1 96.62 344 ASP A CA 1
ATOM 2669 C C . ASP A 1 344 ? 1.984 22.75 13.625 1 96.62 344 ASP A C 1
ATOM 2671 O O . ASP A 1 344 ? 2.512 22.812 14.742 1 96.62 344 ASP A O 1
ATOM 2675 N N . THR A 1 345 ? 2.07 21.703 12.812 1 95.88 345 THR A N 1
ATOM 2676 C CA . THR A 1 345 ? 3.074 20.688 13.055 1 95.88 345 THR A CA 1
ATOM 2677 C C . THR A 1 345 ? 4.48 21.25 12.883 1 95.88 345 THR A C 1
ATOM 2679 O O . THR A 1 345 ? 4.777 21.891 11.875 1 95.88 345 THR A O 1
ATOM 2682 N N . VAL A 1 346 ? 5.293 21.109 13.883 1 96.81 346 VAL A N 1
ATOM 2683 C CA . VAL A 1 346 ? 6.715 21.438 13.797 1 96.81 346 VAL A CA 1
ATOM 2684 C C . VAL A 1 346 ? 7.539 20.156 13.773 1 96.81 346 VAL A C 1
ATOM 2686 O O . VAL A 1 346 ? 7.715 19.5 14.805 1 96.81 346 VAL A O 1
ATOM 2689 N N . THR A 1 347 ? 8.07 19.875 12.656 1 95.69 347 THR A N 1
ATOM 2690 C CA . THR A 1 347 ? 8.711 18.578 12.477 1 95.69 347 THR A CA 1
ATOM 2691 C C . THR A 1 347 ? 10.156 18.609 12.969 1 95.69 347 THR A C 1
ATOM 2693 O O . THR A 1 347 ? 10.789 19.672 12.969 1 95.69 347 THR A O 1
ATOM 2696 N N . SER A 1 348 ? 10.641 17.469 13.414 1 95.19 348 SER A N 1
ATOM 2697 C CA . SER A 1 348 ? 12.062 17.281 13.664 1 95.19 348 SER A CA 1
ATOM 2698 C C . SER A 1 348 ? 12.836 17.109 12.367 1 95.19 348 SER A C 1
ATOM 2700 O O . SER A 1 348 ? 12.242 17.047 11.289 1 95.19 348 SER A O 1
ATOM 2702 N N . ASN A 1 349 ? 14.133 17.141 12.445 1 95.44 349 ASN A N 1
ATOM 2703 C CA . ASN A 1 349 ? 15.031 16.828 11.344 1 95.44 349 ASN A CA 1
ATOM 2704 C C . ASN A 1 349 ? 15.984 15.688 11.703 1 95.44 349 ASN A C 1
ATOM 2706 O O . ASN A 1 349 ? 16.938 15.883 12.461 1 95.44 349 ASN A O 1
ATOM 2710 N N . PRO A 1 350 ? 15.773 14.508 11.188 1 94.44 350 PRO A N 1
ATOM 2711 C CA . PRO A 1 350 ? 14.711 14.164 10.234 1 94.44 350 PRO A CA 1
ATOM 2712 C C . PRO A 1 350 ? 13.344 14.062 10.898 1 94.44 350 PRO A C 1
ATOM 2714 O O . PRO A 1 350 ? 13.25 13.945 12.125 1 94.44 350 PRO A O 1
ATOM 2717 N N . PRO A 1 351 ? 12.312 14.141 10.062 1 95.44 351 PRO A N 1
ATOM 2718 C CA . PRO A 1 351 ? 10.961 14.047 10.625 1 95.44 351 PRO A CA 1
ATOM 2719 C C . PRO A 1 351 ? 10.633 12.648 11.148 1 95.44 351 PRO A C 1
ATOM 2721 O O . PRO A 1 351 ? 11.25 11.664 10.719 1 95.44 351 PRO A O 1
ATOM 2724 N N . SER A 1 352 ? 9.641 12.672 12.023 1 92.75 352 SER A N 1
ATOM 2725 C CA . SER A 1 352 ? 9.094 11.406 12.492 1 92.75 352 SER A CA 1
ATOM 2726 C C . SER A 1 352 ? 8.164 10.789 11.453 1 92.75 352 SER A C 1
ATOM 2728 O O . SER A 1 352 ? 7.906 11.391 10.406 1 92.75 352 SER A O 1
ATOM 2730 N N . TRP A 1 353 ? 7.684 9.609 11.742 1 91.62 353 TRP A N 1
ATOM 2731 C CA . TRP A 1 353 ? 6.969 8.734 10.82 1 91.62 353 TRP A CA 1
ATOM 2732 C C . TRP A 1 353 ? 5.746 9.438 10.242 1 91.62 353 TRP A C 1
ATOM 2734 O O . TRP A 1 353 ? 5.613 9.555 9.023 1 91.62 353 TRP A O 1
ATOM 2744 N N . PHE A 1 354 ? 4.84 10.023 11.039 1 90.56 354 PHE A N 1
ATOM 2745 C CA . PHE A 1 354 ? 3.568 10.562 10.578 1 90.56 354 PHE A CA 1
ATOM 2746 C C . PHE A 1 354 ? 3.777 11.891 9.852 1 90.56 354 PHE A C 1
ATOM 2748 O O . PHE A 1 354 ? 3.262 12.086 8.75 1 90.56 354 PHE A O 1
ATOM 2755 N N . PRO A 1 355 ? 4.602 12.805 10.398 1 93.69 355 PRO A N 1
ATOM 2756 C CA . PRO A 1 355 ? 4.871 14.055 9.68 1 93.69 355 PRO A CA 1
ATOM 2757 C C . PRO A 1 355 ? 5.535 13.828 8.328 1 93.69 355 PRO A C 1
ATOM 2759 O O . PRO A 1 355 ? 5.289 14.578 7.375 1 93.69 355 PRO A O 1
ATOM 2762 N N . ALA A 1 356 ? 6.387 12.844 8.227 1 96.19 356 ALA A N 1
ATOM 2763 C CA . ALA A 1 356 ? 7.012 12.547 6.941 1 96.19 356 ALA A CA 1
ATOM 2764 C C . ALA A 1 356 ? 5.969 12.133 5.906 1 96.19 356 ALA A C 1
ATOM 2766 O O . ALA A 1 356 ? 6.035 12.555 4.75 1 96.19 356 ALA A O 1
ATOM 2767 N N . MET A 1 357 ? 5.059 11.305 6.332 1 95.12 357 MET A N 1
ATOM 2768 C CA . MET A 1 357 ? 3.975 10.875 5.453 1 95.12 357 MET A CA 1
ATOM 2769 C C . MET A 1 357 ? 3.129 12.062 5.008 1 95.12 357 MET A C 1
ATOM 2771 O O . MET A 1 357 ? 2.852 12.227 3.818 1 95.12 357 MET A O 1
ATOM 2775 N N . LEU A 1 358 ? 2.752 12.922 5.965 1 93.44 358 LEU A N 1
ATOM 2776 C CA . LEU A 1 358 ? 1.901 14.07 5.664 1 93.44 358 LEU A CA 1
ATOM 2777 C C . LEU A 1 358 ? 2.609 15.039 4.727 1 93.44 358 LEU A C 1
ATOM 2779 O O . LEU A 1 358 ? 1.982 15.625 3.838 1 93.44 358 LEU A O 1
ATOM 2783 N N . ASP A 1 359 ? 3.906 15.164 4.992 1 96.5 359 ASP A N 1
ATOM 2784 C CA . ASP A 1 359 ? 4.676 16.047 4.121 1 96.5 359 ASP A CA 1
ATOM 2785 C C . ASP A 1 359 ? 4.605 15.586 2.668 1 96.5 359 ASP A C 1
ATOM 2787 O O . ASP A 1 359 ? 4.52 16.406 1.753 1 96.5 359 ASP A O 1
ATOM 2791 N N . PHE A 1 360 ? 4.73 14.359 2.449 1 96.75 360 PHE A N 1
ATOM 2792 C CA . PHE A 1 360 ? 4.656 13.82 1.096 1 96.75 360 PHE A CA 1
ATOM 2793 C C . PHE A 1 360 ? 3.307 14.133 0.461 1 96.75 360 PHE A C 1
ATOM 2795 O O . PHE A 1 360 ? 3.244 14.586 -0.684 1 96.75 360 PHE A O 1
ATOM 2802 N N . PHE A 1 361 ? 2.256 13.922 1.169 1 94.12 361 PHE A N 1
ATOM 2803 C CA . PHE A 1 361 ? 0.924 14.219 0.655 1 94.12 361 PHE A CA 1
ATOM 2804 C C . PHE A 1 361 ? 0.773 15.703 0.371 1 94.12 361 PHE A C 1
ATOM 2806 O O . PHE A 1 361 ? 0.203 16.094 -0.651 1 94.12 361 PHE A O 1
ATOM 2813 N N . LEU A 1 362 ? 1.278 16.5 1.271 1 95.25 362 LEU A N 1
ATOM 2814 C CA . LEU A 1 362 ? 1.174 17.953 1.103 1 95.25 362 LEU A CA 1
ATOM 2815 C C . LEU A 1 362 ? 1.937 18.406 -0.135 1 95.25 362 LEU A C 1
ATOM 2817 O O . LEU A 1 362 ? 1.529 19.359 -0.803 1 95.25 362 LEU A O 1
ATOM 2821 N N . SER A 1 363 ? 3.01 17.734 -0.445 1 96.06 363 SER A N 1
ATOM 2822 C CA . SER A 1 363 ? 3.789 18.094 -1.624 1 96.06 363 SER A CA 1
ATOM 2823 C C . SER A 1 363 ? 2.959 17.969 -2.896 1 96.06 363 SER A C 1
ATOM 2825 O O . SER A 1 363 ? 3.238 18.625 -3.895 1 96.06 363 SER A O 1
ATOM 2827 N N . THR A 1 364 ? 1.913 17.156 -2.871 1 95.94 364 THR A N 1
ATOM 2828 C CA . THR A 1 364 ? 1.1 16.938 -4.059 1 95.94 364 THR A CA 1
ATOM 2829 C C . THR A 1 364 ? 0.212 18.141 -4.344 1 95.94 364 THR A C 1
ATOM 2831 O O . THR A 1 364 ? -0.338 18.266 -5.441 1 95.94 364 THR A O 1
ATOM 2834 N N . ILE A 1 365 ? 0.1 19.047 -3.301 1 94.81 365 ILE A N 1
ATOM 2835 C CA . ILE A 1 365 ? -0.763 20.203 -3.484 1 94.81 365 ILE A CA 1
ATOM 2836 C C . ILE A 1 365 ? 0.051 21.484 -3.307 1 94.81 365 ILE A C 1
ATOM 2838 O O . ILE A 1 365 ? -0.512 22.562 -3.096 1 94.81 365 ILE A O 1
ATOM 2842 N N . GLY A 1 366 ? 1.366 21.344 -3.289 1 94.56 366 GLY A N 1
ATOM 2843 C CA . GLY A 1 366 ? 2.234 22.5 -3.252 1 94.56 366 GLY A CA 1
ATOM 2844 C C . GLY A 1 366 ? 2.609 22.922 -1.843 1 94.56 366 GLY A C 1
ATOM 2845 O O . GLY A 1 366 ? 3.219 23.984 -1.646 1 94.56 366 GLY A O 1
ATOM 2846 N N . GLY A 1 367 ? 2.266 22.109 -0.876 1 96.25 367 GLY A N 1
ATOM 2847 C CA . GLY A 1 367 ? 2.549 22.422 0.516 1 96.25 367 GLY A CA 1
ATOM 2848 C C . GLY A 1 367 ? 3.723 21.656 1.076 1 96.25 367 GLY A C 1
ATOM 2849 O O . GLY A 1 367 ? 4.48 21.031 0.325 1 96.25 367 GLY A O 1
ATOM 2850 N N . LYS A 1 368 ? 3.928 21.781 2.434 1 96.06 368 LYS A N 1
ATOM 2851 C CA . LYS A 1 368 ? 4.996 21.062 3.111 1 96.06 368 LYS A CA 1
ATOM 2852 C C . LYS A 1 368 ? 4.895 21.203 4.625 1 96.06 368 LYS A C 1
ATOM 2854 O O . LYS A 1 368 ? 4.281 22.156 5.117 1 96.06 368 LYS A O 1
ATOM 2859 N N . GLU A 1 369 ? 5.418 20.234 5.297 1 96.69 369 GLU A N 1
ATOM 2860 C CA . GLU A 1 369 ? 5.684 20.391 6.727 1 96.69 369 GLU A CA 1
ATOM 2861 C C . GLU A 1 369 ? 6.973 21.172 6.961 1 96.69 369 GLU A C 1
ATOM 2863 O O . GLU A 1 369 ? 7.816 21.266 6.062 1 96.69 369 GLU A O 1
ATOM 2868 N N . ARG A 1 370 ? 7.062 21.719 8.141 1 97.5 370 ARG A N 1
ATOM 2869 C CA . ARG A 1 370 ? 8.188 22.609 8.375 1 97.5 370 ARG A CA 1
ATOM 2870 C C . ARG A 1 370 ? 8.812 22.359 9.742 1 97.5 370 ARG A C 1
ATOM 2872 O O . ARG A 1 370 ? 8.117 22.016 10.703 1 97.5 370 ARG A O 1
ATOM 2879 N N . THR A 1 371 ? 10.133 22.547 9.766 1 96.5 371 THR A N 1
ATOM 2880 C CA . THR A 1 371 ? 10.867 22.594 11.031 1 96.5 371 THR A CA 1
ATOM 2881 C C . THR A 1 371 ? 10.719 23.953 11.695 1 96.5 371 THR A C 1
ATOM 2883 O O . THR A 1 371 ? 10.172 24.891 11.102 1 96.5 371 THR A O 1
ATOM 2886 N N . GLU A 1 372 ? 11.188 23.984 12.922 1 97.06 372 GLU A N 1
ATOM 2887 C CA . GLU A 1 372 ? 11.203 25.281 13.609 1 97.06 372 GLU A CA 1
ATOM 2888 C C . GLU A 1 372 ? 12.008 26.312 12.82 1 97.06 372 GLU A C 1
ATOM 2890 O O . GLU A 1 372 ? 11.594 27.469 12.703 1 97.06 372 GLU A O 1
ATOM 2895 N N . GLU A 1 373 ? 13.125 25.906 12.273 1 96.5 373 GLU A N 1
ATOM 2896 C CA . GLU A 1 373 ? 13.977 26.797 11.492 1 96.5 373 GLU A CA 1
ATOM 2897 C C . GLU A 1 373 ? 13.242 27.297 10.25 1 96.5 373 GLU A C 1
ATOM 2899 O O . GLU A 1 373 ? 13.383 28.469 9.883 1 96.5 373 GLU A O 1
ATOM 2904 N N . ASN A 1 374 ? 12.516 26.422 9.625 1 96.88 374 ASN A N 1
ATOM 2905 C CA . ASN A 1 374 ? 11.734 26.828 8.461 1 96.88 374 ASN A CA 1
ATOM 2906 C C . ASN A 1 374 ? 10.688 27.875 8.812 1 96.88 374 ASN A C 1
ATOM 2908 O O . ASN A 1 374 ? 10.484 28.844 8.07 1 96.88 374 ASN A O 1
ATOM 2912 N N . PHE A 1 375 ? 10.008 27.703 9.953 1 98.25 375 PHE A N 1
ATOM 2913 C CA . PHE A 1 375 ? 9.016 28.672 10.391 1 98.25 375 PHE A CA 1
ATOM 2914 C C . PHE A 1 375 ? 9.664 30.016 10.711 1 98.25 375 PHE A C 1
ATOM 2916 O O . PHE A 1 375 ? 9.117 31.078 10.391 1 98.25 375 PHE A O 1
ATOM 2923 N N . ARG A 1 376 ? 10.789 29.984 11.344 1 98.25 376 ARG A N 1
ATOM 2924 C CA . ARG A 1 376 ? 11.516 31.219 11.641 1 98.25 376 ARG A CA 1
ATOM 2925 C C . ARG A 1 376 ? 11.898 31.953 10.352 1 98.25 376 ARG A C 1
ATOM 2927 O O . ARG A 1 376 ? 11.844 33.188 10.297 1 98.25 376 ARG A O 1
ATOM 2934 N N . ASP A 1 377 ? 12.25 31.156 9.375 1 98.12 377 ASP A N 1
ATOM 2935 C CA . ASP A 1 377 ? 12.641 31.734 8.086 1 98.12 377 ASP A CA 1
ATOM 2936 C C . ASP A 1 377 ? 11.453 32.438 7.43 1 98.12 377 ASP A C 1
ATOM 2938 O O . ASP A 1 377 ? 11.562 33.594 7.027 1 98.12 377 ASP A O 1
ATOM 2942 N N . ILE A 1 378 ? 10.305 31.75 7.301 1 98.38 378 ILE A N 1
ATOM 2943 C CA . ILE A 1 378 ? 9.18 32.375 6.617 1 98.38 378 ILE A CA 1
ATOM 2944 C C . ILE A 1 378 ? 8.648 33.531 7.449 1 98.38 378 ILE A C 1
ATOM 2946 O O . ILE A 1 378 ? 8.18 34.531 6.898 1 98.38 378 ILE A O 1
ATOM 2950 N N . ALA A 1 379 ? 8.742 33.469 8.773 1 98.69 379 ALA A N 1
ATOM 2951 C CA . ALA A 1 379 ? 8.352 34.562 9.633 1 98.69 379 ALA A CA 1
ATOM 2952 C C . ALA A 1 379 ? 9.234 35.781 9.391 1 98.69 379 ALA A C 1
ATOM 2954 O O . ALA A 1 379 ? 8.734 36.906 9.195 1 98.69 379 ALA A O 1
ATOM 2955 N N . ALA A 1 380 ? 10.492 35.562 9.367 1 98.62 380 ALA A N 1
ATOM 2956 C CA . ALA A 1 380 ? 11.445 36.656 9.164 1 98.62 380 ALA A CA 1
ATOM 2957 C C . ALA A 1 380 ? 11.234 37.312 7.805 1 98.62 380 ALA A C 1
ATOM 2959 O O . ALA A 1 380 ? 11.25 38.562 7.703 1 98.62 380 ALA A O 1
ATOM 2960 N N . ARG A 1 381 ? 11.039 36.531 6.816 1 98.62 381 ARG A N 1
ATOM 2961 C CA . ARG A 1 381 ? 10.812 37.031 5.469 1 98.62 381 ARG A CA 1
ATOM 2962 C C . ARG A 1 381 ? 9.539 37.875 5.406 1 98.62 381 ARG A C 1
ATOM 2964 O O . ARG A 1 381 ? 9.414 38.75 4.566 1 98.62 381 ARG A O 1
ATOM 2971 N N . ALA A 1 382 ? 8.633 37.594 6.309 1 98.69 382 ALA A N 1
ATOM 2972 C CA . ALA A 1 382 ? 7.355 38.312 6.309 1 98.69 382 ALA A CA 1
ATOM 2973 C C . ALA A 1 382 ? 7.41 39.531 7.211 1 98.69 382 ALA A C 1
ATOM 2975 O O . ALA A 1 382 ? 6.434 40.281 7.316 1 98.69 382 ALA A O 1
ATOM 2976 N N . GLY A 1 383 ? 8.508 39.75 7.879 1 98.38 383 GLY A N 1
ATOM 2977 C CA . GLY A 1 383 ? 8.633 40.906 8.781 1 98.38 383 GLY A CA 1
ATOM 2978 C C . GLY A 1 383 ? 8.195 40.562 10.203 1 98.38 383 GLY A C 1
ATOM 2979 O O . GLY A 1 383 ? 7.742 41.469 10.93 1 98.38 383 GLY A O 1
ATOM 2980 N N . LEU A 1 384 ? 8.289 39.375 10.586 1 98.75 384 LEU A N 1
ATOM 2981 C CA . LEU A 1 384 ? 7.93 38.906 11.922 1 98.75 384 LEU A CA 1
ATOM 2982 C C . LEU A 1 384 ? 9.156 38.375 12.664 1 98.75 384 LEU A C 1
ATOM 2984 O O . LEU A 1 384 ? 10.133 37.969 12.039 1 98.75 384 LEU A O 1
ATOM 2988 N N . LYS A 1 385 ? 9.102 38.438 13.922 1 98.25 385 LYS A N 1
ATOM 2989 C CA . LYS A 1 385 ? 10.07 37.812 14.797 1 98.25 385 LYS A CA 1
ATOM 2990 C C . LYS A 1 385 ? 9.406 36.75 15.672 1 98.25 385 LYS A C 1
ATOM 2992 O O . LYS A 1 385 ? 8.398 37.031 16.344 1 98.25 385 LYS A O 1
ATOM 2997 N N . VAL A 1 386 ? 9.984 35.594 15.672 1 98.5 386 VAL A N 1
ATOM 2998 C CA . VAL A 1 386 ? 9.477 34.531 16.547 1 98.5 386 VAL A CA 1
ATOM 2999 C C . VAL A 1 386 ? 9.938 34.781 17.969 1 98.5 386 VAL A C 1
ATOM 3001 O O . VAL A 1 386 ? 11.141 34.844 18.25 1 98.5 386 VAL A O 1
ATOM 3004 N N . THR A 1 387 ? 9 34.875 18.844 1 97.88 387 THR A N 1
ATOM 3005 C CA . THR A 1 387 ? 9.312 35.219 20.219 1 97.88 387 THR A CA 1
ATOM 3006 C C . THR A 1 387 ? 9.164 34.031 21.125 1 97.88 387 THR A C 1
ATOM 3008 O O . THR A 1 387 ? 9.633 34.031 22.281 1 97.88 387 THR A O 1
ATOM 3011 N N . GLY A 1 388 ? 8.555 33 20.672 1 97.81 388 GLY A N 1
ATOM 3012 C CA . GLY A 1 388 ? 8.383 31.766 21.438 1 97.81 388 GLY A CA 1
ATOM 3013 C C . GLY A 1 388 ? 7.809 30.625 20.641 1 97.81 388 GLY A C 1
ATOM 3014 O O . GLY A 1 388 ? 7.039 30.844 19.703 1 97.81 388 GLY A O 1
ATOM 3015 N N . VAL A 1 389 ? 8.148 29.453 20.969 1 98.12 389 VAL A N 1
ATOM 3016 C CA . VAL A 1 389 ? 7.562 28.234 20.422 1 98.12 389 VAL A CA 1
ATOM 3017 C C . VAL A 1 389 ? 7.047 27.344 21.547 1 98.12 389 VAL A C 1
ATOM 3019 O O . VAL A 1 389 ? 7.824 26.875 22.391 1 98.12 389 VAL A O 1
ATOM 3022 N N . HIS A 1 390 ? 5.758 27.109 21.562 1 98.06 390 HIS A N 1
ATOM 3023 C CA . HIS A 1 390 ? 5.098 26.359 22.625 1 98.06 390 HIS A CA 1
ATOM 3024 C C . HIS A 1 390 ? 4.629 25 22.125 1 98.06 390 HIS A C 1
ATOM 3026 O O . HIS A 1 390 ? 3.578 24.891 21.484 1 98.06 390 HIS A O 1
ATOM 3032 N N . TYR A 1 391 ? 5.312 24 22.547 1 96.12 391 TYR A N 1
ATOM 3033 C CA . TYR A 1 391 ? 5.059 22.656 22.047 1 96.12 391 TYR A CA 1
ATOM 3034 C C . TYR A 1 391 ? 3.947 21.984 22.828 1 96.12 391 TYR A C 1
ATOM 3036 O O . TYR A 1 391 ? 3.84 22.156 24.047 1 96.12 391 TYR A O 1
ATOM 3044 N N . SER A 1 392 ? 3.158 21.219 22.109 1 93.94 392 SER A N 1
ATOM 3045 C CA . SER A 1 392 ? 2.154 20.375 22.75 1 93.94 392 SER A CA 1
ATOM 3046 C C . SER A 1 392 ? 2.777 19.094 23.297 1 93.94 392 SER A C 1
ATOM 3048 O O . SER A 1 392 ? 3.725 18.562 22.719 1 93.94 392 SER A O 1
ATOM 3050 N N . ASP A 1 393 ? 2.217 18.609 24.344 1 86.38 393 ASP A N 1
ATOM 3051 C CA . ASP A 1 393 ? 2.646 17.328 24.906 1 86.38 393 ASP A CA 1
ATOM 3052 C C . ASP A 1 393 ? 1.838 16.172 24.312 1 86.38 393 ASP A C 1
ATOM 3054 O O . ASP A 1 393 ? 2.121 15.008 24.594 1 86.38 393 ASP A O 1
ATOM 3058 N N . LYS A 1 394 ? 0.887 16.578 23.469 1 78.81 394 LYS A N 1
ATOM 3059 C CA . LYS A 1 394 ? -0.052 15.562 23.016 1 78.81 394 LYS A CA 1
ATOM 3060 C C . LYS A 1 394 ? 0.25 15.141 21.578 1 78.81 394 LYS A C 1
ATOM 3062 O O . LYS A 1 394 ? -0.176 14.07 21.141 1 78.81 394 LYS A O 1
ATOM 3067 N N . ALA A 1 395 ? 0.912 16 20.906 1 82.06 395 ALA A N 1
ATOM 3068 C CA . ALA A 1 395 ? 1.211 15.75 19.5 1 82.06 395 ALA A CA 1
ATOM 3069 C C . ALA A 1 395 ? 2.436 16.547 19.047 1 82.06 395 ALA A C 1
ATOM 3071 O O . ALA A 1 395 ? 2.926 17.406 19.781 1 82.06 395 ALA A O 1
ATOM 3072 N N . GLU A 1 396 ? 2.969 16.141 17.922 1 87.88 396 GLU A N 1
ATOM 3073 C CA . GLU A 1 396 ? 4 16.969 17.297 1 87.88 396 GLU A CA 1
ATOM 3074 C C . GLU A 1 396 ? 3.402 18.234 16.703 1 87.88 396 GLU A C 1
ATOM 3076 O O . GLU A 1 396 ? 3.242 18.344 15.484 1 87.88 396 GLU A O 1
ATOM 3081 N N . PHE A 1 397 ? 3.066 19.094 17.562 1 93.62 397 PHE A N 1
ATOM 3082 C CA . PHE A 1 397 ? 2.307 20.312 17.297 1 93.62 397 PHE A CA 1
ATOM 3083 C C . PHE A 1 397 ? 2.752 21.438 18.219 1 93.62 397 PHE A C 1
ATOM 3085 O O . PHE A 1 397 ? 3.15 21.203 19.359 1 93.62 397 PHE A O 1
ATOM 3092 N N . ALA A 1 398 ? 2.762 22.656 17.703 1 97.19 398 ALA A N 1
ATOM 3093 C CA . ALA A 1 398 ? 3.201 23.781 18.516 1 97.19 398 ALA A CA 1
ATOM 3094 C C . ALA A 1 398 ? 2.471 25.062 18.141 1 97.19 398 ALA A C 1
ATOM 3096 O O . ALA A 1 398 ? 1.896 25.156 17.047 1 97.19 398 ALA A O 1
ATOM 3097 N N . MET A 1 399 ? 2.41 25.906 19.078 1 98.25 399 MET A N 1
ATOM 3098 C CA . MET A 1 399 ? 2.035 27.297 18.828 1 98.25 399 MET A CA 1
ATOM 3099 C C . MET A 1 399 ? 3.273 28.172 18.688 1 98.25 399 MET A C 1
ATOM 3101 O O . MET A 1 399 ? 4.016 28.375 19.656 1 98.25 399 MET A O 1
ATOM 3105 N N . ILE A 1 400 ? 3.514 28.703 17.547 1 98.62 400 ILE A N 1
ATOM 3106 C CA . ILE A 1 400 ? 4.617 29.625 17.297 1 98.62 400 ILE A CA 1
ATOM 3107 C C . ILE A 1 400 ? 4.145 31.062 17.484 1 98.62 400 ILE A C 1
ATOM 3109 O O . ILE A 1 400 ? 3.246 31.516 16.781 1 98.62 400 ILE A O 1
ATOM 3113 N N . GLU A 1 401 ? 4.719 31.703 18.453 1 98.75 401 GLU A N 1
ATOM 3114 C CA . GLU A 1 401 ? 4.371 33.094 18.766 1 98.75 401 GLU A CA 1
ATOM 3115 C C . GLU A 1 401 ? 5.285 34.062 18.031 1 98.75 401 GLU A C 1
ATOM 3117 O O . GLU A 1 401 ? 6.512 33.938 18.109 1 98.75 401 GLU A O 1
ATOM 3122 N N . CYS A 1 402 ? 4.605 35 17.344 1 98.62 402 CYS A N 1
ATOM 3123 C CA . CYS A 1 402 ? 5.355 36 16.594 1 98.62 402 CYS A CA 1
ATOM 3124 C C . CYS A 1 402 ? 4.898 37.406 16.938 1 98.62 402 CYS A C 1
ATOM 3126 O O . CYS A 1 402 ? 3.744 37.625 17.312 1 98.62 402 CYS A O 1
ATOM 3128 N N . GLY A 1 403 ? 5.82 38.344 16.812 1 98.19 403 GLY A N 1
ATOM 3129 C CA . GLY A 1 403 ? 5.562 39.781 16.812 1 98.19 403 GLY A CA 1
ATOM 3130 C C . GLY A 1 403 ? 6.176 40.5 15.633 1 98.19 403 GLY A C 1
ATOM 3131 O O . GLY A 1 403 ? 6.973 39.906 14.891 1 98.19 403 GLY A O 1
ATOM 3132 N N . LYS A 1 404 ? 5.672 41.688 15.461 1 96.75 404 LYS A N 1
ATOM 3133 C CA . LYS A 1 404 ? 6.305 42.5 14.414 1 96.75 404 LYS A CA 1
ATOM 3134 C C . LYS A 1 404 ? 7.793 42.688 14.68 1 96.75 404 LYS A C 1
ATOM 3136 O O . LYS A 1 404 ? 8.203 42.875 15.82 1 96.75 404 LYS A O 1
ATOM 3141 N N . ALA A 1 405 ? 8.578 42.5 13.617 1 90.69 405 ALA A N 1
ATOM 3142 C CA . ALA A 1 405 ? 10.016 42.688 13.758 1 90.69 405 ALA A CA 1
ATOM 3143 C C . ALA A 1 405 ? 10.375 44.156 13.875 1 90.69 405 ALA A C 1
ATOM 3145 O O . ALA A 1 405 ? 9.664 45 13.359 1 90.69 405 ALA A O 1
ATOM 3146 N N . MET B 1 1 ? -25.391 -17.359 20.672 1 17.53 1 MET B N 1
ATOM 3147 C CA . MET B 1 1 ? -25.266 -16.516 19.5 1 17.53 1 MET B CA 1
ATOM 3148 C C . MET B 1 1 ? -23.984 -15.688 19.562 1 17.53 1 MET B C 1
ATOM 3150 O O . MET B 1 1 ? -24.016 -14.508 19.906 1 17.53 1 MET B O 1
ATOM 3154 N N . GLY B 1 2 ? -22.766 -16.188 19.891 1 24 2 GLY B N 1
ATOM 3155 C CA . GLY B 1 2 ? -21.656 -15.68 20.672 1 24 2 GLY B CA 1
ATOM 3156 C C . GLY B 1 2 ? -20.703 -14.82 19.875 1 24 2 GLY B C 1
ATOM 3157 O O . GLY B 1 2 ? -20.328 -15.188 18.75 1 24 2 GLY B O 1
ATOM 3158 N N . SER B 1 3 ? -20.734 -13.492 19.844 1 28.91 3 SER B N 1
ATOM 3159 C CA . SER B 1 3 ? -20.031 -12.344 19.281 1 28.91 3 SER B CA 1
ATOM 3160 C C . SER B 1 3 ? -18.531 -12.586 19.25 1 28.91 3 SER B C 1
ATOM 3162 O O . SER B 1 3 ? -17.922 -12.852 20.281 1 28.91 3 SER B O 1
ATOM 3164 N N . TYR B 1 4 ? -17.953 -13.195 18.297 1 27.66 4 TYR B N 1
ATOM 3165 C CA . TYR B 1 4 ? -16.531 -13.539 18.344 1 27.66 4 TYR B CA 1
ATOM 3166 C C . TYR B 1 4 ? -15.68 -12.297 18.578 1 27.66 4 TYR B C 1
ATOM 3168 O O . TYR B 1 4 ? -15.188 -11.688 17.625 1 27.66 4 TYR B O 1
ATOM 3176 N N . VAL B 1 5 ? -16.078 -11.266 19.266 1 37.03 5 VAL B N 1
ATOM 3177 C CA . VAL B 1 5 ? -15.164 -10.289 19.844 1 37.03 5 VAL B CA 1
ATOM 3178 C C . VAL B 1 5 ? -14 -11.016 20.531 1 37.03 5 VAL B C 1
ATOM 3180 O O . VAL B 1 5 ? -14.219 -11.836 21.422 1 37.03 5 VAL B O 1
ATOM 3183 N N . GLU B 1 6 ? -12.875 -11.086 19.75 1 48.97 6 GLU B N 1
ATOM 3184 C CA . GLU B 1 6 ? -11.812 -11.734 20.516 1 48.97 6 GLU B CA 1
ATOM 3185 C C . GLU B 1 6 ? -11.852 -11.32 21.984 1 48.97 6 GLU B C 1
ATOM 3187 O O . GLU B 1 6 ? -11.852 -10.125 22.297 1 48.97 6 GLU B O 1
ATOM 3192 N N . THR B 1 7 ? -12.359 -12.141 22.688 1 51.34 7 THR B N 1
ATOM 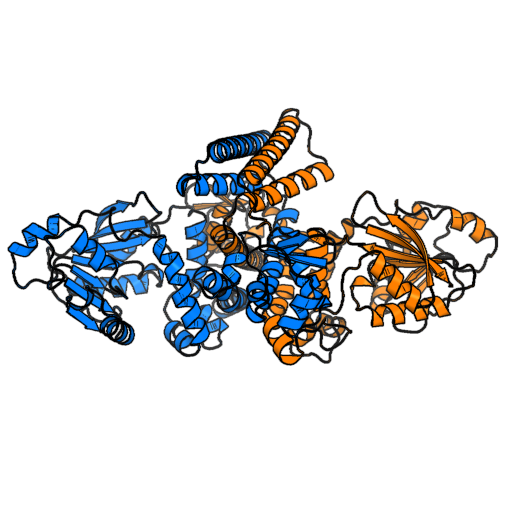3193 C CA . THR B 1 7 ? -12.453 -11.883 24.125 1 51.34 7 THR B CA 1
ATOM 3194 C C . THR B 1 7 ? -11.094 -11.461 24.688 1 51.34 7 THR B C 1
ATOM 3196 O O . THR B 1 7 ? -10.055 -11.82 24.141 1 51.34 7 THR B O 1
ATOM 3199 N N . THR B 1 8 ? -11.141 -10.383 25.438 1 54.06 8 THR B N 1
ATOM 3200 C CA . THR B 1 8 ? -9.961 -9.883 26.141 1 54.06 8 THR B CA 1
ATOM 3201 C C . THR B 1 8 ? -9.023 -11.031 26.516 1 54.06 8 THR B C 1
ATOM 3203 O O . THR B 1 8 ? -7.812 -10.938 26.312 1 54.06 8 THR B O 1
ATOM 3206 N N . PRO B 1 9 ? -9.539 -12.172 26.922 1 57.81 9 PRO B N 1
ATOM 3207 C CA . PRO B 1 9 ? -8.625 -13.273 27.25 1 57.81 9 PRO B CA 1
ATOM 3208 C C . PRO B 1 9 ? -7.93 -13.852 26.016 1 57.81 9 PRO B C 1
ATOM 3210 O O . PRO B 1 9 ? -6.75 -14.195 26.078 1 57.81 9 PRO B O 1
ATOM 3213 N N . ASN B 1 10 ? -8.562 -13.75 24.953 1 78.62 10 ASN B N 1
ATOM 3214 C CA . ASN B 1 10 ? -7.988 -14.312 23.75 1 78.62 10 ASN B CA 1
ATOM 3215 C C . ASN B 1 10 ? -6.883 -13.43 23.188 1 78.62 10 ASN B C 1
ATOM 3217 O O . ASN B 1 10 ? -5.832 -13.93 22.766 1 78.62 10 ASN B O 1
ATOM 3221 N N . VAL B 1 11 ? -7.059 -12.227 23.469 1 83.38 11 VAL B N 1
ATOM 3222 C CA . VAL B 1 11 ? -6.047 -11.297 22.969 1 83.38 11 VAL B CA 1
ATOM 3223 C C . VAL B 1 11 ? -4.789 -11.391 23.828 1 83.38 11 VAL B C 1
ATOM 3225 O O . VAL B 1 11 ? -3.672 -11.414 23.312 1 83.38 11 VAL B O 1
ATOM 3228 N N . ALA B 1 12 ? -4.996 -11.531 25.109 1 90 12 ALA B N 1
ATOM 3229 C CA . ALA B 1 12 ? -3.861 -11.656 26.016 1 90 12 ALA B CA 1
ATOM 3230 C C . ALA B 1 12 ? -3.059 -12.922 25.734 1 90 12 ALA B C 1
ATOM 3232 O O . ALA B 1 12 ? -1.826 -12.891 25.703 1 90 12 ALA B O 1
ATOM 3233 N N . ASP B 1 13 ? -3.75 -13.969 25.516 1 90.88 13 ASP B N 1
ATOM 3234 C CA . ASP B 1 13 ? -3.092 -15.227 25.172 1 90.88 13 ASP B CA 1
ATOM 3235 C C . ASP B 1 13 ? -2.254 -15.086 23.906 1 90.88 13 ASP B C 1
ATOM 3237 O O . ASP B 1 13 ? -1.127 -15.578 23.844 1 90.88 13 ASP B O 1
ATOM 3241 N N . LYS B 1 14 ? -2.852 -14.438 22.984 1 89.69 14 LYS B N 1
ATOM 3242 C CA . LYS B 1 14 ? -2.164 -14.234 21.719 1 89.69 14 LYS B CA 1
ATOM 3243 C C . LYS B 1 14 ? -0.913 -13.383 21.891 1 89.69 14 LYS B C 1
ATOM 3245 O O . LYS B 1 14 ? 0.133 -13.672 21.312 1 89.69 14 LYS B O 1
ATOM 3250 N N . LEU B 1 15 ? -1.011 -12.398 22.641 1 92.25 15 LEU B N 1
ATOM 3251 C CA . LEU B 1 15 ? 0.131 -11.523 22.875 1 92.25 15 LEU B CA 1
ATOM 3252 C C . LEU B 1 15 ? 1.259 -12.273 23.578 1 92.25 15 LEU B C 1
ATOM 3254 O O . LEU B 1 15 ? 2.43 -12.109 23.219 1 92.25 15 LEU B O 1
ATOM 3258 N N . GLU B 1 16 ? 0.893 -13.109 24.516 1 93.81 16 GLU B N 1
ATOM 3259 C CA . GLU B 1 16 ? 1.882 -13.883 25.266 1 93.81 16 GLU B CA 1
ATOM 3260 C C . GLU B 1 16 ? 2.562 -14.914 24.359 1 93.81 16 GLU B C 1
ATOM 3262 O O . GLU B 1 16 ? 3.771 -15.125 24.469 1 93.81 16 GLU B O 1
ATOM 3267 N N . LEU B 1 17 ? 1.751 -15.508 23.578 1 92.69 17 LEU B N 1
ATOM 3268 C CA . LEU B 1 17 ? 2.311 -16.469 22.641 1 92.69 17 LEU B CA 1
ATOM 3269 C C . LEU B 1 17 ? 3.299 -15.805 21.703 1 92.69 17 LEU B C 1
ATOM 3271 O O . LEU B 1 17 ? 4.375 -16.344 21.422 1 92.69 17 LEU B O 1
ATOM 3275 N N . LEU B 1 18 ? 2.928 -14.695 21.188 1 91.88 18 LEU B N 1
ATOM 3276 C CA . LEU B 1 18 ? 3.791 -13.953 20.281 1 91.88 18 LEU B CA 1
ATOM 3277 C C . LEU B 1 18 ? 5.059 -13.492 20.984 1 91.88 18 LEU B C 1
ATOM 3279 O O . LEU B 1 18 ? 6.152 -13.555 20.422 1 91.88 18 LEU B O 1
ATOM 3283 N N . ALA B 1 19 ? 4.914 -13.094 22.219 1 95.38 19 ALA B N 1
ATOM 3284 C CA . ALA B 1 19 ? 6.07 -12.688 23.016 1 95.38 19 ALA B CA 1
ATOM 3285 C C . ALA B 1 19 ? 7.047 -13.844 23.188 1 95.38 19 ALA B C 1
ATOM 3287 O O . ALA B 1 19 ? 8.266 -13.664 23.078 1 95.38 19 ALA B O 1
ATOM 3288 N N . ALA B 1 20 ? 6.52 -14.969 23.422 1 94.56 20 ALA B N 1
ATOM 3289 C CA . ALA B 1 20 ? 7.352 -16.156 23.625 1 94.56 20 ALA B CA 1
ATOM 3290 C C . ALA B 1 20 ? 8.141 -16.484 22.359 1 94.56 20 ALA B C 1
ATOM 3292 O O . ALA B 1 20 ? 9.32 -16.828 22.422 1 94.56 20 ALA B O 1
ATOM 3293 N N . LYS B 1 21 ? 7.496 -16.391 21.25 1 93.19 21 LYS B N 1
ATOM 3294 C CA . LYS B 1 21 ? 8.164 -16.656 19.969 1 93.19 21 LYS B CA 1
ATOM 3295 C C . LYS B 1 21 ? 9.273 -15.648 19.719 1 93.19 21 LYS B C 1
ATOM 3297 O O . LYS B 1 21 ? 10.336 -16 19.203 1 93.19 21 LYS B O 1
ATOM 3302 N N . LEU B 1 22 ? 9.023 -14.453 20 1 94.44 22 LEU B N 1
ATOM 3303 C CA . LEU B 1 22 ? 10.016 -13.398 19.812 1 94.44 22 LEU B CA 1
ATOM 3304 C C . LEU B 1 22 ? 11.227 -13.625 20.719 1 94.44 22 LEU B C 1
ATOM 3306 O O . LEU B 1 22 ? 12.367 -13.445 20.297 1 94.44 22 LEU B O 1
ATOM 3310 N N . MET B 1 23 ? 10.969 -14.086 21.969 1 94.69 23 MET B N 1
ATOM 3311 C CA . MET B 1 23 ? 12.047 -14.352 22.906 1 94.69 23 MET B CA 1
ATOM 3312 C C . MET B 1 23 ? 12.906 -15.523 22.453 1 94.69 23 MET B C 1
ATOM 3314 O O . MET B 1 23 ? 14.125 -15.5 22.594 1 94.69 23 MET B O 1
ATOM 3318 N N . GLU B 1 24 ? 12.25 -16.5 21.938 1 93.38 24 GLU B N 1
ATOM 3319 C CA . GLU B 1 24 ? 12.977 -17.641 21.422 1 93.38 24 GLU B CA 1
ATOM 3320 C C . GLU B 1 24 ? 13.906 -17.234 20.281 1 93.38 24 GLU B C 1
ATOM 3322 O O . GLU B 1 24 ? 15.055 -17.688 20.219 1 93.38 24 GLU B O 1
ATOM 3327 N N . SER B 1 25 ? 13.367 -16.438 19.391 1 91.81 25 SER B N 1
ATOM 3328 C CA . SER B 1 25 ? 14.18 -15.969 18.266 1 91.81 25 SER B CA 1
ATOM 3329 C C . SER B 1 25 ? 15.352 -15.125 18.75 1 91.81 25 SER B C 1
ATOM 3331 O O . SER B 1 25 ? 16.453 -15.234 18.219 1 91.81 25 SER B O 1
ATOM 3333 N N . ALA B 1 26 ? 15.125 -14.305 19.719 1 93.31 26 ALA B N 1
ATOM 3334 C CA . ALA B 1 26 ? 16.188 -13.469 20.281 1 93.31 26 ALA B CA 1
ATOM 3335 C C . ALA B 1 26 ? 17.281 -14.328 20.891 1 93.31 26 ALA B C 1
ATOM 3337 O O . ALA B 1 26 ? 18.469 -14.023 20.75 1 93.31 26 ALA B O 1
ATOM 3338 N N . LYS B 1 27 ? 16.906 -15.344 21.594 1 92.69 27 LYS B N 1
ATOM 3339 C CA . LYS B 1 27 ? 17.844 -16.25 22.234 1 92.69 27 LYS B CA 1
ATOM 3340 C C . LYS B 1 27 ? 18.766 -16.906 21.203 1 92.69 27 LYS B C 1
ATOM 3342 O O . LYS B 1 27 ? 19.969 -16.984 21.406 1 92.69 27 LYS B O 1
ATOM 3347 N N . LYS B 1 28 ? 18.172 -17.344 20.141 1 90.69 28 LYS B N 1
ATOM 3348 C CA . LYS B 1 28 ? 18.953 -17.969 19.078 1 90.69 28 LYS B CA 1
ATOM 3349 C C . LYS B 1 28 ? 19.969 -17 18.484 1 90.69 28 LYS B C 1
ATOM 3351 O O . LYS B 1 28 ? 21.109 -17.359 18.219 1 90.69 28 LYS B O 1
ATOM 3356 N N . LEU B 1 29 ? 19.547 -15.805 18.297 1 88.62 29 LEU B N 1
ATOM 3357 C CA . LEU B 1 29 ? 20.422 -14.781 17.75 1 88.62 29 LEU B CA 1
ATOM 3358 C C . LEU B 1 29 ? 21.578 -14.492 18.688 1 88.62 29 LEU B C 1
ATOM 3360 O O . LEU B 1 29 ? 22.719 -14.297 18.234 1 88.62 29 LEU B O 1
ATOM 3364 N N . ARG B 1 30 ? 21.328 -14.477 19.922 1 90.19 30 ARG B N 1
ATOM 3365 C CA . ARG B 1 30 ? 22.359 -14.195 20.906 1 90.19 30 ARG B CA 1
ATOM 3366 C C . ARG B 1 30 ? 23.359 -15.344 20.984 1 90.19 30 ARG B C 1
ATOM 3368 O O . ARG B 1 30 ? 24.531 -15.125 21.312 1 90.19 30 ARG B O 1
ATOM 3375 N N . GLU B 1 31 ? 22.922 -16.484 20.625 1 90.31 31 GLU B N 1
ATOM 3376 C CA . GLU B 1 31 ? 23.797 -17.656 20.609 1 90.31 31 GLU B CA 1
ATOM 3377 C C . GLU B 1 31 ? 24.609 -17.719 19.328 1 90.31 31 GLU B C 1
ATOM 3379 O O . GLU B 1 31 ? 25.375 -18.656 19.109 1 90.31 31 GLU B O 1
ATOM 3384 N N . GLY B 1 32 ? 24.406 -16.734 18.469 1 84.62 32 GLY B N 1
ATOM 3385 C CA . GLY B 1 32 ? 25.188 -16.641 17.25 1 84.62 32 GLY B CA 1
ATOM 3386 C C . GLY B 1 32 ? 24.641 -17.5 16.125 1 84.62 32 GLY B C 1
ATOM 3387 O O . GLY B 1 32 ? 25.344 -17.797 15.164 1 84.62 32 GLY B O 1
ATOM 3388 N N . ILE B 1 33 ? 23.516 -17.969 16.312 1 83.56 33 ILE B N 1
ATOM 3389 C CA . ILE B 1 33 ? 22.891 -18.812 15.281 1 83.56 33 ILE B CA 1
ATOM 3390 C C . ILE B 1 33 ? 22.094 -17.938 14.312 1 83.56 33 ILE B C 1
ATOM 3392 O O . ILE B 1 33 ? 21.125 -17.297 14.711 1 83.56 33 ILE B O 1
ATOM 3396 N N . SER B 1 34 ? 22.562 -17.859 13.102 1 82.25 34 SER B N 1
ATOM 3397 C CA . SER B 1 34 ? 21.797 -17.156 12.086 1 82.25 34 SER B CA 1
ATOM 3398 C C . SER B 1 34 ? 20.531 -17.922 11.727 1 82.25 34 SER B C 1
ATOM 3400 O O . SER B 1 34 ? 20.562 -19.156 11.586 1 82.25 34 SER B O 1
ATOM 3402 N N . PRO B 1 35 ? 19.484 -17.172 11.672 1 84.06 35 PRO B N 1
ATOM 3403 C CA . PRO B 1 35 ? 18.25 -17.891 11.32 1 84.06 35 PRO B CA 1
ATOM 3404 C C . PRO B 1 35 ? 18.297 -18.5 9.914 1 84.06 35 PRO B C 1
ATOM 3406 O O . PRO B 1 35 ? 18.828 -17.859 8.992 1 84.06 35 PRO B O 1
ATOM 3409 N N . SER B 1 36 ? 17.906 -19.734 9.836 1 84.94 36 SER B N 1
ATOM 3410 C CA . SER B 1 36 ? 17.641 -20.312 8.523 1 84.94 36 SER B CA 1
ATOM 3411 C C . SER B 1 36 ? 16.547 -19.547 7.785 1 84.94 36 SER B C 1
ATOM 3413 O O . SER B 1 36 ? 15.836 -18.75 8.383 1 84.94 36 SER B O 1
ATOM 3415 N N . PRO B 1 37 ? 16.422 -19.688 6.488 1 82.44 37 PRO B N 1
ATOM 3416 C CA . PRO B 1 37 ? 15.336 -19.047 5.75 1 82.44 37 PRO B CA 1
ATOM 3417 C C . PRO B 1 37 ? 13.961 -19.375 6.332 1 82.44 37 PRO B C 1
ATOM 3419 O O . PRO B 1 37 ? 13.086 -18.516 6.383 1 82.44 37 PRO B O 1
ATOM 3422 N N . GLN B 1 38 ? 13.812 -20.547 6.762 1 82.56 38 GLN B N 1
ATOM 3423 C CA . GLN B 1 38 ? 12.547 -20.969 7.355 1 82.56 38 GLN B CA 1
ATOM 3424 C C . GLN B 1 38 ? 12.297 -20.25 8.68 1 82.56 38 GLN B C 1
ATOM 3426 O O . GLN B 1 38 ? 11.172 -19.828 8.969 1 82.56 38 GLN B O 1
ATOM 3431 N N . GLU B 1 39 ? 13.352 -20.172 9.414 1 85.88 39 GLU B N 1
ATOM 3432 C CA . GLU B 1 39 ? 13.234 -19.484 10.695 1 85.88 39 GLU B CA 1
ATOM 3433 C C . GLU B 1 39 ? 12.938 -18 10.508 1 85.88 39 GLU B C 1
ATOM 3435 O O . GLU B 1 39 ? 12.172 -17.406 11.266 1 85.88 39 GLU B O 1
ATOM 3440 N N . HIS B 1 40 ? 13.602 -17.469 9.492 1 89.69 40 HIS B N 1
ATOM 3441 C CA . HIS B 1 40 ? 13.32 -16.062 9.172 1 89.69 40 HIS B CA 1
ATOM 3442 C C . HIS B 1 40 ? 11.859 -15.883 8.789 1 89.69 40 HIS B C 1
ATOM 3444 O O . HIS B 1 40 ? 11.195 -14.953 9.266 1 89.69 40 HIS B O 1
ATOM 3450 N N . GLU B 1 41 ? 11.391 -16.703 7.977 1 87.44 41 GLU B N 1
ATOM 3451 C CA . GLU B 1 41 ? 10 -16.625 7.543 1 87.44 41 GLU B CA 1
ATOM 3452 C C . GLU B 1 41 ? 9.047 -16.75 8.727 1 87.44 41 GLU B C 1
ATOM 3454 O O . GLU B 1 41 ? 8.031 -16.047 8.789 1 87.44 41 GLU B O 1
ATOM 3459 N N . GLU B 1 42 ? 9.328 -17.625 9.609 1 87.75 42 GLU B N 1
ATOM 3460 C CA . GLU B 1 42 ? 8.492 -17.797 10.797 1 87.75 42 GLU B CA 1
ATOM 3461 C C . GLU B 1 42 ? 8.484 -16.547 11.664 1 87.75 42 GLU B C 1
ATOM 3463 O O . GLU B 1 42 ? 7.449 -16.188 12.227 1 87.75 42 GLU B O 1
ATOM 3468 N N . LEU B 1 43 ? 9.641 -15.984 11.789 1 91.56 43 LEU B N 1
ATOM 3469 C CA . LEU B 1 43 ? 9.75 -14.75 12.555 1 91.56 43 LEU B CA 1
ATOM 3470 C C . LEU B 1 43 ? 8.938 -13.633 11.906 1 91.56 43 LEU B C 1
ATOM 3472 O O . LEU B 1 43 ? 8.227 -12.898 12.594 1 91.56 43 LEU B O 1
ATOM 3476 N N . VAL B 1 44 ? 9.031 -13.523 10.594 1 92.19 44 VAL B N 1
ATOM 3477 C CA . VAL B 1 44 ? 8.281 -12.516 9.844 1 92.19 44 VAL B CA 1
ATOM 3478 C C . VAL B 1 44 ? 6.785 -12.75 10.016 1 92.19 44 VAL B C 1
ATOM 3480 O O . VAL B 1 44 ? 6.02 -11.805 10.219 1 92.19 44 VAL B O 1
ATOM 3483 N N . ILE B 1 45 ? 6.363 -13.961 10.016 1 88.81 45 ILE B N 1
ATOM 3484 C CA . ILE B 1 45 ? 4.957 -14.305 10.188 1 88.81 45 ILE B CA 1
ATOM 3485 C C . ILE B 1 45 ? 4.508 -13.938 11.602 1 88.81 45 ILE B C 1
ATOM 3487 O O . ILE B 1 45 ? 3.402 -13.43 11.797 1 88.81 45 ILE B O 1
ATOM 3491 N N . THR B 1 46 ? 5.383 -14.227 12.539 1 91.19 46 THR B N 1
ATOM 3492 C CA . THR B 1 46 ? 5.078 -13.867 13.922 1 91.19 46 THR B CA 1
ATOM 3493 C C . THR B 1 46 ? 4.887 -12.359 14.062 1 91.19 46 THR B C 1
ATOM 3495 O O . THR B 1 46 ? 3.949 -11.906 14.727 1 91.19 46 THR B O 1
ATOM 3498 N N . LEU B 1 47 ? 5.738 -11.633 13.461 1 92.94 47 LEU B N 1
ATOM 3499 C CA . LEU B 1 47 ? 5.645 -10.18 13.516 1 92.94 47 LEU B CA 1
ATOM 3500 C C . LEU B 1 47 ? 4.371 -9.688 12.836 1 92.94 47 LEU B C 1
ATOM 3502 O O . LEU B 1 47 ? 3.713 -8.766 13.328 1 92.94 47 LEU B O 1
ATOM 3506 N N . LYS B 1 48 ? 3.986 -10.289 11.734 1 89.75 48 LYS B N 1
ATOM 3507 C CA . LYS B 1 48 ? 2.742 -9.93 11.062 1 89.75 48 LYS B CA 1
ATOM 3508 C C . LYS B 1 48 ? 1.531 -10.25 11.93 1 89.75 48 LYS B C 1
ATOM 3510 O O . LYS B 1 48 ? 0.573 -9.477 11.977 1 89.75 48 LYS B O 1
ATOM 3515 N N . SER B 1 49 ? 1.591 -11.352 12.57 1 88.5 49 SER B N 1
ATOM 3516 C CA . SER B 1 49 ? 0.513 -11.727 13.484 1 88.5 49 SER B CA 1
ATOM 3517 C C . SER B 1 49 ? 0.42 -10.75 14.656 1 88.5 49 SER B C 1
ATOM 3519 O O . SER B 1 49 ? -0.671 -10.492 15.164 1 88.5 49 SER B O 1
ATOM 3521 N N . THR B 1 50 ? 1.561 -10.297 15.102 1 90.69 50 THR B N 1
ATOM 3522 C CA . THR B 1 50 ? 1.581 -9.312 16.188 1 90.69 50 THR B CA 1
ATOM 3523 C C . THR B 1 50 ? 0.904 -8.016 15.742 1 90.69 50 THR B C 1
ATOM 3525 O O . THR B 1 50 ? 0.155 -7.41 16.516 1 90.69 50 THR B O 1
ATOM 3528 N N . ILE B 1 51 ? 1.141 -7.594 14.539 1 89.75 51 ILE B N 1
ATOM 3529 C CA . ILE B 1 51 ? 0.473 -6.422 13.984 1 89.75 51 ILE B CA 1
ATOM 3530 C C . ILE B 1 51 ? -1.04 -6.621 14.023 1 89.75 51 ILE B C 1
ATOM 3532 O O . ILE B 1 51 ? -1.775 -5.742 14.477 1 89.75 51 ILE B O 1
ATOM 3536 N N . ASP B 1 52 ? -1.448 -7.785 13.617 1 85.81 52 ASP B N 1
ATOM 3537 C CA . ASP B 1 52 ? -2.871 -8.109 13.57 1 85.81 52 ASP B CA 1
ATOM 3538 C C . ASP B 1 52 ? -3.502 -8.016 14.953 1 85.81 52 ASP B C 1
ATOM 3540 O O . ASP B 1 52 ? -4.664 -7.633 15.094 1 85.81 52 ASP B O 1
ATOM 3544 N N . ALA B 1 53 ? -2.713 -8.336 15.922 1 86.25 53 ALA B N 1
ATOM 3545 C CA . ALA B 1 53 ? -3.229 -8.398 17.281 1 86.25 53 ALA B CA 1
ATOM 3546 C C . ALA B 1 53 ? -3.213 -7.016 17.938 1 86.25 53 ALA B C 1
ATOM 3548 O O . ALA B 1 53 ? -4.039 -6.723 18.797 1 86.25 53 ALA B O 1
ATOM 3549 N N . VAL B 1 54 ? -2.354 -6.16 17.469 1 89.19 54 VAL B N 1
ATOM 3550 C CA . VAL B 1 54 ? -2.08 -4.93 18.203 1 89.19 54 VAL B CA 1
ATOM 3551 C C . VAL B 1 54 ? -2.762 -3.752 17.5 1 89.19 54 VAL B C 1
ATOM 3553 O O . VAL B 1 54 ? -3.262 -2.838 18.172 1 89.19 54 VAL B O 1
ATOM 3556 N N . ASN B 1 55 ? -2.836 -3.74 16.219 1 90.25 55 ASN B N 1
ATOM 3557 C CA . ASN B 1 55 ? -3.256 -2.568 15.453 1 90.25 55 ASN B CA 1
ATOM 3558 C C . ASN B 1 55 ? -4.746 -2.295 15.625 1 90.25 55 ASN B C 1
ATOM 3560 O O . ASN B 1 55 ? -5.555 -3.225 15.664 1 90.25 55 ASN B O 1
ATOM 3564 N N . LEU B 1 56 ? -5.027 -1.077 15.734 1 88 56 LEU B N 1
ATOM 3565 C CA . LEU B 1 56 ? -6.383 -0.568 15.562 1 88 56 LEU B CA 1
ATOM 3566 C C . LEU B 1 56 ? -6.641 -0.18 14.109 1 88 56 LEU B C 1
ATOM 3568 O O . LEU B 1 56 ? -5.699 -0.012 13.328 1 88 56 LEU B O 1
ATOM 3572 N N . PRO B 1 57 ? -7.879 -0.035 13.797 1 87.38 57 PRO B N 1
ATOM 3573 C CA . PRO B 1 57 ? -8.188 0.313 12.406 1 87.38 57 PRO B CA 1
ATOM 3574 C C . PRO B 1 57 ? -7.438 1.555 11.93 1 87.38 57 PRO B C 1
ATOM 3576 O O . PRO B 1 57 ? -6.973 1.6 10.789 1 87.38 57 PRO B O 1
ATOM 3579 N N . ARG B 1 58 ? -7.293 2.535 12.773 1 87.44 58 ARG B N 1
ATOM 3580 C CA . ARG B 1 58 ? -6.59 3.758 12.398 1 87.44 58 ARG B CA 1
ATOM 3581 C C . ARG B 1 58 ? -5.129 3.469 12.07 1 87.44 58 ARG B C 1
ATOM 3583 O O . ARG B 1 58 ? -4.543 4.109 11.195 1 87.44 58 ARG B O 1
ATOM 3590 N N . ASP B 1 59 ? -4.496 2.494 12.773 1 91.19 59 ASP B N 1
ATOM 3591 C CA . ASP B 1 59 ? -3.111 2.115 12.508 1 91.19 59 ASP B CA 1
ATOM 3592 C C . ASP B 1 59 ? -2.973 1.461 11.141 1 91.19 59 ASP B C 1
ATOM 3594 O O . ASP B 1 59 ? -2.027 1.748 10.398 1 91.19 59 ASP B O 1
ATOM 3598 N N . ASP B 1 60 ? -3.951 0.627 10.82 1 91.19 60 ASP B N 1
ATOM 3599 C CA . ASP B 1 60 ? -3.934 -0.051 9.531 1 91.19 60 ASP B CA 1
ATOM 3600 C C . ASP B 1 60 ? -4.055 0.95 8.383 1 91.19 60 ASP B C 1
ATOM 3602 O O . ASP B 1 60 ? -3.412 0.793 7.344 1 91.19 60 ASP B O 1
ATOM 3606 N N . LEU B 1 61 ? -4.852 1.891 8.609 1 90.06 61 LEU B N 1
ATOM 3607 C CA . LEU B 1 61 ? -5.039 2.924 7.598 1 90.06 61 LEU B CA 1
ATOM 3608 C C . LEU B 1 61 ? -3.762 3.734 7.402 1 90.06 61 LEU B C 1
ATOM 3610 O O . LEU B 1 61 ? -3.373 4.027 6.27 1 90.06 61 LEU B O 1
ATOM 3614 N N . ALA B 1 62 ? -3.189 4.133 8.492 1 90.88 62 ALA B N 1
ATOM 3615 C CA . ALA B 1 62 ? -1.935 4.875 8.422 1 90.88 62 ALA B CA 1
ATOM 3616 C C . ALA B 1 62 ? -0.854 4.059 7.723 1 90.88 62 ALA B C 1
ATOM 3618 O O . ALA B 1 62 ? -0.091 4.586 6.91 1 90.88 62 ALA B O 1
ATOM 3619 N N . ASP B 1 63 ? -0.83 2.791 7.996 1 91.81 63 ASP B N 1
ATOM 3620 C CA . ASP B 1 63 ? 0.151 1.909 7.371 1 91.81 63 ASP B CA 1
ATOM 3621 C C . ASP B 1 63 ? -0.085 1.809 5.867 1 91.81 63 ASP B C 1
ATOM 3623 O O . ASP B 1 63 ? 0.867 1.778 5.082 1 91.81 63 ASP B O 1
ATOM 3627 N N . MET B 1 64 ? -1.299 1.698 5.535 1 91 64 MET B N 1
ATOM 3628 C CA . MET B 1 64 ? -1.645 1.622 4.121 1 91 64 MET B CA 1
ATOM 3629 C C . MET B 1 64 ? -1.22 2.891 3.387 1 91 64 MET B C 1
ATOM 3631 O O . MET B 1 64 ? -0.607 2.82 2.32 1 91 64 MET B O 1
ATOM 3635 N N . GLN B 1 65 ? -1.558 3.996 3.955 1 92.69 65 GLN B N 1
ATOM 3636 C CA . GLN B 1 65 ? -1.209 5.273 3.342 1 92.69 65 GLN B CA 1
ATOM 3637 C C . GLN B 1 65 ? 0.304 5.441 3.24 1 92.69 65 GLN B C 1
ATOM 3639 O O . GLN B 1 65 ? 0.815 5.926 2.229 1 92.69 65 GLN B O 1
ATOM 3644 N N . MET B 1 66 ? 0.968 5.035 4.297 1 93.94 66 MET B N 1
ATOM 3645 C CA . MET B 1 66 ? 2.428 5.09 4.258 1 93.94 66 MET B CA 1
ATOM 3646 C C . MET B 1 66 ? 2.975 4.191 3.152 1 93.94 66 MET B C 1
ATOM 3648 O O . MET B 1 66 ? 3.938 4.555 2.475 1 93.94 66 MET B O 1
ATOM 3652 N N . GLY B 1 67 ? 2.385 3.049 3.035 1 92.75 67 GLY B N 1
ATOM 3653 C CA . GLY B 1 67 ? 2.805 2.154 1.968 1 92.75 67 GLY B CA 1
ATOM 3654 C C . GLY B 1 67 ? 2.734 2.791 0.593 1 92.75 67 GLY B C 1
ATOM 3655 O O . GLY B 1 67 ? 3.639 2.611 -0.227 1 92.75 67 GLY B O 1
ATOM 3656 N N . PHE B 1 68 ? 1.735 3.586 0.335 1 93.62 68 PHE B N 1
ATOM 3657 C CA . PHE B 1 68 ? 1.55 4.242 -0.954 1 93.62 68 PHE B CA 1
ATOM 3658 C C . PHE B 1 68 ? 2.617 5.305 -1.18 1 93.62 68 PHE B C 1
ATOM 3660 O O . PHE B 1 68 ? 3.24 5.352 -2.242 1 93.62 68 PHE B O 1
ATOM 3667 N N . VAL B 1 69 ? 2.789 6.098 -0.19 1 96.06 69 VAL B N 1
ATOM 3668 C CA . VAL B 1 69 ? 3.709 7.211 -0.392 1 96.06 69 VAL B CA 1
ATOM 3669 C C . VAL B 1 69 ? 5.145 6.695 -0.449 1 96.06 69 VAL B C 1
ATOM 3671 O O . VA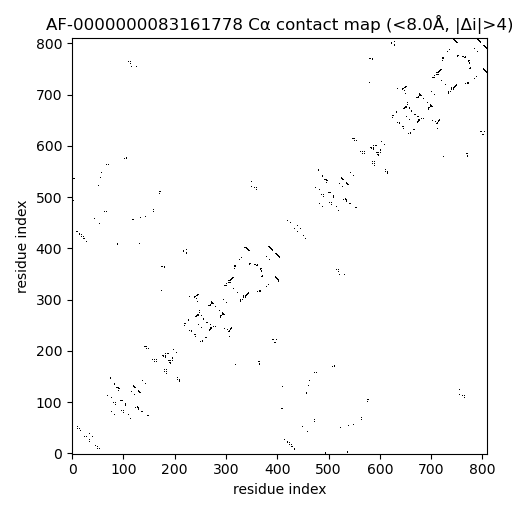L B 1 69 ? 5.98 7.242 -1.169 1 96.06 69 VAL B O 1
ATOM 3674 N N . LYS B 1 70 ? 5.441 5.695 0.34 1 95.44 70 LYS B N 1
ATOM 3675 C CA . LYS B 1 70 ? 6.773 5.094 0.309 1 95.44 70 LYS B CA 1
ATOM 3676 C C . LYS B 1 70 ? 7.066 4.477 -1.056 1 95.44 70 LYS B C 1
ATOM 3678 O O . LYS B 1 70 ? 8.172 4.613 -1.58 1 95.44 70 LYS B O 1
ATOM 3683 N N . ALA B 1 71 ? 6.086 3.826 -1.6 1 95.19 71 ALA B N 1
ATOM 3684 C CA . ALA B 1 71 ? 6.242 3.223 -2.92 1 95.19 71 ALA B CA 1
ATOM 3685 C C . ALA B 1 71 ? 6.523 4.285 -3.979 1 95.19 71 ALA B C 1
ATOM 3687 O O . ALA B 1 71 ? 7.398 4.109 -4.828 1 95.19 71 ALA B O 1
ATOM 3688 N N . ALA B 1 72 ? 5.809 5.355 -3.936 1 96.94 72 ALA B N 1
ATOM 3689 C CA . ALA B 1 72 ? 6 6.445 -4.887 1 96.94 72 ALA B CA 1
ATOM 3690 C C . ALA B 1 72 ? 7.383 7.074 -4.73 1 96.94 72 ALA B C 1
ATOM 3692 O O . ALA B 1 72 ? 8.055 7.367 -5.723 1 96.94 72 ALA B O 1
ATOM 3693 N N . ALA B 1 73 ? 7.789 7.254 -3.496 1 97.75 73 ALA B N 1
ATOM 3694 C CA . ALA B 1 73 ? 9.102 7.836 -3.23 1 97.75 73 ALA B CA 1
ATOM 3695 C C . ALA B 1 73 ? 10.219 6.953 -3.779 1 97.75 73 ALA B C 1
ATOM 3697 O O . ALA B 1 73 ? 11.117 7.438 -4.465 1 97.75 73 ALA B O 1
ATOM 3698 N N . ILE B 1 74 ? 10.156 5.699 -3.5 1 97.06 74 ILE B N 1
ATOM 3699 C CA . ILE B 1 74 ? 11.188 4.762 -3.947 1 97.06 74 ILE B CA 1
ATOM 3700 C C . ILE B 1 74 ? 11.227 4.73 -5.473 1 97.06 74 ILE B C 1
ATOM 3702 O O . ILE B 1 74 ? 12.305 4.742 -6.074 1 97.06 74 ILE B O 1
ATOM 3706 N N . ARG B 1 75 ? 10.039 4.695 -6.082 1 96.62 75 ARG B N 1
ATOM 3707 C CA . ARG B 1 75 ? 9.977 4.684 -7.539 1 96.62 75 ARG B CA 1
ATOM 3708 C C . ARG B 1 75 ? 10.68 5.902 -8.125 1 96.62 75 ARG B C 1
ATOM 3710 O O . ARG B 1 75 ? 11.414 5.785 -9.109 1 96.62 75 ARG B O 1
ATOM 3717 N N . LEU B 1 76 ? 10.453 7.062 -7.609 1 97.81 76 LEU B N 1
ATOM 3718 C CA . LEU B 1 76 ? 11.078 8.289 -8.086 1 97.81 76 LEU B CA 1
ATOM 3719 C C . LEU B 1 76 ? 12.586 8.258 -7.859 1 97.81 76 LEU B C 1
ATOM 3721 O O . LEU B 1 76 ? 13.359 8.633 -8.75 1 97.81 76 LEU B O 1
ATOM 3725 N N . LEU B 1 77 ? 12.984 7.805 -6.691 1 98.25 77 LEU B N 1
ATOM 3726 C CA . LEU B 1 77 ? 14.398 7.816 -6.328 1 98.25 77 LEU B CA 1
ATOM 3727 C C . LEU B 1 77 ? 15.188 6.816 -7.164 1 98.25 77 LEU B C 1
ATOM 3729 O O . LEU B 1 77 ? 16.359 7.043 -7.477 1 98.25 77 LEU B O 1
ATOM 3733 N N . ILE B 1 78 ? 14.562 5.715 -7.531 1 96.56 78 ILE B N 1
ATOM 3734 C CA . ILE B 1 78 ? 15.172 4.793 -8.484 1 96.56 78 ILE B CA 1
ATOM 3735 C C . ILE B 1 78 ? 15.328 5.484 -9.836 1 96.56 78 ILE B C 1
ATOM 3737 O O . ILE B 1 78 ? 16.406 5.477 -10.43 1 96.56 78 ILE B O 1
ATOM 3741 N N . LYS B 1 79 ? 14.25 6.086 -10.312 1 95.56 79 LYS B N 1
ATOM 3742 C CA . LYS B 1 79 ? 14.242 6.754 -11.617 1 95.56 79 LYS B CA 1
ATOM 3743 C C . LYS B 1 79 ? 15.312 7.832 -11.688 1 95.56 79 LYS B C 1
ATOM 3745 O O . LYS B 1 79 ? 15.961 8 -12.719 1 95.56 79 LYS B O 1
ATOM 3750 N N . TRP B 1 80 ? 15.508 8.523 -10.586 1 97.88 80 TRP B N 1
ATOM 3751 C CA . TRP B 1 80 ? 16.422 9.656 -10.547 1 97.88 80 TRP B CA 1
ATOM 3752 C C . TRP B 1 80 ? 17.844 9.188 -10.227 1 97.88 80 TRP B C 1
ATOM 3754 O O . TRP B 1 80 ? 18.766 10.008 -10.094 1 97.88 80 TRP B O 1
ATOM 3764 N N . LYS B 1 81 ? 18.047 7.887 -9.977 1 97.56 81 LYS B N 1
ATOM 3765 C CA . LYS B 1 81 ? 19.328 7.266 -9.695 1 97.56 81 LYS B CA 1
ATOM 3766 C C . LYS B 1 81 ? 19.906 7.781 -8.375 1 97.56 81 LYS B C 1
ATOM 3768 O O . LYS B 1 81 ? 21.125 7.953 -8.25 1 97.56 81 LYS B O 1
ATOM 3773 N N . VAL B 1 82 ? 19.016 8.094 -7.5 1 98.56 82 VAL B N 1
ATOM 3774 C CA . VAL B 1 82 ? 19.453 8.586 -6.195 1 98.56 82 VAL B CA 1
ATOM 3775 C C . VAL B 1 82 ? 20.172 7.473 -5.438 1 98.56 82 VAL B C 1
ATOM 3777 O O . VAL B 1 82 ? 21.266 7.688 -4.902 1 98.56 82 VAL B O 1
ATOM 3780 N N . PHE B 1 83 ? 19.609 6.273 -5.414 1 98.06 83 PHE B N 1
ATOM 3781 C CA . PHE B 1 83 ? 20.219 5.156 -4.695 1 98.06 83 PHE B CA 1
ATOM 3782 C C . PHE B 1 83 ? 21.578 4.801 -5.289 1 98.06 83 PHE B C 1
ATOM 3784 O O . PHE B 1 83 ? 22.516 4.488 -4.559 1 98.06 83 PHE B O 1
ATOM 3791 N N . GLU B 1 84 ? 21.656 4.891 -6.59 1 97.25 84 GLU B N 1
ATOM 3792 C CA . GLU B 1 84 ? 22.891 4.582 -7.297 1 97.25 84 GLU B CA 1
ATOM 3793 C C . GLU B 1 84 ? 23.984 5.574 -6.938 1 97.25 84 GLU B C 1
ATOM 3795 O O . GLU B 1 84 ? 25.172 5.234 -6.973 1 97.25 84 GLU B O 1
ATOM 3800 N N . ASN B 1 85 ? 23.641 6.746 -6.652 1 98.19 85 ASN B N 1
ATOM 3801 C CA . ASN B 1 85 ? 24.609 7.801 -6.422 1 98.19 85 ASN B CA 1
ATOM 3802 C C . ASN B 1 85 ? 24.938 7.961 -4.938 1 98.19 85 ASN B C 1
ATOM 3804 O O . ASN B 1 85 ? 25.703 8.852 -4.555 1 98.19 85 ASN B O 1
ATOM 3808 N N . MET B 1 86 ? 24.328 7.133 -4.105 1 97.75 86 MET B N 1
ATOM 3809 C CA . MET B 1 86 ? 24.734 7.039 -2.707 1 97.75 86 MET B CA 1
ATOM 3810 C C . MET B 1 86 ? 25.906 6.066 -2.541 1 97.75 86 MET B C 1
ATOM 3812 O O . MET B 1 86 ? 25.984 5.066 -3.26 1 97.75 86 MET B O 1
ATOM 3816 N N . PRO B 1 87 ? 26.734 6.363 -1.64 1 96.5 87 PRO B N 1
ATOM 3817 C CA . PRO B 1 87 ? 27.844 5.422 -1.434 1 96.5 87 PRO B CA 1
ATOM 3818 C C . PRO B 1 87 ? 27.375 4.102 -0.819 1 96.5 87 PRO B C 1
ATOM 3820 O O . PRO B 1 87 ? 26.438 4.082 -0.027 1 96.5 87 PRO B O 1
ATOM 3823 N N . ASP B 1 88 ? 28.062 3.053 -1.129 1 91.88 88 ASP B N 1
ATOM 3824 C CA . ASP B 1 88 ? 27.75 1.734 -0.585 1 91.88 88 ASP B CA 1
ATOM 3825 C C . ASP B 1 88 ? 27.891 1.719 0.935 1 91.88 88 ASP B C 1
ATOM 3827 O O . ASP B 1 88 ? 27.094 1.087 1.633 1 91.88 88 ASP B O 1
ATOM 3831 N N . LYS B 1 89 ? 29.016 2.389 1.289 1 91.38 89 LYS B N 1
ATOM 3832 C CA . LYS B 1 89 ? 29.281 2.547 2.717 1 91.38 89 LYS B CA 1
ATOM 3833 C C . LYS B 1 89 ? 29.391 4.023 3.094 1 91.38 89 LYS B C 1
ATOM 3835 O O . LYS B 1 89 ? 29.984 4.812 2.361 1 91.38 89 LYS B O 1
ATOM 3840 N N . GLY B 1 90 ? 28.703 4.371 4.148 1 95.12 90 GLY B N 1
ATOM 3841 C CA . GLY B 1 90 ? 28.75 5.754 4.602 1 95.12 90 GLY B CA 1
ATOM 3842 C C . GLY B 1 90 ? 27.594 6.59 4.109 1 95.12 90 GLY B C 1
ATOM 3843 O O . GLY B 1 90 ? 26.531 6.055 3.777 1 95.12 90 GLY B O 1
ATOM 3844 N N . THR B 1 91 ? 27.766 7.938 4.242 1 97.81 91 THR B N 1
ATOM 3845 C CA . THR B 1 91 ? 26.688 8.867 3.938 1 97.81 91 THR B CA 1
ATOM 3846 C C . THR B 1 91 ? 27.156 9.938 2.951 1 97.81 91 THR B C 1
ATOM 3848 O O . THR B 1 91 ? 28.359 10.047 2.67 1 97.81 91 THR B O 1
ATOM 3851 N N . ILE B 1 92 ? 26.312 10.617 2.365 1 98.56 92 ILE B N 1
ATOM 3852 C CA . ILE B 1 92 ? 26.547 11.719 1.436 1 98.56 92 ILE B CA 1
ATOM 3853 C C . ILE B 1 92 ? 25.656 12.906 1.808 1 98.56 92 ILE B C 1
ATOM 3855 O O . ILE B 1 92 ? 24.5 12.719 2.193 1 98.56 92 ILE B O 1
ATOM 3859 N N . PRO B 1 93 ? 26.172 14.117 1.691 1 98.75 93 PRO B N 1
ATOM 3860 C CA . PRO B 1 93 ? 25.312 15.273 1.932 1 98.75 93 PRO B CA 1
ATOM 3861 C C . PRO B 1 93 ? 24.188 15.391 0.911 1 98.75 93 PRO B C 1
ATOM 3863 O O . PRO B 1 93 ? 24.391 15.125 -0.276 1 98.75 93 PRO B O 1
ATOM 3866 N N . TYR B 1 94 ? 23.047 15.859 1.345 1 98.44 94 TYR B N 1
ATOM 3867 C CA . TYR B 1 94 ? 21.906 16 0.459 1 98.44 94 TYR B CA 1
ATOM 3868 C C . TYR B 1 94 ? 22.234 16.922 -0.714 1 98.44 94 TYR B C 1
ATOM 3870 O O . TYR B 1 94 ? 21.812 16.672 -1.845 1 98.44 94 TYR B O 1
ATOM 3878 N N . ASN B 1 95 ? 22.969 17.984 -0.443 1 98.38 95 ASN B N 1
ATOM 3879 C CA . ASN B 1 95 ? 23.297 18.922 -1.503 1 98.38 95 ASN B CA 1
ATOM 3880 C C . ASN B 1 95 ? 24.141 18.281 -2.594 1 98.38 95 ASN B C 1
ATOM 3882 O O . ASN B 1 95 ? 23.922 18.516 -3.781 1 98.38 95 ASN B O 1
ATOM 3886 N N . GLU B 1 96 ? 25.094 17.516 -2.234 1 98.62 96 GLU B N 1
ATOM 3887 C CA . GLU B 1 96 ? 25.922 16.812 -3.201 1 98.62 96 GLU B CA 1
ATOM 3888 C C . GLU B 1 96 ? 25.109 15.773 -3.971 1 98.62 96 GLU B C 1
ATOM 3890 O O . GLU B 1 96 ? 25.25 15.648 -5.188 1 98.62 96 GLU B O 1
ATOM 3895 N N . LEU B 1 97 ? 24.328 15.039 -3.25 1 98.62 97 LEU B N 1
ATOM 3896 C CA . LEU B 1 97 ? 23.469 14.023 -3.861 1 98.62 97 LEU B CA 1
ATOM 3897 C C . LEU B 1 97 ? 22.531 14.656 -4.883 1 98.62 97 LEU B C 1
ATOM 3899 O O . LEU B 1 97 ? 22.375 14.141 -5.996 1 98.62 97 LEU B O 1
ATOM 3903 N N . ALA B 1 98 ? 21.906 15.758 -4.492 1 98.5 98 ALA B N 1
ATOM 3904 C CA . ALA B 1 98 ? 20.984 16.469 -5.379 1 98.5 98 ALA B CA 1
ATOM 3905 C C . ALA B 1 98 ? 21.703 16.938 -6.648 1 98.5 98 ALA B C 1
ATOM 3907 O O . ALA B 1 98 ? 21.172 16.812 -7.75 1 98.5 98 ALA B O 1
ATOM 3908 N N . SER B 1 99 ? 22.906 17.406 -6.48 1 98.25 99 SER B N 1
ATOM 3909 C CA . SER B 1 99 ? 23.703 17.844 -7.617 1 98.25 99 SER B CA 1
ATOM 3910 C C . SER B 1 99 ? 24.016 16.703 -8.562 1 98.25 99 SER B C 1
ATOM 3912 O O . SER B 1 99 ? 23.938 16.844 -9.781 1 98.25 99 SER B O 1
ATOM 3914 N N . LYS B 1 100 ? 24.328 15.602 -8.055 1 98.12 100 LYS B N 1
ATOM 3915 C CA . LYS B 1 100 ? 24.703 14.438 -8.852 1 98.12 100 LYS B CA 1
ATOM 3916 C C . LYS B 1 100 ? 23.531 13.977 -9.719 1 98.12 100 LYS B C 1
ATOM 3918 O O . LYS B 1 100 ? 23.734 13.469 -10.82 1 98.12 100 LYS B O 1
ATOM 3923 N N . VAL B 1 101 ? 22.328 14.18 -9.172 1 97.75 101 VAL B N 1
ATOM 3924 C CA . VAL B 1 101 ? 21.203 13.609 -9.891 1 97.75 101 VAL B CA 1
ATOM 3925 C C . VAL B 1 101 ? 20.453 14.719 -10.625 1 97.75 101 VAL B C 1
ATOM 3927 O O . VAL B 1 101 ? 19.422 14.453 -11.273 1 97.75 101 VAL B O 1
ATOM 3930 N N . GLY B 1 102 ? 20.922 15.938 -10.492 1 97.56 102 GLY B N 1
ATOM 3931 C CA . GLY B 1 102 ? 20.328 17.062 -11.203 1 97.56 102 GLY B CA 1
ATOM 3932 C C . GLY B 1 102 ? 18.984 17.484 -10.633 1 97.56 102 GLY B C 1
ATOM 3933 O O . GLY B 1 102 ? 18.078 17.859 -11.383 1 97.56 102 GLY B O 1
ATOM 3934 N N . GLY B 1 103 ? 18.812 17.406 -9.359 1 97.44 103 GLY B N 1
ATOM 3935 C CA . GLY B 1 103 ? 17.578 17.797 -8.711 1 97.44 103 GLY B CA 1
ATOM 3936 C C . GLY B 1 103 ? 17.766 18.859 -7.637 1 97.44 103 GLY B C 1
ATOM 3937 O O . GLY B 1 103 ? 18.891 19.125 -7.219 1 97.44 103 GLY B O 1
ATOM 3938 N N . ASP B 1 104 ? 16.641 19.406 -7.219 1 96.38 104 ASP B N 1
ATOM 3939 C CA . ASP B 1 104 ? 16.625 20.344 -6.094 1 96.38 104 ASP B CA 1
ATOM 3940 C C . ASP B 1 104 ? 16.906 19.609 -4.777 1 96.38 104 ASP B C 1
ATOM 3942 O O . ASP B 1 104 ? 16.344 18.547 -4.523 1 96.38 104 ASP B O 1
ATOM 3946 N N . VAL B 1 105 ? 17.75 20.234 -3.965 1 97.44 105 VAL B N 1
ATOM 3947 C CA . VAL B 1 105 ? 18.141 19.625 -2.695 1 97.44 105 VAL B CA 1
ATOM 3948 C C . VAL B 1 105 ? 16.906 19.469 -1.806 1 97.44 105 VAL B C 1
ATOM 3950 O O . VAL B 1 105 ? 16.797 18.484 -1.059 1 97.44 105 VAL B O 1
ATOM 3953 N N . VAL B 1 106 ? 15.938 20.312 -1.928 1 95.62 106 VAL B N 1
ATOM 3954 C CA . VAL B 1 106 ? 14.766 20.312 -1.052 1 95.62 106 VAL B CA 1
ATOM 3955 C C . VAL B 1 106 ? 13.93 19.062 -1.313 1 95.62 106 VAL B C 1
ATOM 3957 O O . VAL B 1 106 ? 13.57 18.344 -0.38 1 95.62 106 VAL B O 1
ATOM 3960 N N . ILE B 1 107 ? 13.656 18.812 -2.584 1 96.62 107 ILE B N 1
ATOM 3961 C CA . ILE B 1 107 ? 12.773 17.703 -2.908 1 96.62 107 ILE B CA 1
ATOM 3962 C C . ILE B 1 107 ? 13.5 16.375 -2.662 1 96.62 107 ILE B C 1
ATOM 3964 O O . ILE B 1 107 ? 12.898 15.406 -2.191 1 96.62 107 ILE B O 1
ATOM 3968 N N . ILE B 1 108 ? 14.805 16.266 -2.947 1 98.12 108 ILE B N 1
ATOM 3969 C CA . ILE B 1 108 ? 15.578 15.07 -2.682 1 98.12 108 ILE B CA 1
ATOM 3970 C C . ILE B 1 108 ? 15.594 14.781 -1.183 1 98.12 108 ILE B C 1
ATOM 3972 O O . ILE B 1 108 ? 15.375 13.641 -0.761 1 98.12 108 ILE B O 1
ATOM 3976 N N . THR B 1 109 ? 15.766 15.828 -0.423 1 97.88 109 THR B N 1
ATOM 3977 C CA . THR B 1 109 ? 15.797 15.688 1.029 1 97.88 109 THR B CA 1
ATOM 3978 C C . THR B 1 109 ? 14.445 15.195 1.555 1 97.88 109 THR B C 1
ATOM 3980 O O . THR B 1 109 ? 14.391 14.266 2.363 1 97.88 109 THR B O 1
ATOM 3983 N N . ARG B 1 110 ? 13.375 15.781 1.131 1 97.06 110 ARG B N 1
ATOM 3984 C CA . ARG B 1 110 ? 12.039 15.461 1.618 1 97.06 110 ARG B CA 1
ATOM 3985 C C . ARG B 1 110 ? 11.664 14.016 1.292 1 97.06 110 ARG B C 1
ATOM 3987 O O . ARG B 1 110 ? 11.062 13.328 2.113 1 97.06 110 ARG B O 1
ATOM 3994 N N . LEU B 1 111 ? 12.039 13.562 0.101 1 97.81 111 LEU B N 1
ATOM 3995 C CA . LEU B 1 111 ? 11.766 12.172 -0.251 1 97.81 111 LEU B CA 1
ATOM 3996 C C . LEU B 1 111 ? 12.625 11.219 0.576 1 97.81 111 LEU B C 1
ATOM 3998 O O . LEU B 1 111 ? 12.141 10.18 1.033 1 97.81 111 LEU B O 1
ATOM 4002 N N . CYS B 1 112 ? 13.883 11.594 0.766 1 98.44 112 CYS B N 1
ATOM 4003 C CA . CYS B 1 112 ? 14.766 10.773 1.584 1 98.44 112 CYS B CA 1
ATOM 4004 C C . CYS B 1 112 ? 14.297 10.742 3.035 1 98.44 112 CYS B C 1
ATOM 4006 O O . CYS B 1 112 ? 14.43 9.727 3.717 1 98.44 112 CYS B O 1
ATOM 4008 N N . TRP B 1 113 ? 13.75 11.867 3.51 1 97.94 113 TRP B N 1
ATOM 4009 C CA . TRP B 1 113 ? 13.227 11.961 4.867 1 97.94 113 TRP B CA 1
ATOM 4010 C C . TRP B 1 113 ? 12.141 10.922 5.105 1 97.94 113 TRP B C 1
ATOM 4012 O O . TRP B 1 113 ? 12.047 10.352 6.195 1 97.94 113 TRP B O 1
ATOM 4022 N N . LEU B 1 114 ? 11.312 10.734 4.125 1 97.25 114 LEU B N 1
ATOM 4023 C CA . LEU B 1 114 ? 10.281 9.711 4.242 1 97.25 114 LEU B CA 1
ATOM 4024 C C . LEU B 1 114 ? 10.898 8.336 4.465 1 97.25 114 LEU B C 1
ATOM 4026 O O . LEU B 1 114 ? 10.414 7.559 5.293 1 97.25 114 LEU B O 1
ATOM 4030 N N . LEU B 1 115 ? 11.969 8.023 3.734 1 97.19 115 LEU B N 1
ATOM 4031 C CA . LEU B 1 115 ? 12.625 6.727 3.836 1 97.19 115 LEU B CA 1
ATOM 4032 C C . LEU B 1 115 ? 13.422 6.625 5.129 1 97.19 115 LEU B C 1
ATOM 4034 O O . LEU B 1 115 ? 13.547 5.539 5.699 1 97.19 115 LEU B O 1
ATOM 4038 N N . VAL B 1 116 ? 13.945 7.758 5.605 1 96.31 116 VAL B N 1
ATOM 4039 C CA . VAL B 1 116 ? 14.617 7.758 6.902 1 96.31 116 VAL B CA 1
ATOM 4040 C C . VAL B 1 116 ? 13.602 7.473 8.008 1 96.31 116 VAL B C 1
ATOM 4042 O O . VAL B 1 116 ? 13.844 6.641 8.883 1 96.31 116 VAL B O 1
ATOM 4045 N N . ALA B 1 117 ? 12.438 8.094 7.914 1 94 117 ALA B N 1
ATOM 4046 C CA . ALA B 1 117 ? 11.383 7.949 8.922 1 94 117 ALA B CA 1
ATOM 4047 C C . ALA B 1 117 ? 10.859 6.52 8.969 1 94 117 ALA B C 1
ATOM 4049 O O . ALA B 1 117 ? 10.273 6.098 9.969 1 94 117 ALA B O 1
ATOM 4050 N N . THR B 1 118 ? 11.047 5.766 7.914 1 93 118 THR B N 1
ATOM 4051 C CA . THR B 1 118 ? 10.531 4.406 7.852 1 93 118 THR B CA 1
ATOM 4052 C C . THR B 1 118 ? 11.664 3.389 7.938 1 93 118 THR B C 1
ATOM 4054 O O . THR B 1 118 ? 11.484 2.219 7.59 1 93 118 THR B O 1
ATOM 4057 N N . GLY B 1 119 ? 12.883 3.846 8.164 1 91.06 119 GLY B N 1
ATOM 4058 C CA . GLY B 1 119 ? 14.008 2.963 8.438 1 91.06 119 GLY B CA 1
ATOM 4059 C C . GLY B 1 119 ? 14.68 2.449 7.172 1 91.06 119 GLY B C 1
ATOM 4060 O O . GLY B 1 119 ? 15.523 1.555 7.234 1 91.06 119 GLY B O 1
ATOM 4061 N N . PHE B 1 120 ? 14.328 2.943 6.047 1 94.38 120 PHE B N 1
ATOM 4062 C CA . PHE B 1 120 ? 14.898 2.477 4.789 1 94.38 120 PHE B CA 1
ATOM 4063 C C . PHE B 1 120 ? 16.234 3.146 4.523 1 94.38 120 PHE B C 1
ATOM 4065 O O . PHE B 1 120 ? 17.125 2.557 3.895 1 94.38 120 PHE B O 1
ATOM 4072 N N . LEU B 1 121 ? 16.344 4.379 4.938 1 96.38 121 LEU B N 1
ATOM 4073 C CA . LEU B 1 121 ? 17.594 5.125 4.898 1 96.38 121 LEU B CA 1
ATOM 4074 C C . LEU B 1 121 ? 18 5.586 6.297 1 96.38 121 LEU B C 1
ATOM 4076 O O . LEU B 1 121 ? 17.219 5.492 7.238 1 96.38 121 LEU B O 1
ATOM 4080 N N . VAL B 1 122 ? 19.219 5.988 6.391 1 95.25 122 VAL B N 1
ATOM 4081 C CA . VAL B 1 122 ? 19.703 6.566 7.641 1 95.25 122 VAL B CA 1
ATOM 4082 C C . VAL B 1 122 ? 20.219 7.98 7.391 1 95.25 122 VAL B C 1
ATOM 4084 O O . VAL B 1 122 ? 20.781 8.266 6.324 1 95.25 122 VAL B O 1
ATOM 4087 N N . GLN B 1 123 ? 19.922 8.805 8.258 1 97.25 123 GLN B N 1
ATOM 4088 C CA . GLN B 1 123 ? 20.469 10.156 8.203 1 97.25 123 GLN B CA 1
ATOM 4089 C C . GLN B 1 123 ? 21.5 10.375 9.312 1 97.25 123 GLN B C 1
ATOM 4091 O O . GLN B 1 123 ? 21.25 10.016 10.469 1 97.25 123 GLN B O 1
ATOM 4096 N N . GLU B 1 124 ? 22.656 10.789 8.969 1 96.81 124 GLU B N 1
ATOM 4097 C CA . GLU B 1 124 ? 23.688 11.234 9.906 1 96.81 124 GLU B CA 1
ATOM 4098 C C . GLU B 1 124 ? 23.688 12.75 10.039 1 96.81 124 GLU B C 1
ATOM 4100 O O . GLU B 1 124 ? 23.766 13.469 9.039 1 96.81 124 GLU B O 1
ATOM 4105 N N . GLY B 1 125 ? 23.609 13.141 11.281 1 95.25 125 GLY B N 1
ATOM 4106 C CA . GLY B 1 125 ? 23.484 14.578 11.469 1 95.25 125 GLY B CA 1
ATOM 4107 C C . GLY B 1 125 ? 22.203 15.141 10.898 1 95.25 125 GLY B C 1
ATOM 4108 O O . GLY B 1 125 ? 21.141 14.531 11.031 1 95.25 125 GLY B O 1
ATOM 4109 N N . THR B 1 126 ? 22.344 16.312 10.305 1 94.75 126 THR B N 1
ATOM 4110 C CA . THR B 1 126 ? 21.125 16.984 9.844 1 94.75 126 THR B CA 1
ATOM 4111 C C . THR B 1 126 ? 21.047 16.984 8.32 1 94.75 126 THR B C 1
ATOM 4113 O O . THR B 1 126 ? 20.031 17.344 7.746 1 94.75 126 THR B O 1
ATOM 4116 N N . ASP B 1 127 ? 22.109 16.453 7.691 1 96.81 127 ASP B N 1
ATOM 4117 C CA . ASP B 1 127 ? 22.062 16.75 6.262 1 96.81 127 ASP B CA 1
ATOM 4118 C C . ASP B 1 127 ? 22.781 15.672 5.453 1 96.81 127 ASP B C 1
ATOM 4120 O O . ASP B 1 127 ? 23.188 15.914 4.312 1 96.81 127 ASP B O 1
ATOM 4124 N N . ARG B 1 128 ? 23.047 14.523 6.039 1 98.31 128 ARG B N 1
ATOM 4125 C CA . ARG B 1 128 ? 23.703 13.445 5.305 1 98.31 128 ARG B CA 1
ATOM 4126 C C . ARG B 1 128 ? 22.844 12.188 5.305 1 98.31 128 ARG B C 1
ATOM 4128 O O . ARG B 1 128 ? 22.219 11.852 6.316 1 98.31 128 ARG B O 1
ATOM 4135 N N . VAL B 1 129 ? 22.891 11.492 4.219 1 98.31 129 VAL B N 1
ATOM 4136 C CA . VAL B 1 129 ? 22.016 10.336 4.09 1 98.31 129 VAL B CA 1
ATOM 4137 C C . VAL B 1 129 ? 22.797 9.148 3.537 1 98.31 129 VAL B C 1
ATOM 4139 O O . VAL B 1 129 ? 23.781 9.328 2.811 1 98.31 129 VAL B O 1
ATOM 4142 N N . GLY B 1 130 ? 22.422 7.977 3.984 1 97.75 130 GLY B N 1
ATOM 4143 C CA . GLY B 1 130 ? 23.062 6.754 3.508 1 97.75 130 GLY B CA 1
ATOM 4144 C C . GLY B 1 130 ? 22.094 5.582 3.42 1 97.75 130 GLY B C 1
ATOM 4145 O O . GLY B 1 130 ? 20.969 5.664 3.896 1 97.75 130 GLY B O 1
ATOM 4146 N N . HIS B 1 131 ? 22.656 4.492 2.807 1 95.88 131 HIS B N 1
ATOM 4147 C CA . HIS B 1 131 ? 21.891 3.264 2.619 1 95.88 131 HIS B CA 1
ATOM 4148 C C . HIS B 1 131 ? 21.734 2.502 3.932 1 95.88 131 HIS B C 1
ATOM 4150 O O . HIS B 1 131 ? 22.594 2.604 4.816 1 95.88 131 HIS B O 1
ATOM 4156 N N . THR B 1 132 ? 20.625 1.853 4.094 1 91.38 132 THR B N 1
ATOM 4157 C CA . THR B 1 132 ? 20.562 0.652 4.918 1 91.38 132 THR B CA 1
ATOM 4158 C C . THR B 1 132 ? 20.547 -0.603 4.051 1 91.38 132 THR B C 1
ATOM 4160 O O . THR B 1 132 ? 20.578 -0.513 2.82 1 91.38 132 THR B O 1
ATOM 4163 N N . ALA B 1 133 ? 20.531 -1.764 4.648 1 87.62 133 ALA B N 1
ATOM 4164 C CA . ALA B 1 133 ? 20.453 -3.016 3.898 1 87.62 133 ALA B CA 1
ATOM 4165 C C . ALA B 1 133 ? 19.188 -3.086 3.057 1 87.62 133 ALA B C 1
ATOM 4167 O O . ALA B 1 133 ? 19.156 -3.779 2.037 1 87.62 133 ALA B O 1
ATOM 4168 N N . ARG B 1 134 ? 18.25 -2.312 3.373 1 90.62 134 ARG B N 1
ATOM 4169 C CA . ARG B 1 134 ? 16.922 -2.387 2.764 1 90.62 134 ARG B CA 1
ATOM 4170 C C . ARG B 1 134 ? 16.875 -1.605 1.454 1 90.62 134 ARG B C 1
ATOM 4172 O O . ARG B 1 134 ? 16.016 -1.851 0.607 1 90.62 134 ARG B O 1
ATOM 4179 N N . THR B 1 135 ? 17.781 -0.675 1.27 1 94.06 135 THR B N 1
ATOM 4180 C CA . THR B 1 135 ? 17.688 0.138 0.06 1 94.06 135 THR B CA 1
ATOM 4181 C C . THR B 1 135 ? 18.844 -0.183 -0.886 1 94.06 135 THR B C 1
ATOM 4183 O O . THR B 1 135 ? 18.828 0.22 -2.051 1 94.06 135 THR B O 1
ATOM 4186 N N . ARG B 1 136 ? 19.812 -0.944 -0.503 1 92 136 ARG B N 1
ATOM 4187 C CA . ARG B 1 136 ? 20.984 -1.275 -1.322 1 92 136 ARG B CA 1
ATOM 4188 C C . ARG B 1 136 ? 20.547 -1.938 -2.629 1 92 136 ARG B C 1
ATOM 4190 O O . ARG B 1 136 ? 21.109 -1.64 -3.689 1 92 136 ARG B O 1
ATOM 4197 N N . PRO B 1 137 ? 19.562 -2.766 -2.553 1 90.81 137 PRO B N 1
ATOM 4198 C CA . PRO B 1 137 ? 19.172 -3.428 -3.799 1 90.81 137 PRO B CA 1
ATOM 4199 C C . PRO B 1 137 ? 18.625 -2.449 -4.84 1 90.81 137 PRO B C 1
ATOM 4201 O O . PRO B 1 137 ? 18.594 -2.766 -6.031 1 90.81 137 PRO B O 1
ATOM 4204 N N . PHE B 1 138 ? 18.281 -1.274 -4.441 1 93.88 138 PHE B N 1
ATOM 4205 C CA . PHE B 1 138 ? 17.672 -0.329 -5.379 1 93.88 138 PHE B CA 1
ATOM 4206 C C . PHE B 1 138 ? 18.75 0.442 -6.133 1 93.88 138 PHE B C 1
ATOM 4208 O O . PHE B 1 138 ? 18.453 1.184 -7.07 1 93.88 138 PHE B O 1
ATOM 4215 N N . ALA B 1 139 ? 20.031 0.245 -5.773 1 95.44 139 ALA B N 1
ATOM 4216 C CA . ALA B 1 139 ? 21.141 0.977 -6.379 1 95.44 139 ALA B CA 1
ATOM 4217 C C . ALA B 1 139 ? 21.578 0.328 -7.688 1 95.44 139 ALA B C 1
ATOM 4219 O O . ALA B 1 139 ? 22.531 0.781 -8.328 1 95.44 139 ALA B O 1
ATOM 4220 N N . SER B 1 140 ? 20.875 -0.741 -8.094 1 92.94 140 SER B N 1
ATOM 4221 C CA . SER B 1 140 ? 21.188 -1.4 -9.359 1 92.94 140 SER B CA 1
ATOM 4222 C C . SER B 1 140 ? 19.953 -2.119 -9.914 1 92.94 140 SER B C 1
ATOM 4224 O O . SER B 1 140 ? 18.984 -2.342 -9.195 1 92.94 140 SER B O 1
ATOM 4226 N N . VAL B 1 141 ? 20.109 -2.404 -11.172 1 90 141 VAL B N 1
ATOM 4227 C CA . VAL B 1 141 ? 19.062 -3.195 -11.812 1 90 141 VAL B CA 1
ATOM 4228 C C . VAL B 1 141 ? 19.203 -4.664 -11.422 1 90 141 VAL B C 1
ATOM 4230 O O . VAL B 1 141 ? 20.234 -5.281 -11.688 1 90 141 VAL B O 1
ATOM 4233 N N . ASN B 1 142 ? 18.281 -5.184 -10.742 1 90.62 142 ASN B N 1
ATOM 4234 C CA . ASN B 1 142 ? 18.234 -6.57 -10.289 1 90.62 142 ASN B CA 1
ATOM 4235 C C . ASN B 1 142 ? 16.797 -7.039 -10.078 1 90.62 142 ASN B C 1
ATOM 4237 O O . ASN B 1 142 ? 15.859 -6.246 -10.18 1 90.62 142 ASN B O 1
ATOM 4241 N N . PRO B 1 143 ? 16.547 -8.258 -9.805 1 87 143 PRO B N 1
ATOM 4242 C CA . PRO B 1 143 ? 15.18 -8.789 -9.695 1 87 143 PRO B CA 1
ATOM 4243 C C . PRO B 1 143 ? 14.352 -8.078 -8.625 1 87 143 PRO B C 1
ATOM 4245 O O . PRO B 1 143 ? 13.148 -7.883 -8.805 1 87 143 PRO B O 1
ATOM 4248 N N . LEU B 1 144 ? 14.969 -7.66 -7.629 1 88.44 144 LEU B N 1
ATOM 4249 C CA . LEU B 1 144 ? 14.242 -7.012 -6.547 1 88.44 144 LEU B CA 1
ATOM 4250 C C . LEU B 1 144 ? 13.789 -5.613 -6.957 1 88.44 144 LEU B C 1
ATOM 4252 O O . LEU B 1 144 ? 12.641 -5.23 -6.719 1 88.44 144 LEU B O 1
ATOM 4256 N N . SER B 1 145 ? 14.719 -4.852 -7.512 1 91.75 145 SER B N 1
ATOM 4257 C CA . SER B 1 145 ? 14.344 -3.52 -7.977 1 91.75 145 SER B CA 1
ATOM 4258 C C . SER B 1 145 ? 13.297 -3.598 -9.086 1 91.75 145 SER B C 1
ATOM 4260 O O . SER B 1 145 ? 12.391 -2.768 -9.148 1 91.75 145 SER B O 1
ATOM 4262 N N . ALA B 1 146 ? 13.406 -4.609 -9.914 1 91.44 146 ALA B N 1
ATOM 4263 C CA . ALA B 1 146 ? 12.422 -4.82 -10.977 1 91.44 146 ALA B CA 1
ATOM 4264 C C . ALA B 1 146 ? 11.055 -5.156 -10.391 1 91.44 146 ALA B C 1
ATOM 4266 O O . ALA B 1 146 ? 10.023 -4.734 -10.922 1 91.44 146 ALA B O 1
ATOM 4267 N N . TRP B 1 147 ? 11.062 -5.922 -9.359 1 90.12 147 TRP B N 1
ATOM 4268 C CA . TRP B 1 147 ? 9.812 -6.289 -8.695 1 90.12 147 TRP B CA 1
ATOM 4269 C C . TRP B 1 147 ? 9.117 -5.059 -8.117 1 90.12 147 TRP B C 1
ATOM 4271 O O . TRP B 1 147 ? 7.895 -4.945 -8.172 1 90.12 147 TRP B O 1
ATOM 4281 N N . TRP B 1 148 ? 9.914 -4.164 -7.602 1 90 148 TRP B N 1
ATOM 4282 C CA . TRP B 1 148 ? 9.359 -2.914 -7.09 1 90 148 TRP B CA 1
ATOM 4283 C C . TRP B 1 148 ? 8.719 -2.104 -8.211 1 90 148 TRP B C 1
ATOM 4285 O O . TRP B 1 148 ? 7.609 -1.588 -8.055 1 90 148 TRP B O 1
ATOM 4295 N N . LEU B 1 149 ? 9.391 -2.025 -9.305 1 91.81 149 LEU B N 1
ATOM 4296 C CA . LEU B 1 149 ? 8.906 -1.252 -10.445 1 91.81 149 LEU B CA 1
ATOM 4297 C C . LEU B 1 149 ? 7.656 -1.883 -11.039 1 91.81 149 LEU B C 1
ATOM 4299 O O . LEU B 1 149 ? 6.727 -1.174 -11.43 1 91.81 149 LEU B O 1
ATOM 4303 N N . MET B 1 150 ? 7.648 -3.158 -11.055 1 90.38 150 MET B N 1
ATOM 4304 C CA . MET B 1 150 ? 6.469 -3.869 -11.547 1 90.38 150 MET B CA 1
ATOM 4305 C C . MET B 1 150 ? 5.254 -3.572 -10.672 1 90.38 150 MET B C 1
ATOM 4307 O O . MET B 1 150 ? 4.156 -3.344 -11.18 1 90.38 150 MET B O 1
ATOM 4311 N N . GLY B 1 151 ? 5.488 -3.645 -9.383 1 89.88 151 GLY B N 1
ATOM 4312 C CA . GLY B 1 151 ? 4.406 -3.352 -8.453 1 89.88 151 GLY B CA 1
ATOM 4313 C C . GLY B 1 151 ? 3.787 -1.984 -8.68 1 89.88 151 GLY B C 1
ATOM 4314 O O . GLY B 1 151 ? 2.564 -1.857 -8.766 1 89.88 151 GLY B O 1
ATOM 4315 N N . TYR B 1 152 ? 4.609 -1.014 -8.852 1 91.31 152 TYR B N 1
ATOM 4316 C CA . TYR B 1 152 ? 4.152 0.368 -8.945 1 91.31 152 TYR B CA 1
ATOM 4317 C C . TYR B 1 152 ? 3.621 0.667 -10.344 1 91.31 152 TYR B C 1
ATOM 4319 O O . TYR B 1 152 ? 2.512 1.187 -10.492 1 91.31 152 TYR B O 1
ATOM 4327 N N . ASP B 1 153 ? 4.371 0.27 -11.383 1 91.06 153 ASP B N 1
ATOM 4328 C CA . ASP B 1 153 ? 4.086 0.695 -12.75 1 91.06 153 ASP B CA 1
ATOM 4329 C C . ASP B 1 153 ? 3.053 -0.218 -13.406 1 91.06 153 ASP B C 1
ATOM 4331 O O . ASP B 1 153 ? 2.309 0.211 -14.289 1 91.06 153 ASP B O 1
ATOM 4335 N N . GLU B 1 154 ? 3.027 -1.434 -12.984 1 89.62 154 GLU B N 1
ATOM 4336 C CA . GLU B 1 154 ? 2.158 -2.396 -13.656 1 89.62 154 GLU B CA 1
ATOM 4337 C C . GLU B 1 154 ? 0.895 -2.66 -12.844 1 89.62 154 GLU B C 1
ATOM 4339 O O . GLU B 1 154 ? -0.218 -2.57 -13.367 1 89.62 154 GLU B O 1
ATOM 4344 N N . TYR B 1 155 ? 1.012 -2.881 -11.594 1 92.06 155 TYR B N 1
ATOM 4345 C CA . TYR B 1 155 ? -0.117 -3.41 -10.836 1 92.06 155 TYR B CA 1
ATOM 4346 C C . TYR B 1 155 ? -0.995 -2.283 -10.305 1 92.06 155 TYR B C 1
ATOM 4348 O O . TYR B 1 155 ? -2.223 -2.385 -10.32 1 92.06 155 TYR B O 1
ATOM 4356 N N . VAL B 1 156 ? -0.451 -1.197 -9.852 1 94.38 156 VAL B N 1
ATOM 4357 C CA . VAL B 1 156 ? -1.238 -0.16 -9.195 1 94.38 156 VAL B CA 1
ATOM 4358 C C . VAL B 1 156 ? -2.256 0.417 -10.18 1 94.38 156 VAL B C 1
ATOM 4360 O O . VAL B 1 156 ? -3.434 0.566 -9.844 1 94.38 156 VAL B O 1
ATOM 4363 N N . PRO B 1 157 ? -1.889 0.698 -11.469 1 94.25 157 PRO B N 1
ATOM 4364 C CA . PRO B 1 157 ? -2.902 1.199 -12.398 1 94.25 157 PRO B CA 1
ATOM 4365 C C . PRO B 1 157 ? -4.047 0.212 -12.609 1 94.25 157 PRO B C 1
ATOM 4367 O O . PRO B 1 157 ? -5.199 0.623 -12.766 1 94.25 157 PRO B O 1
ATOM 4370 N N . ILE B 1 158 ? -3.754 -1.024 -12.609 1 96.12 158 ILE B N 1
ATOM 4371 C CA . ILE B 1 158 ? -4.766 -2.059 -12.805 1 96.12 158 ILE B CA 1
ATOM 4372 C C . ILE B 1 158 ? -5.723 -2.072 -11.617 1 96.12 158 ILE B C 1
ATOM 4374 O O . ILE B 1 158 ? -6.941 -2.141 -11.797 1 96.12 158 ILE B O 1
ATOM 4378 N N . LEU B 1 159 ? -5.184 -1.981 -10.43 1 95.75 159 LEU B N 1
ATOM 4379 C CA . LEU B 1 159 ? -5.977 -1.995 -9.203 1 95.75 159 LEU B CA 1
ATOM 4380 C C . LEU B 1 159 ? -6.914 -0.794 -9.148 1 95.75 159 LEU B C 1
ATOM 4382 O O . LEU B 1 159 ? -8.07 -0.923 -8.75 1 95.75 159 LEU B O 1
ATOM 4386 N N . LEU B 1 160 ? -6.461 0.339 -9.641 1 94.94 160 LEU B N 1
ATOM 4387 C CA . LEU B 1 160 ? -7.258 1.563 -9.648 1 94.94 160 LEU B CA 1
ATOM 4388 C C . LEU B 1 160 ? -8.414 1.453 -10.633 1 94.94 160 LEU B C 1
ATOM 4390 O O . LEU B 1 160 ? -9.438 2.123 -10.477 1 94.94 160 LEU B O 1
ATOM 4394 N N . ALA B 1 161 ? -8.289 0.613 -11.633 1 96.38 161 ALA B N 1
ATOM 4395 C CA . ALA B 1 161 ? -9.312 0.476 -12.664 1 96.38 161 ALA B CA 1
ATOM 4396 C C . ALA B 1 161 ?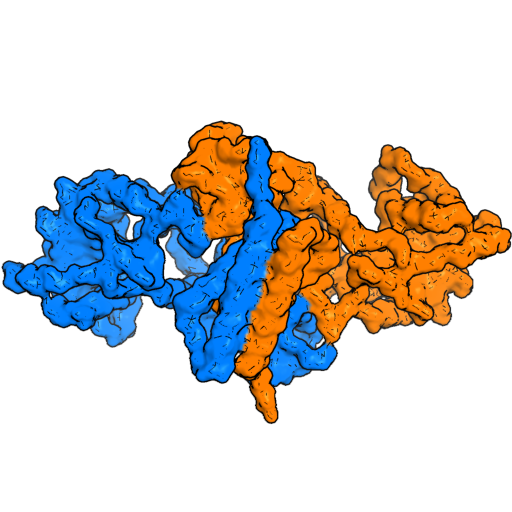 -10.414 -0.487 -12.227 1 96.38 161 ALA B C 1
ATOM 4398 O O . ALA B 1 161 ? -11.477 -0.541 -12.844 1 96.38 161 ALA B O 1
ATOM 4399 N N . MET B 1 162 ? -10.258 -1.167 -11.172 1 97.31 162 MET B N 1
ATOM 4400 C CA . MET B 1 162 ? -11.109 -2.291 -10.797 1 97.31 162 MET B CA 1
ATOM 4401 C C . MET B 1 162 ? -12.539 -1.826 -10.523 1 97.31 162 MET B C 1
ATOM 4403 O O . MET B 1 162 ? -13.492 -2.449 -10.984 1 97.31 162 MET B O 1
ATOM 4407 N N . PRO B 1 163 ? -12.703 -0.728 -9.742 1 96.38 163 PRO B N 1
ATOM 4408 C CA . PRO B 1 163 ? -14.086 -0.309 -9.531 1 96.38 163 PRO B CA 1
ATOM 4409 C C . PRO B 1 163 ? -14.828 -0.055 -10.844 1 96.38 163 PRO B C 1
ATOM 4411 O O . PRO B 1 163 ? -15.969 -0.498 -11.008 1 96.38 163 PRO B O 1
ATOM 4414 N N . ARG B 1 164 ? -14.211 0.588 -11.773 1 96.25 164 ARG B N 1
ATOM 4415 C CA . ARG B 1 164 ? -14.828 0.856 -13.062 1 96.25 164 ARG B CA 1
ATOM 4416 C C . ARG B 1 164 ? -15.016 -0.431 -13.859 1 96.25 164 ARG B C 1
ATOM 4418 O O . ARG B 1 164 ? -16 -0.583 -14.586 1 96.25 164 ARG B O 1
ATOM 4425 N N . TYR B 1 165 ? -14.055 -1.288 -13.766 1 97.81 165 TYR B N 1
ATOM 4426 C CA . TYR B 1 165 ? -14.156 -2.584 -14.43 1 97.81 165 TYR B CA 1
ATOM 4427 C C . TYR B 1 165 ? -15.414 -3.324 -13.992 1 97.81 165 TYR B C 1
ATOM 4429 O O . TYR B 1 165 ? -16.188 -3.783 -14.828 1 97.81 165 TYR B O 1
ATOM 4437 N N . TYR B 1 166 ? -15.641 -3.379 -12.695 1 97.75 166 TYR B N 1
ATOM 4438 C CA . TYR B 1 166 ? -16.766 -4.156 -12.18 1 97.75 166 TYR B CA 1
ATOM 4439 C C . TYR B 1 166 ? -18.078 -3.41 -12.367 1 97.75 166 TYR B C 1
ATOM 4441 O O . TYR B 1 166 ? -19.156 -4.02 -12.375 1 97.75 166 TYR B O 1
ATOM 4449 N N . ASP B 1 167 ? -18 -2.062 -12.508 1 97.38 167 ASP B N 1
ATOM 4450 C CA . ASP B 1 167 ? -19.188 -1.324 -12.945 1 97.38 167 ASP B CA 1
ATOM 4451 C C . ASP B 1 167 ? -19.594 -1.731 -14.359 1 97.38 167 ASP B C 1
ATOM 4453 O O . ASP B 1 167 ? -20.781 -1.774 -14.672 1 97.38 167 ASP B O 1
ATOM 4457 N N . THR B 1 168 ? -18.609 -1.998 -15.148 1 97.12 168 THR B N 1
ATOM 4458 C CA . THR B 1 168 ? -18.828 -2.266 -16.578 1 97.12 168 THR B CA 1
ATOM 4459 C C . THR B 1 168 ? -19.219 -3.721 -16.797 1 97.12 168 THR B C 1
ATOM 4461 O O . THR B 1 168 ? -20.125 -4.008 -17.578 1 97.12 168 THR B O 1
ATOM 4464 N N . TYR B 1 169 ? -18.609 -4.617 -16.078 1 96.19 169 TYR B N 1
ATOM 4465 C CA . TYR B 1 169 ? -18.766 -6.027 -16.422 1 96.19 169 TYR B CA 1
ATOM 4466 C C . TYR B 1 169 ? -19.5 -6.766 -15.297 1 96.19 169 TYR B C 1
ATOM 4468 O O . TYR B 1 169 ? -19.781 -7.961 -15.422 1 96.19 169 TYR B O 1
ATOM 4476 N N . GLY B 1 170 ? -19.844 -6.07 -14.18 1 96.69 170 GLY B N 1
ATOM 4477 C CA . GLY B 1 170 ? -20.562 -6.672 -13.07 1 96.69 170 GLY B CA 1
ATOM 4478 C C . GLY B 1 170 ? -19.641 -7.332 -12.055 1 96.69 170 GLY B C 1
ATOM 4479 O O . GLY B 1 170 ? -18.438 -7.488 -12.305 1 96.69 170 GLY B O 1
ATOM 4480 N N . ILE B 1 171 ? -20.172 -7.691 -10.906 1 97.62 171 ILE B N 1
ATOM 4481 C CA . ILE B 1 171 ? -19.422 -8.336 -9.836 1 97.62 171 ILE B CA 1
ATOM 4482 C C . ILE B 1 171 ? -19.297 -9.828 -10.117 1 97.62 171 ILE B C 1
ATOM 4484 O O . ILE B 1 171 ? -19.906 -10.648 -9.438 1 97.62 171 ILE B O 1
ATOM 4488 N N . LYS B 1 172 ? -18.453 -10.078 -11.125 1 96.12 172 LYS B N 1
ATOM 4489 C CA . LYS B 1 172 ? -18.234 -11.438 -11.602 1 96.12 172 LYS B CA 1
ATOM 4490 C C . LYS B 1 172 ? -16.75 -11.758 -11.68 1 96.12 172 LYS B C 1
ATOM 4492 O O . LYS B 1 172 ? -15.922 -10.859 -11.859 1 96.12 172 LYS B O 1
ATOM 4497 N N . GLU B 1 173 ? -16.438 -13.016 -11.508 1 94.56 173 GLU B N 1
ATOM 4498 C CA . GLU B 1 173 ? -15.062 -13.445 -11.695 1 94.56 173 GLU B CA 1
ATOM 4499 C C . GLU B 1 173 ? -14.562 -13.133 -13.102 1 94.56 173 GLU B C 1
ATOM 4501 O O . GLU B 1 173 ? -15.219 -13.477 -14.086 1 94.56 173 GLU B O 1
ATOM 4506 N N . PRO B 1 174 ? -13.5 -12.391 -13.141 1 91.12 174 PRO B N 1
ATOM 4507 C CA . PRO B 1 174 ? -12.914 -12.211 -14.469 1 91.12 174 PRO B CA 1
ATOM 4508 C C . PRO B 1 174 ? -12.273 -13.484 -15.016 1 91.12 174 PRO B C 1
ATOM 4510 O O . PRO B 1 174 ? -11.367 -14.039 -14.391 1 91.12 174 PRO B O 1
ATOM 4513 N N . THR B 1 175 ? -12.945 -14.016 -16 1 86.94 175 THR B N 1
ATOM 4514 C CA . THR B 1 175 ? -12.422 -15.25 -16.578 1 86.94 175 THR B CA 1
ATOM 4515 C C . THR B 1 175 ? -12.125 -15.062 -18.062 1 86.94 175 THR B C 1
ATOM 4517 O O . THR B 1 175 ? -12.633 -14.133 -18.688 1 86.94 175 THR B O 1
ATOM 4520 N N . GLY B 1 176 ? -11.125 -15.711 -18.578 1 85.19 176 GLY B N 1
ATOM 4521 C CA . GLY B 1 176 ? -10.812 -15.672 -20 1 85.19 176 GLY B CA 1
ATOM 4522 C C . GLY B 1 176 ? -9.57 -14.852 -20.312 1 85.19 176 GLY B C 1
ATOM 4523 O O . GLY B 1 176 ? -8.992 -14.227 -19.422 1 85.19 176 GLY B O 1
ATOM 4524 N N . ARG B 1 177 ? -9.242 -14.773 -21.531 1 90.81 177 ARG B N 1
ATOM 4525 C CA . ARG B 1 177 ? -8.008 -14.141 -21.969 1 90.81 177 ARG B CA 1
ATOM 4526 C C . ARG B 1 177 ? -8.258 -12.711 -22.438 1 90.81 177 ARG B C 1
ATOM 4528 O O . ARG B 1 177 ? -7.32 -11.93 -22.609 1 90.81 177 ARG B O 1
ATOM 4535 N N . LEU B 1 178 ? -9.602 -12.445 -22.625 1 93.5 178 LEU B N 1
ATOM 4536 C CA . LEU B 1 178 ? -10.008 -11.117 -23.062 1 93.5 178 LEU B CA 1
ATOM 4537 C C . LEU B 1 178 ? -10.82 -10.414 -21.984 1 93.5 178 LEU B C 1
ATOM 4539 O O . LEU B 1 178 ? -11.25 -11.039 -21.016 1 93.5 178 LEU B O 1
ATOM 4543 N N . HIS B 1 179 ? -10.969 -9.102 -22.141 1 95.69 179 HIS B N 1
ATOM 4544 C CA . HIS B 1 179 ? -11.719 -8.289 -21.203 1 95.69 179 HIS B CA 1
ATOM 4545 C C . HIS B 1 179 ? -11.227 -8.508 -19.766 1 95.69 179 HIS B C 1
ATOM 4547 O O . HIS B 1 179 ? -12.023 -8.57 -18.828 1 95.69 179 HIS B O 1
ATOM 4553 N N . THR B 1 180 ? -9.922 -8.75 -19.703 1 96.75 180 THR B N 1
ATOM 4554 C CA . THR B 1 180 ? -9.32 -8.836 -18.375 1 96.75 180 THR B CA 1
ATOM 4555 C C . THR B 1 180 ? -9.273 -7.461 -17.719 1 96.75 180 THR B C 1
ATOM 4557 O O . THR B 1 180 ? -9.422 -6.438 -18.391 1 96.75 180 THR B O 1
ATOM 4560 N N . ILE B 1 181 ? -9.078 -7.426 -16.438 1 97.5 181 ILE B N 1
ATOM 4561 C CA . ILE B 1 181 ? -8.961 -6.16 -15.727 1 97.5 181 ILE B CA 1
ATOM 4562 C C . ILE B 1 181 ? -7.762 -5.379 -16.266 1 97.5 181 ILE B C 1
ATOM 4564 O O . ILE B 1 181 ? -7.836 -4.16 -16.438 1 97.5 181 ILE B O 1
ATOM 4568 N N . LYS B 1 182 ? -6.668 -6.09 -16.531 1 96.69 182 LYS B N 1
ATOM 4569 C CA . LYS B 1 182 ? -5.473 -5.469 -17.094 1 96.69 182 LYS B CA 1
ATOM 4570 C C . LYS B 1 182 ? -5.766 -4.832 -18.453 1 96.69 182 LYS B C 1
ATOM 4572 O O . LYS B 1 182 ? -5.422 -3.672 -18.688 1 96.69 182 LYS B O 1
ATOM 4577 N N . ALA B 1 183 ? -6.402 -5.562 -19.312 1 96.88 183 ALA B N 1
ATOM 4578 C CA . ALA B 1 183 ? -6.715 -5.047 -20.656 1 96.88 183 ALA B CA 1
ATOM 4579 C C . ALA B 1 183 ? -7.648 -3.844 -20.562 1 96.88 183 ALA B C 1
ATOM 4581 O O . ALA B 1 183 ? -7.48 -2.869 -21.297 1 96.88 183 ALA B O 1
ATOM 4582 N N . PHE B 1 184 ? -8.586 -3.943 -19.703 1 97.44 184 PHE B N 1
ATOM 4583 C CA . PHE B 1 184 ? -9.516 -2.844 -19.469 1 97.44 184 PHE B CA 1
ATOM 4584 C C . PHE B 1 184 ? -8.773 -1.605 -18.984 1 97.44 184 PHE B C 1
ATOM 4586 O O . PHE B 1 184 ? -9.016 -0.499 -19.469 1 97.44 184 PHE B O 1
ATOM 4593 N N . ALA B 1 185 ? -7.879 -1.82 -18.016 1 96.44 185 ALA B N 1
ATOM 4594 C CA . ALA B 1 185 ? -7.109 -0.72 -17.453 1 96.44 185 ALA B CA 1
ATOM 4595 C C . ALA B 1 185 ? -6.266 -0.029 -18.516 1 96.44 185 ALA B C 1
ATOM 4597 O O . ALA B 1 185 ? -6.035 1.181 -18.453 1 96.44 185 ALA B O 1
ATOM 4598 N N . GLU B 1 186 ? -5.848 -0.806 -19.5 1 95.44 186 GLU B N 1
ATOM 4599 C CA . GLU B 1 186 ? -5 -0.291 -20.562 1 95.44 186 GLU B CA 1
ATOM 4600 C C . GLU B 1 186 ? -5.832 0.337 -21.688 1 95.44 186 GLU B C 1
ATOM 4602 O O . GLU B 1 186 ? -5.289 0.916 -22.625 1 95.44 186 GLU B O 1
ATOM 4607 N N . GLY B 1 187 ? -7.16 0.203 -21.609 1 95.94 187 GLY B N 1
ATOM 4608 C CA . GLY B 1 187 ? -8.062 0.762 -22.594 1 95.94 187 GLY B CA 1
ATOM 4609 C C . GLY B 1 187 ? -8.172 -0.093 -23.844 1 95.94 187 GLY B C 1
ATOM 4610 O O . GLY B 1 187 ? -8.586 0.393 -24.906 1 95.94 187 GLY B O 1
ATOM 4611 N N . GLU B 1 188 ? -7.75 -1.333 -23.734 1 96.44 188 GLU B N 1
ATOM 4612 C CA . GLU B 1 188 ? -7.773 -2.266 -24.844 1 96.44 188 GLU B CA 1
ATOM 4613 C C . GLU B 1 188 ? -8.352 -3.617 -24.438 1 96.44 188 GLU B C 1
ATOM 4615 O O . GLU B 1 188 ? -7.695 -4.652 -24.594 1 96.44 188 GLU B O 1
ATOM 4620 N N . PRO B 1 189 ? -9.594 -3.617 -24 1 95.25 189 PRO B N 1
ATOM 4621 C CA . PRO B 1 189 ? -10.188 -4.824 -23.422 1 95.25 189 PRO B CA 1
ATOM 4622 C C . PRO B 1 189 ? -10.234 -5.992 -24.406 1 95.25 189 PRO B C 1
ATOM 4624 O O . PRO B 1 189 ? -10.398 -7.145 -23.984 1 95.25 189 PRO B O 1
ATOM 4627 N N . GLU B 1 190 ? -10.055 -5.73 -25.719 1 95.69 190 GLU B N 1
ATOM 4628 C CA . GLU B 1 190 ? -10.172 -6.766 -26.734 1 95.69 190 GLU B CA 1
ATOM 4629 C C . GLU B 1 190 ? -8.836 -7.449 -26.984 1 95.69 190 GLU B C 1
ATOM 4631 O O . GLU B 1 190 ? -8.75 -8.391 -27.781 1 95.69 190 GLU B O 1
ATOM 4636 N N . LEU B 1 191 ? -7.809 -7.043 -26.328 1 95.62 191 LEU B N 1
ATOM 4637 C CA . LEU B 1 191 ? -6.488 -7.645 -26.5 1 95.62 191 LEU B CA 1
ATOM 4638 C C . LEU B 1 191 ? -6.168 -8.578 -25.328 1 95.62 191 LEU B C 1
ATOM 4640 O O . LEU B 1 191 ? -6.652 -8.375 -24.219 1 95.62 191 LEU B O 1
ATOM 4644 N N . THR B 1 192 ? -5.34 -9.555 -25.609 1 92.62 192 THR B N 1
ATOM 4645 C CA . THR B 1 192 ? -4.809 -10.398 -24.547 1 92.62 192 THR B CA 1
ATOM 4646 C C . THR B 1 192 ? -3.721 -9.664 -23.781 1 92.62 192 THR B C 1
ATOM 4648 O O . THR B 1 192 ? -3.17 -8.672 -24.25 1 92.62 192 THR B O 1
ATOM 4651 N N . VAL B 1 193 ? -3.436 -10.156 -22.625 1 91.94 193 VAL B N 1
ATOM 4652 C CA . VAL B 1 193 ? -2.396 -9.57 -21.781 1 91.94 193 VAL B CA 1
ATOM 4653 C C . VAL B 1 193 ? -1.052 -9.633 -22.5 1 91.94 193 VAL B C 1
ATOM 4655 O O . VAL B 1 193 ? -0.276 -8.672 -22.453 1 91.94 193 VAL B O 1
ATOM 4658 N N . ALA B 1 194 ? -0.776 -10.75 -23.141 1 86.38 194 ALA B N 1
ATOM 4659 C CA . ALA B 1 194 ? 0.477 -10.906 -23.875 1 86.38 194 ALA B CA 1
ATOM 4660 C C . ALA B 1 194 ? 0.608 -9.852 -24.969 1 86.38 194 ALA B C 1
ATOM 4662 O O . ALA B 1 194 ? 1.688 -9.297 -25.172 1 86.38 194 ALA B O 1
ATOM 4663 N N . GLN B 1 195 ? -0.445 -9.602 -25.672 1 89.12 195 GLN B N 1
ATOM 4664 C CA . GLN B 1 195 ? -0.448 -8.594 -26.734 1 89.12 195 GLN B CA 1
ATOM 4665 C C . GLN B 1 195 ? -0.183 -7.199 -26.156 1 89.12 195 GLN B C 1
ATOM 4667 O O . GLN B 1 195 ? 0.556 -6.41 -26.75 1 89.12 195 GLN B O 1
ATOM 4672 N N . ILE B 1 196 ? -0.73 -6.941 -25.047 1 92.81 196 ILE B N 1
ATOM 4673 C CA . ILE B 1 196 ? -0.562 -5.645 -24.391 1 92.81 196 ILE B CA 1
ATOM 4674 C C . ILE B 1 196 ? 0.887 -5.48 -23.938 1 92.81 196 ILE B C 1
ATOM 4676 O O . ILE B 1 196 ? 1.5 -4.438 -24.172 1 92.81 196 ILE B O 1
ATOM 4680 N N . MET B 1 197 ? 1.398 -6.504 -23.328 1 88.25 197 MET B N 1
ATOM 4681 C CA . MET B 1 197 ? 2.766 -6.438 -22.812 1 88.25 197 MET B CA 1
ATOM 4682 C C . MET B 1 197 ? 3.764 -6.262 -23.953 1 88.25 197 MET B C 1
ATOM 4684 O O . MET B 1 197 ? 4.793 -5.605 -23.797 1 88.25 197 MET B O 1
ATOM 4688 N N . SER B 1 198 ? 3.516 -6.809 -25.094 1 87.12 198 SER B N 1
ATOM 4689 C CA . SER B 1 198 ? 4.398 -6.699 -26.25 1 87.12 198 SER B CA 1
ATOM 4690 C C . SER B 1 198 ? 4.52 -5.254 -26.719 1 87.12 198 SER B C 1
ATOM 4692 O O . SER B 1 198 ? 5.504 -4.887 -27.359 1 87.12 198 SER B O 1
ATOM 4694 N N . LYS B 1 199 ? 3.586 -4.469 -26.375 1 90.88 199 LYS B N 1
ATOM 4695 C CA . LYS B 1 199 ? 3.6 -3.057 -26.734 1 90.88 199 LYS B CA 1
ATOM 4696 C C . LYS B 1 199 ? 4.477 -2.252 -25.781 1 90.88 199 LYS B C 1
ATOM 4698 O O . LYS B 1 199 ? 4.824 -1.104 -26.078 1 90.88 199 LYS B O 1
ATOM 4703 N N . HIS B 1 200 ? 4.871 -2.852 -24.688 1 89.31 200 HIS B N 1
ATOM 4704 C CA . HIS B 1 200 ? 5.629 -2.156 -23.656 1 89.31 200 HIS B CA 1
ATOM 4705 C C . HIS B 1 200 ? 6.895 -2.926 -23.297 1 89.31 200 HIS B C 1
ATOM 4707 O O . HIS B 1 200 ? 6.98 -3.518 -22.219 1 89.31 200 HIS B O 1
ATOM 4713 N N . PRO B 1 201 ? 7.906 -2.826 -24.031 1 87.19 201 PRO B N 1
ATOM 4714 C CA . PRO B 1 201 ? 9.109 -3.645 -23.859 1 87.19 201 PRO B CA 1
ATOM 4715 C C . PRO B 1 201 ? 9.789 -3.404 -22.516 1 87.19 201 PRO B C 1
ATOM 4717 O O . PRO B 1 201 ? 10.289 -4.348 -21.891 1 87.19 201 PRO B O 1
ATOM 4720 N N . GLU B 1 202 ? 9.836 -2.131 -22.094 1 85.56 202 GLU B N 1
ATOM 4721 C CA . GLU B 1 202 ? 10.484 -1.836 -20.812 1 85.56 202 GLU B CA 1
ATOM 4722 C C . GLU B 1 202 ? 9.75 -2.496 -19.656 1 85.56 202 GLU B C 1
ATOM 4724 O O . GLU B 1 202 ? 10.375 -3.082 -18.766 1 85.56 202 GLU B O 1
ATOM 4729 N N . ARG B 1 203 ? 8.453 -2.385 -19.688 1 86.19 203 ARG B N 1
ATOM 4730 C CA . ARG B 1 203 ? 7.641 -3.02 -18.656 1 86.19 203 ARG B CA 1
ATOM 4731 C C . ARG B 1 203 ? 7.785 -4.535 -18.703 1 86.19 203 ARG B C 1
ATOM 4733 O O . ARG B 1 203 ? 7.852 -5.191 -17.656 1 86.19 203 ARG B O 1
ATOM 4740 N N . THR B 1 204 ? 7.844 -5.062 -19.859 1 84 204 THR B N 1
ATOM 4741 C CA . THR B 1 204 ? 7.996 -6.5 -20.047 1 84 204 THR B CA 1
ATOM 4742 C C . THR B 1 204 ? 9.344 -6.973 -19.5 1 84 204 THR B C 1
ATOM 4744 O O . THR B 1 204 ? 9.422 -8.023 -18.859 1 84 204 THR B O 1
ATOM 4747 N N . ALA B 1 205 ? 10.352 -6.184 -19.766 1 83.25 205 ALA B N 1
ATOM 4748 C CA . ALA B 1 205 ? 11.688 -6.52 -19.266 1 83.25 205 ALA B CA 1
ATOM 4749 C C . ALA B 1 205 ? 11.719 -6.551 -17.75 1 83.25 205 ALA B C 1
ATOM 4751 O O . ALA B 1 205 ? 12.312 -7.453 -17.156 1 83.25 205 ALA B O 1
ATOM 4752 N N . ASN B 1 206 ? 11.086 -5.598 -17.125 1 85.88 206 ASN B N 1
ATOM 4753 C CA . ASN B 1 206 ? 11.016 -5.566 -15.672 1 85.88 206 ASN B CA 1
ATOM 4754 C C . ASN B 1 206 ? 10.242 -6.766 -15.125 1 85.88 206 ASN B C 1
ATOM 4756 O O . ASN B 1 206 ? 10.633 -7.344 -14.102 1 85.88 206 ASN B O 1
ATOM 4760 N N . MET B 1 207 ? 9.211 -7.062 -15.781 1 84.62 207 MET B N 1
ATOM 4761 C CA . MET B 1 207 ? 8.406 -8.203 -15.352 1 84.62 207 MET B CA 1
ATOM 4762 C C . MET B 1 207 ? 9.211 -9.492 -15.43 1 84.62 207 MET B C 1
ATOM 4764 O O . MET B 1 207 ? 9.203 -10.297 -14.492 1 84.62 207 MET B O 1
ATOM 4768 N N . MET B 1 208 ? 9.906 -9.688 -16.5 1 79.19 208 MET B N 1
ATOM 4769 C CA . MET B 1 208 ? 10.703 -10.891 -16.703 1 79.19 208 MET B CA 1
ATOM 4770 C C . MET B 1 208 ? 11.805 -11 -15.656 1 79.19 208 MET B C 1
ATOM 4772 O O . MET B 1 208 ? 12.039 -12.078 -15.102 1 79.19 208 MET B O 1
ATOM 4776 N N . LEU B 1 209 ? 12.422 -9.875 -15.391 1 82.38 209 LEU B N 1
ATOM 4777 C CA . LEU B 1 209 ? 13.492 -9.852 -14.391 1 82.38 209 LEU B CA 1
ATOM 4778 C C . LEU B 1 209 ? 12.938 -10.117 -12.992 1 82.38 209 LEU B C 1
ATOM 4780 O O . LEU B 1 209 ? 13.57 -10.812 -12.195 1 82.38 209 LEU B O 1
ATOM 4784 N N . SER B 1 210 ? 11.812 -9.562 -12.758 1 84.44 210 SER B N 1
ATOM 4785 C CA . SER B 1 210 ? 11.156 -9.75 -11.461 1 84.44 210 SER B CA 1
ATOM 4786 C C . SER B 1 210 ? 10.758 -11.203 -11.25 1 84.44 210 SER B C 1
ATOM 4788 O O . SER B 1 210 ? 10.922 -11.742 -10.156 1 84.44 210 SER B O 1
ATOM 4790 N N . MET B 1 211 ? 10.211 -11.805 -12.219 1 79.06 211 MET B N 1
ATOM 4791 C CA . MET B 1 211 ? 9.719 -13.172 -12.125 1 79.06 211 MET B CA 1
ATOM 4792 C C . MET B 1 211 ? 10.859 -14.148 -11.867 1 79.06 211 MET B C 1
ATOM 4794 O O . MET B 1 211 ? 10.656 -15.211 -11.281 1 79.06 211 MET B O 1
ATOM 4798 N N . SER B 1 212 ? 12.023 -13.766 -12.266 1 72.56 212 SER B N 1
ATOM 4799 C CA . SER B 1 212 ? 13.18 -14.602 -11.961 1 72.56 212 SER B CA 1
ATOM 4800 C C . SER B 1 212 ? 13.398 -14.719 -10.453 1 72.56 212 SER B C 1
ATOM 4802 O O . SER B 1 212 ? 13.742 -15.789 -9.953 1 72.56 212 SER B O 1
ATOM 4804 N N . ALA B 1 213 ? 13.156 -13.625 -9.758 1 69.56 213 ALA B N 1
ATOM 4805 C CA . ALA B 1 213 ? 13.273 -13.617 -8.305 1 69.56 213 ALA B CA 1
ATOM 4806 C C . ALA B 1 213 ? 12.195 -14.484 -7.664 1 69.56 213 ALA B C 1
ATOM 4808 O O . ALA B 1 213 ? 12.469 -15.203 -6.695 1 69.56 213 ALA B O 1
ATOM 4809 N N . MET B 1 214 ? 11.055 -14.461 -8.266 1 72.5 214 MET B N 1
ATOM 4810 C CA . MET B 1 214 ? 9.93 -15.195 -7.699 1 72.5 214 MET B CA 1
ATOM 4811 C C . MET B 1 214 ? 10.047 -16.688 -7.992 1 72.5 214 MET B C 1
ATOM 4813 O O . MET B 1 214 ? 9.68 -17.516 -7.16 1 72.5 214 MET B O 1
ATOM 4817 N N . ALA B 1 215 ? 10.578 -16.953 -9.117 1 67 215 ALA B N 1
ATOM 4818 C CA . ALA B 1 215 ? 10.688 -18.328 -9.555 1 67 215 ALA B CA 1
ATOM 4819 C C . ALA B 1 215 ? 11.609 -19.125 -8.633 1 67 215 ALA B C 1
ATOM 4821 O O . ALA B 1 215 ? 11.398 -20.328 -8.414 1 67 215 ALA B O 1
ATOM 4822 N N . SER B 1 216 ? 12.5 -18.438 -8.055 1 68.06 216 SER B N 1
ATOM 4823 C CA . SER B 1 216 ? 13.469 -19.125 -7.207 1 68.06 216 SER B CA 1
ATOM 4824 C C . SER B 1 216 ? 12.828 -19.609 -5.91 1 68.06 216 SER B C 1
ATOM 4826 O O . SER B 1 216 ? 13.398 -20.453 -5.211 1 68.06 216 SER B O 1
ATOM 4828 N N . GLN B 1 217 ? 11.641 -19.203 -5.789 1 74.12 217 GLN B N 1
ATOM 4829 C CA . GLN B 1 217 ? 10.961 -19.578 -4.551 1 74.12 217 GLN B CA 1
ATOM 4830 C C . GLN B 1 217 ? 10.281 -20.938 -4.684 1 74.12 217 GLN B C 1
ATOM 4832 O O . GLN B 1 217 ? 9.922 -21.562 -3.684 1 74.12 217 GLN B O 1
ATOM 4837 N N . TYR B 1 218 ? 10.125 -21.422 -5.906 1 86.19 218 TYR B N 1
ATOM 4838 C CA . TYR B 1 218 ? 9.445 -22.703 -6.137 1 86.19 218 TYR B CA 1
ATOM 4839 C C . TYR B 1 218 ? 10.438 -23.781 -6.562 1 86.19 218 TYR B C 1
ATOM 4841 O O . TYR B 1 218 ? 11.242 -23.562 -7.469 1 86.19 218 TYR B O 1
ATOM 4849 N N . PRO B 1 219 ? 10.383 -24.875 -5.895 1 89.62 219 PRO B N 1
ATOM 4850 C CA . PRO B 1 219 ? 11.328 -25.953 -6.234 1 89.62 219 PRO B CA 1
ATOM 4851 C C . PRO B 1 219 ? 11.062 -26.547 -7.609 1 89.62 219 PRO B C 1
ATOM 4853 O O . PRO B 1 219 ? 9.898 -26.703 -8.008 1 89.62 219 PRO B O 1
ATOM 4856 N N . HIS B 1 220 ? 12.133 -26.891 -8.258 1 91 220 HIS B N 1
ATOM 4857 C CA . HIS B 1 220 ? 12.031 -27.578 -9.547 1 91 220 HIS B CA 1
ATOM 4858 C C . HIS B 1 220 ? 11.852 -29.078 -9.367 1 91 220 HIS B C 1
ATOM 4860 O O . HIS B 1 220 ? 11.164 -29.719 -10.164 1 91 220 HIS B O 1
ATOM 4866 N N . THR B 1 221 ? 12.555 -29.594 -8.414 1 93.5 221 THR B N 1
ATOM 4867 C CA . THR B 1 221 ? 12.508 -31.031 -8.125 1 93.5 221 THR B CA 1
ATOM 4868 C C . THR B 1 221 ? 12.492 -31.281 -6.625 1 93.5 221 THR B C 1
ATOM 4870 O O . THR B 1 221 ? 12.383 -30.344 -5.832 1 93.5 221 THR B O 1
ATOM 4873 N N . GLY B 1 222 ? 12.406 -32.5 -6.277 1 92.81 222 GLY B N 1
ATOM 4874 C CA . GLY B 1 222 ? 12.531 -32.875 -4.875 1 92.81 222 GLY B CA 1
ATOM 4875 C C . GLY B 1 222 ? 11.203 -33.188 -4.219 1 92.81 222 GLY B C 1
ATOM 4876 O O . GLY B 1 222 ? 11.156 -33.594 -3.057 1 92.81 222 GLY B O 1
ATOM 4877 N N . PHE B 1 223 ? 10.109 -33.062 -4.93 1 95.31 223 PHE B N 1
ATOM 4878 C CA . PHE B 1 223 ? 8.812 -33.312 -4.328 1 95.31 223 PHE B CA 1
ATOM 4879 C C . PHE B 1 223 ? 8.008 -34.281 -5.172 1 95.31 223 PHE B C 1
ATOM 4881 O O . PHE B 1 223 ? 6.84 -34.562 -4.879 1 95.31 223 PHE B O 1
ATOM 4888 N N . TYR B 1 224 ? 8.602 -34.812 -6.141 1 96.94 224 TYR B N 1
ATOM 4889 C CA . TYR B 1 224 ? 8.078 -35.906 -6.957 1 96.94 224 TYR B CA 1
ATOM 4890 C C . TYR B 1 224 ? 9.203 -36.781 -7.453 1 96.94 224 TYR B C 1
ATOM 4892 O O . TYR B 1 224 ? 10.258 -36.312 -7.863 1 96.94 224 TYR B O 1
ATOM 4900 N N . ASP B 1 225 ? 9.047 -38.062 -7.395 1 96.75 225 ASP B N 1
ATOM 4901 C CA . ASP B 1 225 ? 10.062 -39.031 -7.801 1 96.75 225 ASP B CA 1
ATOM 4902 C C . ASP B 1 225 ? 9.875 -39.438 -9.266 1 96.75 225 ASP B C 1
ATOM 4904 O O . ASP B 1 225 ? 8.93 -40.156 -9.602 1 96.75 225 ASP B O 1
ATOM 4908 N N . PHE B 1 226 ? 10.828 -39.062 -10.102 1 97.38 226 PHE B N 1
ATOM 4909 C CA . PHE B 1 226 ? 10.758 -39.344 -11.531 1 97.38 226 PHE B CA 1
ATOM 4910 C C . PHE B 1 226 ? 11.516 -40.625 -11.859 1 97.38 226 PHE B C 1
ATOM 4912 O O . PHE B 1 226 ? 11.586 -41 -13.023 1 97.38 226 PHE B O 1
ATOM 4919 N N . SER B 1 227 ? 12.016 -41.312 -10.891 1 96.12 227 SER B N 1
ATOM 4920 C CA . SER B 1 227 ? 12.883 -42.469 -11.141 1 96.12 227 SER B CA 1
ATOM 4921 C C . SER B 1 227 ? 12.141 -43.562 -11.883 1 96.12 227 SER B C 1
ATOM 4923 O O . SER B 1 227 ? 12.758 -44.375 -12.586 1 96.12 227 SER B O 1
ATOM 4925 N N . TRP B 1 228 ? 10.867 -43.594 -11.789 1 95.31 228 TRP B N 1
ATOM 4926 C CA . TRP B 1 228 ? 10.07 -44.656 -12.43 1 95.31 228 TRP B CA 1
ATOM 4927 C C . TRP B 1 228 ? 10.117 -44.5 -13.953 1 95.31 228 TRP B C 1
ATOM 4929 O O . TRP B 1 228 ? 9.781 -45.438 -14.68 1 95.31 228 TRP B O 1
ATOM 4939 N N . VAL B 1 229 ? 10.547 -43.375 -14.453 1 96.31 229 VAL B N 1
ATOM 4940 C CA . VAL B 1 229 ? 10.609 -43.094 -15.891 1 96.31 229 VAL B CA 1
ATOM 4941 C C . VAL B 1 229 ? 11.734 -43.938 -16.516 1 96.31 229 VAL B C 1
ATOM 4943 O O . VAL B 1 229 ? 11.641 -44.344 -17.656 1 96.31 229 VAL B O 1
ATOM 4946 N N . VAL B 1 230 ? 12.75 -44.219 -15.758 1 95 230 VAL B N 1
ATOM 4947 C CA . VAL B 1 230 ? 13.977 -44.844 -16.266 1 95 230 VAL B CA 1
ATOM 4948 C C . VAL B 1 230 ? 13.68 -46.219 -16.812 1 95 230 VAL B C 1
ATOM 4950 O O . VAL B 1 230 ? 14.008 -46.531 -17.953 1 95 230 VAL B O 1
ATOM 4953 N N . PRO B 1 231 ? 13.078 -47.062 -16.062 1 94.31 231 PRO B N 1
ATOM 4954 C CA . PRO B 1 231 ? 12.797 -48.406 -16.625 1 94.31 231 PRO B CA 1
ATOM 4955 C C . PRO B 1 231 ? 11.82 -48.344 -17.797 1 94.31 231 PRO B C 1
ATOM 4957 O O . PRO B 1 231 ? 11.891 -49.188 -18.703 1 94.31 231 PRO B O 1
ATOM 4960 N N . ARG B 1 232 ? 11.016 -47.375 -17.859 1 93.25 232 ARG B N 1
ATOM 4961 C CA . ARG B 1 232 ? 10.047 -47.219 -18.953 1 93.25 232 ARG B CA 1
ATOM 4962 C C . ARG B 1 232 ? 10.727 -46.75 -20.219 1 93.25 232 ARG B C 1
ATOM 4964 O O . ARG B 1 232 ? 10.25 -47 -21.328 1 93.25 232 ARG B O 1
ATOM 4971 N N . ALA B 1 233 ? 11.719 -46 -20.047 1 89.81 233 ALA B N 1
ATOM 4972 C CA . ALA B 1 233 ? 12.477 -45.5 -21.188 1 89.81 233 ALA B CA 1
ATOM 4973 C C . ALA B 1 233 ? 13.047 -46.656 -22.016 1 89.81 233 ALA B C 1
ATOM 4975 O O . ALA B 1 233 ? 13.164 -46.531 -23.234 1 89.81 233 ALA B O 1
ATOM 4976 N N . SER B 1 234 ? 13.344 -47.688 -21.359 1 87.06 234 SER B N 1
ATOM 4977 C CA . SER B 1 234 ? 13.961 -48.812 -22.031 1 87.06 234 SER B CA 1
ATOM 4978 C C . SER B 1 234 ? 12.922 -49.656 -22.781 1 87.06 234 SER B C 1
ATOM 4980 O O . SER B 1 234 ? 13.258 -50.438 -23.688 1 87.06 234 SER B O 1
ATOM 4982 N N . GLU B 1 235 ? 11.727 -49.5 -22.422 1 88.75 235 GLU B N 1
ATOM 4983 C CA . GLU B 1 235 ? 10.648 -50.281 -23.016 1 88.75 235 GLU B CA 1
ATOM 4984 C C . GLU B 1 235 ? 10.328 -49.781 -24.422 1 88.75 235 GLU B C 1
ATOM 4986 O O . GLU B 1 235 ? 9.852 -50.531 -25.266 1 88.75 235 GLU B O 1
ATOM 4991 N N . SER B 1 236 ? 10.453 -48.5 -24.594 1 85.06 236 SER B N 1
ATOM 4992 C CA . SER B 1 236 ? 10.188 -47.906 -25.891 1 85.06 236 SER B CA 1
ATOM 4993 C C . SER B 1 236 ? 11.281 -46.906 -26.266 1 85.06 236 SER B C 1
ATOM 4995 O O . SER B 1 236 ? 11.336 -45.781 -25.703 1 85.06 236 SER B O 1
ATOM 4997 N N . VAL B 1 237 ? 11.969 -47.188 -27.266 1 83.56 237 VAL B N 1
ATOM 4998 C CA . VAL B 1 237 ? 13.164 -46.406 -27.594 1 83.56 237 VAL B CA 1
ATOM 4999 C C . VAL B 1 237 ? 12.758 -45.094 -28.25 1 83.56 237 VAL B C 1
ATOM 5001 O O . VAL B 1 237 ? 13.438 -44.094 -28.078 1 83.56 237 VAL B O 1
ATOM 5004 N N . ASP B 1 238 ? 11.68 -45.062 -28.859 1 89 238 ASP B N 1
ATOM 5005 C CA . ASP B 1 238 ? 11.352 -43.875 -29.656 1 89 238 ASP B CA 1
ATOM 5006 C C . ASP B 1 238 ? 10.32 -43 -28.938 1 89 238 ASP B C 1
ATOM 5008 O O . ASP B 1 238 ? 10.07 -41.875 -29.344 1 89 238 ASP B O 1
ATOM 5012 N N . ARG B 1 239 ? 9.727 -43.438 -27.797 1 94.69 239 ARG B N 1
ATOM 5013 C CA . ARG B 1 239 ? 8.68 -42.688 -27.062 1 94.69 239 ARG B CA 1
ATOM 5014 C C . ARG B 1 239 ? 9.258 -41.5 -26.328 1 94.69 239 ARG B C 1
ATOM 5016 O O . ARG B 1 239 ? 10.25 -41.625 -25.609 1 94.69 239 ARG B O 1
ATOM 5023 N N . PRO B 1 240 ? 8.711 -40.375 -26.688 1 97.31 240 PRO B N 1
ATOM 5024 C CA . PRO B 1 240 ? 9.133 -39.25 -25.844 1 97.31 240 PRO B CA 1
ATOM 5025 C C . PRO B 1 240 ? 8.906 -39.5 -24.359 1 97.31 240 PRO B C 1
ATOM 5027 O O . PRO B 1 240 ? 7.895 -40.094 -23.969 1 97.31 240 PRO B O 1
ATOM 5030 N N . LEU B 1 241 ? 9.805 -39.156 -23.531 1 97.81 241 LEU B N 1
ATOM 5031 C CA . LEU B 1 241 ? 9.742 -39.469 -22.109 1 97.81 241 LEU B CA 1
ATOM 5032 C C . LEU B 1 241 ? 9.016 -38.406 -21.328 1 97.81 241 LEU B C 1
ATOM 5034 O O . LEU B 1 241 ? 8.023 -38.656 -20.656 1 97.81 241 LEU B O 1
ATOM 5038 N N . ILE B 1 242 ? 9.484 -37.125 -21.375 1 98.44 242 ILE B N 1
ATOM 5039 C CA . ILE B 1 242 ? 8.859 -36 -20.672 1 98.44 242 ILE B CA 1
ATOM 5040 C C . ILE B 1 242 ? 8.641 -34.844 -21.641 1 98.44 242 ILE B C 1
ATOM 5042 O O . ILE B 1 242 ? 9.586 -34.375 -22.281 1 98.44 242 ILE B O 1
ATOM 5046 N N . VAL B 1 243 ? 7.445 -34.469 -21.812 1 98.69 243 VAL B N 1
ATOM 5047 C CA . VAL B 1 243 ? 7.098 -33.25 -22.531 1 98.69 243 VAL B CA 1
ATOM 5048 C C . VAL B 1 243 ? 6.805 -32.125 -21.547 1 98.69 243 VAL B C 1
ATOM 5050 O O . VAL B 1 243 ? 5.805 -32.188 -20.812 1 98.69 243 VAL B O 1
ATOM 5053 N N . ASP B 1 244 ? 7.652 -31.172 -21.453 1 98.38 244 ASP B N 1
ATOM 5054 C CA . ASP B 1 244 ? 7.473 -29.984 -20.625 1 98.38 244 ASP B CA 1
ATOM 5055 C C . ASP B 1 244 ? 6.703 -28.906 -21.375 1 98.38 244 ASP B C 1
ATOM 5057 O O . ASP B 1 244 ? 7.293 -28.109 -22.109 1 98.38 244 ASP B O 1
ATOM 5061 N N . VAL B 1 245 ? 5.422 -28.859 -21.094 1 98.38 245 VAL B N 1
ATOM 5062 C CA . VAL B 1 245 ? 4.516 -27.953 -21.797 1 98.38 245 VAL B CA 1
ATOM 5063 C C . VAL B 1 245 ? 4.578 -26.562 -21.172 1 98.38 245 VAL B C 1
ATOM 5065 O O . VAL B 1 245 ? 4.258 -26.391 -20 1 98.38 245 VAL B O 1
ATOM 5068 N N . GLY B 1 246 ? 4.926 -25.578 -21.984 1 96.12 246 GLY B N 1
ATOM 5069 C CA . GLY B 1 246 ? 5.117 -24.234 -21.453 1 96.12 246 GLY B CA 1
ATOM 5070 C C . GLY B 1 246 ? 6.312 -24.125 -20.516 1 96.12 246 GLY B C 1
ATOM 5071 O O . GLY B 1 246 ? 6.23 -23.5 -19.469 1 96.12 246 GLY B O 1
ATOM 5072 N N . GLY B 1 247 ? 7.395 -24.719 -20.891 1 93.81 247 GLY B N 1
ATOM 5073 C CA . GLY B 1 247 ? 8.516 -24.922 -19.984 1 93.81 247 GLY B CA 1
ATOM 5074 C C . GLY B 1 247 ? 9.5 -23.781 -19.984 1 93.81 247 GLY B C 1
ATOM 5075 O O . GLY B 1 247 ? 10.492 -23.797 -19.25 1 93.81 247 GLY B O 1
ATOM 5076 N N . ALA B 1 248 ? 9.227 -22.781 -20.797 1 89.06 248 ALA B N 1
ATOM 5077 C CA . ALA B 1 248 ? 10.07 -21.594 -20.875 1 89.06 248 ALA B CA 1
ATOM 5078 C C . ALA B 1 248 ? 11.516 -21.969 -21.172 1 89.06 248 ALA B C 1
ATOM 5080 O O . ALA B 1 248 ? 11.805 -22.609 -22.188 1 89.06 248 ALA B O 1
ATOM 5081 N N . LYS B 1 249 ? 12.492 -21.719 -20.172 1 86.19 249 LYS B N 1
ATOM 5082 C CA . LYS B 1 249 ? 13.914 -21.938 -20.422 1 86.19 249 LYS B CA 1
ATOM 5083 C C . LYS B 1 249 ? 14.289 -23.391 -20.156 1 86.19 249 LYS B C 1
ATOM 5085 O O . LYS B 1 249 ? 15.43 -23.797 -20.391 1 86.19 249 LYS B O 1
ATOM 5090 N N . GLY B 1 250 ? 13.367 -24.141 -19.672 1 91.31 250 GLY B N 1
ATOM 5091 C CA . GLY B 1 250 ? 13.578 -25.562 -19.5 1 91.31 250 GLY B CA 1
ATOM 5092 C C . GLY B 1 250 ? 14.336 -25.891 -18.219 1 91.31 250 GLY B C 1
ATOM 5093 O O . GLY B 1 250 ? 14.938 -26.969 -18.109 1 91.31 250 GLY B O 1
ATOM 5094 N N . TRP B 1 251 ? 14.305 -25.031 -17.281 1 88.44 251 TRP B N 1
ATOM 5095 C CA . TRP B 1 251 ? 15.039 -25.234 -16.031 1 88.44 251 TRP B CA 1
ATOM 5096 C C . TRP B 1 251 ? 14.531 -26.484 -15.297 1 88.44 251 TRP B C 1
ATOM 5098 O O . TRP B 1 251 ? 15.32 -27.266 -14.781 1 88.44 251 TRP B O 1
ATOM 5108 N N . THR B 1 252 ? 13.273 -26.641 -15.273 1 93.62 252 THR B N 1
ATOM 5109 C CA . THR B 1 252 ? 12.695 -27.766 -14.555 1 93.62 252 THR B CA 1
ATOM 5110 C C . THR B 1 252 ? 13.047 -29.078 -15.25 1 93.62 252 THR B C 1
ATOM 5112 O O . THR B 1 252 ? 13.414 -30.062 -14.586 1 93.62 252 THR B O 1
ATOM 5115 N N . LEU B 1 253 ? 12.961 -29.094 -16.531 1 95.25 253 LEU B N 1
ATOM 5116 C CA . LEU B 1 253 ? 13.305 -30.281 -17.281 1 95.25 253 LEU B CA 1
ATOM 5117 C C . LEU B 1 253 ? 14.766 -30.672 -17.062 1 95.25 253 LEU B C 1
ATOM 5119 O O . LEU B 1 253 ? 15.086 -31.844 -16.844 1 95.25 253 LEU B O 1
ATOM 5123 N N . GLN B 1 254 ? 15.617 -29.672 -17.109 1 93.69 254 GLN B N 1
ATOM 5124 C CA . GLN B 1 254 ? 17.031 -29.906 -16.875 1 93.69 254 GLN B CA 1
ATOM 5125 C C . GLN B 1 254 ? 17.281 -30.438 -15.461 1 93.69 254 GLN B C 1
ATOM 5127 O O . GLN B 1 254 ? 18.062 -31.359 -15.266 1 93.69 254 GLN B O 1
ATOM 5132 N N . ALA B 1 255 ? 16.609 -29.844 -14.516 1 93.56 255 ALA B N 1
ATOM 5133 C CA . ALA B 1 255 ? 16.766 -30.25 -13.125 1 93.56 255 ALA B CA 1
ATOM 5134 C C . ALA B 1 255 ? 16.312 -31.703 -12.93 1 93.56 255 ALA B C 1
ATOM 5136 O O . ALA B 1 255 ? 16.953 -32.438 -12.188 1 93.56 255 ALA B O 1
ATOM 5137 N N . ILE B 1 256 ? 15.258 -32.125 -13.578 1 96.44 256 ILE B N 1
ATOM 5138 C CA . ILE B 1 256 ? 14.742 -33.469 -13.477 1 96.44 256 ILE B CA 1
ATOM 5139 C C . ILE B 1 256 ? 15.758 -34.469 -14.047 1 96.44 256 ILE B C 1
ATOM 5141 O O . ILE B 1 256 ? 16.078 -35.469 -13.414 1 96.44 256 ILE B O 1
ATOM 5145 N N . CYS B 1 257 ? 16.281 -34.125 -15.195 1 95.19 257 CYS B N 1
ATOM 5146 C CA . CYS B 1 257 ? 17.234 -35 -15.859 1 95.19 257 CYS B CA 1
ATOM 5147 C C . CYS B 1 257 ? 18.531 -35.094 -15.062 1 95.19 257 CYS B C 1
ATOM 5149 O O . CYS B 1 257 ? 19.188 -36.156 -15.047 1 95.19 257 CYS B O 1
ATOM 5151 N N . LYS B 1 258 ? 18.906 -34.062 -14.445 1 94.25 258 LYS B N 1
ATOM 5152 C CA . LYS B 1 258 ? 20.078 -34.062 -13.578 1 94.25 258 LYS B CA 1
ATOM 5153 C C . LYS B 1 258 ? 19.844 -34.906 -12.344 1 94.25 258 LYS B C 1
ATOM 5155 O O . LYS B 1 258 ? 20.75 -35.625 -11.898 1 94.25 258 LYS B O 1
ATOM 5160 N N . GLU B 1 259 ? 18.703 -34.812 -11.82 1 95.38 259 GLU B N 1
ATOM 5161 C CA . GLU B 1 259 ? 18.344 -35.562 -10.617 1 95.38 259 GLU B CA 1
ATOM 5162 C C . GLU B 1 259 ? 18.203 -37.062 -10.914 1 95.38 259 GLU B C 1
ATOM 5164 O O . GLU B 1 259 ? 18.5 -37.906 -10.055 1 95.38 259 GLU B O 1
ATOM 5169 N N . VAL B 1 260 ? 17.734 -37.375 -12.117 1 95.75 260 VAL B N 1
ATOM 5170 C CA . VAL B 1 260 ? 17.547 -38.75 -12.547 1 95.75 260 VAL B CA 1
ATOM 5171 C C . VAL B 1 260 ? 18.328 -39.031 -13.828 1 95.75 260 VAL B C 1
ATOM 5173 O O . VAL B 1 260 ? 17.75 -39.094 -14.914 1 95.75 260 VAL B O 1
ATOM 5176 N N . PRO B 1 261 ? 19.609 -39.281 -13.727 1 91.19 261 PRO B N 1
ATOM 5177 C CA . PRO B 1 261 ? 20.484 -39.375 -14.898 1 91.19 261 PRO B CA 1
ATOM 5178 C C . PRO B 1 261 ? 20 -40.438 -15.883 1 91.19 261 PRO B C 1
ATOM 5180 O O . PRO B 1 261 ? 20.359 -40.406 -17.062 1 91.19 261 PRO B O 1
ATOM 5183 N N . GLY B 1 262 ? 19.234 -41.281 -15.547 1 91.62 262 GLY B N 1
ATOM 5184 C CA . GLY B 1 262 ? 18.719 -42.312 -16.438 1 91.62 262 GLY B CA 1
ATOM 5185 C C . GLY B 1 262 ? 17.688 -41.781 -17.422 1 91.62 262 GLY B C 1
ATOM 5186 O O . GLY B 1 262 ? 17.328 -42.469 -18.375 1 91.62 262 GLY B O 1
ATOM 5187 N N . ILE B 1 263 ? 17.312 -40.562 -17.312 1 94.62 263 ILE B N 1
ATOM 5188 C CA . ILE B 1 263 ? 16.406 -39.906 -18.25 1 94.62 263 ILE B CA 1
ATOM 5189 C C . ILE B 1 263 ? 17.203 -39.062 -19.234 1 94.62 263 ILE B C 1
ATOM 5191 O O . ILE B 1 263 ? 17.578 -37.938 -18.938 1 94.62 263 ILE B O 1
ATOM 5195 N N . PRO B 1 264 ? 17.453 -39.594 -20.406 1 93 264 PRO B N 1
ATOM 5196 C CA . PRO B 1 264 ? 18.203 -38.781 -21.391 1 93 264 PRO B CA 1
ATOM 5197 C C . PRO B 1 264 ? 17.406 -37.562 -21.875 1 93 264 PRO B C 1
ATOM 5199 O O . PRO B 1 264 ? 16.312 -37.719 -22.406 1 93 264 PRO B O 1
ATOM 5202 N N . ILE B 1 265 ? 17.953 -36.375 -21.75 1 94.81 265 ILE B N 1
ATOM 5203 C CA . ILE B 1 265 ? 17.266 -35.125 -22.094 1 94.81 265 ILE B CA 1
ATOM 5204 C C . ILE B 1 265 ? 16.953 -35.125 -23.578 1 94.81 265 ILE B C 1
ATOM 5206 O O . ILE B 1 265 ? 16 -34.469 -24.016 1 94.81 265 ILE B O 1
ATOM 5210 N N . SER B 1 266 ? 17.688 -35.875 -24.391 1 94.25 266 SER B N 1
ATOM 5211 C CA . SER B 1 266 ? 17.469 -35.969 -25.844 1 94.25 266 SER B CA 1
ATOM 5212 C C . SER B 1 266 ? 16.125 -36.625 -26.156 1 94.25 266 SER B C 1
ATOM 5214 O O . SER B 1 266 ? 15.609 -36.5 -27.266 1 94.25 266 SER B O 1
ATOM 5216 N N . ARG B 1 267 ? 15.578 -37.312 -25.203 1 96.25 267 ARG B N 1
ATOM 5217 C CA . ARG B 1 267 ? 14.266 -37.938 -25.391 1 96.25 267 ARG B CA 1
ATOM 5218 C C . ARG B 1 267 ? 13.172 -37.125 -24.703 1 96.25 267 ARG B C 1
ATOM 5220 O O . ARG B 1 267 ? 12.047 -37.594 -24.531 1 96.25 267 ARG B O 1
ATOM 5227 N N . CYS B 1 268 ? 13.492 -35.969 -24.25 1 97.62 268 CYS B N 1
ATOM 5228 C CA . CYS B 1 268 ? 12.539 -35.031 -23.672 1 97.62 268 CYS B CA 1
ATOM 5229 C C . CYS B 1 268 ? 12.227 -33.906 -24.625 1 97.62 268 CYS B C 1
ATOM 5231 O O . CYS B 1 268 ? 12.938 -33.719 -25.625 1 97.62 268 CYS B O 1
ATOM 5233 N N . VAL B 1 269 ? 11.141 -33.312 -24.375 1 98.12 269 VAL B N 1
ATOM 5234 C CA . VAL B 1 269 ? 10.664 -32.25 -25.25 1 98.12 269 VAL B CA 1
ATOM 5235 C C . VAL B 1 269 ? 10.375 -30.984 -24.438 1 98.12 269 VAL B C 1
ATOM 5237 O O . VAL B 1 269 ? 9.773 -31.062 -23.359 1 98.12 269 VAL B O 1
ATOM 5240 N N . LEU B 1 270 ? 10.875 -29.875 -24.859 1 97.44 270 LEU B N 1
ATOM 5241 C CA . LEU B 1 270 ? 10.523 -28.562 -24.328 1 97.44 270 LEU B CA 1
ATOM 5242 C C . LEU B 1 270 ? 9.586 -27.828 -25.266 1 97.44 270 LEU B C 1
ATOM 5244 O O . LEU B 1 270 ? 9.922 -27.609 -26.438 1 97.44 270 LEU B O 1
ATOM 5248 N N . GLU B 1 271 ? 8.438 -27.531 -24.781 1 97.94 271 GLU B N 1
ATOM 5249 C CA . GLU B 1 271 ? 7.449 -26.812 -25.578 1 97.94 271 GLU B CA 1
ATOM 5250 C C . GLU B 1 271 ? 7.203 -25.406 -25.031 1 97.94 271 GLU B C 1
ATOM 5252 O O . GLU B 1 271 ? 7.117 -25.219 -23.812 1 97.94 271 GLU B O 1
ATOM 5257 N N . ASP B 1 272 ? 7.086 -24.438 -25.844 1 95.56 272 ASP B N 1
ATOM 5258 C CA . ASP B 1 272 ? 6.66 -23.078 -25.516 1 95.56 272 ASP B CA 1
ATOM 5259 C C . ASP B 1 272 ? 6.34 -22.297 -26.781 1 95.56 272 ASP B C 1
ATOM 5261 O O . ASP B 1 272 ? 6.422 -22.828 -27.891 1 95.56 272 ASP B O 1
ATOM 5265 N N . LEU B 1 273 ? 5.902 -21.062 -26.594 1 92.69 273 LEU B N 1
ATOM 5266 C CA . LEU B 1 273 ? 5.602 -20.203 -27.734 1 92.69 273 LEU B CA 1
ATOM 5267 C C . LEU B 1 273 ? 6.832 -20.016 -28.625 1 92.69 273 LEU B C 1
ATOM 5269 O O . LEU B 1 273 ? 7.965 -20.125 -28.141 1 92.69 273 LEU B O 1
ATOM 5273 N N . PRO B 1 274 ? 6.645 -19.703 -29.938 1 92.94 274 PRO B N 1
ATOM 5274 C CA . PRO B 1 274 ? 7.75 -19.594 -30.891 1 92.94 274 PRO B CA 1
ATOM 5275 C C . PRO B 1 274 ? 8.828 -18.609 -30.438 1 92.94 274 PRO B C 1
ATOM 5277 O O . PRO B 1 274 ? 10.016 -18.891 -30.547 1 92.94 274 PRO B O 1
ATOM 5280 N N . GLY B 1 275 ? 8.414 -17.516 -29.953 1 86.56 275 GLY B N 1
ATOM 5281 C CA . GLY B 1 275 ? 9.375 -16.531 -29.5 1 86.56 275 GLY B CA 1
ATOM 5282 C C . GLY B 1 275 ? 10.25 -17.031 -28.359 1 86.56 275 GLY B C 1
ATOM 5283 O O . GLY B 1 275 ? 11.445 -16.719 -28.312 1 86.56 275 GLY B O 1
ATOM 5284 N N . VAL B 1 276 ? 9.719 -17.781 -27.484 1 86.88 276 VAL B N 1
ATOM 5285 C CA . VAL B 1 276 ? 10.445 -18.328 -26.328 1 86.88 276 VAL B CA 1
ATOM 5286 C C . VAL B 1 276 ? 11.43 -19.391 -26.812 1 86.88 276 VAL B C 1
ATOM 5288 O O . VAL B 1 276 ? 12.578 -19.422 -26.375 1 86.88 276 VAL B O 1
ATOM 5291 N N . ILE B 1 277 ? 11 -20.25 -27.672 1 92.25 277 ILE B N 1
ATOM 5292 C CA . ILE B 1 277 ? 11.844 -21.328 -28.188 1 92.25 277 ILE B CA 1
ATOM 5293 C C . ILE B 1 277 ? 13.031 -20.719 -28.922 1 92.25 277 ILE B C 1
ATOM 5295 O O . ILE B 1 277 ? 14.156 -21.219 -28.812 1 92.25 277 ILE B O 1
ATOM 5299 N N . GLN B 1 278 ? 12.773 -19.656 -29.656 1 89.62 278 GLN B N 1
ATOM 5300 C CA . GLN B 1 278 ? 13.859 -18.969 -30.359 1 89.62 278 GLN B CA 1
ATOM 5301 C C . GLN B 1 278 ? 14.891 -18.438 -29.375 1 89.62 278 GLN B C 1
ATOM 5303 O O . GLN B 1 278 ? 16.094 -18.531 -29.594 1 89.62 278 GLN B O 1
ATOM 5308 N N . MET B 1 279 ? 14.367 -17.922 -28.328 1 83.94 279 MET B N 1
ATOM 5309 C CA . MET B 1 279 ? 15.25 -17.406 -27.281 1 83.94 279 MET B CA 1
ATOM 5310 C C . MET B 1 279 ? 16.078 -18.531 -26.672 1 83.94 279 MET B C 1
ATOM 5312 O O . MET B 1 279 ? 17.266 -18.375 -26.438 1 83.94 279 MET B O 1
ATOM 5316 N N . VAL B 1 280 ? 15.5 -19.641 -26.328 1 87.31 280 VAL B N 1
ATOM 5317 C CA . VAL B 1 280 ? 16.141 -20.781 -25.703 1 87.31 280 VAL B CA 1
ATOM 5318 C C . VAL B 1 280 ? 17.266 -21.312 -26.609 1 87.31 280 VAL B C 1
ATOM 5320 O O . VAL B 1 280 ? 18.328 -21.719 -26.125 1 87.31 280 VAL B O 1
ATOM 5323 N N . LYS B 1 281 ? 17.031 -21.234 -27.844 1 87.69 281 LYS B N 1
ATOM 5324 C CA . LYS B 1 281 ? 18.016 -21.719 -28.812 1 87.69 281 LYS B CA 1
ATOM 5325 C C . LYS B 1 281 ? 19.281 -20.859 -28.781 1 87.69 281 LYS B C 1
ATOM 5327 O O . LYS B 1 281 ? 20.375 -21.344 -29.078 1 87.69 281 LYS B O 1
ATOM 5332 N N . THR B 1 282 ? 19.047 -19.688 -28.391 1 82.56 282 THR B N 1
ATOM 5333 C CA . THR B 1 282 ? 20.156 -18.75 -28.391 1 82.56 282 THR B CA 1
ATOM 5334 C C . THR B 1 282 ? 20.922 -18.797 -27.078 1 82.56 282 THR B C 1
ATOM 5336 O O . THR B 1 282 ? 22.094 -18.422 -27.016 1 82.56 282 THR B O 1
ATOM 5339 N N . VAL B 1 283 ? 20.219 -19.312 -26.031 1 73.62 283 VAL B N 1
ATOM 5340 C CA . VAL B 1 283 ? 20.859 -19.266 -24.719 1 73.62 283 VAL B CA 1
ATOM 5341 C C . VAL B 1 283 ? 21.562 -20.594 -24.453 1 73.62 283 VAL B C 1
ATOM 5343 O O . VAL B 1 283 ? 21.109 -21.656 -24.906 1 73.62 283 VAL B O 1
ATOM 5346 N N . GLY B 1 284 ? 22.797 -20.938 -24.844 1 61.69 284 GLY B N 1
ATOM 5347 C CA . GLY B 1 284 ? 23.766 -22.031 -24.812 1 61.69 284 GLY B CA 1
ATOM 5348 C C . GLY B 1 284 ? 23.547 -22.969 -23.641 1 61.69 284 GLY B C 1
ATOM 5349 O O . GLY B 1 284 ? 24.484 -23.688 -23.234 1 61.69 284 GLY B O 1
ATOM 5350 N N . ASP B 1 285 ? 22.391 -23.312 -23.266 1 67.62 285 ASP B N 1
ATOM 5351 C CA . ASP B 1 285 ? 22.312 -24.188 -22.094 1 67.62 285 ASP B CA 1
ATOM 5352 C C . ASP B 1 285 ? 21.969 -25.625 -22.5 1 67.62 285 ASP B C 1
ATOM 5354 O O . ASP B 1 285 ? 21.672 -25.891 -23.672 1 67.62 285 ASP B O 1
ATOM 5358 N N . ASP B 1 286 ? 22.219 -26.656 -21.781 1 76.5 286 ASP B N 1
ATOM 5359 C CA . ASP B 1 286 ? 21.969 -28.078 -21.953 1 76.5 286 ASP B CA 1
ATOM 5360 C C . ASP B 1 286 ? 20.562 -28.328 -22.484 1 76.5 286 ASP B C 1
ATOM 5362 O O . ASP B 1 286 ? 20.312 -29.359 -23.125 1 76.5 286 ASP B O 1
ATOM 5366 N N . ILE B 1 287 ? 19.734 -27.406 -22.391 1 83.06 287 ILE B N 1
ATOM 5367 C CA . ILE B 1 287 ? 18.359 -27.609 -22.797 1 83.06 287 ILE B CA 1
ATOM 5368 C C . ILE B 1 287 ? 18.281 -27.766 -24.328 1 83.06 287 ILE B C 1
ATOM 5370 O O . ILE B 1 287 ? 17.328 -28.344 -24.844 1 83.06 287 ILE B O 1
ATOM 5374 N N . ARG B 1 288 ? 19.375 -27.5 -25.016 1 79.44 288 ARG B N 1
ATOM 5375 C CA . ARG B 1 288 ? 19.422 -27.547 -26.469 1 79.44 288 ARG B CA 1
ATOM 5376 C C . ARG B 1 288 ? 19.453 -28.984 -26.969 1 79.44 288 ARG B C 1
ATOM 5378 O O . ARG B 1 288 ? 19.109 -29.25 -28.125 1 79.44 288 ARG B O 1
ATOM 5385 N N . SER B 1 289 ? 19.766 -29.828 -26.047 1 90.31 289 SER B N 1
ATOM 5386 C CA . SER B 1 289 ? 19.797 -31.234 -26.438 1 90.31 289 SER B CA 1
ATOM 5387 C C . SER B 1 289 ? 18.391 -31.844 -26.391 1 90.31 289 SER B C 1
ATOM 5389 O O . SER B 1 289 ? 18.156 -32.938 -26.922 1 90.31 289 SER B 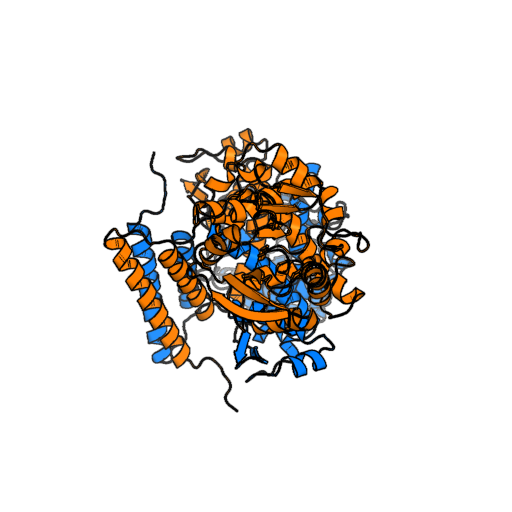O 1
ATOM 5391 N N . ALA B 1 290 ? 17.484 -31.234 -25.734 1 95.25 290 ALA B N 1
ATOM 5392 C CA . ALA B 1 290 ? 16.078 -31.656 -25.781 1 95.25 290 ALA B CA 1
ATOM 5393 C C . ALA B 1 290 ? 15.445 -31.312 -27.125 1 95.25 290 ALA B C 1
ATOM 5395 O O . ALA B 1 290 ? 15.977 -30.484 -27.875 1 95.25 290 ALA B O 1
ATOM 5396 N N . LYS B 1 291 ? 14.43 -32 -27.484 1 96.25 291 LYS B N 1
ATOM 5397 C CA . LYS B 1 291 ? 13.641 -31.562 -28.625 1 96.25 291 LYS B CA 1
ATOM 5398 C C . LYS B 1 291 ? 12.867 -30.297 -28.312 1 96.25 291 LYS B C 1
ATOM 5400 O O . LYS B 1 291 ? 12.055 -30.266 -27.391 1 96.25 291 LYS B O 1
ATOM 5405 N N . LEU B 1 292 ? 13.172 -29.234 -29.047 1 96.38 292 LEU B N 1
ATOM 5406 C CA . LEU B 1 292 ? 12.508 -27.938 -28.844 1 96.38 292 LEU B CA 1
ATOM 5407 C C . LEU B 1 292 ? 11.336 -27.781 -29.812 1 96.38 292 LEU B C 1
ATOM 5409 O O . LEU B 1 292 ? 11.5 -27.875 -31.031 1 96.38 292 LEU B O 1
ATOM 5413 N N . VAL B 1 293 ? 10.172 -27.594 -29.297 1 97.5 293 VAL B N 1
ATOM 5414 C CA . VAL B 1 293 ? 8.977 -27.516 -30.125 1 97.5 293 VAL B CA 1
ATOM 5415 C C . VAL B 1 293 ? 8.25 -26.188 -29.844 1 97.5 293 VAL B C 1
ATOM 5417 O O . VAL B 1 293 ? 7.801 -25.938 -28.734 1 97.5 293 VAL B O 1
ATOM 5420 N N . ALA B 1 294 ? 8.109 -25.328 -30.875 1 96.69 294 ALA B N 1
ATOM 5421 C CA . ALA B 1 294 ? 7.312 -24.109 -30.781 1 96.69 294 ALA B CA 1
ATOM 5422 C C . ALA B 1 294 ? 5.824 -24.422 -30.922 1 96.69 294 ALA B C 1
ATOM 5424 O O . ALA B 1 294 ? 5.391 -24.984 -31.938 1 96.69 294 ALA B O 1
ATOM 5425 N N . MET B 1 295 ? 5.074 -24.078 -29.875 1 96.44 295 MET B N 1
ATOM 5426 C CA . MET B 1 295 ? 3.645 -24.375 -29.922 1 96.44 295 MET B CA 1
ATOM 5427 C C . MET B 1 295 ? 2.875 -23.516 -28.922 1 96.44 295 MET B C 1
ATOM 5429 O O . MET B 1 295 ? 3.477 -22.875 -28.062 1 96.44 295 MET B O 1
ATOM 5433 N N . ASP B 1 296 ? 1.576 -23.391 -29.125 1 94.94 296 ASP B N 1
ATOM 5434 C CA . ASP B 1 296 ? 0.607 -22.766 -28.234 1 94.94 296 ASP B CA 1
ATOM 5435 C C . ASP B 1 296 ? -0.26 -23.797 -27.531 1 94.94 296 ASP B C 1
ATOM 5437 O O . ASP B 1 296 ? -1.034 -24.516 -28.188 1 94.94 296 ASP B O 1
ATOM 5441 N N . PHE B 1 297 ? -0.166 -23.859 -26.203 1 96.19 297 PHE B N 1
ATOM 5442 C CA . PHE B 1 297 ? -0.831 -24.969 -25.516 1 96.19 297 PHE B CA 1
ATOM 5443 C C . PHE B 1 297 ? -2.342 -24.766 -25.516 1 96.19 297 PHE B C 1
ATOM 5445 O O . PHE B 1 297 ? -3.084 -25.625 -25.031 1 96.19 297 PHE B O 1
ATOM 5452 N N . HIS B 1 298 ? -2.826 -23.703 -26.109 1 94.75 298 HIS B N 1
ATOM 5453 C CA . HIS B 1 298 ? -4.254 -23.531 -26.359 1 94.75 298 HIS B CA 1
ATOM 5454 C C . HIS B 1 298 ? -4.672 -24.25 -27.641 1 94.75 298 HIS B C 1
ATOM 5456 O O . HIS B 1 298 ? -5.859 -24.266 -27.984 1 94.75 298 HIS B O 1
ATOM 5462 N N . LYS B 1 299 ? -3.768 -24.797 -28.25 1 96.56 299 LYS B N 1
ATOM 5463 C CA . LYS B 1 299 ? -4 -25.562 -29.469 1 96.56 299 LYS B CA 1
ATOM 5464 C C . LYS B 1 299 ? -3.633 -27.031 -29.266 1 96.56 299 LYS B C 1
ATOM 5466 O O . LYS B 1 299 ? -3.193 -27.422 -28.188 1 96.56 299 LYS B O 1
ATOM 5471 N N . GLU B 1 300 ? -3.775 -27.734 -30.375 1 97.81 300 GLU B N 1
ATOM 5472 C CA . GLU B 1 300 ? -3.545 -29.172 -30.328 1 97.81 300 GLU B CA 1
ATOM 5473 C C . GLU B 1 300 ? -2.119 -29.484 -29.891 1 97.81 300 GLU B C 1
ATOM 5475 O O . GLU B 1 300 ? -1.17 -28.828 -30.328 1 97.81 300 GLU B O 1
ATOM 5480 N N . GLN B 1 301 ? -1.963 -30.453 -28.969 1 98.44 301 GLN B N 1
ATOM 5481 C CA . GLN B 1 301 ? -0.664 -30.953 -28.531 1 98.44 301 GLN B CA 1
ATOM 5482 C C . GLN B 1 301 ? 0.008 -31.766 -29.641 1 98.44 301 GLN B C 1
ATOM 5484 O O . GLN B 1 301 ? -0.481 -32.844 -30.016 1 98.44 301 GLN B O 1
ATOM 5489 N N . PRO B 1 302 ? 1.124 -31.281 -30.125 1 98.25 302 PRO B N 1
ATOM 5490 C CA . PRO B 1 302 ? 1.738 -31.922 -31.281 1 98.25 302 PRO B CA 1
ATOM 5491 C C . PRO B 1 302 ? 2.482 -33.219 -30.922 1 98.25 302 PRO B C 1
ATOM 5493 O O . PRO B 1 302 ? 2.676 -34.062 -31.781 1 98.25 302 PRO B O 1
ATOM 5496 N N . VAL B 1 303 ? 2.988 -33.344 -29.766 1 98.44 303 VAL B N 1
ATOM 5497 C CA . VAL B 1 303 ? 3.732 -34.531 -29.344 1 98.44 303 VAL B CA 1
ATOM 5498 C C . VAL B 1 303 ? 2.773 -35.562 -28.75 1 98.44 303 VAL B C 1
ATOM 5500 O O . VAL B 1 303 ? 2.133 -35.312 -27.734 1 98.44 303 VAL B O 1
ATOM 5503 N N . LYS B 1 304 ? 2.748 -36.719 -29.391 1 97.88 304 LYS B N 1
ATOM 5504 C CA . LYS B 1 304 ? 1.766 -37.75 -29.016 1 97.88 304 LYS B CA 1
ATOM 5505 C C . LYS B 1 304 ? 2.42 -38.875 -28.25 1 97.88 304 LYS B C 1
ATOM 5507 O O . LYS B 1 304 ? 3.592 -39.219 -28.484 1 97.88 304 LYS B O 1
ATOM 5512 N N . GLY B 1 305 ? 1.656 -39.375 -27.25 1 97.5 305 GLY B N 1
ATOM 5513 C CA . GLY B 1 305 ? 1.977 -40.656 -26.609 1 97.5 305 GLY B CA 1
ATOM 5514 C C . GLY B 1 305 ? 3.182 -40.562 -25.688 1 97.5 305 GLY B C 1
ATOM 5515 O O . GLY B 1 305 ? 3.826 -41.562 -25.406 1 97.5 305 GLY B O 1
ATOM 5516 N N . ALA B 1 306 ? 3.584 -39.438 -25.266 1 98.19 306 ALA B N 1
ATOM 5517 C CA . ALA B 1 306 ? 4.699 -39.312 -24.328 1 98.19 306 ALA B CA 1
ATOM 5518 C C . ALA B 1 306 ? 4.391 -40 -23.016 1 98.19 306 ALA B C 1
ATOM 5520 O O . ALA B 1 306 ? 3.225 -40.219 -22.672 1 98.19 306 ALA B O 1
ATOM 5521 N N . LEU B 1 307 ? 5.453 -40.438 -22.328 1 97.88 307 LEU B N 1
ATOM 5522 C CA . LEU B 1 307 ? 5.27 -41.062 -21.031 1 97.88 307 LEU B CA 1
ATOM 5523 C C . LEU B 1 307 ? 4.742 -40.094 -20 1 97.88 307 LEU B C 1
ATOM 5525 O O . LEU B 1 307 ? 3.887 -40.438 -19.188 1 97.88 307 LEU B O 1
ATOM 5529 N N . VAL B 1 308 ? 5.297 -38.844 -19.984 1 98.5 308 VAL B N 1
ATOM 5530 C CA . VAL B 1 308 ? 4.898 -37.812 -19.047 1 98.5 308 VAL B CA 1
ATOM 5531 C C . VAL B 1 308 ? 4.66 -36.5 -19.797 1 98.5 308 VAL B C 1
ATOM 5533 O O . VAL B 1 308 ? 5.469 -36.094 -20.641 1 98.5 308 VAL B O 1
ATOM 5536 N N . TYR B 1 309 ? 3.551 -35.938 -19.609 1 98.81 309 TYR B N 1
ATOM 5537 C CA . TYR B 1 309 ? 3.336 -34.5 -19.875 1 98.81 309 TYR B CA 1
ATOM 5538 C C . TYR B 1 309 ? 3.365 -33.688 -18.594 1 98.81 309 TYR B C 1
ATOM 5540 O O . TYR B 1 309 ? 2.803 -34.094 -17.578 1 98.81 309 TYR B O 1
ATOM 5548 N N . MET B 1 310 ? 4.043 -32.594 -18.609 1 98.75 310 MET B N 1
ATOM 5549 C CA . MET B 1 310 ? 4.152 -31.766 -17.406 1 98.75 310 MET B CA 1
ATOM 5550 C C . MET B 1 310 ? 3.771 -30.328 -17.719 1 98.75 310 MET B C 1
ATOM 5552 O O . MET B 1 310 ? 4.199 -29.766 -18.719 1 98.75 310 MET B O 1
ATOM 5556 N N . ILE B 1 311 ? 2.92 -29.781 -16.938 1 98.38 311 ILE B N 1
ATOM 5557 C CA . ILE B 1 311 ? 2.574 -28.359 -16.969 1 98.38 311 ILE B CA 1
ATOM 5558 C C . ILE B 1 311 ? 2.9 -27.719 -15.617 1 98.38 311 ILE B C 1
ATOM 5560 O O . ILE B 1 311 ? 2.311 -28.078 -14.594 1 98.38 311 ILE B O 1
ATOM 5564 N N . ARG B 1 312 ? 3.824 -26.844 -15.633 1 96.44 312 ARG B N 1
ATOM 5565 C CA . ARG B 1 312 ? 4.285 -26.25 -14.391 1 96.44 312 ARG B CA 1
ATOM 5566 C C . ARG B 1 312 ? 4.039 -24.734 -14.391 1 96.44 312 ARG B C 1
ATOM 5568 O O . ARG B 1 312 ? 4.535 -24.031 -15.266 1 96.44 312 ARG B O 1
ATOM 5575 N N . ARG B 1 313 ? 3.193 -24.25 -13.406 1 93.56 313 ARG B N 1
ATOM 5576 C CA . ARG B 1 313 ? 2.967 -22.828 -13.141 1 93.56 313 ARG B CA 1
ATOM 5577 C C . ARG B 1 313 ? 2.457 -22.125 -14.391 1 93.56 313 ARG B C 1
ATOM 5579 O O . ARG B 1 313 ? 2.953 -21.047 -14.742 1 93.56 313 ARG B O 1
ATOM 5586 N N . CYS B 1 314 ? 1.564 -22.766 -15.133 1 95.19 314 CYS B N 1
ATOM 5587 C CA . CYS B 1 314 ? 0.921 -22.172 -16.297 1 95.19 314 CYS B CA 1
ATOM 5588 C C . CYS B 1 314 ? -0.58 -22.031 -16.078 1 95.19 314 CYS B C 1
ATOM 5590 O O . CYS B 1 314 ? -1.168 -21.016 -16.438 1 95.19 314 CYS B O 1
ATOM 5592 N N . LEU B 1 315 ? -1.164 -23.047 -15.469 1 97.12 315 LEU B N 1
ATOM 5593 C CA . LEU B 1 315 ? -2.619 -23.094 -15.383 1 97.12 315 LEU B CA 1
ATOM 5594 C C . LEU B 1 315 ? -3.152 -21.969 -14.508 1 97.12 315 LEU B C 1
ATOM 5596 O O . LEU B 1 315 ? -4.277 -21.5 -14.711 1 97.12 315 LEU B O 1
ATOM 5600 N N . ARG B 1 316 ? -2.369 -21.5 -13.57 1 95.56 316 ARG B N 1
ATOM 5601 C CA . ARG B 1 316 ? -2.771 -20.438 -12.656 1 95.56 316 ARG B CA 1
ATOM 5602 C C . ARG B 1 316 ? -3.076 -19.141 -13.414 1 95.56 316 ARG B C 1
ATOM 5604 O O . ARG B 1 316 ? -3.787 -18.266 -12.914 1 95.56 316 ARG B O 1
ATOM 5611 N N . ASP B 1 317 ? -2.6 -18.984 -14.617 1 94.44 317 ASP B N 1
ATOM 5612 C CA . ASP B 1 317 ? -2.768 -17.766 -15.406 1 94.44 317 ASP B CA 1
ATOM 5613 C C . ASP B 1 317 ? -4.145 -17.719 -16.062 1 94.44 317 ASP B C 1
ATOM 5615 O O . ASP B 1 317 ? -4.527 -16.703 -16.656 1 94.44 317 ASP B O 1
ATOM 5619 N N . PHE B 1 318 ? -4.922 -18.812 -15.844 1 95.81 318 PHE B N 1
ATOM 5620 C CA . PHE B 1 318 ? -6.164 -18.938 -16.594 1 95.81 318 PHE B CA 1
ATOM 5621 C C . PHE B 1 318 ? -7.312 -19.344 -15.672 1 95.81 318 PHE B C 1
ATOM 5623 O O . PHE B 1 318 ? -7.09 -19.891 -14.594 1 95.81 318 PHE B O 1
ATOM 5630 N N . GLY B 1 319 ? -8.516 -19.016 -16.141 1 95.19 319 GLY B N 1
ATOM 5631 C CA . GLY B 1 319 ? -9.703 -19.5 -15.469 1 95.19 319 GLY B CA 1
ATOM 5632 C C . GLY B 1 319 ? -9.945 -20.984 -15.672 1 95.19 319 GLY B C 1
ATOM 5633 O O . GLY B 1 319 ? -9.242 -21.641 -16.438 1 95.19 319 GLY B O 1
ATOM 5634 N N . ASP B 1 320 ? -10.969 -21.516 -15.062 1 96.56 320 ASP B N 1
ATOM 5635 C CA . ASP B 1 320 ? -11.203 -22.953 -15.031 1 96.56 320 ASP B CA 1
ATOM 5636 C C . ASP B 1 320 ? -11.531 -23.484 -16.422 1 96.56 320 ASP B C 1
ATOM 5638 O O . ASP B 1 320 ? -11.008 -24.531 -16.828 1 96.56 320 ASP B O 1
ATOM 5642 N N . ASP B 1 321 ? -12.359 -22.781 -17.109 1 96.38 321 ASP B N 1
ATOM 5643 C CA . ASP B 1 321 ? -12.766 -23.266 -18.422 1 96.38 321 ASP B CA 1
ATOM 5644 C C . ASP B 1 321 ? -11.586 -23.312 -19.391 1 96.38 321 ASP B C 1
ATOM 5646 O O . ASP B 1 321 ? -11.453 -24.25 -20.172 1 96.38 321 ASP B O 1
ATOM 5650 N N . GLU B 1 322 ? -10.773 -22.312 -19.312 1 95.31 322 GLU B N 1
ATOM 5651 C CA . GLU B 1 322 ? -9.57 -22.297 -20.141 1 95.31 322 GLU B CA 1
ATOM 5652 C C . GLU B 1 322 ? -8.609 -23.422 -19.75 1 95.31 322 GLU B C 1
ATOM 5654 O O . GLU B 1 322 ? -7.984 -24.031 -20.609 1 95.31 322 GLU B O 1
ATOM 5659 N N . CYS B 1 323 ? -8.445 -23.641 -18.516 1 97.62 323 CYS B N 1
ATOM 5660 C CA . CYS B 1 323 ? -7.59 -24.734 -18.031 1 97.62 323 CYS B CA 1
ATOM 5661 C C . CYS B 1 323 ? -8.078 -26.078 -18.531 1 97.62 323 CYS B C 1
ATOM 5663 O O . CYS B 1 323 ? -7.281 -26.906 -18.969 1 97.62 323 CYS B O 1
ATOM 5665 N N . VAL B 1 324 ? -9.367 -26.297 -18.469 1 98.38 324 VAL B N 1
ATOM 5666 C CA . VAL B 1 324 ? -9.953 -27.547 -18.969 1 98.38 324 VAL B CA 1
ATOM 5667 C C . VAL B 1 324 ? -9.633 -27.719 -20.453 1 98.38 324 VAL B C 1
ATOM 5669 O O . VAL B 1 324 ? -9.273 -28.812 -20.891 1 98.38 324 VAL B O 1
ATOM 5672 N N . SER B 1 325 ? -9.781 -26.609 -21.156 1 97.75 325 SER B N 1
ATOM 5673 C CA . SER B 1 325 ? -9.477 -26.656 -22.578 1 97.75 325 SER B CA 1
ATOM 5674 C C . SER B 1 325 ? -8.016 -27.031 -22.828 1 97.75 325 SER B C 1
ATOM 5676 O O . SER B 1 325 ? -7.723 -27.875 -23.672 1 97.75 325 SER B O 1
ATOM 5678 N N . ILE B 1 326 ? -7.078 -26.453 -22.109 1 98 326 ILE B N 1
ATOM 5679 C CA . ILE B 1 326 ? -5.652 -26.75 -22.219 1 98 326 ILE B CA 1
ATOM 5680 C C . ILE B 1 326 ? -5.406 -28.219 -21.891 1 98 326 ILE B C 1
ATOM 5682 O O . ILE B 1 326 ? -4.707 -28.922 -22.625 1 98 326 ILE B O 1
ATOM 5686 N N . LEU B 1 327 ? -6.004 -28.688 -20.844 1 98.75 327 LEU B N 1
ATOM 5687 C CA . LEU B 1 327 ? -5.812 -30.062 -20.375 1 98.75 327 LEU B CA 1
ATOM 5688 C C . LEU B 1 327 ? -6.379 -31.047 -21.391 1 98.75 327 LEU B C 1
ATOM 5690 O O . LEU B 1 327 ? -5.816 -32.125 -21.594 1 98.75 327 LEU B O 1
ATOM 5694 N N . LYS B 1 328 ? -7.469 -30.719 -22.016 1 98.69 328 LYS B N 1
ATOM 5695 C CA . LYS B 1 328 ? -8.07 -31.609 -23.016 1 98.69 328 LYS B CA 1
ATOM 5696 C C . LYS B 1 328 ? -7.129 -31.828 -24.203 1 98.69 328 LYS B C 1
ATOM 5698 O O . LYS B 1 328 ? -7.07 -32.938 -24.75 1 98.69 328 LYS B O 1
ATOM 5703 N N . HIS B 1 329 ? -6.453 -30.75 -24.594 1 98.56 329 HIS B N 1
ATOM 5704 C CA . HIS B 1 329 ? -5.465 -30.906 -25.656 1 98.56 329 HIS B CA 1
ATOM 5705 C C . HIS B 1 329 ? -4.379 -31.906 -25.266 1 98.56 329 HIS B C 1
ATOM 5707 O O . HIS B 1 329 ? -3.908 -32.688 -26.094 1 98.56 329 HIS B O 1
ATOM 5713 N N . VAL B 1 330 ? -3.975 -31.891 -24.016 1 98.62 330 VAL B N 1
ATOM 5714 C CA . VAL B 1 330 ? -2.965 -32.844 -23.531 1 98.62 330 VAL B CA 1
ATOM 5715 C C . VAL B 1 330 ? -3.543 -34.25 -23.484 1 98.62 330 VAL B C 1
ATOM 5717 O O . VAL B 1 330 ? -2.898 -35.188 -23.922 1 98.62 330 VAL B O 1
ATOM 5720 N N . VAL B 1 331 ? -4.746 -34.375 -23 1 98.69 331 VAL B N 1
ATOM 5721 C CA . VAL B 1 331 ? -5.41 -35.656 -22.875 1 98.69 331 VAL B CA 1
ATOM 5722 C C . VAL B 1 331 ? -5.504 -36.344 -24.25 1 98.69 331 VAL B C 1
ATOM 5724 O O . VAL B 1 331 ? -5.266 -37.531 -24.375 1 98.69 331 VAL B O 1
ATOM 5727 N N . ASP B 1 332 ? -5.852 -35.531 -25.188 1 98.38 332 ASP B N 1
ATOM 5728 C CA . ASP B 1 332 ? -5.984 -36.031 -26.547 1 98.38 332 ASP B CA 1
ATOM 5729 C C . ASP B 1 332 ? -4.664 -36.625 -27.047 1 98.38 332 ASP B C 1
ATOM 5731 O O . ASP B 1 332 ? -4.652 -37.5 -27.891 1 98.38 332 ASP B O 1
ATOM 5735 N N . ALA B 1 333 ? -3.561 -36.156 -26.578 1 98.56 333 ALA B N 1
ATOM 5736 C CA . ALA B 1 333 ? -2.238 -36.594 -27.016 1 98.56 333 ALA B CA 1
ATOM 5737 C C . ALA B 1 333 ? -1.728 -37.75 -26.156 1 98.56 333 ALA B C 1
ATOM 5739 O O . ALA B 1 333 ? -0.796 -38.438 -26.562 1 98.56 333 ALA B O 1
ATOM 5740 N N . MET B 1 334 ? -2.268 -38 -25.016 1 98.38 334 MET B N 1
ATOM 5741 C CA . MET B 1 334 ? -1.815 -38.969 -24.047 1 98.38 334 MET B CA 1
ATOM 5742 C C . MET B 1 334 ? -2.111 -40.406 -24.547 1 98.38 334 MET B C 1
ATOM 5744 O O . MET B 1 334 ? -3.16 -40.625 -25.141 1 98.38 334 MET B O 1
ATOM 5748 N N . ALA B 1 335 ? -1.224 -41.281 -24.328 1 97.25 335 ALA B N 1
ATOM 5749 C CA . ALA B 1 335 ? -1.481 -42.719 -24.391 1 97.25 335 ALA B CA 1
ATOM 5750 C C . ALA B 1 335 ? -2.156 -43.219 -23.125 1 97.25 335 ALA B C 1
ATOM 5752 O O . ALA B 1 335 ? -2.232 -42.5 -22.125 1 97.25 335 ALA B O 1
ATOM 5753 N N . PRO B 1 336 ? -2.717 -44.406 -23.156 1 96.56 336 PRO B N 1
ATOM 5754 C CA . PRO B 1 336 ? -3.404 -44.938 -21.969 1 96.56 336 PRO B CA 1
ATOM 5755 C C . PRO B 1 336 ? -2.51 -44.969 -20.734 1 96.56 336 PRO B C 1
ATOM 5757 O O . PRO B 1 336 ? -2.996 -44.812 -19.609 1 96.56 336 PRO B O 1
ATOM 5760 N N . ASP B 1 337 ? -1.198 -45.125 -20.938 1 96.06 337 ASP B N 1
ATOM 5761 C CA . ASP B 1 337 ? -0.29 -45.25 -19.797 1 96.06 337 ASP B CA 1
ATOM 5762 C C . ASP B 1 337 ? 0.444 -43.938 -19.531 1 96.06 337 ASP B C 1
ATOM 5764 O O . ASP B 1 337 ? 1.331 -43.875 -18.672 1 96.06 337 ASP B O 1
ATOM 5768 N N . SER B 1 338 ? 0.118 -42.906 -20.266 1 97.88 338 SER B N 1
ATOM 5769 C CA . SER B 1 338 ? 0.722 -41.594 -20.047 1 97.88 338 SER B CA 1
ATOM 5770 C C . SER B 1 338 ? 0.287 -41 -18.703 1 97.88 338 SER B C 1
ATOM 5772 O O . SER B 1 338 ? -0.797 -41.312 -18.219 1 97.88 338 SER B O 1
ATOM 5774 N N . LYS B 1 339 ? 1.151 -40.188 -18.109 1 98.25 339 LYS B N 1
ATOM 5775 C CA . LYS B 1 339 ? 0.801 -39.375 -16.938 1 98.25 339 LYS B CA 1
ATOM 5776 C C . LYS B 1 339 ? 0.883 -37.875 -17.25 1 98.25 339 LYS B C 1
ATOM 5778 O O . LYS B 1 339 ? 1.731 -37.438 -18.031 1 98.25 339 LYS B O 1
ATOM 5783 N N . LEU B 1 340 ? -0.03 -37.188 -16.734 1 98.81 340 LEU B N 1
ATOM 5784 C CA . LEU B 1 340 ? 0.069 -35.719 -16.703 1 98.81 340 LEU B CA 1
ATOM 5785 C C . LEU B 1 340 ? 0.424 -35.219 -15.312 1 98.81 340 LEU B C 1
ATOM 5787 O O . LEU B 1 340 ? -0.247 -35.562 -14.336 1 98.81 340 LEU B O 1
ATOM 5791 N N . LEU B 1 341 ? 1.497 -34.5 -15.211 1 98.81 341 LEU B N 1
ATOM 5792 C CA . LEU B 1 341 ? 1.943 -33.875 -13.961 1 98.81 341 LEU B CA 1
ATOM 5793 C C . LEU B 1 341 ? 1.716 -32.375 -13.984 1 98.81 341 LEU B C 1
ATOM 5795 O O . LEU B 1 341 ? 2.207 -31.688 -14.875 1 98.81 341 LEU B O 1
ATOM 5799 N N . ILE B 1 342 ? 0.949 -31.906 -13.031 1 98.62 342 ILE B N 1
ATOM 5800 C CA . ILE B 1 342 ? 0.72 -30.484 -12.867 1 98.62 342 ILE B CA 1
ATOM 5801 C C . ILE B 1 342 ? 1.455 -29.984 -11.625 1 98.62 342 ILE B C 1
ATOM 5803 O O . ILE B 1 342 ? 1.131 -30.375 -10.5 1 98.62 342 ILE B O 1
ATOM 5807 N N . ALA B 1 343 ? 2.441 -29.172 -11.836 1 97.31 343 ALA B N 1
ATOM 5808 C CA . ALA B 1 343 ? 3.139 -28.547 -10.711 1 97.31 343 ALA B CA 1
ATOM 5809 C C . ALA B 1 343 ? 2.668 -27.109 -10.5 1 97.31 343 ALA B C 1
ATOM 5811 O O . ALA B 1 343 ? 2.867 -26.266 -11.367 1 97.31 343 ALA B O 1
ATOM 5812 N N . ASP B 1 344 ? 2.043 -26.859 -9.406 1 96.56 344 ASP B N 1
ATOM 5813 C CA . ASP B 1 344 ? 1.481 -25.547 -9.141 1 96.56 344 ASP B CA 1
ATOM 5814 C C . ASP B 1 344 ? 1.279 -25.328 -7.641 1 96.56 344 ASP B C 1
ATOM 5816 O O . ASP B 1 344 ? 1.448 -26.25 -6.844 1 96.56 344 ASP B O 1
ATOM 5820 N N . THR B 1 345 ? 1.027 -24.078 -7.301 1 95.75 345 THR B N 1
ATOM 5821 C CA . THR B 1 345 ? 0.609 -23.781 -5.938 1 95.75 345 THR B CA 1
ATOM 5822 C C . THR B 1 345 ? -0.751 -24.406 -5.637 1 95.75 345 THR B C 1
ATOM 5824 O O . THR B 1 345 ? -1.695 -24.25 -6.414 1 95.75 345 THR B O 1
ATOM 5827 N N . VAL B 1 346 ? -0.826 -25.172 -4.602 1 96.75 346 VAL B N 1
ATOM 5828 C CA . VAL B 1 346 ? -2.092 -25.688 -4.086 1 96.75 346 VAL B CA 1
ATOM 5829 C C . VAL B 1 346 ? -2.443 -24.969 -2.779 1 96.75 346 VAL B C 1
ATOM 5831 O O . VAL B 1 346 ? -1.863 -25.266 -1.731 1 96.75 346 VAL B O 1
ATOM 5834 N N . THR B 1 347 ? -3.404 -24.156 -2.848 1 95.69 347 THR B N 1
ATOM 5835 C CA . THR B 1 347 ? -3.693 -23.297 -1.711 1 95.69 347 THR B CA 1
ATOM 5836 C C . THR B 1 347 ? -4.594 -24 -0.703 1 95.69 347 THR B C 1
ATOM 5838 O O . THR B 1 347 ? -5.359 -24.891 -1.068 1 95.69 347 THR B O 1
ATOM 5841 N N . SER B 1 348 ? -4.461 -23.625 0.556 1 95.31 348 SER B N 1
ATOM 5842 C CA . SER B 1 348 ? -5.418 -24.031 1.583 1 95.31 348 SER B CA 1
ATOM 5843 C C . SER B 1 348 ? -6.707 -23.219 1.481 1 95.31 348 SER B C 1
ATOM 5845 O O . SER B 1 348 ? -6.805 -22.297 0.661 1 95.31 348 SER B O 1
ATOM 5847 N N . ASN B 1 349 ? -7.715 -23.609 2.205 1 95.62 349 ASN B N 1
ATOM 5848 C CA . ASN B 1 349 ? -8.961 -22.875 2.367 1 95.62 349 ASN B CA 1
ATOM 5849 C C . ASN B 1 349 ? -9.242 -22.562 3.836 1 95.62 349 ASN B C 1
ATOM 5851 O O . ASN B 1 349 ? -9.633 -23.453 4.598 1 95.62 349 ASN B O 1
ATOM 5855 N N . PRO B 1 350 ? -9.07 -21.344 4.254 1 94.56 350 PRO B N 1
ATOM 5856 C CA . PRO B 1 350 ? -8.656 -20.188 3.438 1 94.56 350 PRO B CA 1
ATOM 5857 C C . PRO B 1 350 ? -7.172 -20.234 3.082 1 94.56 350 PRO B C 1
ATOM 5859 O O . PRO B 1 350 ? -6.398 -20.953 3.715 1 94.56 350 PRO B O 1
ATOM 5862 N N . PRO B 1 351 ? -6.828 -19.469 2.053 1 95.56 351 PRO B N 1
ATOM 5863 C CA . PRO B 1 351 ? -5.418 -19.453 1.656 1 95.56 351 PRO B CA 1
ATOM 5864 C C . PRO B 1 351 ? -4.527 -18.75 2.678 1 95.56 351 PRO B C 1
ATOM 5866 O O . PRO B 1 351 ? -5.012 -17.938 3.465 1 95.56 351 PRO B O 1
ATOM 5869 N N . SER B 1 352 ? -3.258 -19.109 2.553 1 92.94 352 SER B N 1
ATOM 5870 C CA . SER B 1 352 ? -2.25 -18.406 3.336 1 92.94 352 SER B CA 1
ATOM 5871 C C . SER B 1 352 ? -1.928 -17.047 2.723 1 92.94 352 SER B C 1
ATOM 5873 O O . SER B 1 352 ? -2.441 -16.703 1.656 1 92.94 352 SER B O 1
ATOM 5875 N N . TRP B 1 353 ? -1.095 -16.312 3.377 1 91.88 353 TRP B N 1
ATOM 5876 C CA . TRP B 1 353 ? -0.811 -14.898 3.113 1 91.88 353 TRP B CA 1
ATOM 5877 C C . TRP B 1 353 ? -0.327 -14.703 1.681 1 91.88 353 TRP B C 1
ATOM 5879 O O . TRP B 1 353 ? -0.917 -13.93 0.922 1 91.88 353 TRP B O 1
ATOM 5889 N N . PHE B 1 354 ? 0.687 -15.414 1.197 1 90.69 354 PHE B N 1
ATOM 5890 C CA . PHE B 1 354 ? 1.318 -15.18 -0.096 1 90.69 354 PHE B CA 1
ATOM 5891 C C . PHE B 1 354 ? 0.426 -15.664 -1.231 1 90.69 354 PHE B C 1
ATOM 5893 O O . PHE B 1 354 ? 0.18 -14.93 -2.193 1 90.69 354 PHE B O 1
ATOM 5900 N N . PRO B 1 355 ? -0.158 -16.859 -1.115 1 93.69 355 PRO B N 1
ATOM 5901 C CA . PRO B 1 355 ? -1.071 -17.328 -2.166 1 93.69 355 PRO B CA 1
ATOM 5902 C C . PRO B 1 355 ? -2.289 -16.422 -2.322 1 93.69 355 PRO B C 1
ATOM 5904 O O . PRO B 1 355 ? -2.793 -16.234 -3.436 1 93.69 355 PRO B O 1
ATOM 5907 N N . ALA B 1 356 ? -2.773 -15.875 -1.248 1 96.12 356 ALA B N 1
ATOM 5908 C CA . ALA B 1 356 ? -3.902 -14.953 -1.345 1 96.12 356 ALA B CA 1
ATOM 5909 C C . ALA B 1 356 ? -3.535 -13.711 -2.158 1 96.12 356 ALA B C 1
ATOM 5911 O O . ALA B 1 356 ? -4.324 -13.25 -2.982 1 96.12 356 ALA B O 1
ATOM 5912 N N . MET B 1 357 ? -2.371 -13.195 -1.896 1 95.12 357 MET B N 1
ATOM 5913 C CA . MET B 1 357 ? -1.88 -12.039 -2.641 1 95.12 357 MET B CA 1
ATOM 5914 C C . MET B 1 357 ? -1.739 -12.367 -4.121 1 95.12 357 MET B C 1
ATOM 5916 O O . MET B 1 357 ? -2.211 -11.617 -4.977 1 95.12 357 MET B O 1
ATOM 5920 N N . LEU B 1 358 ? -1.126 -13.523 -4.43 1 93.38 358 LEU B N 1
ATOM 5921 C CA . LEU B 1 358 ? -0.893 -13.914 -5.816 1 93.38 358 LEU B CA 1
ATOM 5922 C C . LEU B 1 358 ? -2.213 -14.133 -6.547 1 93.38 358 LEU B C 1
ATOM 5924 O O . LEU B 1 358 ? -2.34 -13.789 -7.723 1 93.38 358 LEU B O 1
ATOM 5928 N N . ASP B 1 359 ? -3.135 -14.719 -5.789 1 96.5 359 ASP B N 1
ATOM 5929 C CA . ASP B 1 359 ? -4.445 -14.938 -6.398 1 96.5 359 ASP B CA 1
ATOM 5930 C C . ASP B 1 359 ? -5.07 -13.617 -6.848 1 96.5 359 ASP B C 1
ATOM 5932 O O . ASP B 1 359 ? -5.699 -13.547 -7.902 1 96.5 359 ASP B O 1
ATOM 5936 N N . PHE B 1 360 ? -4.988 -12.648 -6.059 1 96.75 360 PHE B N 1
ATOM 5937 C CA . PHE B 1 360 ? -5.535 -11.344 -6.41 1 96.75 360 PHE B CA 1
ATOM 5938 C C . PHE B 1 360 ? -4.883 -10.805 -7.68 1 96.75 360 PHE B C 1
ATOM 5940 O O . PHE B 1 360 ? -5.57 -10.336 -8.586 1 96.75 360 PHE B O 1
ATOM 5947 N N . PHE B 1 361 ? -3.6 -10.867 -7.754 1 94.06 361 PHE B N 1
ATOM 5948 C CA . PHE B 1 361 ? -2.891 -10.398 -8.938 1 94.06 361 PHE B CA 1
ATOM 5949 C C . PHE B 1 361 ? -3.293 -11.211 -10.164 1 94.06 361 PHE B C 1
ATOM 5951 O O . PHE B 1 361 ? -3.494 -10.656 -11.25 1 94.06 361 PHE B O 1
ATOM 5958 N N . LEU B 1 362 ? -3.404 -12.5 -9.977 1 95.19 362 LEU B N 1
ATOM 5959 C CA . LEU B 1 362 ? -3.771 -13.367 -11.094 1 95.19 362 LEU B CA 1
ATOM 5960 C C . LEU B 1 362 ? -5.172 -13.039 -11.594 1 95.19 362 LEU B C 1
ATOM 5962 O O . LEU B 1 362 ? -5.449 -13.156 -12.797 1 95.19 362 LEU B O 1
ATOM 5966 N N . SER B 1 363 ? -6.027 -12.625 -10.703 1 96.06 363 SER B N 1
ATOM 5967 C CA . SER B 1 363 ? -7.383 -12.273 -11.102 1 96.06 363 SER B CA 1
ATOM 5968 C C . SER B 1 363 ? -7.387 -11.125 -12.109 1 96.06 363 SER B C 1
ATOM 5970 O O . SER B 1 363 ? -8.32 -10.984 -12.891 1 96.06 363 SER B O 1
ATOM 5972 N N . THR B 1 364 ? -6.34 -10.32 -12.133 1 95.94 364 THR B N 1
ATOM 5973 C CA . THR B 1 364 ? -6.285 -9.164 -13.016 1 95.94 364 THR B CA 1
ATOM 5974 C C . THR B 1 364 ? -6.027 -9.594 -14.461 1 95.94 364 THR B C 1
ATOM 5976 O O . THR B 1 364 ? -6.211 -8.805 -15.391 1 95.94 364 THR B O 1
ATOM 5979 N N . ILE B 1 365 ? -5.586 -10.898 -14.609 1 94.75 365 ILE B N 1
ATOM 5980 C CA . ILE B 1 365 ? -5.281 -11.375 -15.961 1 94.75 365 ILE B CA 1
ATOM 5981 C C . ILE B 1 365 ? -6.152 -12.586 -16.281 1 94.75 365 ILE B C 1
ATOM 5983 O O . ILE B 1 365 ? -5.852 -13.336 -17.219 1 94.75 365 ILE B O 1
ATOM 5987 N N . GLY B 1 366 ? -7.152 -12.82 -15.453 1 94.44 366 GLY B N 1
ATOM 5988 C CA . GLY B 1 366 ? -8.117 -13.875 -15.75 1 94.44 366 GLY B CA 1
ATOM 5989 C C . GLY B 1 366 ? -7.746 -15.211 -15.125 1 94.44 366 GLY B C 1
ATOM 5990 O O . GLY B 1 366 ? -8.391 -16.219 -15.398 1 94.44 366 GLY B O 1
ATOM 5991 N N . GLY B 1 367 ? -6.738 -15.203 -14.281 1 96.25 367 GLY B N 1
ATOM 5992 C CA . GLY B 1 367 ? -6.277 -16.438 -13.648 1 96.25 367 GLY B CA 1
ATOM 5993 C C . GLY B 1 367 ? -6.719 -16.547 -12.195 1 96.25 367 GLY B C 1
ATOM 5994 O O . GLY B 1 367 ? -7.582 -15.797 -11.742 1 96.25 367 GLY B O 1
ATOM 5995 N N . LYS B 1 368 ? -6.184 -17.609 -11.5 1 96.06 368 LYS B N 1
ATOM 5996 C CA . LYS B 1 368 ? -6.492 -17.812 -10.086 1 96.06 368 LYS B CA 1
ATOM 5997 C C . LYS B 1 368 ? -5.613 -18.922 -9.492 1 96.06 368 LYS B C 1
ATOM 5999 O O . LYS B 1 368 ? -5.086 -19.766 -10.219 1 96.06 368 LYS B O 1
ATOM 6004 N N . GLU B 1 369 ? -5.41 -18.812 -8.203 1 96.69 369 GLU B N 1
ATOM 6005 C CA . GLU B 1 369 ? -4.879 -19.938 -7.453 1 96.69 369 GLU B CA 1
ATOM 6006 C C . GLU B 1 369 ? -5.973 -20.969 -7.152 1 96.69 369 GLU B C 1
ATOM 6008 O O . GLU B 1 369 ? -7.164 -20.641 -7.203 1 96.69 369 GLU B O 1
ATOM 6013 N N . ARG B 1 370 ? -5.531 -22.172 -6.887 1 97.5 370 ARG B N 1
ATOM 6014 C CA . ARG B 1 370 ? -6.52 -23.234 -6.758 1 97.5 370 ARG B CA 1
ATOM 6015 C C . ARG B 1 370 ? -6.215 -24.125 -5.562 1 97.5 370 ARG B C 1
ATOM 6017 O O . ARG B 1 370 ? -5.047 -24.359 -5.238 1 97.5 370 ARG B O 1
ATOM 6024 N N . THR B 1 371 ? -7.305 -24.594 -4.945 1 96.5 371 THR B N 1
ATOM 6025 C CA . THR B 1 371 ? -7.207 -25.656 -3.945 1 96.5 371 THR B CA 1
ATOM 6026 C C . THR B 1 371 ? -7.059 -27.016 -4.613 1 96.5 371 THR B C 1
ATOM 6028 O O . THR B 1 371 ? -7.18 -27.125 -5.836 1 96.5 371 THR B O 1
ATOM 6031 N N . GLU B 1 372 ? -6.766 -27.984 -3.766 1 97.06 372 GLU B N 1
ATOM 6032 C CA . GLU B 1 372 ? -6.719 -29.344 -4.285 1 97.06 372 GLU B CA 1
ATOM 6033 C C . GLU B 1 372 ? -8.047 -29.734 -4.93 1 97.06 372 GLU B C 1
ATOM 6035 O O . GLU B 1 372 ? -8.062 -30.359 -5.992 1 97.06 372 GLU B O 1
ATOM 6040 N N . GLU B 1 373 ? -9.141 -29.359 -4.312 1 96.56 373 GLU B N 1
ATOM 6041 C CA . GLU B 1 373 ? -10.469 -29.656 -4.836 1 96.56 373 GLU B CA 1
ATOM 6042 C C . GLU B 1 373 ? -10.695 -29 -6.195 1 96.56 373 GLU B C 1
ATOM 6044 O O . GLU B 1 373 ? -11.289 -29.609 -7.09 1 96.56 373 GLU B O 1
ATOM 6049 N N . ASN B 1 374 ? -10.234 -27.797 -6.316 1 96.88 374 ASN B N 1
ATOM 6050 C CA . ASN B 1 374 ? -10.352 -27.109 -7.594 1 96.88 374 ASN B CA 1
ATOM 6051 C C . ASN B 1 374 ? -9.578 -27.812 -8.695 1 96.88 374 ASN B C 1
ATOM 6053 O O . ASN B 1 374 ? -10.062 -27.938 -9.828 1 96.88 374 ASN B O 1
ATOM 6057 N N . PHE B 1 375 ? -8.367 -28.297 -8.391 1 98.25 375 PHE B N 1
ATOM 6058 C CA . PHE B 1 375 ? -7.57 -29.016 -9.375 1 98.25 375 PHE B CA 1
ATOM 6059 C C . PHE B 1 375 ? -8.25 -30.328 -9.758 1 98.25 375 PHE B C 1
ATOM 6061 O O . PHE B 1 375 ? -8.25 -30.703 -10.93 1 98.25 375 PHE B O 1
ATOM 6068 N N . ARG B 1 376 ? -8.789 -31 -8.797 1 98.25 376 ARG B N 1
ATOM 6069 C CA . ARG B 1 376 ? -9.516 -32.25 -9.086 1 98.25 376 ARG B CA 1
ATOM 6070 C C . ARG B 1 376 ? -10.703 -31.984 -10 1 98.25 376 ARG B C 1
ATOM 6072 O O . ARG B 1 376 ? -11 -32.781 -10.883 1 98.25 376 ARG B O 1
ATOM 6079 N N . ASP B 1 377 ? -11.328 -30.859 -9.758 1 98.12 377 ASP B N 1
ATOM 6080 C CA . ASP B 1 377 ? -12.484 -30.484 -10.578 1 98.12 377 ASP B CA 1
ATOM 6081 C C . ASP B 1 377 ? -12.07 -30.25 -12.031 1 98.12 377 ASP B C 1
ATOM 6083 O O . ASP B 1 377 ? -12.664 -30.812 -12.945 1 98.12 377 ASP B O 1
ATOM 6087 N N . ILE B 1 378 ? -11.055 -29.406 -12.273 1 98.31 378 ILE B N 1
ATOM 6088 C CA . ILE B 1 378 ? -10.68 -29.094 -13.648 1 98.31 378 ILE B CA 1
ATOM 6089 C C . ILE B 1 378 ? -10.094 -30.344 -14.305 1 98.31 378 ILE B C 1
ATOM 6091 O O . ILE B 1 378 ? -10.266 -30.562 -15.508 1 98.31 378 ILE B O 1
ATOM 6095 N N . ALA B 1 379 ? -9.414 -31.203 -13.547 1 98.69 379 ALA B N 1
ATOM 6096 C CA . ALA B 1 379 ? -8.906 -32.469 -14.086 1 98.69 379 ALA B CA 1
ATOM 6097 C C . ALA B 1 379 ? -10.047 -33.375 -14.531 1 98.69 379 ALA B C 1
ATOM 6099 O O . ALA B 1 379 ? -10.031 -33.875 -15.656 1 98.69 379 ALA B O 1
ATOM 6100 N N . ALA B 1 380 ? -11.023 -33.5 -13.711 1 98.62 380 ALA B N 1
ATOM 6101 C CA . ALA B 1 380 ? -12.164 -34.344 -14.016 1 98.62 380 ALA B CA 1
ATOM 6102 C C . ALA B 1 380 ? -12.906 -33.844 -15.258 1 98.62 380 ALA B C 1
ATOM 6104 O O . ALA B 1 380 ? -13.273 -34.656 -16.125 1 98.62 380 ALA B O 1
ATOM 6105 N N . ARG B 1 381 ? -13.078 -32.594 -15.32 1 98.62 381 ARG B N 1
ATOM 6106 C CA . ARG B 1 381 ? -13.766 -31.984 -16.453 1 98.62 381 ARG B CA 1
ATOM 6107 C C . ARG B 1 381 ? -12.984 -32.219 -17.75 1 98.62 381 ARG B C 1
ATOM 6109 O O . ARG B 1 381 ? -13.57 -32.219 -18.844 1 98.62 381 ARG B O 1
ATOM 6116 N N . ALA B 1 382 ? -11.703 -32.406 -17.641 1 98.69 382 ALA B N 1
ATOM 6117 C CA . ALA B 1 382 ? -10.859 -32.594 -18.812 1 98.69 382 ALA B CA 1
ATOM 6118 C C . ALA B 1 382 ? -10.711 -34.062 -19.156 1 98.69 382 ALA B C 1
ATOM 6120 O O . ALA B 1 382 ? -10.047 -34.438 -20.141 1 98.69 382 ALA B O 1
ATOM 6121 N N . GLY B 1 383 ? -11.281 -34.938 -18.359 1 98.38 383 GLY B N 1
ATOM 6122 C CA . GLY B 1 383 ? -11.164 -36.375 -18.609 1 98.38 383 GLY B CA 1
ATOM 6123 C C . GLY B 1 383 ? -9.961 -37 -17.922 1 98.38 383 GLY B C 1
ATOM 6124 O O . GLY B 1 383 ? -9.414 -38 -18.406 1 98.38 383 GLY B O 1
ATOM 6125 N N . LEU B 1 384 ? -9.539 -36.438 -16.875 1 98.75 384 LEU B N 1
ATOM 6126 C CA . LEU B 1 384 ? -8.398 -36.906 -16.094 1 98.75 384 LEU B CA 1
ATOM 6127 C C . LEU B 1 384 ? -8.836 -37.344 -14.703 1 98.75 384 LEU B C 1
ATOM 6129 O O . LEU B 1 384 ? -9.859 -36.875 -14.195 1 98.75 384 LEU B O 1
ATOM 6133 N N . LYS B 1 385 ? -8.125 -38.219 -14.141 1 98.25 385 LYS B N 1
ATOM 6134 C CA . LYS B 1 385 ? -8.258 -38.625 -12.734 1 98.25 385 LYS B CA 1
ATOM 6135 C C . LYS B 1 385 ? -6.98 -38.312 -11.961 1 98.25 385 LYS B C 1
ATOM 6137 O O . LYS B 1 385 ? -5.887 -38.688 -12.367 1 98.25 385 LYS B O 1
ATOM 6142 N N . VAL B 1 386 ? -7.152 -37.625 -10.859 1 98.44 386 VAL B N 1
ATOM 6143 C CA . VAL B 1 386 ? -6.008 -37.344 -9.992 1 98.44 386 VAL B CA 1
ATOM 6144 C C . VAL B 1 386 ? -5.652 -38.594 -9.203 1 98.44 386 VAL B C 1
ATOM 6146 O O . VAL B 1 386 ? -6.477 -39.125 -8.445 1 98.44 386 VAL B O 1
ATOM 6149 N N . THR B 1 387 ? -4.461 -39.031 -9.359 1 97.88 387 THR B N 1
ATOM 6150 C CA . THR B 1 387 ? -4.043 -40.281 -8.734 1 97.88 387 THR B CA 1
ATOM 6151 C C . THR B 1 387 ? -3.125 -40 -7.547 1 97.88 387 THR B C 1
ATOM 6153 O O . THR B 1 387 ? -2.865 -40.906 -6.734 1 97.88 387 THR B O 1
ATOM 6156 N N . GLY B 1 388 ? -2.625 -38.812 -7.418 1 97.75 388 GLY B N 1
ATOM 6157 C CA . GLY B 1 388 ? -1.765 -38.438 -6.305 1 97.75 388 GLY B CA 1
ATOM 6158 C C . GLY B 1 388 ? -1.464 -36.969 -6.254 1 97.75 388 GLY B C 1
ATOM 6159 O O . GLY B 1 388 ? -1.413 -36.312 -7.289 1 97.75 388 GLY B O 1
ATOM 6160 N N . VAL B 1 389 ? -1.268 -36.469 -5.117 1 98.12 389 VAL B N 1
ATOM 6161 C CA . VAL B 1 389 ? -0.804 -35.094 -4.887 1 98.12 389 VAL B CA 1
ATOM 6162 C C . VAL B 1 389 ? 0.448 -35.125 -4.012 1 98.12 389 VAL B C 1
ATOM 6164 O O . VAL B 1 389 ? 0.4 -35.531 -2.859 1 98.12 389 VAL B O 1
ATOM 6167 N N . HIS B 1 390 ? 1.554 -34.625 -4.555 1 98 390 HIS B N 1
ATOM 6168 C CA . HIS B 1 390 ? 2.846 -34.656 -3.881 1 98 390 HIS B CA 1
ATOM 6169 C C . HIS B 1 390 ? 3.285 -33.25 -3.473 1 98 390 HIS B C 1
ATOM 6171 O O . HIS B 1 390 ? 3.779 -32.5 -4.301 1 98 390 HIS B O 1
ATOM 6177 N N . TYR B 1 391 ? 3.211 -33.031 -2.221 1 96 391 TYR B N 1
ATOM 6178 C CA . TYR B 1 391 ? 3.467 -31.688 -1.706 1 96 391 TYR B CA 1
ATOM 6179 C C . TYR B 1 391 ? 4.957 -31.469 -1.467 1 96 391 TYR B C 1
ATOM 6181 O O . TYR B 1 391 ? 5.664 -32.375 -1.041 1 96 391 TYR B O 1
ATOM 6189 N N . SER B 1 392 ? 5.395 -30.25 -1.745 1 93.75 392 SER B N 1
ATOM 6190 C CA . SER B 1 392 ? 6.754 -29.844 -1.412 1 93.75 392 SER B CA 1
ATOM 6191 C C . SER B 1 392 ? 6.875 -29.484 0.063 1 93.75 392 SER B C 1
ATOM 6193 O O . SER B 1 392 ? 5.93 -28.953 0.659 1 93.75 392 SER B O 1
ATOM 6195 N N . ASP B 1 393 ? 8 -29.703 0.604 1 86.25 393 ASP B N 1
ATOM 6196 C CA . ASP B 1 393 ? 8.273 -29.297 1.979 1 86.25 393 ASP B CA 1
ATOM 6197 C C . ASP B 1 393 ? 8.891 -27.906 2.025 1 86.25 393 ASP B C 1
ATOM 6199 O O . ASP B 1 393 ? 9.125 -27.359 3.107 1 86.25 393 ASP B O 1
ATOM 6203 N N . LYS B 1 394 ? 9.07 -27.375 0.813 1 78.56 394 LYS B N 1
ATOM 6204 C CA . LYS B 1 394 ? 9.82 -26.109 0.754 1 78.56 394 LYS B CA 1
ATOM 6205 C C . LYS B 1 394 ? 8.891 -24.938 0.503 1 78.56 394 LYS B C 1
ATOM 6207 O O . LYS B 1 394 ? 9.234 -23.781 0.794 1 78.56 394 LYS B O 1
ATOM 6212 N N . ALA B 1 395 ? 7.789 -25.266 -0.073 1 82.06 395 ALA B N 1
ATOM 6213 C CA . ALA B 1 395 ? 6.836 -24.219 -0.427 1 82.06 395 ALA B CA 1
ATOM 6214 C C . ALA B 1 395 ? 5.418 -24.781 -0.513 1 82.06 395 ALA B C 1
ATOM 6216 O O . ALA B 1 395 ? 5.219 -25.984 -0.477 1 82.06 395 ALA B O 1
ATOM 6217 N N . GLU B 1 396 ? 4.457 -23.859 -0.512 1 87.75 396 GLU B N 1
ATOM 6218 C CA . GLU B 1 3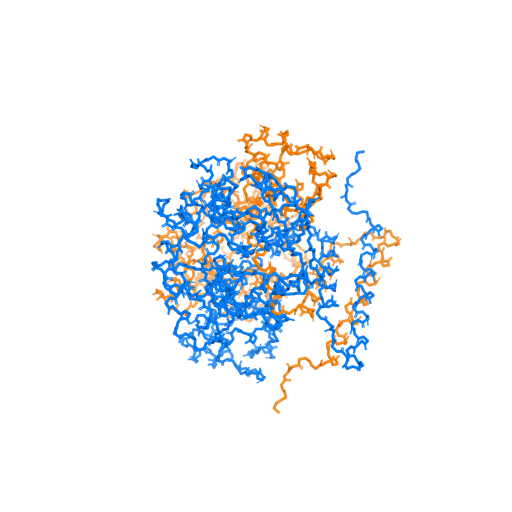96 ? 3.09 -24.281 -0.806 1 87.75 396 GLU B CA 1
ATOM 6219 C C . GLU B 1 396 ? 2.92 -24.609 -2.285 1 87.75 396 GLU B C 1
ATOM 6221 O O . GLU B 1 396 ? 2.352 -23.828 -3.045 1 87.75 396 GLU B O 1
ATOM 6226 N N . PHE B 1 397 ? 3.475 -25.703 -2.629 1 93.44 397 PHE B N 1
ATOM 6227 C CA . PHE B 1 397 ? 3.631 -26.188 -3.996 1 93.44 397 PHE B CA 1
ATOM 6228 C C . PHE B 1 397 ? 3.498 -27.703 -4.059 1 93.44 397 PHE B C 1
ATOM 6230 O O . PHE B 1 397 ? 3.865 -28.391 -3.109 1 93.44 397 PHE B O 1
ATOM 6237 N N . ALA B 1 398 ? 2.906 -28.188 -5.129 1 97.06 398 ALA B N 1
ATOM 6238 C CA . ALA B 1 398 ? 2.734 -29.641 -5.234 1 97.06 398 ALA B CA 1
ATOM 6239 C C . ALA B 1 398 ? 2.787 -30.094 -6.691 1 97.06 398 ALA B C 1
ATOM 6241 O O . ALA B 1 398 ? 2.629 -29.281 -7.605 1 97.06 398 ALA B O 1
ATOM 6242 N N . MET B 1 399 ? 3.152 -31.297 -6.824 1 98.25 399 MET B N 1
ATOM 6243 C CA . MET B 1 399 ? 2.969 -32 -8.086 1 98.25 399 MET B CA 1
ATOM 6244 C C . MET B 1 399 ? 1.689 -32.844 -8.07 1 98.25 399 MET B C 1
ATOM 6246 O O . MET B 1 399 ? 1.581 -33.812 -7.309 1 98.25 399 MET B O 1
ATOM 6250 N N . ILE B 1 400 ? 0.746 -32.5 -8.852 1 98.62 400 ILE B N 1
ATOM 6251 C CA . ILE B 1 400 ? -0.502 -33.25 -8.992 1 98.62 400 ILE B CA 1
ATOM 6252 C C . ILE B 1 400 ? -0.378 -34.25 -10.125 1 98.62 400 ILE B C 1
ATOM 6254 O O . ILE B 1 400 ? -0.169 -33.875 -11.281 1 98.62 400 ILE B O 1
ATOM 6258 N N . GLU B 1 401 ? -0.472 -35.469 -9.758 1 98.75 401 GLU B N 1
ATOM 6259 C CA . GLU B 1 401 ? -0.362 -36.562 -10.719 1 98.75 401 GLU B CA 1
ATOM 6260 C C . GLU B 1 401 ? -1.734 -37 -11.242 1 98.75 401 GLU B C 1
ATOM 6262 O O . GLU B 1 401 ? -2.645 -37.25 -10.453 1 98.75 401 GLU B O 1
ATOM 6267 N N . CYS B 1 402 ? -1.795 -37.031 -12.594 1 98.62 402 CYS B N 1
ATOM 6268 C CA . CYS B 1 402 ? -3.059 -37.375 -13.227 1 98.62 402 CYS B CA 1
ATOM 6269 C C . CYS B 1 402 ? -2.854 -38.5 -14.258 1 98.62 402 CYS B C 1
ATOM 6271 O O . CYS B 1 402 ? -1.771 -38.625 -14.836 1 98.62 402 CYS B O 1
ATOM 6273 N N . GLY B 1 403 ? -3.889 -39.281 -14.438 1 98.19 403 GLY B N 1
ATOM 6274 C CA . GLY B 1 403 ? -4.031 -40.219 -15.539 1 98.19 403 GLY B CA 1
ATOM 6275 C C . GLY B 1 403 ? -5.352 -40.094 -16.266 1 98.19 403 GLY B C 1
ATOM 6276 O O . GLY B 1 403 ? -6.254 -39.375 -15.812 1 98.19 403 GLY B O 1
ATOM 6277 N N . LYS B 1 404 ? -5.336 -40.688 -17.453 1 96.69 404 LYS B N 1
ATOM 6278 C CA . LYS B 1 404 ? -6.609 -40.688 -18.172 1 96.69 404 LYS B CA 1
ATOM 6279 C C . LYS B 1 404 ? -7.699 -41.375 -17.344 1 96.69 404 LYS B C 1
ATOM 6281 O O . LYS B 1 404 ? -7.449 -42.375 -16.688 1 96.69 404 LYS B O 1
ATOM 6286 N N . ALA B 1 405 ? -8.867 -40.719 -17.328 1 90.38 405 ALA B N 1
ATOM 6287 C CA . ALA B 1 405 ? -9.984 -41.312 -16.594 1 90.38 405 ALA B CA 1
ATOM 6288 C C . ALA B 1 405 ? -10.57 -42.5 -17.344 1 90.38 405 ALA B C 1
ATOM 6290 O O . ALA B 1 405 ? -10.484 -42.562 -18.562 1 90.38 405 ALA B O 1
#

pLDDT: mean 92.09, std 9.81, range [17.53, 98.81]

Radius of gyration: 30.47 Å; Cα contacts (8 Å, |Δi|>4): 1493; chains: 2; bounding box: 61×99×66 Å

InterPro domains:
  IPR001077 O-methyltransferase, C-terminal domain [PF00891] (240-384)
  IPR016461 O-methyltransferase-like [PIRSF005739] (63-400)
  IPR016461 O-methyltransferase-like [PS51683] (62-404)
  IPR029063 S-adenosyl-L-methionine-dependent methyltransferase superfamily [G3DSA:3.40.50.150] (150-402)
  IPR029063 S-adenosyl-L-methionine-dependent methyltransferase superfamily [SSF53335] (217-393)
  IPR036388 Winged helix-like DNA-binding domain superfamily [G3DSA:1.10.10.10] (58-149)
  IPR036390 Winged helix DNA-binding domain superfamily [SSF46785] (57-139)